Protein AF-0000000072486362 (afdb_homodimer)

Nearest PDB structures (foldseek):
  3i05-assembly1_B  TM=9.781E-01  e=7.494E-49  Trypanosoma brucei
  3i05-assembly1_A  TM=9.754E-01  e=9.333E-49  Trypanosoma brucei
  1r6t-assembly1_B  TM=9.661E-01  e=1.163E-46  Homo sapiens
  3tze-assembly1_B  TM=9.706E-01  e=3.499E-37  Encephalitozoon cuniculi GB-M1
  3tze-assembly1_A  TM=9.478E-01  e=1.377E-37  Encephalitozoon cuniculi GB-M1

InterPro domains:
  IPR001412 Aminoacyl-tRNA synthetase, class I, conserved site [PS00178] (157-167)
  IPR002305 Aminoacyl-tRNA synthetase, class Ic [PF00579] (146-431)
  IPR002306 Tryptophan-tRNA ligase [PR01039] (162-178)
  IPR002306 Tryptophan-tRNA ligase [PR01039] (214-233)
  IPR002306 Tryptophan-tRNA ligase [PR01039] (296-317)
  IPR002306 Tryptophan-tRNA ligase [PR01039] (340-350)
  IPR002306 Tryptophan-tRNA ligase [TIGR00233] (148-450)
  IPR002306 Tryptophan-tRNA ligase [cd00806] (150-431)
  IPR014729 Rossmann-like alpha/beta/alpha sandwich fold [G3DSA:3.40.50.620] (69-343)

Radius of gyration: 39.71 Å; Cα contacts (8 Å, |Δi|>4): 1370; chains: 2; bounding box: 100×113×113 Å

Structure (mmCIF, N/CA/C/O backbone):
data_AF-0000000072486362-model_v1
#
loop_
_entity.id
_entity.type
_entity.pdbx_description
1 polymer 'Tryptophan--tRNA ligase, cytoplasmic'
#
loop_
_atom_site.group_PDB
_atom_site.id
_atom_site.type_symbol
_atom_site.label_atom_id
_atom_site.label_alt_id
_atom_site.label_comp_id
_atom_site.label_asym_id
_atom_site.label_entity_id
_atom_site.label_seq_id
_atom_site.pdbx_PDB_ins_code
_atom_site.Cartn_x
_atom_site.Cartn_y
_atom_site.Cartn_z
_atom_site.occupancy
_atom_site.B_iso_or_equiv
_atom_site.auth_seq_id
_atom_site.auth_comp_id
_atom_site.auth_asym_id
_atom_site.auth_atom_id
_atom_site.pdbx_PDB_model_num
ATOM 1 N N . MET A 1 1 ? 45.562 -20.047 -66.5 1 23.41 1 MET A N 1
ATOM 2 C CA . MET A 1 1 ? 45.781 -18.719 -66 1 23.41 1 MET A CA 1
ATOM 3 C C . MET A 1 1 ? 44.594 -17.812 -66.188 1 23.41 1 MET A C 1
ATOM 5 O O . MET A 1 1 ? 44.406 -17.266 -67.312 1 23.41 1 MET A O 1
ATOM 9 N N . PRO A 1 2 ? 43.375 -18.109 -65.75 1 27.81 2 PRO A N 1
ATOM 10 C CA . PRO A 1 2 ? 42.031 -17.969 -66.312 1 27.81 2 PRO A CA 1
ATOM 11 C C . PRO A 1 2 ? 41.469 -16.547 -66.188 1 27.81 2 PRO A C 1
ATOM 13 O O . PRO A 1 2 ? 41.812 -15.836 -65.25 1 27.81 2 PRO A O 1
ATOM 16 N N . LEU A 1 3 ? 41.312 -15.797 -67.375 1 24.56 3 LEU A N 1
ATOM 17 C CA . LEU A 1 3 ? 41.062 -14.391 -67.625 1 24.56 3 LEU A CA 1
ATOM 18 C C . LEU A 1 3 ? 39.781 -13.906 -67 1 24.56 3 LEU A C 1
ATOM 20 O O . LEU A 1 3 ? 38.688 -14.461 -67.25 1 24.56 3 LEU A O 1
ATOM 24 N N . SER A 1 4 ? 39.719 -13.367 -65.688 1 24.77 4 SER A N 1
ATOM 25 C CA . SER A 1 4 ? 38.781 -13.031 -64.625 1 24.77 4 SER A CA 1
ATOM 26 C C . SER A 1 4 ? 37.938 -11.797 -64.938 1 24.77 4 SER A C 1
ATOM 28 O O . SER A 1 4 ? 38.406 -10.664 -64.75 1 24.77 4 SER A O 1
ATOM 30 N N . PHE A 1 5 ? 37.344 -11.781 -66.25 1 25.09 5 PHE A N 1
ATOM 31 C CA . PHE A 1 5 ? 36.781 -10.555 -66.812 1 25.09 5 PHE A CA 1
ATOM 32 C C . PHE A 1 5 ? 35.75 -9.953 -65.875 1 25.09 5 PHE A C 1
ATOM 34 O O . PHE A 1 5 ? 34.875 -10.664 -65.375 1 25.09 5 PHE A O 1
ATOM 41 N N . SER A 1 6 ? 36 -8.742 -65.125 1 25.89 6 SER A N 1
ATOM 42 C CA . SER A 1 6 ? 35.531 -7.832 -64.125 1 25.89 6 SER A CA 1
ATOM 43 C C . SER A 1 6 ? 34.281 -7.062 -64.562 1 25.89 6 SER A C 1
ATOM 45 O O . SER A 1 6 ? 34.375 -6.25 -65.5 1 25.89 6 SER A O 1
ATOM 47 N N . GLY A 1 7 ? 33.125 -7.77 -64.875 1 23.67 7 GLY A N 1
ATOM 48 C CA . GLY A 1 7 ? 31.922 -7.395 -65.562 1 23.67 7 GLY A CA 1
ATOM 49 C C . GLY A 1 7 ? 31.203 -6.211 -64.938 1 23.67 7 GLY A C 1
ATOM 50 O O . GLY A 1 7 ? 30.172 -6.379 -64.312 1 23.67 7 GLY A O 1
ATOM 51 N N . ALA A 1 8 ? 31.906 -5.191 -64.188 1 25.42 8 ALA A N 1
ATOM 52 C CA . ALA A 1 8 ? 31.453 -4.008 -63.469 1 25.42 8 ALA A CA 1
ATOM 53 C C . ALA A 1 8 ? 30.734 -3.039 -64.375 1 25.42 8 ALA A C 1
ATOM 55 O O . ALA A 1 8 ? 29.891 -2.248 -63.938 1 25.42 8 ALA A O 1
ATOM 56 N N . SER A 1 9 ? 31.188 -2.85 -65.688 1 23.06 9 SER A N 1
ATOM 57 C CA . SER A 1 9 ? 31.219 -1.558 -66.375 1 23.06 9 SER A CA 1
ATOM 58 C C . SER A 1 9 ? 29.812 -1.124 -66.812 1 23.06 9 SER A C 1
ATOM 60 O O . SER A 1 9 ? 29.562 0.063 -67.062 1 23.06 9 SER A O 1
ATOM 62 N N . ILE A 1 10 ? 29 -2.037 -67.312 1 23.48 10 ILE A N 1
ATOM 63 C CA . ILE A 1 10 ? 28.156 -1.638 -68.438 1 23.48 10 ILE A CA 1
ATOM 64 C C . ILE A 1 10 ? 26.938 -0.872 -67.938 1 23.48 10 ILE A C 1
ATOM 66 O O . ILE A 1 10 ? 26.25 -0.187 -68.688 1 23.48 10 ILE A O 1
ATOM 70 N N . LEU A 1 11 ? 26.484 -1.136 -66.625 1 23.78 11 LEU A N 1
ATOM 71 C CA . LEU A 1 11 ? 25.094 -0.798 -66.375 1 23.78 11 LEU A CA 1
ATOM 72 C C . LEU A 1 11 ? 24.906 0.71 -66.25 1 23.78 11 LEU A C 1
ATOM 74 O O . LEU A 1 11 ? 23.859 1.176 -65.812 1 23.78 11 LEU A O 1
ATOM 78 N N . HIS A 1 12 ? 25.984 1.511 -66.375 1 24.47 12 HIS A N 1
ATOM 79 C CA . HIS A 1 12 ? 25.953 2.945 -66.125 1 24.47 12 HIS A CA 1
ATOM 80 C C . HIS A 1 12 ? 25.078 3.672 -67.125 1 24.47 12 HIS A C 1
ATOM 82 O O . HIS A 1 12 ? 24.703 4.828 -66.938 1 24.47 12 HIS A O 1
ATOM 88 N N . ALA A 1 13 ? 25.219 3.205 -68.438 1 24.31 13 ALA A N 1
ATOM 89 C CA . ALA A 1 13 ? 25.047 4.141 -69.5 1 24.31 13 ALA A CA 1
ATOM 90 C C . ALA A 1 13 ? 23.594 4.602 -69.625 1 24.31 13 ALA A C 1
ATOM 92 O O . ALA A 1 13 ? 23.312 5.715 -70.062 1 24.31 13 ALA A O 1
ATOM 93 N N . SER A 1 14 ? 22.656 3.631 -69.5 1 23.77 14 SER A N 1
ATOM 94 C CA . SER A 1 14 ? 21.422 3.783 -70.25 1 23.77 14 SER A CA 1
ATOM 95 C C . SER A 1 14 ? 20.531 4.863 -69.688 1 23.77 14 SER A C 1
ATOM 97 O O . SER A 1 14 ? 19.391 5.047 -70.125 1 23.77 14 SER A O 1
ATOM 99 N N . ILE A 1 15 ? 20.859 5.488 -68.5 1 24.72 15 ILE A N 1
ATOM 100 C CA . ILE A 1 15 ? 19.906 6.332 -67.75 1 24.72 15 ILE A CA 1
ATOM 101 C C . ILE A 1 15 ? 19.781 7.684 -68.5 1 24.72 15 ILE A C 1
ATOM 103 O O . ILE A 1 15 ? 19.016 8.539 -68.062 1 24.72 15 ILE A O 1
ATOM 107 N N . THR A 1 16 ? 20.766 8.016 -69.312 1 24.3 16 THR A N 1
ATOM 108 C CA . THR A 1 16 ? 20.891 9.422 -69.688 1 24.3 16 THR A CA 1
ATOM 109 C C . THR A 1 16 ? 19.688 9.898 -70.5 1 24.3 16 THR A C 1
ATOM 111 O O . THR A 1 16 ? 19.359 11.078 -70.5 1 24.3 16 THR A O 1
ATOM 114 N N . PHE A 1 17 ? 19.219 9.07 -71.5 1 23.88 17 PHE A N 1
ATOM 115 C CA . PHE A 1 17 ? 18.578 9.609 -72.688 1 23.88 17 PHE A CA 1
ATOM 116 C C . PHE A 1 17 ? 17.188 10.156 -72.375 1 23.88 17 PHE A C 1
ATOM 118 O O . PHE A 1 17 ? 16.562 10.82 -73.188 1 23.88 17 PHE A O 1
ATOM 125 N N . TYR A 1 18 ? 16.375 9.633 -71.375 1 23.16 18 TYR A N 1
ATOM 126 C CA . TYR A 1 18 ? 14.93 9.812 -71.375 1 23.16 18 TYR A CA 1
ATOM 127 C C . TYR A 1 18 ? 14.555 11.242 -71 1 23.16 18 TYR A C 1
ATOM 129 O O . TYR A 1 18 ? 14.117 11.5 -69.875 1 23.16 18 TYR A O 1
ATOM 137 N N . ARG A 1 19 ? 15.391 12.273 -71.062 1 24.81 19 ARG A N 1
ATOM 138 C CA . ARG A 1 19 ? 15.125 13.617 -70.625 1 24.81 19 ARG A CA 1
ATOM 139 C C . ARG A 1 19 ? 13.984 14.266 -71.375 1 24.81 19 ARG A C 1
ATOM 141 O O . ARG A 1 19 ? 13.289 15.141 -70.875 1 24.81 19 ARG A O 1
ATOM 148 N N . CYS A 1 20 ? 14.047 14.242 -72.75 1 25.42 20 CYS A N 1
ATOM 149 C CA . CYS A 1 20 ? 13.523 15.242 -73.625 1 25.42 20 CYS A CA 1
ATOM 150 C C . CYS A 1 20 ? 12.008 15.133 -73.75 1 25.42 20 CYS A C 1
ATOM 152 O O . CYS A 1 20 ? 11.398 15.797 -74.625 1 25.42 20 CYS A O 1
ATOM 154 N N . CYS A 1 21 ? 11.367 13.953 -73.312 1 23.98 21 CYS A N 1
ATOM 155 C CA . CYS A 1 21 ? 10.234 13.203 -73.875 1 23.98 21 CYS A CA 1
ATOM 156 C C . CYS A 1 21 ? 8.914 13.844 -73.438 1 23.98 21 CYS A C 1
ATOM 158 O O . CYS A 1 21 ? 7.844 13.32 -73.75 1 23.98 21 CYS A O 1
ATOM 160 N N . LEU A 1 22 ? 8.766 14.656 -72.312 1 26.03 22 LEU A N 1
ATOM 161 C CA . LEU A 1 22 ? 7.574 14.555 -71.5 1 26.03 22 LEU A CA 1
ATOM 162 C C . LEU A 1 22 ? 6.465 15.461 -72 1 26.03 22 LEU A C 1
ATOM 164 O O . LEU A 1 22 ? 5.41 15.586 -71.375 1 26.03 22 LEU A O 1
ATOM 168 N N . PRO A 1 23 ? 6.766 16.328 -73 1 27.06 23 PRO A N 1
ATOM 169 C CA . PRO A 1 23 ? 5.793 17.422 -73.125 1 27.06 23 PRO A CA 1
ATOM 170 C C . PRO A 1 23 ? 4.398 16.922 -73.5 1 27.06 23 PRO A C 1
ATOM 172 O O . PRO A 1 23 ? 3.398 17.469 -73 1 27.06 23 PRO A O 1
ATOM 175 N N . SER A 1 24 ? 4.426 16.219 -74.688 1 27.41 24 SER A N 1
ATOM 176 C CA . SER A 1 24 ? 3.307 16.203 -75.625 1 27.41 24 SER A CA 1
ATOM 177 C C . SER A 1 24 ? 2.135 15.406 -75.062 1 27.41 24 SER A C 1
ATOM 179 O O . SER A 1 24 ? 1.171 15.125 -75.75 1 27.41 24 SER A O 1
ATOM 181 N N . LEU A 1 25 ? 2.352 14.609 -74.062 1 27.19 25 LEU A N 1
ATOM 182 C CA . LEU A 1 25 ? 1.536 13.453 -73.688 1 27.19 25 LEU A CA 1
ATOM 183 C C . LEU A 1 25 ? 0.197 13.891 -73.125 1 27.19 25 LEU A C 1
ATOM 185 O O . LEU A 1 25 ? -0.563 13.062 -72.562 1 27.19 25 LEU A O 1
ATOM 189 N N . MET A 1 26 ? -0.058 15.195 -73 1 28.2 26 MET A N 1
ATOM 190 C CA . MET A 1 26 ? -1.217 15.594 -72.188 1 28.2 26 MET A CA 1
ATOM 191 C C . MET A 1 26 ? -2.516 15.219 -72.938 1 28.2 26 MET A C 1
ATOM 193 O O . MET A 1 26 ? -3.523 14.945 -72.25 1 28.2 26 MET A O 1
ATOM 197 N N . LYS A 1 27 ? -2.555 15.641 -74.312 1 31.91 27 LYS A N 1
ATOM 198 C CA . LYS A 1 27 ? -3.781 15.742 -75.062 1 31.91 27 LYS A CA 1
ATOM 199 C C . LYS A 1 27 ? -4.422 14.375 -75.312 1 31.91 27 LYS A C 1
ATOM 201 O O . LYS A 1 27 ? -5.637 14.273 -75.438 1 31.91 27 LYS A O 1
ATOM 206 N N . THR A 1 28 ? -3.521 13.359 -75.562 1 28.66 28 THR A N 1
ATOM 207 C CA . THR A 1 28 ? -3.998 12.141 -76.188 1 28.66 28 THR A CA 1
ATOM 208 C C . THR A 1 28 ? -4.902 11.352 -75.25 1 28.66 28 THR A C 1
ATOM 210 O O . THR A 1 28 ? -5.395 10.281 -75.625 1 28.66 28 THR A O 1
ATOM 213 N N . ARG A 1 29 ? -4.93 11.789 -74.062 1 31.3 29 ARG A N 1
ATOM 214 C CA . ARG A 1 29 ? -5.508 10.93 -73 1 31.3 29 ARG A CA 1
ATOM 215 C C . ARG A 1 29 ? -7.027 10.891 -73.125 1 31.3 29 ARG A C 1
ATOM 217 O O . ARG A 1 29 ? -7.66 9.914 -72.688 1 31.3 29 ARG A O 1
ATOM 224 N N . VAL A 1 30 ? -7.488 11.992 -73.688 1 30.75 30 VAL A N 1
ATOM 225 C CA . VAL A 1 30 ? -8.93 12.141 -73.562 1 30.75 30 VAL A CA 1
ATOM 226 C C . VAL A 1 30 ? -9.641 11.234 -74.562 1 30.75 30 VAL A C 1
ATOM 228 O O . VAL A 1 30 ? -10.68 10.648 -74.25 1 30.75 30 VAL A O 1
ATOM 231 N N . THR A 1 31 ? -9 11.25 -75.812 1 31 31 THR A N 1
ATOM 232 C CA . THR A 1 31 ? -9.719 10.688 -76.938 1 31 31 THR A CA 1
ATOM 233 C C . THR A 1 31 ? -9.844 9.172 -76.812 1 31 31 THR A C 1
ATOM 235 O O . THR A 1 31 ? -10.75 8.57 -77.375 1 31 31 THR A O 1
ATOM 238 N N . LEU A 1 32 ? -8.797 8.562 -76.188 1 30.2 32 LEU A N 1
ATOM 239 C CA . LEU A 1 32 ? -8.758 7.102 -76.25 1 30.2 32 LEU A CA 1
ATOM 240 C C . LEU A 1 32 ? -9.93 6.512 -75.438 1 30.2 32 LEU A C 1
ATOM 242 O O . LEU A 1 32 ? -10.414 5.426 -75.812 1 30.2 32 LEU A O 1
ATOM 246 N N . LEU A 1 33 ? -10.469 7.301 -74.562 1 32.5 33 LEU A N 1
ATOM 247 C CA . LEU A 1 33 ? -11.523 6.77 -73.75 1 32.5 33 LEU A CA 1
ATOM 248 C C . LEU A 1 33 ? -12.789 6.508 -74.562 1 32.5 33 LEU A C 1
ATOM 250 O O . LEU A 1 33 ? -13.477 5.504 -74.312 1 32.5 33 LEU A O 1
ATOM 254 N N . HIS A 1 34 ? -13.016 7.355 -75.625 1 35.03 34 HIS A N 1
ATOM 255 C CA . HIS A 1 34 ? -14.25 7.277 -76.375 1 35.03 34 HIS A CA 1
ATOM 256 C C . HIS A 1 34 ? -14.305 5.992 -77.188 1 35.03 34 HIS A C 1
ATOM 258 O O . HIS A 1 34 ? -15.375 5.414 -77.375 1 35.03 34 HIS A O 1
ATOM 264 N N . TYR A 1 35 ? -13.117 5.762 -77.812 1 33.97 35 TYR A N 1
ATOM 265 C CA . TYR A 1 35 ? -13.125 4.695 -78.812 1 33.97 35 TYR A CA 1
ATOM 266 C C . TYR A 1 35 ? -13.453 3.354 -78.125 1 33.97 35 TYR A C 1
ATOM 268 O O . TYR A 1 35 ? -14.125 2.514 -78.75 1 33.97 35 TYR A O 1
ATOM 276 N N . LEU A 1 36 ? -12.906 3.156 -76.938 1 31.5 36 LEU A N 1
ATOM 277 C CA . LEU A 1 36 ? -13 1.822 -76.375 1 31.5 36 LEU A CA 1
ATOM 278 C C . LEU A 1 36 ? -14.445 1.498 -76 1 31.5 36 LEU A C 1
ATOM 280 O O . LEU A 1 36 ? -14.773 0.341 -75.75 1 31.5 36 LEU A O 1
ATOM 284 N N . LEU A 1 37 ? -15.305 2.57 -75.938 1 33.12 37 LEU A N 1
ATOM 285 C CA . LEU A 1 37 ? -16.672 2.309 -75.5 1 33.12 37 LEU A CA 1
ATOM 286 C C . LEU A 1 37 ? -17.5 1.674 -76.625 1 33.12 37 LEU A C 1
ATOM 288 O O . LEU A 1 37 ? -18.578 1.129 -76.375 1 33.12 37 LEU A O 1
ATOM 292 N N . ARG A 1 38 ? -17.234 1.984 -77.938 1 31.5 38 ARG A N 1
ATOM 293 C CA . ARG A 1 38 ? -18.219 1.625 -79 1 31.5 38 ARG A CA 1
ATOM 294 C C . ARG A 1 38 ? -18.156 0.132 -79.312 1 31.5 38 ARG A C 1
ATOM 296 O O . ARG A 1 38 ? -18.953 -0.371 -80.062 1 31.5 38 ARG A O 1
ATOM 303 N N . GLN A 1 39 ? -16.859 -0.427 -79.125 1 29.89 39 GLN A N 1
ATOM 304 C CA . GLN A 1 39 ? -16.984 -1.731 -79.812 1 29.89 39 GLN A CA 1
ATOM 305 C C . GLN A 1 39 ? -17.891 -2.658 -79 1 29.89 39 GLN A C 1
ATOM 307 O O . GLN A 1 39 ? -17.766 -2.77 -77.75 1 29.89 39 GLN A O 1
ATOM 312 N N . ASP A 1 40 ? -19.141 -2.875 -79.5 1 33.09 40 ASP A N 1
ATOM 313 C CA . ASP A 1 40 ? -20.328 -3.625 -79.062 1 33.09 40 ASP A CA 1
ATOM 314 C C . ASP A 1 40 ? -19.938 -4.984 -78.5 1 33.09 40 ASP A C 1
ATOM 316 O O . ASP A 1 40 ? -20.688 -5.559 -77.688 1 33.09 40 ASP A O 1
ATOM 320 N N . ARG A 1 41 ? -19.016 -5.734 -79.25 1 32.91 41 ARG A N 1
ATOM 321 C CA . ARG A 1 41 ? -18.953 -7.191 -79.188 1 32.91 41 ARG A CA 1
ATOM 322 C C . ARG A 1 41 ? -18.328 -7.648 -77.875 1 32.91 41 ARG A C 1
ATOM 324 O O . ARG A 1 41 ? -17.984 -8.82 -77.75 1 32.91 41 ARG A O 1
ATOM 331 N N . LEU A 1 42 ? -17.734 -6.695 -77.062 1 29.45 42 LEU A N 1
ATOM 332 C CA . LEU A 1 42 ? -17.078 -7.355 -75.938 1 29.45 42 LEU A CA 1
ATOM 333 C C . LEU A 1 42 ? -18.094 -8.094 -75.062 1 29.45 42 LEU A C 1
ATOM 335 O O . LEU A 1 42 ? -18.891 -7.465 -74.375 1 29.45 42 LEU A O 1
ATOM 339 N N . ARG A 1 43 ? -18.734 -9.195 -75.75 1 31.86 43 ARG A N 1
ATOM 340 C CA . ARG A 1 43 ? -19.625 -10.102 -75.062 1 31.86 43 ARG A CA 1
ATOM 341 C C . ARG A 1 43 ? -19.031 -10.531 -73.688 1 31.86 43 ARG A C 1
ATOM 343 O O . ARG A 1 43 ? -18.141 -11.375 -73.688 1 31.86 43 ARG A O 1
ATOM 350 N N . LEU A 1 44 ? -18.703 -9.484 -72.812 1 29.12 44 LEU A N 1
ATOM 351 C CA . LEU A 1 44 ? -18.141 -9.836 -71.562 1 29.12 44 LEU A CA 1
ATOM 352 C C . LEU A 1 44 ? -18.969 -10.914 -70.875 1 29.12 44 LEU A C 1
ATOM 354 O O . LEU A 1 44 ? -20.094 -10.664 -70.438 1 29.12 44 LEU A O 1
ATOM 358 N N . HIS A 1 45 ? -19.094 -12.156 -71.625 1 34.09 45 HIS A N 1
ATOM 359 C CA . HIS A 1 45 ? -19.953 -13.227 -71.125 1 34.09 45 HIS A CA 1
ATOM 360 C C . HIS A 1 45 ? -19.844 -13.383 -69.625 1 34.09 45 HIS A C 1
ATOM 362 O O . HIS A 1 45 ? -20.828 -13.688 -68.938 1 34.09 45 HIS A O 1
ATOM 368 N N . ASN A 1 46 ? -18.719 -13.961 -69.312 1 30.64 46 ASN A N 1
ATOM 369 C CA . ASN A 1 46 ? -18.703 -14.469 -67.938 1 30.64 46 ASN A CA 1
ATOM 370 C C . ASN A 1 46 ? -18.5 -13.344 -66.875 1 30.64 46 ASN A C 1
ATOM 372 O O . ASN A 1 46 ? -17.734 -12.406 -67.188 1 30.64 46 ASN A O 1
ATOM 376 N N . ARG A 1 47 ? -19.578 -13.148 -66 1 35.31 47 ARG A N 1
ATOM 377 C CA . ARG A 1 47 ? -19.688 -12.18 -64.938 1 35.31 47 ARG A CA 1
ATOM 378 C C . ARG A 1 47 ? -18.344 -11.984 -64.25 1 35.31 47 ARG A C 1
ATOM 380 O O . ARG A 1 47 ? -18.109 -10.945 -63.625 1 35.31 47 ARG A O 1
ATOM 387 N N . ILE A 1 48 ? -17.578 -13.062 -64.312 1 38.75 48 ILE A N 1
ATOM 388 C CA . ILE A 1 48 ? -16.375 -13.062 -63.469 1 38.75 48 ILE A CA 1
ATOM 389 C C . ILE A 1 48 ? -15.367 -12.062 -64 1 38.75 48 ILE A C 1
ATOM 391 O O . ILE A 1 48 ? -14.719 -11.336 -63.281 1 38.75 48 ILE A O 1
ATOM 395 N N . GLU A 1 49 ? -15.281 -12.039 -65.375 1 42.59 49 GLU A N 1
ATOM 396 C CA . GLU A 1 49 ? -14.273 -11.18 -65.938 1 42.59 49 GLU A CA 1
ATOM 397 C C . GLU A 1 49 ? -14.633 -9.711 -65.812 1 42.59 49 GLU A C 1
ATOM 399 O O . GLU A 1 49 ? -13.758 -8.852 -65.75 1 42.59 49 GLU A O 1
ATOM 404 N N . PHE A 1 50 ? -15.984 -9.438 -65.938 1 42.03 50 PHE A N 1
ATOM 405 C CA . PHE A 1 50 ? -16.406 -8.055 -65.75 1 42.03 50 PHE A CA 1
ATOM 406 C C . PHE A 1 50 ? -16.016 -7.539 -64.375 1 42.03 50 PHE A C 1
ATOM 408 O O . PHE A 1 50 ? -15.531 -6.406 -64.25 1 42.03 50 PHE A O 1
ATOM 415 N N . LEU A 1 51 ? -16.266 -8.391 -63.375 1 41.34 51 LEU A N 1
ATOM 416 C CA . LEU A 1 51 ? -15.945 -7.945 -62.031 1 41.34 51 LEU A CA 1
ATOM 417 C C . LEU A 1 51 ? -14.438 -7.734 -61.844 1 41.34 51 LEU A C 1
ATOM 419 O O . LEU A 1 51 ? -14.008 -6.828 -61.156 1 41.34 51 LEU A O 1
ATOM 423 N N . ALA A 1 52 ? -13.594 -8.539 -62.625 1 44.75 52 ALA A N 1
ATOM 424 C CA . ALA A 1 52 ? -12.148 -8.367 -62.531 1 44.75 52 ALA A CA 1
ATOM 425 C C . ALA A 1 52 ? -11.719 -7.055 -63.188 1 44.75 52 ALA A C 1
ATOM 427 O O . ALA A 1 52 ? -10.828 -6.367 -62.688 1 44.75 52 ALA A O 1
ATOM 428 N N . ALA A 1 53 ? -12.336 -6.672 -64.312 1 45.31 53 ALA A N 1
ATOM 429 C CA . ALA A 1 53 ? -11.961 -5.449 -65 1 45.31 53 ALA A CA 1
ATOM 430 C C . ALA A 1 53 ? -12.398 -4.211 -64.188 1 45.31 53 ALA A C 1
ATOM 432 O O . ALA A 1 53 ? -11.672 -3.217 -64.188 1 45.31 53 ALA A O 1
ATOM 433 N N . LEU A 1 54 ? -13.656 -4.246 -63.688 1 45.22 54 LEU A N 1
ATOM 434 C CA . LEU A 1 54 ? -14.078 -3.133 -62.844 1 45.22 54 LEU A CA 1
ATOM 435 C C . LEU A 1 54 ? -13.141 -2.961 -61.656 1 45.22 54 LEU A C 1
ATOM 437 O O . LEU A 1 54 ? -12.805 -1.834 -61.281 1 45.22 54 LEU A O 1
ATOM 441 N N . PHE A 1 55 ? -12.641 -4.109 -61 1 43.97 55 PHE A N 1
ATOM 442 C CA . PHE A 1 55 ? -11.68 -4.016 -59.906 1 43.97 55 PHE A CA 1
ATOM 443 C C . PHE A 1 55 ? -10.375 -3.389 -60.375 1 43.97 55 PHE A C 1
ATOM 445 O O . PHE A 1 55 ? -9.742 -2.631 -59.656 1 43.97 55 PHE A O 1
ATOM 452 N N . PHE A 1 56 ? -9.875 -3.652 -61.594 1 45.88 56 PHE A N 1
ATOM 453 C CA . PHE A 1 56 ? -8.648 -3.059 -62.125 1 45.88 56 PHE A CA 1
ATOM 454 C C . PHE A 1 56 ? -8.82 -1.559 -62.344 1 45.88 56 PHE A C 1
ATOM 456 O O . PHE A 1 56 ? -7.91 -0.78 -62.031 1 45.88 56 PHE A O 1
ATOM 463 N N . LEU A 1 57 ? -9.914 -1.088 -62.906 1 42.28 57 LEU A N 1
ATOM 464 C CA . LEU A 1 57 ? -10.102 0.337 -63.156 1 42.28 57 LEU A CA 1
ATOM 465 C C . LEU A 1 57 ? -10.242 1.105 -61.844 1 42.28 57 LEU A C 1
ATOM 467 O O . LEU A 1 57 ? -9.727 2.217 -61.719 1 42.28 57 LEU A O 1
ATOM 471 N N . VAL A 1 58 ? -11.07 0.585 -60.906 1 42 58 VAL A N 1
ATOM 472 C CA . VAL A 1 58 ? -11.164 1.289 -59.625 1 42 58 VAL A CA 1
ATOM 473 C C . VAL A 1 58 ? -9.789 1.311 -58.938 1 42 58 VAL A C 1
ATOM 475 O O . VAL A 1 58 ? -9.438 2.285 -58.281 1 42 58 VAL A O 1
ATOM 478 N N . SER A 1 59 ? -8.852 0.323 -59.062 1 41.09 59 SER A N 1
ATOM 479 C CA . SER A 1 59 ? -7.508 0.307 -58.5 1 41.09 59 SER A CA 1
ATOM 480 C C . SER A 1 59 ? -6.641 1.409 -59.094 1 41.09 59 SER A C 1
ATOM 482 O O . SER A 1 59 ? -5.695 1.877 -58.469 1 41.09 59 SER A O 1
ATOM 484 N N . LEU A 1 60 ? -6.746 1.785 -60.312 1 41.53 60 LEU A N 1
ATOM 485 C CA . LEU A 1 60 ? -5.93 2.848 -60.875 1 41.53 60 LEU A CA 1
ATOM 486 C C . LEU A 1 60 ? -6.312 4.203 -60.312 1 41.53 60 LEU A C 1
ATOM 488 O O . LEU A 1 60 ? -5.461 5.082 -60.156 1 41.53 60 LEU A O 1
ATOM 492 N N . CYS A 1 61 ? -7.598 4.609 -60.344 1 39.06 61 CYS A N 1
ATOM 493 C CA . CYS A 1 61 ? -7.949 5.969 -59.969 1 39.06 61 CYS A CA 1
ATOM 494 C C . CYS A 1 61 ? -7.844 6.145 -58.438 1 39.06 61 CYS A C 1
ATOM 496 O O . CYS A 1 61 ? -7.793 7.273 -57.938 1 39.06 61 CYS A O 1
ATOM 498 N N . PHE A 1 62 ? -8.461 5.383 -57.562 1 34.69 62 PHE A N 1
ATOM 499 C CA . PHE A 1 62 ? -8.258 5.559 -56.156 1 34.69 62 PHE A CA 1
ATOM 500 C C . PHE A 1 62 ? -7.281 4.52 -55.594 1 34.69 62 PHE A C 1
ATOM 502 O O . PHE A 1 62 ? -7.691 3.447 -55.156 1 34.69 62 PHE A O 1
ATOM 509 N N . PRO A 1 63 ? -5.902 4.73 -55.906 1 37.12 63 PRO A N 1
ATOM 510 C CA . PRO A 1 63 ? -4.844 3.775 -55.562 1 37.12 63 PRO A CA 1
ATOM 511 C C . PRO A 1 63 ? -4.852 3.373 -54.094 1 37.12 63 PRO A C 1
ATOM 513 O O . PRO A 1 63 ? -4.355 2.301 -53.75 1 37.12 63 PRO A O 1
ATOM 516 N N . SER A 1 64 ? -5.32 4.348 -53.312 1 34.28 64 SER A N 1
ATOM 517 C CA . SER A 1 64 ? -5.203 4.059 -51.875 1 34.28 64 SER A CA 1
ATOM 518 C C . SER A 1 64 ? -6.094 2.889 -51.469 1 34.28 64 SER A C 1
ATOM 520 O O . SER A 1 64 ? -5.949 2.338 -50.375 1 34.28 64 SER A O 1
ATOM 522 N N . PHE A 1 65 ? -7.215 2.686 -52.156 1 31.92 65 PHE A N 1
ATOM 523 C CA . PHE A 1 65 ? -8.133 1.621 -51.781 1 31.92 65 PHE A CA 1
ATOM 524 C C . PHE A 1 65 ? -7.535 0.252 -52.094 1 31.92 65 PHE A C 1
ATOM 526 O O . PHE A 1 65 ? -7.781 -0.713 -51.344 1 31.92 65 PHE A O 1
ATOM 533 N N . VAL A 1 66 ? -6.91 0.001 -53.188 1 30.09 66 VAL A N 1
ATOM 534 C CA . VAL A 1 66 ? -6.375 -1.322 -53.5 1 30.09 66 VAL A CA 1
ATOM 535 C C . VAL A 1 66 ? -5.285 -1.682 -52.469 1 30.09 66 VAL A C 1
ATOM 537 O O . VAL A 1 66 ? -4.871 -2.84 -52.406 1 30.09 66 VAL A O 1
ATOM 540 N N . ALA A 1 67 ? -4.527 -0.583 -52.031 1 29.98 67 ALA A N 1
ATOM 541 C CA . ALA A 1 67 ? -3.562 -1.001 -51 1 29.98 67 ALA A CA 1
ATOM 542 C C . ALA A 1 67 ? -4.262 -1.698 -49.844 1 29.98 67 ALA A C 1
ATOM 544 O O . ALA A 1 67 ? -3.639 -2.471 -49.094 1 29.98 67 ALA A O 1
ATOM 545 N N . HIS A 1 68 ? -5.562 -1.286 -49.656 1 28.28 68 HIS A N 1
ATOM 546 C CA . HIS A 1 68 ? -6.266 -1.97 -48.562 1 28.28 68 HIS A CA 1
ATOM 547 C C . HIS A 1 68 ? -6.598 -3.408 -48.938 1 28.28 68 HIS A C 1
ATOM 549 O O . HIS A 1 68 ? -6.637 -4.289 -48.094 1 28.28 68 HIS A O 1
ATOM 555 N N . ILE A 1 69 ? -7.02 -3.666 -50.219 1 29.05 69 ILE A N 1
ATOM 556 C CA . ILE A 1 69 ? -7.496 -5.012 -50.5 1 29.05 69 ILE A CA 1
ATOM 557 C C . ILE A 1 69 ? -6.316 -5.977 -50.562 1 29.05 69 ILE A C 1
ATOM 559 O O . ILE A 1 69 ? -6.418 -7.121 -50.125 1 29.05 69 ILE A O 1
ATOM 563 N N . ILE A 1 70 ? -5.332 -5.75 -51.438 1 28.78 70 ILE A N 1
ATOM 564 C CA . ILE A 1 70 ? -4.316 -6.789 -51.594 1 28.78 70 ILE A CA 1
ATOM 565 C C . ILE A 1 70 ? -3.645 -7.039 -50.25 1 28.78 70 ILE A C 1
ATOM 567 O O . ILE A 1 70 ? -2.807 -7.934 -50.125 1 28.78 70 ILE A O 1
ATOM 571 N N . ARG A 1 71 ? -3.428 -5.922 -49.5 1 29.48 71 ARG A N 1
ATOM 572 C CA . ARG A 1 71 ? -2.92 -6.391 -48.188 1 29.48 71 ARG A CA 1
ATOM 573 C C . ARG A 1 71 ? -3.865 -7.414 -47.562 1 29.48 71 ARG A C 1
ATOM 575 O O . ARG A 1 71 ? -4.648 -7.082 -46.688 1 29.48 71 ARG A O 1
ATOM 582 N N . MET A 1 72 ? -4.691 -8.039 -48.406 1 28.47 72 MET A N 1
ATOM 583 C CA . MET A 1 72 ? -5.305 -9.266 -47.906 1 28.47 72 MET A CA 1
ATOM 584 C C . MET A 1 72 ? -4.262 -10.164 -47.25 1 28.47 72 MET A C 1
ATOM 586 O O . MET A 1 72 ? -3.561 -10.914 -47.938 1 28.47 72 MET A O 1
ATOM 590 N N . GLU A 1 73 ? -3.4 -9.617 -46.5 1 30.84 73 GLU A N 1
ATOM 591 C CA . GLU A 1 73 ? -2.469 -10.43 -45.75 1 30.84 73 GLU A CA 1
ATOM 592 C C . GLU A 1 73 ? -3.113 -11.742 -45.312 1 30.84 73 GLU A C 1
ATOM 594 O O . GLU A 1 73 ? -4.34 -11.844 -45.219 1 30.84 73 GLU A O 1
ATOM 599 N N . ASP A 1 74 ? -2.521 -12.914 -45.594 1 30.88 74 ASP A N 1
ATOM 600 C CA . ASP A 1 74 ? -2.939 -14.211 -45.031 1 30.88 74 ASP A CA 1
ATOM 601 C C . ASP A 1 74 ? -3.801 -14.031 -43.812 1 30.88 74 ASP A C 1
ATOM 603 O O . ASP A 1 74 ? -3.59 -13.102 -43.031 1 30.88 74 ASP A O 1
ATOM 607 N N . PRO A 1 75 ? -5.133 -14.422 -43.844 1 34.56 75 PRO A N 1
ATOM 608 C CA . PRO A 1 75 ? -5.75 -14.25 -42.531 1 34.56 75 PRO A CA 1
ATOM 609 C C . PRO A 1 75 ? -4.738 -14.328 -41.375 1 34.56 75 PRO A C 1
ATOM 611 O O . PRO A 1 75 ? -4.141 -15.383 -41.156 1 34.56 75 PRO A O 1
ATOM 614 N N . ALA A 1 76 ? -3.844 -13.516 -41.312 1 39.81 76 ALA A N 1
ATOM 615 C CA . ALA A 1 76 ? -2.852 -13.383 -40.25 1 39.81 76 ALA A CA 1
ATOM 616 C C . ALA A 1 76 ? -3.383 -13.938 -38.938 1 39.81 76 ALA A C 1
ATOM 618 O O . ALA A 1 76 ? -4.438 -13.516 -38.438 1 39.81 76 ALA A O 1
ATOM 619 N N . ALA A 1 77 ? -3.242 -15.32 -38.688 1 41.25 77 ALA A N 1
ATOM 620 C CA . ALA A 1 77 ? -3.514 -15.945 -37.375 1 41.25 77 ALA A CA 1
ATOM 621 C C . ALA A 1 77 ? -3.604 -14.891 -36.281 1 41.25 77 ALA A C 1
ATOM 623 O O . ALA A 1 77 ? -2.676 -14.102 -36.094 1 41.25 77 ALA A O 1
ATOM 624 N N . GLN A 1 78 ? -4.641 -14.336 -36.031 1 49.84 78 GLN A N 1
ATOM 625 C CA . GLN A 1 78 ? -4.906 -13.383 -34.969 1 49.84 78 GLN A CA 1
ATOM 626 C C . GLN A 1 78 ? -4.039 -13.672 -33.75 1 49.84 78 GLN A C 1
ATOM 628 O O . GLN A 1 78 ? -4.027 -14.789 -33.219 1 49.84 78 GLN A O 1
ATOM 633 N N . ASP A 1 79 ? -2.977 -12.945 -33.5 1 63.34 79 ASP A N 1
ATOM 634 C CA . ASP A 1 79 ? -2.01 -13.078 -32.406 1 63.34 79 ASP A CA 1
ATOM 635 C C . ASP A 1 79 ? -2.715 -13.234 -31.078 1 63.34 79 ASP A C 1
ATOM 637 O O . ASP A 1 79 ? -3.742 -12.602 -30.828 1 63.34 79 ASP A O 1
ATOM 641 N N . ALA A 1 80 ? -2.385 -14.312 -30.391 1 77.38 80 ALA A N 1
ATOM 642 C CA . ALA A 1 80 ? -2.914 -14.602 -29.047 1 77.38 80 ALA A CA 1
ATOM 643 C C . ALA A 1 80 ? -2.732 -13.406 -28.125 1 77.38 80 ALA A C 1
ATOM 645 O O . ALA A 1 80 ? -1.771 -12.648 -28.25 1 77.38 80 ALA A O 1
ATOM 646 N N . VAL A 1 81 ? -3.777 -13.07 -27.453 1 76.5 81 VAL A N 1
ATOM 647 C CA . VAL A 1 81 ? -3.693 -12.086 -26.375 1 76.5 81 VAL A CA 1
ATOM 648 C C . VAL A 1 81 ? -3.291 -12.773 -25.078 1 76.5 81 VAL A C 1
ATOM 650 O O . VAL A 1 81 ? -3.992 -13.664 -24.594 1 76.5 81 VAL A O 1
ATOM 653 N N . VAL A 1 82 ? -2.119 -12.391 -24.547 1 77.44 82 VAL A N 1
ATOM 654 C CA . VAL A 1 82 ? -1.631 -12.984 -23.312 1 77.44 82 VAL A CA 1
ATOM 655 C C . VAL A 1 82 ? -1.353 -11.891 -22.281 1 77.44 82 VAL A C 1
ATOM 657 O O . VAL A 1 82 ? -0.399 -11.125 -22.422 1 77.44 82 VAL A O 1
ATOM 660 N N . THR A 1 83 ? -2.213 -11.781 -21.266 1 75.69 83 THR A N 1
ATOM 661 C CA . THR A 1 83 ? -2.035 -10.93 -20.109 1 75.69 83 THR A CA 1
ATOM 662 C C . THR A 1 83 ? -2.164 -11.734 -18.812 1 75.69 83 THR A C 1
ATOM 664 O O . THR A 1 83 ? -2.6 -12.891 -18.844 1 75.69 83 THR A O 1
ATOM 667 N N . PRO A 1 84 ? -1.814 -11.141 -17.734 1 79.75 84 PRO A N 1
ATOM 668 C CA . PRO A 1 84 ? -1.932 -11.891 -16.484 1 79.75 84 PRO A CA 1
ATOM 669 C C . PRO A 1 84 ? -3.375 -12.25 -16.141 1 79.75 84 PRO A C 1
ATOM 671 O O . PRO A 1 84 ? -3.617 -13.109 -15.289 1 79.75 84 PRO A O 1
ATOM 674 N N . TRP A 1 85 ? -4.293 -11.578 -16.828 1 73.06 85 TRP A N 1
ATOM 675 C CA . TRP A 1 85 ? -5.688 -11.797 -16.453 1 73.06 85 TRP A CA 1
ATOM 676 C C . TRP A 1 85 ? -6.473 -12.406 -17.609 1 73.06 85 TRP A C 1
ATOM 678 O O . TRP A 1 85 ? -7.555 -12.961 -17.406 1 73.06 85 TRP A O 1
ATOM 688 N N . THR A 1 86 ? -5.875 -12.383 -18.844 1 72.88 86 THR A N 1
ATOM 689 C CA . THR A 1 86 ? -6.621 -12.852 -20.016 1 72.88 86 THR A CA 1
ATOM 690 C C . THR A 1 86 ? -5.695 -13.562 -20.984 1 72.88 86 THR A C 1
ATOM 692 O O . THR A 1 86 ? -4.625 -13.047 -21.328 1 72.88 86 THR A O 1
ATOM 695 N N . VAL A 1 87 ? -6.031 -14.781 -21.391 1 72.88 87 VAL A N 1
ATOM 696 C CA . VAL A 1 87 ? -5.355 -15.516 -22.453 1 72.88 87 VAL A CA 1
ATOM 697 C C . VAL A 1 87 ? -6.375 -15.953 -23.5 1 72.88 87 VAL A C 1
ATOM 699 O O . VAL A 1 87 ? -7.301 -16.719 -23.203 1 72.88 87 VAL A O 1
ATOM 702 N N . GLU A 1 88 ? -6.199 -15.391 -24.641 1 73.75 88 GLU A N 1
ATOM 703 C CA . GLU A 1 88 ? -7.125 -15.703 -25.734 1 73.75 88 GLU A CA 1
ATOM 704 C C . GLU A 1 88 ? -6.371 -16.047 -27.016 1 73.75 88 GLU A C 1
ATOM 706 O O . GLU A 1 88 ? -5.363 -15.406 -27.328 1 73.75 88 GLU A O 1
ATOM 711 N N . GLY A 1 89 ? -6.809 -17.094 -27.703 1 73.69 89 GLY A N 1
ATOM 712 C CA . GLY A 1 89 ? -6.215 -17.484 -28.969 1 73.69 89 GLY A CA 1
ATOM 713 C C . GLY A 1 89 ? -5.164 -18.562 -28.844 1 73.69 89 GLY A C 1
ATOM 714 O O . GLY A 1 89 ? -4.941 -19.094 -27.75 1 73.69 89 GLY A O 1
ATOM 715 N N . ASP A 1 90 ? -4.66 -19 -29.984 1 76.94 90 ASP A N 1
ATOM 716 C CA . ASP A 1 90 ? -3.604 -20.016 -30.031 1 76.94 90 ASP A CA 1
ATOM 717 C C . ASP A 1 90 ? -2.242 -19.375 -29.734 1 76.94 90 ASP A C 1
ATOM 719 O O . ASP A 1 90 ? -1.735 -18.594 -30.531 1 76.94 90 ASP A O 1
ATOM 723 N N . VAL A 1 91 ? -1.731 -19.875 -28.719 1 80.81 91 VAL A N 1
ATOM 724 C CA . VAL A 1 91 ? -0.481 -19.266 -28.281 1 80.81 91 VAL A CA 1
ATOM 725 C C . VAL A 1 91 ? 0.699 -19.953 -28.953 1 80.81 91 VAL A C 1
ATOM 727 O O . VAL A 1 91 ? 0.821 -21.172 -28.906 1 80.81 91 VAL A O 1
ATOM 730 N N . ASN A 1 92 ? 1.469 -19.203 -29.672 1 84.69 92 ASN A N 1
ATOM 731 C CA . ASN A 1 92 ? 2.762 -19.672 -30.172 1 84.69 92 ASN A CA 1
ATOM 732 C C . ASN A 1 92 ? 3.881 -19.375 -29.172 1 84.69 92 ASN A C 1
ATOM 734 O O . ASN A 1 92 ? 4.387 -18.25 -29.109 1 84.69 92 ASN A O 1
ATOM 738 N N . TYR A 1 93 ? 4.281 -20.391 -28.531 1 88.75 93 TYR A N 1
ATOM 739 C CA . TYR A 1 93 ? 5.184 -20.203 -27.391 1 88.75 93 TYR A CA 1
ATOM 740 C C . TYR A 1 93 ? 6.578 -19.812 -27.875 1 88.75 93 TYR A C 1
ATOM 742 O O . TYR A 1 93 ? 7.289 -19.062 -27.188 1 88.75 93 TYR A O 1
ATOM 750 N N . ASP A 1 94 ? 7.012 -20.234 -28.984 1 86.69 94 ASP A N 1
ATOM 751 C CA . ASP A 1 94 ? 8.312 -19.859 -29.531 1 86.69 94 ASP A CA 1
ATOM 752 C C . ASP A 1 94 ? 8.352 -18.359 -29.859 1 86.69 94 ASP A C 1
ATOM 754 O O . ASP A 1 94 ? 9.336 -17.688 -29.547 1 86.69 94 ASP A O 1
ATOM 758 N N . LYS A 1 95 ? 7.332 -17.984 -30.438 1 84.12 95 LYS A N 1
ATOM 759 C CA . LYS A 1 95 ? 7.227 -16.562 -30.75 1 84.12 95 LYS A CA 1
ATOM 760 C C . LYS A 1 95 ? 7.141 -15.734 -29.469 1 84.12 95 LYS A C 1
ATOM 762 O O . LYS A 1 95 ? 7.73 -14.656 -29.375 1 84.12 95 LYS A O 1
ATOM 767 N N . LEU A 1 96 ? 6.516 -16.312 -28.562 1 84.56 96 LEU A N 1
ATOM 768 C CA . LEU A 1 96 ? 6.27 -15.602 -27.312 1 84.56 96 LEU A CA 1
ATOM 769 C C . LEU A 1 96 ? 7.574 -15.359 -26.562 1 84.56 96 LEU A C 1
ATOM 771 O O . LEU A 1 96 ? 7.82 -14.258 -26.078 1 84.56 96 LEU A O 1
ATOM 775 N N . ILE A 1 97 ? 8.453 -16.359 -26.516 1 86.25 97 ILE A N 1
ATOM 776 C CA . ILE A 1 97 ? 9.664 -16.203 -25.719 1 86.25 97 ILE A CA 1
ATOM 777 C C . ILE A 1 97 ? 10.656 -15.305 -26.453 1 86.25 97 ILE A C 1
ATOM 779 O O . ILE A 1 97 ? 11.484 -14.641 -25.828 1 86.25 97 ILE A O 1
ATOM 783 N N . LYS A 1 98 ? 10.57 -15.266 -27.734 1 85.62 98 LYS A N 1
ATOM 784 C CA . LYS A 1 98 ? 11.375 -14.312 -28.5 1 85.62 98 LYS A CA 1
ATOM 785 C C . LYS A 1 98 ? 10.922 -12.883 -28.219 1 85.62 98 LYS A C 1
ATOM 787 O O . LYS A 1 98 ? 11.758 -12 -28 1 85.62 98 LYS A O 1
ATOM 792 N N . HIS A 1 99 ? 9.648 -12.758 -28.219 1 82.44 99 HIS A N 1
ATOM 793 C CA . HIS A 1 99 ? 9.07 -11.445 -27.938 1 82.44 99 HIS A CA 1
ATOM 794 C C . HIS A 1 99 ? 9.391 -10.984 -26.531 1 82.44 99 HIS A C 1
ATOM 796 O O . HIS A 1 99 ? 9.695 -9.812 -26.297 1 82.44 99 HIS A O 1
ATOM 802 N N . PHE A 1 100 ? 9.391 -11.875 -25.641 1 83.69 100 PHE A N 1
ATOM 803 C CA . PHE A 1 100 ? 9.602 -11.539 -24.234 1 83.69 100 PHE A CA 1
ATOM 804 C C . PHE A 1 100 ? 11.086 -11.484 -23.906 1 83.69 100 PHE A C 1
ATOM 806 O O . PHE A 1 100 ? 11.484 -10.922 -22.875 1 83.69 100 PHE A O 1
ATOM 813 N N . GLY A 1 101 ? 11.922 -12 -24.719 1 87.5 101 GLY A N 1
ATOM 814 C CA . GLY A 1 101 ? 13.352 -12.008 -24.484 1 87.5 101 GLY A CA 1
ATOM 815 C C . GLY A 1 101 ? 13.781 -13.031 -23.453 1 87.5 101 GLY A C 1
ATOM 816 O O . GLY A 1 101 ? 14.672 -12.766 -22.625 1 87.5 101 GLY A O 1
ATOM 817 N N . CYS A 1 102 ? 13.133 -14.172 -23.406 1 92.25 102 CYS A N 1
ATOM 818 C CA . CYS A 1 102 ? 13.469 -15.266 -22.5 1 92.25 102 CYS A CA 1
ATOM 819 C C . CYS A 1 102 ? 14.273 -16.344 -23.219 1 92.25 102 CYS A C 1
ATOM 821 O O . CYS A 1 102 ? 14.32 -16.359 -24.453 1 92.25 102 CYS A O 1
ATOM 823 N N . GLN A 1 103 ? 14.906 -17.141 -22.516 1 94.94 103 GLN A N 1
ATOM 824 C CA . GLN A 1 103 ? 15.695 -18.234 -23.078 1 94.94 103 GLN A CA 1
ATOM 825 C C . GLN A 1 103 ? 14.945 -19.562 -22.953 1 94.94 103 GLN A C 1
ATOM 827 O O . GLN A 1 103 ? 14.32 -19.844 -21.938 1 94.94 103 GLN A O 1
ATOM 832 N N . ALA A 1 104 ? 15.016 -20.359 -23.969 1 95.75 104 ALA A N 1
ATOM 833 C CA . ALA A 1 104 ? 14.422 -21.688 -23.938 1 95.75 104 ALA A CA 1
ATOM 834 C C . ALA A 1 104 ? 15.227 -22.625 -23.047 1 95.75 104 ALA A C 1
ATOM 836 O O . ALA A 1 104 ? 16.438 -22.484 -22.922 1 95.75 104 ALA A O 1
ATOM 837 N N . ILE A 1 105 ? 14.586 -23.5 -22.438 1 96.94 105 ILE A N 1
ATOM 838 C CA . ILE A 1 105 ? 15.258 -24.562 -21.719 1 96.94 105 ILE A CA 1
ATOM 839 C C . ILE A 1 105 ? 15.68 -25.656 -22.688 1 96.94 105 ILE A C 1
ATOM 841 O O . ILE A 1 105 ? 14.828 -26.344 -23.266 1 96.94 105 ILE A O 1
ATOM 845 N N . ASP A 1 106 ? 16.953 -25.859 -22.875 1 95.25 106 ASP A N 1
ATOM 846 C CA . ASP A 1 106 ? 17.453 -26.828 -23.859 1 95.25 106 ASP A CA 1
ATOM 847 C C . ASP A 1 106 ? 18.016 -28.062 -23.172 1 95.25 106 ASP A C 1
ATOM 849 O O . ASP A 1 106 ? 17.922 -28.203 -21.953 1 95.25 106 ASP A O 1
ATOM 853 N N . GLU A 1 107 ? 18.5 -28.906 -24.016 1 96.62 107 GLU A N 1
ATOM 854 C CA . GLU A 1 107 ? 19 -30.188 -23.531 1 96.62 107 GLU A CA 1
ATOM 855 C C . GLU A 1 107 ? 20.203 -30.016 -22.609 1 96.62 107 GLU A C 1
ATOM 857 O O . GLU A 1 107 ? 20.375 -30.766 -21.641 1 96.62 107 GLU A O 1
ATOM 862 N N . LYS A 1 108 ? 21.031 -29.078 -22.875 1 96.75 108 LYS A N 1
ATOM 863 C CA . LYS A 1 108 ? 22.219 -28.812 -22.062 1 96.75 108 LYS A CA 1
ATOM 864 C C . LYS A 1 108 ? 21.828 -28.422 -20.641 1 96.75 108 LYS A C 1
ATOM 866 O O . LYS A 1 108 ? 22.453 -28.875 -19.672 1 96.75 108 LYS A O 1
ATOM 871 N N . LEU A 1 109 ? 20.844 -27.594 -20.578 1 97 109 LEU A N 1
ATOM 872 C CA . LEU A 1 109 ? 20.359 -27.156 -19.281 1 97 109 LEU A CA 1
ATOM 873 C C . LEU A 1 109 ? 19.75 -28.328 -18.5 1 97 109 LEU A C 1
ATOM 875 O O . LEU A 1 109 ? 19.922 -28.438 -17.297 1 97 109 LEU A O 1
ATOM 879 N N . LEU A 1 110 ? 19.016 -29.188 -19.172 1 97.69 110 LEU A N 1
ATOM 880 C CA . LEU A 1 110 ? 18.422 -30.359 -18.547 1 97.69 110 LEU A CA 1
ATOM 881 C C . LEU A 1 110 ? 19.5 -31.297 -18.016 1 97.69 110 LEU A C 1
ATOM 883 O O . LEU A 1 110 ? 19.391 -31.812 -16.906 1 97.69 110 LEU A O 1
ATOM 887 N N . GLU A 1 111 ? 20.484 -31.453 -18.797 1 97.81 111 GLU A N 1
ATOM 888 C CA . GLU A 1 111 ? 21.609 -32.281 -18.375 1 97.81 111 GLU A CA 1
ATOM 889 C C . GLU A 1 111 ? 22.297 -31.703 -17.141 1 97.81 111 GLU A C 1
ATOM 891 O O . GLU A 1 111 ? 22.703 -32.438 -16.234 1 97.81 111 GLU A O 1
ATOM 896 N N . ARG A 1 112 ? 22.406 -30.438 -17.172 1 97.75 112 ARG A N 1
ATOM 897 C CA . ARG A 1 112 ? 23.047 -29.766 -16.031 1 97.75 112 ARG A CA 1
ATOM 898 C C . ARG A 1 112 ? 22.219 -29.938 -14.766 1 97.75 112 ARG A C 1
ATOM 900 O O . ARG A 1 112 ? 22.766 -30.188 -13.688 1 97.75 112 ARG A O 1
ATOM 907 N N . VAL A 1 113 ? 20.906 -29.812 -14.859 1 97.81 113 VAL A N 1
ATOM 908 C CA . VAL A 1 113 ? 20.016 -30.016 -13.719 1 97.81 113 VAL A CA 1
ATOM 909 C C . VAL A 1 113 ? 20.203 -31.422 -13.164 1 97.81 113 VAL A C 1
ATOM 911 O O . VAL A 1 113 ? 20.344 -31.609 -11.953 1 97.81 113 VAL A O 1
ATOM 914 N N . GLU A 1 114 ? 20.234 -32.375 -14.047 1 97.75 114 GLU A N 1
ATOM 915 C CA . GLU A 1 114 ? 20.406 -33.781 -13.641 1 97.75 114 GLU A CA 1
ATOM 916 C C . GLU A 1 114 ? 21.766 -34 -12.977 1 97.75 114 GLU A C 1
ATOM 918 O O . GLU A 1 114 ? 21.859 -34.688 -11.953 1 97.75 114 GLU A O 1
ATOM 923 N N . ARG A 1 115 ? 22.781 -33.438 -13.516 1 97.88 115 ARG A N 1
ATOM 924 C CA . ARG A 1 115 ? 24.125 -33.594 -12.977 1 97.88 115 ARG A CA 1
ATOM 925 C C . ARG A 1 115 ? 24.234 -33 -11.586 1 97.88 115 ARG A C 1
ATOM 927 O O . ARG A 1 115 ? 24.766 -33.594 -10.672 1 97.88 115 ARG A O 1
ATOM 934 N N . LEU A 1 116 ? 23.734 -31.812 -11.406 1 97.56 116 LEU A N 1
ATOM 935 C CA . LEU A 1 116 ? 23.875 -31.078 -10.156 1 97.56 116 LEU A CA 1
ATOM 936 C C . LEU A 1 116 ? 23 -31.688 -9.062 1 97.56 116 LEU A C 1
ATOM 938 O O . LEU A 1 116 ? 23.391 -31.719 -7.895 1 97.56 116 LEU A O 1
ATOM 942 N N . THR A 1 117 ? 21.797 -32.188 -9.438 1 96.81 117 THR A N 1
ATOM 943 C CA . THR A 1 117 ? 20.844 -32.625 -8.422 1 96.81 117 THR A CA 1
ATOM 944 C C . THR A 1 117 ? 20.906 -34.125 -8.219 1 96.81 117 THR A C 1
ATOM 946 O O . THR A 1 117 ? 20.406 -34.656 -7.223 1 96.81 117 THR A O 1
ATOM 949 N N . GLY A 1 118 ? 21.469 -34.844 -9.234 1 96.38 118 GLY A N 1
ATOM 950 C CA . GLY A 1 118 ? 21.5 -36.281 -9.195 1 96.38 118 GLY A CA 1
ATOM 951 C C . GLY A 1 118 ? 20.141 -36.938 -9.453 1 96.38 118 GLY A C 1
ATOM 952 O O . GLY A 1 118 ? 19.969 -38.125 -9.242 1 96.38 118 GLY A O 1
ATOM 953 N N . LYS A 1 119 ? 19.203 -36.219 -9.883 1 95.38 119 LYS A N 1
ATOM 954 C CA . LYS A 1 119 ? 17.844 -36.688 -10.141 1 95.38 119 LYS A CA 1
ATOM 955 C C . LYS A 1 119 ? 17.438 -36.438 -11.594 1 95.38 119 LYS A C 1
ATOM 957 O O . LYS A 1 119 ? 17.844 -35.438 -12.195 1 95.38 119 LYS A O 1
ATOM 962 N N . LYS A 1 120 ? 16.75 -37.406 -12.086 1 95.5 120 LYS A N 1
ATOM 963 C CA . LYS A 1 120 ? 16.141 -37.156 -13.391 1 95.5 120 LYS A CA 1
ATOM 964 C C . LYS A 1 120 ? 15.242 -35.906 -13.359 1 95.5 120 LYS A C 1
ATOM 966 O O . LYS A 1 120 ? 14.414 -35.781 -12.461 1 95.5 120 LYS A O 1
ATOM 971 N N . PRO A 1 121 ? 15.461 -35 -14.305 1 97.19 121 PRO A N 1
ATOM 972 C CA . PRO A 1 121 ? 14.609 -33.812 -14.305 1 97.19 121 PRO A CA 1
ATOM 973 C C . PRO A 1 121 ? 13.117 -34.156 -14.336 1 97.19 121 PRO A C 1
ATOM 975 O O . PRO A 1 121 ? 12.727 -35.188 -14.922 1 97.19 121 PRO A O 1
ATOM 978 N N . HIS A 1 122 ? 12.32 -33.406 -13.711 1 97.38 122 HIS A N 1
ATOM 979 C CA . HIS A 1 122 ? 10.875 -33.562 -13.703 1 97.38 122 HIS A CA 1
ATOM 980 C C . HIS A 1 122 ? 10.32 -33.688 -15.117 1 97.38 122 HIS A C 1
ATOM 982 O O . HIS A 1 122 ? 10.844 -33.062 -16.047 1 97.38 122 HIS A O 1
ATOM 988 N N . HIS A 1 123 ? 9.258 -34.438 -15.352 1 97.25 123 HIS A N 1
ATOM 989 C CA . HIS A 1 123 ? 8.734 -34.625 -16.703 1 97.25 123 HIS A CA 1
ATOM 990 C C . HIS A 1 123 ? 8.195 -33.344 -17.281 1 97.25 123 HIS A C 1
ATOM 992 O O . HIS A 1 123 ? 8.102 -33.188 -18.5 1 97.25 123 HIS A O 1
ATOM 998 N N . PHE A 1 124 ? 7.832 -32.312 -16.422 1 98.06 124 PHE A N 1
ATOM 999 C CA . PHE A 1 124 ? 7.426 -31 -16.922 1 98.06 124 PHE A CA 1
ATOM 1000 C C . PHE A 1 124 ? 8.586 -30.312 -17.641 1 98.06 124 PHE A C 1
ATOM 1002 O O . PHE A 1 124 ? 8.375 -29.547 -18.578 1 98.06 124 PHE A O 1
ATOM 1009 N N . LEU A 1 125 ? 9.789 -30.547 -17.188 1 97.69 125 LEU A N 1
ATOM 1010 C CA . LEU A 1 125 ? 10.969 -30 -17.844 1 97.69 125 LEU A CA 1
ATOM 1011 C C . LEU A 1 125 ? 11.305 -30.797 -19.109 1 97.69 125 LEU A C 1
ATOM 1013 O O . LEU A 1 125 ? 11.484 -30.219 -20.172 1 97.69 125 LEU A O 1
ATOM 1017 N N . ARG A 1 126 ? 11.289 -32.094 -19 1 96.81 126 ARG A N 1
ATOM 1018 C CA . ARG A 1 126 ? 11.695 -32.969 -20.094 1 96.81 126 ARG A CA 1
ATOM 1019 C C . ARG A 1 126 ? 10.727 -32.875 -21.266 1 96.81 126 ARG A C 1
ATOM 1021 O O . ARG A 1 126 ? 11.125 -33.031 -22.422 1 96.81 126 ARG A O 1
ATOM 1028 N N . ARG A 1 127 ? 9.523 -32.531 -20.953 1 96.5 127 ARG A N 1
ATOM 1029 C CA . ARG A 1 127 ? 8.492 -32.5 -21.984 1 96.5 127 ARG A CA 1
ATOM 1030 C C . ARG A 1 127 ? 8.242 -31.078 -22.469 1 96.5 127 ARG A C 1
ATOM 1032 O O . ARG A 1 127 ? 7.305 -30.828 -23.234 1 96.5 127 ARG A O 1
ATOM 1039 N N . GLY A 1 128 ? 8.977 -30.188 -21.969 1 95.69 128 GLY A N 1
ATOM 1040 C CA . GLY A 1 128 ? 8.875 -28.812 -22.422 1 95.69 128 GLY A CA 1
ATOM 1041 C C . GLY A 1 128 ? 7.629 -28.109 -21.922 1 95.69 128 GLY A C 1
ATOM 1042 O O . GLY A 1 128 ? 7.152 -27.156 -22.547 1 95.69 128 GLY A O 1
ATOM 1043 N N . ILE A 1 129 ? 7.02 -28.578 -20.906 1 96.12 129 ILE A N 1
ATOM 1044 C CA . ILE A 1 129 ? 5.906 -27.875 -20.281 1 96.12 129 ILE A CA 1
ATOM 1045 C C . ILE A 1 129 ? 6.414 -26.609 -19.609 1 96.12 129 ILE A C 1
ATOM 1047 O O . ILE A 1 129 ? 5.879 -25.516 -19.828 1 96.12 129 ILE A O 1
ATOM 1051 N N . PHE A 1 130 ? 7.348 -26.797 -18.734 1 97.69 130 PHE A N 1
ATOM 1052 C CA . PHE A 1 130 ? 8.195 -25.656 -18.391 1 97.69 130 PHE A CA 1
ATOM 1053 C C . PHE A 1 130 ? 9.312 -25.484 -19.406 1 97.69 130 PHE A C 1
ATOM 1055 O O . PHE A 1 130 ? 10.219 -26.312 -19.5 1 97.69 130 PHE A O 1
ATOM 1062 N N . PHE A 1 131 ? 9.297 -24.406 -20.188 1 96.62 131 PHE A N 1
ATOM 1063 C CA . PHE A 1 131 ? 9.984 -24.453 -21.469 1 96.62 131 PHE A CA 1
ATOM 1064 C C . PHE A 1 131 ? 10.953 -23.281 -21.594 1 96.62 131 PHE A C 1
ATOM 1066 O O . PHE A 1 131 ? 11.797 -23.266 -22.5 1 96.62 131 PHE A O 1
ATOM 1073 N N . SER A 1 132 ? 10.859 -22.297 -20.75 1 97.12 132 SER A N 1
ATOM 1074 C CA . SER A 1 132 ? 11.719 -21.125 -20.875 1 97.12 132 SER A CA 1
ATOM 1075 C C . SER A 1 132 ? 12.078 -20.562 -19.5 1 97.12 132 SER A C 1
ATOM 1077 O O . SER A 1 132 ? 11.492 -20.953 -18.484 1 97.12 132 SER A O 1
ATOM 1079 N N . HIS A 1 133 ? 13.148 -19.719 -19.516 1 97.56 133 HIS A N 1
ATOM 1080 C CA . HIS A 1 133 ? 13.617 -19.172 -18.25 1 97.56 133 HIS A CA 1
ATOM 1081 C C . HIS A 1 133 ? 14.344 -17.844 -18.453 1 97.56 133 HIS A C 1
ATOM 1083 O O . HIS A 1 133 ? 14.656 -17.469 -19.594 1 97.56 133 HIS A O 1
ATOM 1089 N N . ARG A 1 134 ? 14.359 -17.094 -17.406 1 96.88 134 ARG A N 1
ATOM 1090 C CA . ARG A 1 134 ? 15.312 -15.992 -17.234 1 96.88 134 ARG A CA 1
ATOM 1091 C C . ARG A 1 134 ? 16.281 -16.297 -16.094 1 96.88 134 ARG A C 1
ATOM 1093 O O . ARG A 1 134 ? 15.875 -16.391 -14.93 1 96.88 134 ARG A O 1
ATOM 1100 N N . ASP A 1 135 ? 17.578 -16.578 -16.406 1 96.94 135 ASP A N 1
ATOM 1101 C CA . ASP A 1 135 ? 18.688 -16.656 -15.453 1 96.94 135 ASP A CA 1
ATOM 1102 C C . ASP A 1 135 ? 18.609 -17.922 -14.609 1 96.94 135 ASP A C 1
ATOM 1104 O O . ASP A 1 135 ? 18.953 -17.922 -13.43 1 96.94 135 ASP A O 1
ATOM 1108 N N . LEU A 1 136 ? 18 -19.016 -15.125 1 97.38 136 LEU A N 1
ATOM 1109 C CA . LEU A 1 136 ? 18.031 -20.281 -14.422 1 97.38 136 LEU A CA 1
ATOM 1110 C C . LEU A 1 136 ? 19.469 -20.766 -14.227 1 97.38 136 LEU A C 1
ATOM 1112 O O . LEU A 1 136 ? 19.797 -21.391 -13.211 1 97.38 136 LEU A O 1
ATOM 1116 N N . ASN A 1 137 ? 20.344 -20.422 -15.125 1 96.5 137 ASN A N 1
ATOM 1117 C CA . ASN A 1 137 ? 21.75 -20.781 -15.031 1 96.5 137 ASN A CA 1
ATOM 1118 C C . ASN A 1 137 ? 22.391 -20.188 -13.781 1 96.5 137 ASN A C 1
ATOM 1120 O O . ASN A 1 137 ? 23.234 -20.828 -13.148 1 96.5 137 ASN A O 1
ATOM 1124 N N . LEU A 1 138 ? 21.984 -19.016 -13.438 1 96.69 138 LEU A N 1
ATOM 1125 C CA . LEU A 1 138 ? 22.547 -18.359 -12.25 1 96.69 138 LEU A CA 1
ATOM 1126 C C . LEU A 1 138 ? 22.109 -19.094 -10.984 1 96.69 138 LEU A C 1
ATOM 1128 O O . LEU A 1 138 ? 22.875 -19.188 -10.023 1 96.69 138 LEU A O 1
ATOM 1132 N N . ILE A 1 139 ? 20.906 -19.547 -10.992 1 97.88 139 ILE A N 1
ATOM 1133 C CA . ILE A 1 139 ? 20.406 -20.312 -9.852 1 97.88 139 ILE A CA 1
ATOM 1134 C C . ILE A 1 139 ? 21.203 -21.609 -9.711 1 97.88 139 ILE A C 1
ATOM 1136 O O . ILE A 1 139 ? 21.594 -21.984 -8.602 1 97.88 139 ILE A O 1
ATOM 1140 N N . LEU A 1 140 ? 21.438 -22.266 -10.805 1 98.06 140 LEU A N 1
ATOM 1141 C CA . LEU A 1 140 ? 22.188 -23.516 -10.797 1 98.06 140 LEU A CA 1
ATOM 1142 C C . LEU A 1 140 ? 23.641 -23.266 -10.383 1 98.06 140 LEU A C 1
ATOM 1144 O O . LEU A 1 140 ? 24.25 -24.094 -9.703 1 98.06 140 LEU A O 1
ATOM 1148 N N . ASP A 1 141 ? 24.203 -22.094 -10.836 1 98 141 ASP A N 1
ATOM 1149 C CA . ASP A 1 141 ? 25.531 -21.703 -10.359 1 98 141 ASP A CA 1
ATOM 1150 C C . ASP A 1 141 ? 25.531 -21.547 -8.844 1 98 141 ASP A C 1
ATOM 1152 O O . ASP A 1 141 ? 26.453 -22.031 -8.172 1 98 141 ASP A O 1
ATOM 1156 N N . ALA A 1 142 ? 24.531 -20.844 -8.344 1 97 142 ALA A N 1
ATOM 1157 C CA . ALA A 1 142 ? 24.422 -20.641 -6.906 1 97 142 ALA A CA 1
ATOM 1158 C C . ALA A 1 142 ? 24.328 -21.969 -6.168 1 97 142 ALA A C 1
ATOM 1160 O O . ALA A 1 142 ? 25.016 -22.188 -5.168 1 97 142 ALA A O 1
ATOM 1161 N N . TYR A 1 143 ? 23.531 -22.844 -6.676 1 97.06 143 TYR A N 1
ATOM 1162 C CA . TYR A 1 143 ? 23.359 -24.172 -6.078 1 97.06 143 TYR A CA 1
ATOM 1163 C C . TYR A 1 143 ? 24.688 -24.938 -6.074 1 97.06 143 TYR A C 1
ATOM 1165 O O . TYR A 1 143 ? 25.047 -25.547 -5.066 1 97.06 143 TYR A O 1
ATOM 1173 N N . GLU A 1 144 ? 25.375 -24.859 -7.176 1 97.25 144 GLU A N 1
ATOM 1174 C CA . GLU A 1 144 ? 26.656 -25.547 -7.312 1 97.25 144 GLU A CA 1
ATOM 1175 C C . GLU A 1 144 ? 27.688 -25.016 -6.32 1 97.25 144 GLU A C 1
ATOM 1177 O O . GLU A 1 144 ? 28.5 -25.781 -5.797 1 97.25 144 GLU A O 1
ATOM 1182 N N . LYS A 1 145 ? 27.625 -23.766 -6.012 1 96.94 145 LYS A N 1
ATOM 1183 C CA . LYS A 1 145 ? 28.578 -23.109 -5.125 1 96.94 145 LYS A CA 1
ATOM 1184 C C . LYS A 1 145 ? 28.109 -23.172 -3.674 1 96.94 145 LYS A C 1
ATOM 1186 O O . LYS A 1 145 ? 28.766 -22.625 -2.781 1 96.94 145 LYS A O 1
ATOM 1191 N N . GLY A 1 146 ? 26.938 -23.672 -3.434 1 94.44 146 GLY A N 1
ATOM 1192 C CA . GLY A 1 146 ? 26.406 -23.766 -2.084 1 94.44 146 GLY A CA 1
ATOM 1193 C C . GLY A 1 146 ? 25.812 -22.453 -1.588 1 94.44 146 GLY A C 1
ATOM 1194 O O . GLY A 1 146 ? 25.688 -22.25 -0.38 1 94.44 146 GLY A O 1
ATOM 1195 N N . GLN A 1 147 ? 25.578 -21.547 -2.473 1 93.94 147 GLN A N 1
ATOM 1196 C CA . GLN A 1 147 ? 24.938 -20.281 -2.131 1 93.94 147 GLN A CA 1
ATOM 1197 C C . GLN A 1 147 ? 23.422 -20.453 -1.975 1 93.94 147 GLN A C 1
ATOM 1199 O O . GLN A 1 147 ? 22.797 -21.203 -2.73 1 93.94 147 GLN A O 1
ATOM 1204 N N . PRO A 1 148 ? 22.859 -19.734 -1.062 1 94.19 148 PRO A N 1
ATOM 1205 C CA . PRO A 1 148 ? 21.438 -19.906 -0.807 1 94.19 148 PRO A CA 1
ATOM 1206 C C . PRO A 1 148 ? 20.562 -19.219 -1.856 1 94.19 148 PRO A C 1
ATOM 1208 O O . PRO A 1 148 ? 20.969 -18.219 -2.447 1 94.19 148 PRO A O 1
ATOM 1211 N N . PHE A 1 149 ? 19.438 -19.75 -2.086 1 97.62 149 PHE A N 1
ATOM 1212 C CA . PHE A 1 149 ? 18.328 -19.156 -2.828 1 97.62 149 PHE A CA 1
ATOM 1213 C C . PHE A 1 149 ? 17 -19.688 -2.316 1 97.62 149 PHE A C 1
ATOM 1215 O O . PHE A 1 149 ? 16.953 -20.578 -1.469 1 97.62 149 PHE A O 1
ATOM 1222 N N . TYR A 1 150 ? 15.93 -19.078 -2.66 1 98.56 150 TYR A N 1
ATOM 1223 C CA . TYR A 1 150 ? 14.609 -19.516 -2.221 1 98.56 150 TYR A CA 1
ATOM 1224 C C . TYR A 1 150 ? 13.609 -19.5 -3.373 1 98.56 150 TYR A C 1
ATOM 1226 O O . TYR A 1 150 ? 13.898 -18.938 -4.438 1 98.56 150 TYR A O 1
ATOM 1234 N N . LEU A 1 151 ? 12.516 -20.172 -3.186 1 98.81 151 LEU A N 1
ATOM 1235 C CA . LEU A 1 151 ? 11.445 -20.25 -4.176 1 98.81 151 LEU A CA 1
ATOM 1236 C C . LEU A 1 151 ? 10.297 -19.312 -3.811 1 98.81 151 LEU A C 1
ATOM 1238 O O . LEU A 1 151 ? 9.969 -19.156 -2.633 1 98.81 151 LEU A O 1
ATOM 1242 N N . TYR A 1 152 ? 9.797 -18.672 -4.816 1 98.88 152 TYR A N 1
ATOM 1243 C CA . TYR A 1 152 ? 8.617 -17.828 -4.684 1 98.88 152 TYR A CA 1
ATOM 1244 C C . TYR A 1 152 ? 7.562 -18.203 -5.719 1 98.88 152 TYR A C 1
ATOM 1246 O O . TYR A 1 152 ? 7.859 -18.266 -6.914 1 98.88 152 TYR A O 1
ATOM 1254 N N . THR A 1 153 ? 6.363 -18.516 -5.293 1 98.5 153 THR A N 1
ATOM 1255 C CA . THR A 1 153 ? 5.203 -18.672 -6.164 1 98.5 153 THR A CA 1
ATOM 1256 C C . THR A 1 153 ? 3.947 -18.125 -5.488 1 98.5 153 THR A C 1
ATOM 1258 O O . THR A 1 153 ? 4.016 -17.578 -4.383 1 98.5 153 THR A O 1
ATOM 1261 N N . GLY A 1 154 ? 2.852 -18.125 -6.172 1 96.62 154 GLY A N 1
ATOM 1262 C CA . GLY A 1 154 ? 1.629 -17.578 -5.602 1 96.62 154 GLY A CA 1
ATOM 1263 C C . GLY A 1 154 ? 0.408 -17.828 -6.469 1 96.62 154 GLY A C 1
ATOM 1264 O O . GLY A 1 154 ? 0.482 -18.547 -7.469 1 96.62 154 GLY A O 1
ATOM 1265 N N . ARG A 1 155 ? -0.681 -17.344 -5.973 1 94.31 155 ARG A N 1
ATOM 1266 C CA . ARG A 1 155 ? -1.922 -17.422 -6.734 1 94.31 155 ARG A CA 1
ATOM 1267 C C . ARG A 1 155 ? -2.99 -16.516 -6.137 1 94.31 155 ARG A C 1
ATOM 1269 O O . ARG A 1 155 ? -3.016 -16.281 -4.926 1 94.31 155 ARG A O 1
ATOM 1276 N N . GLY A 1 156 ? -3.787 -15.969 -7.023 1 94.25 156 GLY A N 1
ATOM 1277 C CA . GLY A 1 156 ? -5.02 -15.359 -6.551 1 94.25 156 GLY A CA 1
ATOM 1278 C C . GLY A 1 156 ? -6.055 -16.375 -6.105 1 94.25 156 GLY A C 1
ATOM 1279 O O . GLY A 1 156 ? -6.254 -17.391 -6.762 1 94.25 156 GLY A O 1
ATOM 1280 N N . PRO A 1 157 ? -6.637 -16.078 -4.961 1 93.94 157 PRO A N 1
ATOM 1281 C CA . PRO A 1 157 ? -7.652 -17.047 -4.52 1 93.94 157 PRO A CA 1
ATOM 1282 C C . PRO A 1 157 ? -8.758 -17.25 -5.551 1 93.94 157 PRO A C 1
ATOM 1284 O O . PRO A 1 157 ? -9.172 -16.297 -6.215 1 93.94 157 PRO A O 1
ATOM 1287 N N . SER A 1 158 ? -9.062 -18.406 -5.781 1 83.5 158 SER A N 1
ATOM 1288 C CA . SER A 1 158 ? -10.078 -18.781 -6.758 1 83.5 158 SER A CA 1
ATOM 1289 C C . SER A 1 158 ? -11.367 -19.25 -6.07 1 83.5 158 SER A C 1
ATOM 1291 O O . SER A 1 158 ? -11.398 -19.406 -4.848 1 83.5 158 SER A O 1
ATOM 1293 N N . SER A 1 159 ? -12.391 -19.438 -6.855 1 75.81 159 SER A N 1
ATOM 1294 C CA . SER A 1 159 ? -13.688 -19.859 -6.352 1 75.81 159 SER A CA 1
ATOM 1295 C C . SER A 1 159 ? -13.539 -20.875 -5.219 1 75.81 159 SER A C 1
ATOM 1297 O O . SER A 1 159 ? -12.484 -20.953 -4.598 1 75.81 159 SER A O 1
ATOM 1299 N N . GLU A 1 160 ? -14.531 -21.5 -4.867 1 68.88 160 GLU A N 1
ATOM 1300 C CA . GLU A 1 160 ? -14.562 -22.328 -3.664 1 68.88 160 GLU A CA 1
ATOM 1301 C C . GLU A 1 160 ? -13.492 -23.422 -3.713 1 68.88 160 GLU A C 1
ATOM 1303 O O . GLU A 1 160 ? -12.984 -23.844 -2.674 1 68.88 160 GLU A O 1
ATOM 1308 N N . SER A 1 161 ? -13.039 -23.828 -4.977 1 79.81 161 SER A N 1
ATOM 1309 C CA . SER A 1 161 ? -11.977 -24.812 -5.02 1 79.81 161 SER A CA 1
ATOM 1310 C C . SER A 1 161 ? -11.07 -24.609 -6.23 1 79.81 161 SER A C 1
ATOM 1312 O O . SER A 1 161 ? -11.523 -24.125 -7.27 1 79.81 161 SER A O 1
ATOM 1314 N N . MET A 1 162 ? -9.805 -25 -6.051 1 88.94 162 MET A N 1
ATOM 1315 C CA . MET A 1 162 ? -8.859 -25.016 -7.16 1 88.94 162 MET A CA 1
ATOM 1316 C C . MET A 1 162 ? -9.234 -26.078 -8.18 1 88.94 162 MET A C 1
ATOM 1318 O O . MET A 1 162 ? -9.797 -27.109 -7.824 1 88.94 162 MET A O 1
ATOM 1322 N N . HIS A 1 163 ? -9.039 -25.828 -9.391 1 91.06 163 HIS A N 1
ATOM 1323 C CA . HIS A 1 163 ? -9.148 -26.859 -10.422 1 91.06 163 HIS A CA 1
ATOM 1324 C C . HIS A 1 163 ? -7.785 -27.453 -10.75 1 91.06 163 HIS A C 1
ATOM 1326 O O . HIS A 1 163 ? -6.758 -26.969 -10.273 1 91.06 163 HIS A O 1
ATOM 1332 N N . VAL A 1 164 ? -7.746 -28.453 -11.547 1 92.31 164 VAL A N 1
ATOM 1333 C CA . VAL A 1 164 ? -6.539 -29.234 -11.773 1 92.31 164 VAL A CA 1
ATOM 1334 C C . VAL A 1 164 ? -5.492 -28.391 -12.484 1 92.31 164 VAL A C 1
ATOM 1336 O O . VAL A 1 164 ? -4.289 -28.609 -12.336 1 92.31 164 VAL A O 1
ATOM 1339 N N . GLY A 1 165 ? -5.949 -27.375 -13.258 1 90.88 165 GLY A N 1
ATOM 1340 C CA . GLY A 1 165 ? -5.004 -26.469 -13.883 1 90.88 165 GLY A CA 1
ATOM 1341 C C . GLY A 1 165 ? -4.164 -25.703 -12.883 1 90.88 165 GLY A C 1
ATOM 1342 O O . GLY A 1 165 ? -2.994 -25.406 -13.141 1 90.88 165 GLY A O 1
ATOM 1343 N N . HIS A 1 166 ? -4.699 -25.406 -11.766 1 91.62 166 HIS A N 1
ATOM 1344 C CA . HIS A 1 166 ? -4.004 -24.672 -10.719 1 91.62 166 HIS A CA 1
ATOM 1345 C C . HIS A 1 166 ? -2.943 -25.531 -10.047 1 91.62 166 HIS A C 1
ATOM 1347 O O . HIS A 1 166 ? -2.051 -25.016 -9.367 1 91.62 166 HIS A O 1
ATOM 1353 N N . LEU A 1 167 ? -2.967 -26.766 -10.211 1 92.31 167 LEU A N 1
ATOM 1354 C CA . LEU A 1 167 ? -2.035 -27.688 -9.57 1 92.31 167 LEU A CA 1
ATOM 1355 C C . LEU A 1 167 ? -0.676 -27.656 -10.258 1 92.31 167 LEU A C 1
ATOM 1357 O O . LEU A 1 167 ? 0.35 -27.938 -9.633 1 92.31 167 LEU A O 1
ATOM 1361 N N . ILE A 1 168 ? -0.731 -27.375 -11.484 1 93.19 168 ILE A N 1
ATOM 1362 C CA . ILE A 1 168 ? 0.435 -27.578 -12.336 1 93.19 168 ILE A CA 1
ATOM 1363 C C . ILE A 1 168 ? 1.623 -26.797 -11.781 1 93.19 168 ILE A C 1
ATOM 1365 O O . ILE A 1 168 ? 2.676 -27.375 -11.5 1 93.19 168 ILE A O 1
ATOM 1369 N N . PRO A 1 169 ? 1.463 -25.5 -11.523 1 95.19 169 PRO A N 1
ATOM 1370 C CA . PRO A 1 169 ? 2.611 -24.766 -10.977 1 95.19 169 PRO A CA 1
ATOM 1371 C C . PRO A 1 169 ? 3.027 -25.281 -9.602 1 95.19 169 PRO A C 1
ATOM 1373 O O . PRO A 1 169 ? 4.223 -25.312 -9.289 1 95.19 169 PRO A O 1
ATOM 1376 N N . PHE A 1 170 ? 2.125 -25.719 -8.836 1 97.19 170 PHE A N 1
ATOM 1377 C CA . PHE A 1 170 ? 2.428 -26.172 -7.48 1 97.19 170 PHE A CA 1
ATOM 1378 C C . PHE A 1 170 ? 3.109 -27.531 -7.508 1 97.19 170 PHE A C 1
ATOM 1380 O O . PHE A 1 170 ? 3.996 -27.797 -6.695 1 97.19 170 PHE A O 1
ATOM 1387 N N . MET A 1 171 ? 2.646 -28.422 -8.422 1 96.56 171 MET A N 1
ATOM 1388 C CA . MET A 1 171 ? 3.299 -29.719 -8.57 1 96.56 171 MET A CA 1
ATOM 1389 C C . MET A 1 171 ? 4.777 -29.547 -8.898 1 96.56 171 MET A C 1
ATOM 1391 O O . MET A 1 171 ? 5.633 -30.219 -8.312 1 96.56 171 MET A O 1
ATOM 1395 N N . PHE A 1 172 ? 5.031 -28.672 -9.789 1 98.06 172 PHE A N 1
ATOM 1396 C CA . PHE A 1 172 ? 6.414 -28.422 -10.188 1 98.06 172 PHE A CA 1
ATOM 1397 C C . PHE A 1 172 ? 7.191 -27.781 -9.039 1 98.06 172 PHE A C 1
ATOM 1399 O O . PHE A 1 172 ? 8.336 -28.156 -8.781 1 98.06 172 PHE A O 1
ATOM 1406 N N . THR A 1 173 ? 6.629 -26.812 -8.352 1 98.62 173 THR A N 1
ATOM 1407 C CA . THR A 1 173 ? 7.27 -26.141 -7.223 1 98.62 173 THR A CA 1
ATOM 1408 C C . THR A 1 173 ? 7.605 -27.141 -6.121 1 98.62 173 THR A C 1
ATOM 1410 O O . THR A 1 173 ? 8.664 -27.047 -5.492 1 98.62 173 THR A O 1
ATOM 1413 N N . LYS A 1 174 ? 6.695 -28.109 -5.902 1 98.12 174 LYS A N 1
ATOM 1414 C CA . LYS A 1 174 ? 6.949 -29.156 -4.922 1 98.12 174 LYS A CA 1
ATOM 1415 C C . LYS A 1 174 ? 8.188 -29.969 -5.293 1 98.12 174 LYS A C 1
ATOM 1417 O O . LYS A 1 174 ? 9.016 -30.281 -4.434 1 98.12 174 LYS A O 1
ATOM 1422 N N . TRP A 1 175 ? 8.258 -30.312 -6.551 1 97.88 175 TRP A N 1
ATOM 1423 C CA . TRP A 1 175 ? 9.43 -31.047 -7.016 1 97.88 175 TRP A CA 1
ATOM 1424 C C . TRP A 1 175 ? 10.703 -30.219 -6.797 1 97.88 175 TRP A C 1
ATOM 1426 O O . TRP A 1 175 ? 11.719 -30.75 -6.352 1 97.88 175 TRP A O 1
ATOM 1436 N N . LEU A 1 176 ? 10.656 -28.875 -7.113 1 98.44 176 LEU A N 1
ATOM 1437 C CA . LEU A 1 176 ? 11.805 -28 -6.902 1 98.44 176 LEU A CA 1
ATOM 1438 C C . LEU A 1 176 ? 12.211 -27.969 -5.434 1 98.44 176 LEU A C 1
ATOM 1440 O O . LEU A 1 176 ? 13.398 -28.078 -5.109 1 98.44 176 LEU A O 1
ATOM 1444 N N . GLN A 1 177 ? 11.227 -27.797 -4.551 1 98.06 177 GLN A N 1
ATOM 1445 C CA . GLN A 1 177 ? 11.516 -27.766 -3.123 1 98.06 177 GLN A CA 1
ATOM 1446 C C . GLN A 1 177 ? 12.156 -29.078 -2.658 1 98.06 177 GLN A C 1
ATOM 1448 O O . GLN A 1 177 ? 13.156 -29.062 -1.932 1 98.06 177 GLN A O 1
ATOM 1453 N N . ASP A 1 178 ? 11.609 -30.234 -3.092 1 97.31 178 ASP A N 1
ATOM 1454 C CA . ASP A 1 178 ? 12.109 -31.531 -2.689 1 97.31 178 ASP A CA 1
ATOM 1455 C C . ASP A 1 178 ? 13.523 -31.766 -3.221 1 97.31 178 ASP A C 1
ATOM 1457 O O . ASP A 1 178 ? 14.328 -32.438 -2.576 1 97.31 178 ASP A O 1
ATOM 1461 N N . THR A 1 179 ? 13.766 -31.25 -4.371 1 97.62 179 THR A N 1
ATOM 1462 C CA . THR A 1 179 ? 15.039 -31.5 -5.047 1 97.62 179 THR A CA 1
ATOM 1463 C C . THR A 1 179 ? 16.125 -30.609 -4.469 1 97.62 179 THR A C 1
ATOM 1465 O O . THR A 1 179 ? 17.219 -31.078 -4.152 1 97.62 179 THR A O 1
ATOM 1468 N N . PHE A 1 180 ? 15.812 -29.281 -4.258 1 97.25 180 PHE A N 1
ATOM 1469 C CA . PHE A 1 180 ? 16.844 -28.328 -3.877 1 97.25 180 PHE A CA 1
ATOM 1470 C C . PHE A 1 180 ? 16.859 -28.125 -2.365 1 97.25 180 PHE A C 1
ATOM 1472 O O . PHE A 1 180 ? 17.844 -27.609 -1.816 1 97.25 180 PHE A O 1
ATOM 1479 N N . GLN A 1 181 ? 15.773 -28.469 -1.646 1 96.31 181 GLN A N 1
ATOM 1480 C CA . GLN A 1 181 ? 15.672 -28.344 -0.196 1 96.31 181 GLN A CA 1
ATOM 1481 C C . GLN A 1 181 ? 15.922 -26.906 0.26 1 96.31 181 GLN A C 1
ATOM 1483 O O . GLN A 1 181 ? 16.734 -26.672 1.16 1 96.31 181 GLN A O 1
ATOM 1488 N N . VAL A 1 182 ? 15.18 -25.938 -0.333 1 97.31 182 VAL A N 1
ATOM 1489 C CA . VAL A 1 182 ? 15.312 -24.516 -0.042 1 97.31 182 VAL A CA 1
ATOM 1490 C C . VAL A 1 182 ? 13.977 -23.953 0.461 1 97.31 182 VAL A C 1
ATOM 1492 O O . VAL A 1 182 ? 12.93 -24.578 0.262 1 97.31 182 VAL A O 1
ATOM 1495 N N . PRO A 1 183 ? 13.992 -22.781 1.134 1 98 183 PRO A N 1
ATOM 1496 C CA . PRO A 1 183 ? 12.742 -22.156 1.574 1 98 183 PRO A CA 1
ATOM 1497 C C . PRO A 1 183 ? 11.812 -21.797 0.411 1 98 183 PRO A C 1
ATOM 1499 O O . PRO A 1 183 ? 12.289 -21.516 -0.691 1 98 183 PRO A O 1
ATOM 1502 N N . LEU A 1 184 ? 10.57 -21.922 0.708 1 98.81 184 LEU A N 1
ATOM 1503 C CA . LEU A 1 184 ? 9.516 -21.578 -0.244 1 98.81 184 LEU A CA 1
ATOM 1504 C C . LEU A 1 184 ? 8.523 -20.609 0.372 1 98.81 184 LEU A C 1
ATOM 1506 O O . LEU A 1 184 ? 8.008 -20.844 1.469 1 98.81 184 LEU A O 1
ATOM 1510 N N . VAL A 1 185 ? 8.336 -19.5 -0.322 1 98.88 185 VAL A N 1
ATOM 1511 C CA . VAL A 1 185 ? 7.262 -18.578 0.066 1 98.88 185 VAL A CA 1
ATOM 1512 C C . VAL A 1 185 ? 6.137 -18.641 -0.964 1 98.88 185 VAL A C 1
ATOM 1514 O O . VAL A 1 185 ? 6.395 -18.688 -2.17 1 98.88 185 VAL A O 1
ATOM 1517 N N . ILE A 1 186 ? 4.887 -18.734 -0.513 1 98.88 186 ILE A N 1
ATOM 1518 C CA . ILE A 1 186 ? 3.703 -18.766 -1.364 1 98.88 186 ILE A CA 1
ATOM 1519 C C . ILE A 1 186 ? 2.805 -17.578 -1.043 1 98.88 186 ILE A C 1
ATOM 1521 O O . ILE A 1 186 ? 2.293 -17.453 0.073 1 98.88 186 ILE A O 1
ATOM 1525 N N . GLN A 1 187 ? 2.602 -16.75 -1.988 1 98.81 187 GLN A N 1
ATOM 1526 C CA . GLN A 1 187 ? 1.79 -15.555 -1.832 1 98.81 187 GLN A CA 1
ATOM 1527 C C . GLN A 1 187 ? 0.356 -15.797 -2.295 1 98.81 187 GLN A C 1
ATOM 1529 O O . GLN A 1 187 ? 0.125 -16.188 -3.441 1 98.81 187 GLN A O 1
ATOM 1534 N N . LEU A 1 188 ? -0.584 -15.633 -1.427 1 98.56 188 LEU A N 1
ATOM 1535 C CA . LEU A 1 188 ? -1.983 -15.539 -1.829 1 98.56 188 LEU A CA 1
ATOM 1536 C C . LEU A 1 188 ? -2.396 -14.086 -2.023 1 98.56 188 LEU A C 1
ATOM 1538 O O . LEU A 1 188 ? -2.422 -13.305 -1.063 1 98.56 188 LEU A O 1
ATOM 1542 N N . THR A 1 189 ? -2.725 -13.742 -3.262 1 98 189 THR A N 1
ATOM 1543 C CA . THR A 1 189 ? -2.975 -12.352 -3.615 1 98 189 THR A CA 1
ATOM 1544 C C . THR A 1 189 ? -4.453 -12.016 -3.453 1 98 189 THR A C 1
ATOM 1546 O O . THR A 1 189 ? -5.125 -11.656 -4.422 1 98 189 THR A O 1
ATOM 1549 N N . ASP A 1 190 ? -4.949 -12.055 -2.254 1 98.19 190 ASP A N 1
ATOM 1550 C CA . ASP A 1 190 ? -6.344 -11.766 -1.927 1 98.19 190 ASP A CA 1
ATOM 1551 C C . ASP A 1 190 ? -6.688 -10.305 -2.217 1 98.19 190 ASP A C 1
ATOM 1553 O O . ASP A 1 190 ? -7.812 -10 -2.619 1 98.19 190 ASP A O 1
ATOM 1557 N N . ASP A 1 191 ? -5.758 -9.414 -2.121 1 98.25 191 ASP A N 1
ATOM 1558 C CA . ASP A 1 191 ? -5.988 -8.016 -2.473 1 98.25 191 ASP A CA 1
ATOM 1559 C C . ASP A 1 191 ? -6.152 -7.848 -3.982 1 98.25 191 ASP A C 1
ATOM 1561 O O . ASP A 1 191 ? -7.016 -7.098 -4.438 1 98.25 191 ASP A O 1
ATOM 1565 N N . GLU A 1 192 ? -5.344 -8.523 -4.766 1 97.25 192 GLU A N 1
ATOM 1566 C CA . GLU A 1 192 ? -5.535 -8.484 -6.215 1 97.25 192 GLU A CA 1
ATOM 1567 C C . GLU A 1 192 ? -6.949 -8.906 -6.594 1 97.25 192 GLU A C 1
ATOM 1569 O O . GLU A 1 192 ? -7.598 -8.258 -7.418 1 97.25 192 GLU A O 1
ATOM 1574 N N . LYS A 1 193 ? -7.332 -10.031 -6.02 1 96 193 LYS A N 1
ATOM 1575 C CA . LYS A 1 193 ? -8.688 -10.516 -6.262 1 96 193 LYS A CA 1
ATOM 1576 C C . LYS A 1 193 ? -9.719 -9.438 -5.938 1 96 193 LYS A C 1
ATOM 1578 O O . LYS A 1 193 ? -10.68 -9.242 -6.684 1 96 193 LYS A O 1
ATOM 1583 N N . PHE A 1 194 ? -9.531 -8.727 -4.891 1 97.94 194 PHE A N 1
ATOM 1584 C CA . PHE A 1 194 ? -10.422 -7.652 -4.473 1 97.94 194 PHE A CA 1
ATOM 1585 C C . PHE A 1 194 ? -10.422 -6.523 -5.496 1 97.94 194 PHE A C 1
ATOM 1587 O O . PHE A 1 194 ? -11.484 -5.996 -5.844 1 97.94 194 PHE A O 1
ATOM 1594 N N . PHE A 1 195 ? -9.289 -6.152 -6.047 1 97.62 195 PHE A N 1
ATOM 1595 C CA . PHE A 1 195 ? -9.156 -5.035 -6.973 1 97.62 195 PHE A CA 1
ATOM 1596 C C . PHE A 1 195 ? -9.766 -5.379 -8.328 1 97.62 195 PHE A C 1
ATOM 1598 O O . PHE A 1 195 ? -10.266 -4.5 -9.031 1 97.62 195 PHE A O 1
ATOM 1605 N N . PHE A 1 196 ? -9.711 -6.637 -8.695 1 94.25 196 PHE A N 1
ATOM 1606 C CA . PHE A 1 196 ? -10.023 -7.004 -10.07 1 94.25 196 PHE A CA 1
ATOM 1607 C C . PHE A 1 196 ? -11.422 -7.602 -10.164 1 94.25 196 PHE A C 1
ATOM 1609 O O . PHE A 1 196 ? -11.969 -7.738 -11.258 1 94.25 196 PHE A O 1
ATOM 1616 N N . LYS A 1 197 ? -11.969 -7.98 -8.992 1 92.94 197 LYS A N 1
ATOM 1617 C CA . LYS A 1 197 ? -13.297 -8.594 -8.992 1 92.94 197 LYS A CA 1
ATOM 1618 C C . LYS A 1 197 ? -14.234 -7.863 -8.031 1 92.94 197 LYS A C 1
ATOM 1620 O O . LYS A 1 197 ? -13.781 -7.164 -7.125 1 92.94 197 LYS A O 1
ATOM 1625 N N . ASP A 1 198 ? -15.5 -7.996 -8.312 1 93.38 198 ASP A N 1
ATOM 1626 C CA . ASP A 1 198 ? -16.5 -7.402 -7.43 1 93.38 198 ASP A CA 1
ATOM 1627 C C . ASP A 1 198 ? -16.922 -8.391 -6.344 1 93.38 198 ASP A C 1
ATOM 1629 O O . ASP A 1 198 ? -18.016 -8.961 -6.41 1 93.38 198 ASP A O 1
ATOM 1633 N N . LEU A 1 199 ? -16.094 -8.633 -5.414 1 94.69 199 LEU A N 1
ATOM 1634 C CA . LEU A 1 199 ? -16.312 -9.5 -4.262 1 94.69 199 LEU A CA 1
ATOM 1635 C C . LEU A 1 199 ? -16.047 -8.75 -2.961 1 94.69 199 LEU A C 1
ATOM 1637 O O . LEU A 1 199 ? -15.242 -7.816 -2.93 1 94.69 199 LEU A O 1
ATOM 1641 N N . THR A 1 200 ? -16.734 -9.148 -1.944 1 95.56 200 THR A N 1
ATOM 1642 C CA . THR A 1 200 ? -16.469 -8.562 -0.635 1 95.56 200 THR A CA 1
ATOM 1643 C C . THR A 1 200 ? -15.188 -9.117 -0.03 1 95.56 200 THR A C 1
ATOM 1645 O O . THR A 1 200 ? -14.734 -10.203 -0.412 1 95.56 200 THR A O 1
ATOM 1648 N N . MET A 1 201 ? -14.617 -8.414 0.863 1 96.06 201 MET A N 1
ATOM 1649 C CA . MET A 1 201 ? -13.406 -8.883 1.532 1 96.06 201 MET A CA 1
ATOM 1650 C C . MET A 1 201 ? -13.688 -10.156 2.334 1 96.06 201 MET A C 1
ATOM 1652 O O . MET A 1 201 ? -12.82 -11.023 2.443 1 96.06 201 MET A O 1
ATOM 1656 N N . GLU A 1 202 ? -14.883 -10.258 2.875 1 95.81 202 GLU A N 1
ATOM 1657 C CA . GLU A 1 202 ? -15.273 -11.445 3.627 1 95.81 202 GLU A CA 1
ATOM 1658 C C . GLU A 1 202 ? -15.289 -12.68 2.73 1 95.81 202 GLU A C 1
ATOM 1660 O O . GLU A 1 202 ? -14.781 -13.742 3.115 1 95.81 202 GLU A O 1
ATOM 1665 N N . GLU A 1 203 ? -15.852 -12.539 1.567 1 95.94 203 GLU A N 1
ATOM 1666 C CA . GLU A 1 203 ? -15.867 -13.633 0.599 1 95.94 203 GLU A CA 1
ATOM 1667 C C . GLU A 1 203 ? -14.445 -14.039 0.202 1 95.94 203 GLU A C 1
ATOM 1669 O O . GLU A 1 203 ? -14.125 -15.227 0.14 1 95.94 203 GLU A O 1
ATOM 1674 N N . ILE A 1 204 ? -13.641 -13.102 0.016 1 97 204 ILE A N 1
ATOM 1675 C CA . ILE A 1 204 ? -12.266 -13.336 -0.409 1 97 204 ILE A CA 1
ATOM 1676 C C . ILE A 1 204 ? -11.492 -14.016 0.715 1 97 204 ILE A C 1
ATOM 1678 O O . ILE A 1 204 ? -10.688 -14.922 0.466 1 97 204 ILE A O 1
ATOM 1682 N N . ASP A 1 205 ? -11.75 -13.602 1.939 1 96.69 205 ASP A N 1
ATOM 1683 C CA . ASP A 1 205 ? -11.094 -14.219 3.09 1 96.69 205 ASP A CA 1
ATOM 1684 C C . ASP A 1 205 ? -11.414 -15.711 3.166 1 96.69 205 ASP A C 1
ATOM 1686 O O . ASP A 1 205 ? -10.523 -16.531 3.41 1 96.69 205 ASP A O 1
ATOM 1690 N N . LYS A 1 206 ? -12.656 -16.031 2.961 1 95.12 206 LYS A N 1
ATOM 1691 C CA . LYS A 1 206 ? -13.078 -17.422 2.982 1 95.12 206 LYS A CA 1
ATOM 1692 C C . LYS A 1 206 ? -12.422 -18.219 1.862 1 95.12 206 LYS A C 1
ATOM 1694 O O . LYS A 1 206 ? -11.891 -19.297 2.096 1 95.12 206 LYS A O 1
ATOM 1699 N N . MET A 1 207 ? -12.438 -17.625 0.673 1 94.69 207 MET A N 1
ATOM 1700 C CA . MET A 1 207 ? -11.812 -18.281 -0.475 1 94.69 207 MET A CA 1
ATOM 1701 C C . MET A 1 207 ? -10.32 -18.5 -0.226 1 94.69 207 MET A C 1
ATOM 1703 O O . MET A 1 207 ? -9.797 -19.578 -0.523 1 94.69 207 MET A O 1
ATOM 1707 N N . THR A 1 208 ? -9.688 -17.5 0.3 1 97.06 208 THR A N 1
ATOM 1708 C CA . THR A 1 208 ? -8.25 -17.547 0.541 1 97.06 208 THR A CA 1
ATOM 1709 C C . THR A 1 208 ? -7.914 -18.656 1.542 1 97.06 208 THR A C 1
ATOM 1711 O O . THR A 1 208 ? -6.973 -19.422 1.333 1 97.06 208 THR A O 1
ATOM 1714 N N . THR A 1 209 ? -8.68 -18.781 2.574 1 96.12 209 THR A N 1
ATOM 1715 C CA . THR A 1 209 ? -8.445 -19.797 3.59 1 96.12 209 THR A CA 1
ATOM 1716 C C . THR A 1 209 ? -8.594 -21.203 2.994 1 96.12 209 THR A C 1
ATOM 1718 O O . THR A 1 209 ? -7.77 -22.078 3.256 1 96.12 209 THR A O 1
ATOM 1721 N N . GLU A 1 210 ? -9.633 -21.375 2.189 1 95.06 210 GLU A N 1
ATOM 1722 C CA . GLU A 1 210 ? -9.844 -22.656 1.544 1 95.06 210 GLU A CA 1
ATOM 1723 C C . GLU A 1 210 ? -8.695 -23 0.588 1 95.06 210 GLU A C 1
ATOM 1725 O O . GLU A 1 210 ? -8.242 -24.141 0.532 1 95.06 210 GLU A O 1
ATOM 1730 N N . ASN A 1 211 ? -8.227 -22.016 -0.112 1 96.38 211 ASN A N 1
ATOM 1731 C CA . ASN A 1 211 ? -7.113 -22.234 -1.026 1 96.38 211 ASN A CA 1
ATOM 1732 C C . ASN A 1 211 ? -5.832 -22.578 -0.274 1 96.38 211 ASN A C 1
ATOM 1734 O O . ASN A 1 211 ? -5.027 -23.375 -0.748 1 96.38 211 ASN A O 1
ATOM 1738 N N . ILE A 1 212 ? -5.621 -21.922 0.88 1 97.56 212 ILE A N 1
ATOM 1739 C CA . ILE A 1 212 ? -4.465 -22.266 1.706 1 97.56 212 ILE A CA 1
ATOM 1740 C C . ILE A 1 212 ? -4.512 -23.734 2.092 1 97.56 212 ILE A C 1
ATOM 1742 O O . ILE A 1 212 ? -3.508 -24.438 1.986 1 97.56 212 ILE A O 1
ATOM 1746 N N . LYS A 1 213 ? -5.68 -24.203 2.492 1 96.94 213 LYS A N 1
ATOM 1747 C CA . LYS A 1 213 ? -5.832 -25.609 2.855 1 96.94 213 LYS A CA 1
ATOM 1748 C C . LYS A 1 213 ? -5.551 -26.531 1.663 1 96.94 213 LYS A C 1
ATOM 1750 O O . LYS A 1 213 ? -4.918 -27.578 1.81 1 96.94 213 LYS A O 1
ATOM 1755 N N . ASP A 1 214 ? -6.023 -26.125 0.476 1 96.56 214 ASP A N 1
ATOM 1756 C CA . ASP A 1 214 ? -5.738 -26.875 -0.741 1 96.56 214 ASP A CA 1
ATOM 1757 C C . ASP A 1 214 ? -4.234 -26.969 -0.986 1 96.56 214 ASP A C 1
ATOM 1759 O O . ASP A 1 214 ? -3.729 -28.031 -1.373 1 96.56 214 ASP A O 1
ATOM 1763 N N . ILE A 1 215 ? -3.514 -25.891 -0.778 1 97.88 215 ILE A N 1
ATOM 1764 C CA . ILE A 1 215 ? -2.078 -25.828 -1.035 1 97.88 215 ILE A CA 1
ATOM 1765 C C . ILE A 1 215 ? -1.334 -26.688 -0.016 1 97.88 215 ILE A C 1
ATOM 1767 O O . ILE A 1 215 ? -0.42 -27.438 -0.374 1 97.88 215 ILE A O 1
ATOM 1771 N N . ILE A 1 216 ? -1.748 -26.625 1.251 1 98.31 216 ILE A N 1
ATOM 1772 C CA . ILE A 1 216 ? -1.131 -27.422 2.299 1 98.31 216 ILE A CA 1
ATOM 1773 C C . ILE A 1 216 ? -1.289 -28.906 1.972 1 98.31 216 ILE A C 1
ATOM 1775 O O . ILE A 1 216 ? -0.358 -29.688 2.162 1 98.31 216 ILE A O 1
ATOM 1779 N N . ALA A 1 217 ? -2.381 -29.297 1.384 1 97.94 217 ALA A N 1
ATOM 1780 C CA . ALA A 1 217 ? -2.713 -30.688 1.068 1 97.94 217 ALA A CA 1
ATOM 1781 C C . ALA A 1 217 ? -1.799 -31.234 -0.025 1 97.94 217 ALA A C 1
ATOM 1783 O O . ALA A 1 217 ? -1.76 -32.438 -0.262 1 97.94 217 ALA A O 1
ATOM 1784 N N . LEU A 1 218 ? -1.057 -30.391 -0.667 1 97.44 218 LEU A N 1
ATOM 1785 C CA . LEU A 1 218 ? -0.141 -30.828 -1.713 1 97.44 218 LEU A CA 1
ATOM 1786 C C . LEU A 1 218 ? 1.139 -31.391 -1.111 1 97.44 218 LEU A C 1
ATOM 1788 O O . LEU A 1 218 ? 1.967 -31.969 -1.826 1 97.44 218 LEU A O 1
ATOM 1792 N N . GLY A 1 219 ? 1.36 -31.156 0.177 1 97.56 219 GLY A N 1
ATOM 1793 C CA . GLY A 1 219 ? 2.424 -31.859 0.882 1 97.56 219 GLY A CA 1
ATOM 1794 C C . GLY A 1 219 ? 3.732 -31.094 0.897 1 97.56 219 GLY A C 1
ATOM 1795 O O . GLY A 1 219 ? 4.809 -31.688 0.874 1 97.56 219 GLY A O 1
ATOM 1796 N N . PHE A 1 220 ? 3.676 -29.719 0.867 1 98.31 220 PHE A N 1
ATOM 1797 C CA . PHE A 1 220 ? 4.883 -28.922 1.021 1 98.31 220 PHE A CA 1
ATOM 1798 C C . PHE A 1 220 ? 5.484 -29.109 2.41 1 98.31 220 PHE A C 1
ATOM 1800 O O . PHE A 1 220 ? 4.762 -29.391 3.371 1 98.31 220 PHE A O 1
ATOM 1807 N N . ASP A 1 221 ? 6.789 -29 2.539 1 97.38 221 ASP A N 1
ATOM 1808 C CA . ASP A 1 221 ? 7.492 -29.141 3.811 1 97.38 221 ASP A CA 1
ATOM 1809 C C . ASP A 1 221 ? 7.164 -27.984 4.754 1 97.38 221 ASP A C 1
ATOM 1811 O O . ASP A 1 221 ? 7.512 -26.828 4.484 1 97.38 221 ASP A O 1
ATOM 1815 N N . PRO A 1 222 ? 6.52 -28.297 5.867 1 96.5 222 PRO A N 1
ATOM 1816 C CA . PRO A 1 222 ? 6.125 -27.219 6.773 1 96.5 222 PRO A CA 1
ATOM 1817 C C . PRO A 1 222 ? 7.324 -26.469 7.355 1 96.5 222 PRO A C 1
ATOM 1819 O O . PRO A 1 222 ? 7.203 -25.297 7.734 1 96.5 222 PRO A O 1
ATOM 1822 N N . LYS A 1 223 ? 8.477 -27.047 7.363 1 95.75 223 LYS A N 1
ATOM 1823 C CA . LYS A 1 223 ? 9.664 -26.422 7.938 1 95.75 223 LYS A CA 1
ATOM 1824 C C . LYS A 1 223 ? 10.273 -25.406 6.969 1 95.75 223 LYS A C 1
ATOM 1826 O O . LYS A 1 223 ? 11.055 -24.547 7.379 1 95.75 223 LYS A O 1
ATOM 1831 N N . LEU A 1 224 ? 9.875 -25.516 5.703 1 97.31 224 LEU A N 1
ATOM 1832 C CA . LEU A 1 224 ? 10.531 -24.703 4.695 1 97.31 224 LEU A CA 1
ATOM 1833 C C . LEU A 1 224 ? 9.516 -23.875 3.912 1 97.31 224 LEU A C 1
ATOM 1835 O O . LEU A 1 224 ? 9.859 -23.25 2.908 1 97.31 224 LEU A O 1
ATOM 1839 N N . THR A 1 225 ? 8.25 -23.938 4.379 1 98.69 225 THR A N 1
ATOM 1840 C CA . THR A 1 225 ? 7.227 -23.266 3.578 1 98.69 225 THR A CA 1
ATOM 1841 C C . THR A 1 225 ? 6.512 -22.188 4.398 1 98.69 225 THR A C 1
ATOM 1843 O O . THR A 1 225 ? 6.09 -22.453 5.527 1 98.69 225 THR A O 1
ATOM 1846 N N . PHE A 1 226 ? 6.469 -21 3.855 1 98.75 226 PHE A N 1
ATOM 1847 C CA . PHE A 1 226 ? 5.703 -19.891 4.414 1 98.75 226 PHE A CA 1
ATOM 1848 C C . PHE A 1 226 ? 4.629 -19.422 3.439 1 98.75 226 PHE A C 1
ATOM 1850 O O . PHE A 1 226 ? 4.938 -19 2.324 1 98.75 226 PHE A O 1
ATOM 1857 N N . ILE A 1 227 ? 3.387 -19.578 3.822 1 98.81 227 ILE A N 1
ATOM 1858 C CA . ILE A 1 227 ? 2.252 -19.109 3.043 1 98.81 227 ILE A CA 1
ATOM 1859 C C . ILE A 1 227 ? 1.693 -17.828 3.674 1 98.81 227 ILE A C 1
ATOM 1861 O O . ILE A 1 227 ? 1.514 -17.766 4.891 1 98.81 227 ILE A O 1
ATOM 1865 N N . PHE A 1 228 ? 1.48 -16.844 2.867 1 98.69 228 PHE A N 1
ATOM 1866 C CA . PHE A 1 228 ? 0.916 -15.625 3.453 1 98.69 228 PHE A CA 1
ATOM 1867 C C . PHE A 1 228 ? -0.123 -15.008 2.525 1 98.69 228 PHE A C 1
ATOM 1869 O O . PHE A 1 228 ? -0.073 -15.211 1.31 1 98.69 228 PHE A O 1
ATOM 1876 N N . ARG A 1 229 ? -1.104 -14.383 3.051 1 98.19 229 ARG A N 1
ATOM 1877 C CA . ARG A 1 229 ? -2.057 -13.57 2.295 1 98.19 229 ARG A CA 1
ATOM 1878 C C . ARG A 1 229 ? -1.698 -12.094 2.373 1 98.19 229 ARG A C 1
ATOM 1880 O O . ARG A 1 229 ? -1.242 -11.609 3.412 1 98.19 229 ARG A O 1
ATOM 1887 N N . ASP A 1 230 ? -1.932 -11.344 1.386 1 98.56 230 ASP A N 1
ATOM 1888 C CA . ASP A 1 230 ? -1.489 -9.961 1.264 1 98.56 230 ASP A CA 1
ATOM 1889 C C . ASP A 1 230 ? -2.154 -9.078 2.316 1 98.56 230 ASP A C 1
ATOM 1891 O O . ASP A 1 230 ? -1.487 -8.273 2.973 1 98.56 230 ASP A O 1
ATOM 1895 N N . PHE A 1 231 ? -3.418 -9.219 2.568 1 97.94 231 PHE A N 1
ATOM 1896 C CA . PHE A 1 231 ? -4.129 -8.359 3.506 1 97.94 231 PHE A CA 1
ATOM 1897 C C . PHE A 1 231 ? -3.512 -8.453 4.898 1 97.94 231 PHE A C 1
ATOM 1899 O O . PHE A 1 231 ? -3.611 -7.508 5.688 1 97.94 231 PHE A O 1
ATOM 1906 N N . GLU A 1 232 ? -2.795 -9.523 5.176 1 97.19 232 GLU A N 1
ATOM 1907 C CA . GLU A 1 232 ? -2.23 -9.711 6.508 1 97.19 232 GLU A CA 1
ATOM 1908 C C . GLU A 1 232 ? -0.738 -9.391 6.527 1 97.19 232 GLU A C 1
ATOM 1910 O O . GLU A 1 232 ? -0.227 -8.844 7.508 1 97.19 232 GLU A O 1
ATOM 1915 N N . TYR A 1 233 ? -0.056 -9.641 5.484 1 98.25 233 TYR A N 1
ATOM 1916 C CA . TYR A 1 233 ? 1.4 -9.641 5.551 1 98.25 233 TYR A CA 1
ATOM 1917 C C . TYR A 1 233 ? 1.975 -8.359 4.953 1 98.25 233 TYR A C 1
ATOM 1919 O O . TYR A 1 233 ? 3.148 -8.047 5.16 1 98.25 233 TYR A O 1
ATOM 1927 N N . VAL A 1 234 ? 1.261 -7.602 4.141 1 97.88 234 VAL A N 1
ATOM 1928 C CA . VAL A 1 234 ? 1.771 -6.453 3.393 1 97.88 234 VAL A CA 1
ATOM 1929 C C . VAL A 1 234 ? 2.459 -5.48 4.348 1 97.88 234 VAL A C 1
ATOM 1931 O O . VAL A 1 234 ? 3.482 -4.883 4.004 1 97.88 234 VAL A O 1
ATOM 1934 N N . GLY A 1 235 ? 1.929 -5.297 5.547 1 97.25 235 GLY A N 1
ATOM 1935 C CA . GLY A 1 235 ? 2.533 -4.41 6.527 1 97.25 235 GLY A CA 1
ATOM 1936 C C . GLY A 1 235 ? 3.967 -4.781 6.863 1 97.25 235 GLY A C 1
ATOM 1937 O O . GLY A 1 235 ? 4.809 -3.902 7.055 1 97.25 235 GLY A O 1
ATOM 1938 N N . GLN A 1 236 ? 4.258 -6.066 6.855 1 96.94 236 GLN A N 1
ATOM 1939 C CA . GLN A 1 236 ? 5.586 -6.566 7.191 1 96.94 236 GLN A CA 1
ATOM 1940 C C . GLN A 1 236 ? 6.578 -6.293 6.062 1 96.94 236 GLN A C 1
ATOM 1942 O O . GLN A 1 236 ? 7.781 -6.164 6.305 1 96.94 236 GLN A O 1
ATOM 1947 N N . MET A 1 237 ? 6.055 -6.156 4.879 1 97.69 237 MET A N 1
ATOM 1948 C CA . MET A 1 237 ? 6.965 -5.953 3.752 1 97.69 237 MET A CA 1
ATOM 1949 C C . MET A 1 237 ? 6.723 -4.602 3.094 1 97.69 237 MET A C 1
ATOM 1951 O O . MET A 1 237 ? 7.133 -4.379 1.955 1 97.69 237 MET A O 1
ATOM 1955 N N . TYR A 1 238 ? 6.062 -3.678 3.799 1 98.31 238 TYR A N 1
ATOM 1956 C CA . TYR A 1 238 ? 5.656 -2.412 3.199 1 98.31 238 TYR A CA 1
ATOM 1957 C C . TYR A 1 238 ? 6.871 -1.594 2.779 1 98.31 238 TYR A C 1
ATOM 1959 O O . TYR A 1 238 ? 6.836 -0.894 1.765 1 98.31 238 TYR A O 1
ATOM 1967 N N . ARG A 1 239 ? 7.973 -1.648 3.482 1 98.06 239 ARG A N 1
ATOM 1968 C CA . ARG A 1 239 ? 9.148 -0.85 3.152 1 98.06 239 ARG A CA 1
ATOM 1969 C C . ARG A 1 239 ? 9.711 -1.236 1.787 1 98.06 239 ARG A C 1
ATOM 1971 O O . ARG A 1 239 ? 10.062 -0.368 0.987 1 98.06 239 ARG A O 1
ATOM 1978 N N . ILE A 1 240 ? 9.773 -2.531 1.488 1 98.38 240 ILE A N 1
ATOM 1979 C CA . ILE A 1 240 ? 10.266 -2.938 0.177 1 98.38 240 ILE A CA 1
ATOM 1980 C C . ILE A 1 240 ? 9.203 -2.652 -0.884 1 98.38 240 ILE A C 1
ATOM 1982 O O . ILE A 1 240 ? 9.531 -2.293 -2.018 1 98.38 240 ILE A O 1
ATOM 1986 N N . VAL A 1 241 ? 7.91 -2.811 -0.567 1 98.75 241 VAL A N 1
ATOM 1987 C CA . VAL A 1 241 ? 6.855 -2.422 -1.5 1 98.75 241 VAL A CA 1
ATOM 1988 C C . VAL A 1 241 ? 7.023 -0.953 -1.882 1 98.75 241 VAL A C 1
ATOM 1990 O O . VAL A 1 241 ? 6.961 -0.602 -3.062 1 98.75 241 VAL A O 1
ATOM 1993 N N . ALA A 1 242 ? 7.285 -0.11 -0.875 1 98.56 242 ALA A N 1
ATOM 1994 C CA . ALA A 1 242 ? 7.453 1.322 -1.104 1 98.56 242 ALA A CA 1
ATOM 1995 C C . ALA A 1 242 ? 8.656 1.597 -1.997 1 98.56 242 ALA A C 1
ATOM 1997 O O . ALA A 1 242 ? 8.609 2.461 -2.875 1 98.56 242 ALA A O 1
ATOM 1998 N N . ARG A 1 243 ? 9.766 0.904 -1.782 1 98.44 243 ARG A N 1
ATOM 1999 C CA . ARG A 1 243 ? 10.938 1.065 -2.629 1 98.44 243 ARG A CA 1
ATOM 2000 C C . ARG A 1 243 ? 10.625 0.718 -4.078 1 98.44 243 ARG A C 1
ATOM 2002 O O . ARG A 1 243 ? 11.062 1.411 -5 1 98.44 243 ARG A O 1
ATOM 2009 N N . ILE A 1 244 ? 9.867 -0.322 -4.246 1 98.75 244 ILE A N 1
ATOM 2010 C CA . ILE A 1 244 ? 9.492 -0.743 -5.594 1 98.75 244 ILE A CA 1
ATOM 2011 C C . ILE A 1 244 ? 8.555 0.291 -6.215 1 98.75 244 ILE A C 1
ATOM 2013 O O . ILE A 1 244 ? 8.711 0.664 -7.379 1 98.75 244 ILE A O 1
ATOM 2017 N N . GLU A 1 245 ? 7.586 0.773 -5.434 1 98.44 245 GLU A N 1
ATOM 2018 C CA . GLU A 1 245 ? 6.652 1.79 -5.91 1 98.44 245 GLU A CA 1
ATOM 2019 C C . GLU A 1 245 ? 7.391 3.061 -6.328 1 98.44 245 GLU A C 1
ATOM 2021 O O . GLU A 1 245 ? 6.973 3.742 -7.27 1 98.44 245 GLU A O 1
ATOM 2026 N N . LYS A 1 246 ? 8.391 3.395 -5.586 1 98.31 246 LYS A N 1
ATOM 2027 C CA . LYS A 1 246 ? 9.195 4.562 -5.938 1 98.31 246 LYS A CA 1
ATOM 2028 C C . LYS A 1 246 ? 9.984 4.32 -7.227 1 98.31 246 LYS A C 1
ATOM 2030 O O . LYS A 1 246 ? 10.219 5.25 -7.996 1 98.31 246 LYS A O 1
ATOM 2035 N N . ALA A 1 247 ? 10.359 3.104 -7.504 1 98.25 247 ALA A N 1
ATOM 2036 C CA . ALA A 1 247 ? 11.156 2.756 -8.672 1 98.25 247 ALA A CA 1
ATOM 2037 C C . ALA A 1 247 ? 10.289 2.643 -9.922 1 98.25 247 ALA A C 1
ATOM 2039 O O . ALA A 1 247 ? 10.75 2.914 -11.031 1 98.25 247 ALA A O 1
ATOM 2040 N N . TYR A 1 248 ? 9.023 2.188 -9.766 1 98.25 248 TYR A N 1
ATOM 2041 C CA . TYR A 1 248 ? 8.086 2.082 -10.875 1 98.25 248 TYR A CA 1
ATOM 2042 C C . TYR A 1 248 ? 7.535 3.451 -11.258 1 98.25 248 TYR A C 1
ATOM 2044 O O . TYR A 1 248 ? 7.137 4.23 -10.391 1 98.25 248 TYR A O 1
ATOM 2052 N N . THR A 1 249 ? 7.484 3.76 -12.492 1 97.62 249 THR A N 1
ATOM 2053 C CA . THR A 1 249 ? 6.707 4.906 -12.953 1 97.62 249 THR A CA 1
ATOM 2054 C C . THR A 1 249 ? 5.332 4.465 -13.438 1 97.62 249 THR A C 1
ATOM 2056 O O . THR A 1 249 ? 5.133 3.301 -13.789 1 97.62 249 THR A O 1
ATOM 2059 N N . ALA A 1 250 ? 4.406 5.41 -13.445 1 97.12 250 ALA A N 1
ATOM 2060 C CA . ALA A 1 250 ? 3.078 5.105 -13.977 1 97.12 250 ALA A CA 1
ATOM 2061 C C . ALA A 1 250 ? 3.156 4.684 -15.438 1 97.12 250 ALA A C 1
ATOM 2063 O O . ALA A 1 250 ? 2.426 3.791 -15.875 1 97.12 250 ALA A O 1
ATOM 2064 N N . SER A 1 251 ? 4.035 5.277 -16.109 1 97 251 SER A N 1
ATOM 2065 C CA . SER A 1 251 ? 4.223 4.945 -17.516 1 97 251 SER A CA 1
ATOM 2066 C C . SER A 1 251 ? 4.656 3.496 -17.688 1 97 251 SER A C 1
ATOM 2068 O O . SER A 1 251 ? 4.133 2.781 -18.547 1 97 251 SER A O 1
ATOM 2070 N N . GLN A 1 252 ? 5.586 3.059 -16.938 1 96.5 252 GLN A N 1
ATOM 2071 C CA . GLN A 1 252 ? 6.074 1.686 -17 1 96.5 252 GLN A CA 1
ATOM 2072 C C . GLN A 1 252 ? 4.965 0.689 -16.672 1 96.5 252 GLN A C 1
ATOM 2074 O O . GLN A 1 252 ? 4.793 -0.306 -17.375 1 96.5 252 GLN A O 1
ATOM 2079 N N . VAL A 1 253 ? 4.223 0.972 -15.68 1 96.69 253 VAL A N 1
ATOM 2080 C CA . VAL A 1 253 ? 3.16 0.073 -15.242 1 96.69 253 VAL A CA 1
ATOM 2081 C C . VAL A 1 253 ? 2.068 0.006 -16.312 1 96.69 253 VAL A C 1
ATOM 2083 O O . VAL A 1 253 ? 1.608 -1.08 -16.672 1 96.69 253 VAL A O 1
ATOM 2086 N N . ARG A 1 254 ? 1.688 1.126 -16.812 1 95.44 254 ARG A N 1
ATOM 2087 C CA . ARG A 1 254 ? 0.693 1.169 -17.891 1 95.44 254 ARG A CA 1
ATOM 2088 C C . ARG A 1 254 ? 1.172 0.397 -19.109 1 95.44 254 ARG A C 1
ATOM 2090 O O . ARG A 1 254 ? 0.413 -0.377 -19.703 1 95.44 254 ARG A O 1
ATOM 2097 N N . GLY A 1 255 ? 2.385 0.625 -19.484 1 93.31 255 GLY A N 1
ATOM 2098 C CA . GLY A 1 255 ? 2.945 -0.048 -20.641 1 93.31 255 GLY A CA 1
ATOM 2099 C C . GLY A 1 255 ? 3.006 -1.556 -20.484 1 93.31 255 GLY A C 1
ATOM 2100 O O . GLY A 1 255 ? 2.748 -2.295 -21.438 1 93.31 255 GLY A O 1
ATOM 2101 N N . CYS A 1 256 ? 3.242 -1.99 -19.359 1 92.75 256 CYS A N 1
ATOM 2102 C CA . CYS A 1 256 ? 3.438 -3.412 -19.094 1 92.75 256 CYS A CA 1
ATOM 2103 C C . CYS A 1 256 ? 2.1 -4.133 -18.969 1 92.75 256 CYS A C 1
ATOM 2105 O O . CYS A 1 256 ? 1.963 -5.277 -19.406 1 92.75 256 CYS A O 1
ATOM 2107 N N . PHE A 1 257 ? 1.105 -3.441 -18.422 1 94 257 PHE A N 1
ATOM 2108 C CA . PHE A 1 257 ? -0.094 -4.18 -18.047 1 94 257 PHE A CA 1
ATOM 2109 C C . PHE A 1 257 ? -1.307 -3.672 -18.812 1 94 257 PHE A C 1
ATOM 2111 O O . PHE A 1 257 ? -2.385 -4.266 -18.75 1 94 257 PHE A O 1
ATOM 2118 N N . GLY A 1 258 ? -1.145 -2.611 -19.484 1 91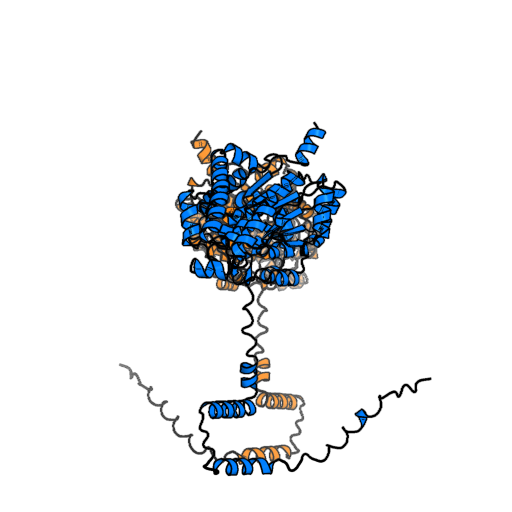.94 258 GLY A N 1
ATOM 2119 C CA . GLY A 1 258 ? -2.229 -2.088 -20.297 1 91.94 258 GLY A CA 1
ATOM 2120 C C . GLY A 1 258 ? -3.342 -1.461 -19.484 1 91.94 258 GLY A C 1
ATOM 2121 O O . GLY A 1 258 ? -4.5 -1.462 -19.906 1 91.94 258 GLY A O 1
ATOM 2122 N N . PHE A 1 259 ? -3.037 -0.952 -18.344 1 94.19 259 PHE A N 1
ATOM 2123 C CA . PHE A 1 259 ? -4.043 -0.329 -17.5 1 94.19 259 PHE A CA 1
ATOM 2124 C C . PHE A 1 259 ? -4.543 0.974 -18.109 1 94.19 259 PHE A C 1
ATOM 2126 O O . PHE A 1 259 ? -3.777 1.694 -18.75 1 94.19 259 PHE A O 1
ATOM 2133 N N . LYS A 1 260 ? -5.801 1.181 -17.859 1 95.44 260 LYS A N 1
ATOM 2134 C CA . LYS A 1 260 ? -6.453 2.396 -18.328 1 95.44 260 LYS A CA 1
ATOM 2135 C C . LYS A 1 260 ? -6.656 3.395 -17.188 1 95.44 260 LYS A C 1
ATOM 2137 O O . LYS A 1 260 ? -6.59 3.025 -16.016 1 95.44 260 LYS A O 1
ATOM 2142 N N . MET A 1 261 ? -6.898 4.652 -17.562 1 95.38 261 MET A N 1
ATOM 2143 C CA . MET A 1 261 ? -7.055 5.715 -16.562 1 95.38 261 MET A CA 1
ATOM 2144 C C . MET A 1 261 ? -8.336 5.523 -15.766 1 95.38 261 MET A C 1
ATOM 2146 O O . MET A 1 261 ? -8.461 6.051 -14.656 1 95.38 261 MET A O 1
ATOM 2150 N N . GLU A 1 262 ? -9.289 4.746 -16.328 1 96.5 262 GLU A N 1
ATOM 2151 C CA . GLU A 1 262 ? -10.547 4.484 -15.648 1 96.5 262 GLU A CA 1
ATOM 2152 C C . GLU A 1 262 ? -10.414 3.334 -14.656 1 96.5 262 GLU A C 1
ATOM 2154 O O . GLU A 1 262 ? -11.297 3.115 -13.82 1 96.5 262 GLU A O 1
ATOM 2159 N N . ASP A 1 263 ? -9.352 2.59 -14.766 1 97.06 263 ASP A N 1
ATOM 2160 C CA . ASP A 1 263 ? -9.133 1.494 -13.828 1 97.06 263 ASP A CA 1
ATOM 2161 C C . ASP A 1 263 ? -8.852 2.021 -12.422 1 97.06 263 ASP A C 1
ATOM 2163 O O . ASP A 1 263 ? -8.336 3.129 -12.266 1 97.06 263 ASP A O 1
ATOM 2167 N N . ASN A 1 264 ? -9.227 1.267 -11.422 1 97.69 264 ASN A N 1
ATOM 2168 C CA . ASN A 1 264 ? -9.008 1.71 -10.047 1 97.69 264 ASN A CA 1
ATOM 2169 C C . ASN A 1 264 ? -7.527 1.701 -9.68 1 97.69 264 ASN A C 1
ATOM 2171 O O . ASN A 1 264 ? -6.738 0.985 -10.297 1 97.69 264 ASN A O 1
ATOM 2175 N N . CYS A 1 265 ? -7.141 2.488 -8.719 1 97.62 265 CYS A N 1
ATOM 2176 C CA . CYS A 1 265 ? -5.746 2.684 -8.344 1 97.62 265 CYS A CA 1
ATOM 2177 C C . CYS A 1 265 ? -5.164 1.412 -7.734 1 97.62 265 CYS A C 1
ATOM 2179 O O . CYS A 1 265 ? -3.949 1.211 -7.75 1 97.62 265 CYS A O 1
ATOM 2181 N N . GLY A 1 266 ? -5.992 0.529 -7.164 1 98 266 GLY A N 1
ATOM 2182 C CA . GLY A 1 266 ? -5.516 -0.738 -6.633 1 98 266 GLY A CA 1
ATOM 2183 C C . GLY A 1 266 ? -4.844 -1.608 -7.676 1 98 266 GLY A C 1
ATOM 2184 O O . GLY A 1 266 ? -3.812 -2.229 -7.406 1 98 266 GLY A O 1
ATOM 2185 N N . ARG A 1 267 ? -5.426 -1.673 -8.867 1 97.25 267 ARG A N 1
ATOM 2186 C CA . ARG A 1 267 ? -4.82 -2.414 -9.969 1 97.25 267 ARG A CA 1
ATOM 2187 C C . ARG A 1 267 ? -3.43 -1.874 -10.289 1 97.25 267 ARG A C 1
ATOM 2189 O O . ARG A 1 267 ? -2.49 -2.646 -10.492 1 97.25 267 ARG A O 1
ATOM 2196 N N . TRP A 1 268 ? -3.277 -0.557 -10.25 1 96.5 268 TRP A N 1
ATOM 2197 C CA . TRP A 1 268 ? -2.037 0.121 -10.609 1 96.5 268 TRP A CA 1
ATOM 2198 C C . TRP A 1 268 ? -0.952 -0.14 -9.57 1 96.5 268 TRP A C 1
ATOM 2200 O O . TRP A 1 268 ? 0.238 -0.141 -9.891 1 96.5 268 TRP A O 1
ATOM 2210 N N . MET A 1 269 ? -1.353 -0.311 -8.367 1 95.25 269 MET A N 1
ATOM 2211 C CA . MET A 1 269 ? -0.394 -0.413 -7.27 1 95.25 269 MET A CA 1
ATOM 2212 C C . MET A 1 269 ? 0.005 -1.864 -7.031 1 95.25 269 MET A C 1
ATOM 2214 O O . MET A 1 269 ? 1.033 -2.135 -6.406 1 95.25 269 MET A O 1
ATOM 2218 N N . PHE A 1 270 ? -0.76 -2.801 -7.516 1 97.88 270 PHE A N 1
ATOM 2219 C CA . PHE A 1 270 ? -0.628 -4.207 -7.156 1 97.88 270 PHE A CA 1
ATOM 2220 C C . PHE A 1 270 ? 0.699 -4.773 -7.648 1 97.88 270 PHE A C 1
ATOM 2222 O O . PHE A 1 270 ? 1.317 -5.598 -6.973 1 97.88 270 PHE A O 1
ATOM 2229 N N . PRO A 1 271 ? 1.223 -4.367 -8.82 1 98.19 271 PRO A N 1
ATOM 2230 C CA . PRO A 1 271 ? 2.475 -4.941 -9.312 1 98.19 271 PRO A CA 1
ATOM 2231 C C . PRO A 1 271 ? 3.615 -4.836 -8.305 1 98.19 271 PRO A C 1
ATOM 2233 O O . PRO A 1 271 ? 4.43 -5.758 -8.188 1 98.19 271 PRO A O 1
ATOM 2236 N N . ALA A 1 272 ? 3.688 -3.764 -7.578 1 98.62 272 ALA A N 1
ATOM 2237 C CA . ALA A 1 272 ? 4.738 -3.605 -6.574 1 98.62 272 ALA A CA 1
ATOM 2238 C C . ALA A 1 272 ? 4.574 -4.617 -5.445 1 98.62 272 ALA A C 1
ATOM 2240 O O . ALA A 1 272 ? 5.562 -5.141 -4.926 1 98.62 272 ALA A O 1
ATOM 2241 N N . ILE A 1 273 ? 3.334 -4.902 -5.039 1 98.69 273 ILE A N 1
ATOM 2242 C CA . ILE A 1 273 ? 3.051 -5.852 -3.967 1 98.69 273 ILE A CA 1
ATOM 2243 C C . ILE A 1 273 ? 3.439 -7.262 -4.406 1 98.69 273 ILE A C 1
ATOM 2245 O O . ILE A 1 273 ? 3.99 -8.031 -3.621 1 98.69 273 ILE A O 1
ATOM 2249 N N . GLN A 1 274 ? 3.146 -7.586 -5.684 1 98.56 274 GLN A N 1
ATOM 2250 C CA . GLN A 1 274 ? 3.496 -8.906 -6.195 1 98.56 274 GLN A CA 1
ATOM 2251 C C . GLN A 1 274 ? 5.004 -9.039 -6.387 1 98.56 274 GLN A C 1
ATOM 2253 O O . GLN A 1 274 ? 5.551 -10.141 -6.293 1 98.56 274 GLN A O 1
ATOM 2258 N N . ALA A 1 275 ? 5.719 -7.941 -6.633 1 98.75 275 ALA A N 1
ATOM 2259 C CA . ALA A 1 275 ? 7.16 -7.945 -6.859 1 98.75 275 ALA A CA 1
ATOM 2260 C C . ALA A 1 275 ? 7.918 -8.141 -5.547 1 98.75 275 ALA A C 1
ATOM 2262 O O . ALA A 1 275 ? 9 -8.727 -5.535 1 98.75 275 ALA A O 1
ATOM 2263 N N . ALA A 1 276 ? 7.398 -7.695 -4.48 1 98.81 276 ALA A N 1
ATOM 2264 C CA . ALA A 1 276 ? 8.102 -7.551 -3.209 1 98.81 276 ALA A CA 1
ATOM 2265 C C . ALA A 1 276 ? 8.656 -8.891 -2.73 1 98.81 276 ALA A C 1
ATOM 2267 O O . ALA A 1 276 ? 9.82 -8.984 -2.344 1 98.81 276 ALA A O 1
ATOM 2268 N N . PRO A 1 277 ? 7.91 -10.023 -2.828 1 98.81 277 PRO A N 1
ATOM 2269 C CA . PRO A 1 277 ? 8.414 -11.305 -2.318 1 98.81 277 PRO A CA 1
ATOM 2270 C C . PRO A 1 277 ? 9.594 -11.836 -3.121 1 98.81 277 PRO A C 1
ATOM 2272 O O . PRO A 1 277 ? 10.242 -12.805 -2.707 1 98.81 277 PRO A O 1
ATOM 2275 N N . SER A 1 278 ? 9.891 -11.195 -4.258 1 98.69 278 SER A N 1
ATOM 2276 C CA . SER A 1 278 ? 11.047 -11.602 -5.043 1 98.69 278 SER A CA 1
ATOM 2277 C C . SER A 1 278 ? 12.352 -11.25 -4.336 1 98.69 278 SER A C 1
ATOM 2279 O O . SER A 1 278 ? 13.422 -11.703 -4.73 1 98.69 278 SER A O 1
ATOM 2281 N N . PHE A 1 279 ? 12.242 -10.406 -3.307 1 98.62 279 PHE A N 1
ATOM 2282 C CA . PHE A 1 279 ? 13.414 -9.938 -2.58 1 98.62 279 PHE A CA 1
ATOM 2283 C C . PHE A 1 279 ? 13.422 -10.477 -1.155 1 98.62 279 PHE A C 1
ATOM 2285 O O . PHE A 1 279 ? 12.43 -10.359 -0.437 1 98.62 279 PHE A O 1
ATOM 2292 N N . SER A 1 280 ? 14.547 -11.008 -0.752 1 97.94 280 SER A N 1
ATOM 2293 C CA . SER A 1 280 ? 14.656 -11.719 0.513 1 97.94 280 SER A CA 1
ATOM 2294 C C . SER A 1 280 ? 14.391 -10.797 1.697 1 97.94 280 SER A C 1
ATOM 2296 O O . SER A 1 280 ? 13.961 -11.25 2.76 1 97.94 280 SER A O 1
ATOM 2298 N N . VAL A 1 281 ? 14.547 -9.477 1.552 1 97.5 281 VAL A N 1
ATOM 2299 C CA . VAL A 1 281 ? 14.367 -8.5 2.625 1 97.5 281 VAL A CA 1
ATOM 2300 C C . VAL A 1 281 ? 12.898 -8.469 3.051 1 97.5 281 VAL A C 1
ATOM 2302 O O . VAL A 1 281 ? 12.57 -7.98 4.137 1 97.5 281 VAL A O 1
ATOM 2305 N N . ALA A 1 282 ? 12.008 -8.984 2.209 1 98.19 282 ALA A N 1
ATOM 2306 C CA . ALA A 1 282 ? 10.586 -9.047 2.539 1 98.19 282 ALA A CA 1
ATOM 2307 C C . ALA A 1 282 ? 10.328 -10.055 3.656 1 98.19 282 ALA A C 1
ATOM 2309 O O . ALA A 1 282 ? 9.25 -10.062 4.258 1 98.19 282 ALA A O 1
ATOM 2310 N N . PHE A 1 283 ? 11.336 -10.961 3.943 1 98.06 283 PHE A N 1
ATOM 2311 C CA . PHE A 1 283 ? 11.133 -12.055 4.879 1 98.06 283 PHE A CA 1
ATOM 2312 C C . PHE A 1 283 ? 12.258 -12.117 5.898 1 98.06 283 PHE A C 1
ATOM 2314 O O . PHE A 1 283 ? 13.008 -13.094 5.949 1 98.06 283 PHE A O 1
ATOM 2321 N N . PRO A 1 284 ? 12.281 -11.18 6.789 1 96.06 284 PRO A N 1
ATOM 2322 C CA . PRO A 1 284 ? 13.367 -11.18 7.77 1 96.06 284 PRO A CA 1
ATOM 2323 C C . PRO A 1 284 ? 13.336 -12.391 8.695 1 96.06 284 PRO A C 1
ATOM 2325 O O . PRO A 1 284 ? 14.367 -12.781 9.25 1 96.06 284 PRO A O 1
ATOM 2328 N N . HIS A 1 285 ? 12.156 -13.039 8.859 1 96.5 285 HIS A N 1
ATOM 2329 C CA . HIS A 1 285 ? 12.023 -14.203 9.727 1 96.5 285 HIS A CA 1
ATOM 2330 C C . HIS A 1 285 ? 12.578 -15.453 9.047 1 96.5 285 HIS A C 1
ATOM 2332 O O . HIS A 1 285 ? 12.781 -16.484 9.695 1 96.5 285 HIS A O 1
ATOM 2338 N N . ILE A 1 286 ? 12.867 -15.359 7.719 1 97.06 286 ILE A N 1
ATOM 2339 C CA . ILE A 1 286 ? 13.492 -16.438 6.969 1 97.06 286 ILE A CA 1
ATOM 2340 C C . ILE A 1 286 ? 14.938 -16.078 6.641 1 97.06 286 ILE A C 1
ATOM 2342 O O . ILE A 1 286 ? 15.844 -16.891 6.793 1 97.06 286 ILE A O 1
ATOM 2346 N N . PHE A 1 287 ? 15.055 -14.781 6.219 1 96.38 287 PHE A N 1
ATOM 2347 C CA . PHE A 1 287 ? 16.359 -14.266 5.824 1 96.38 287 PHE A CA 1
ATOM 2348 C C . PHE A 1 287 ? 16.75 -13.055 6.668 1 96.38 287 PHE A C 1
ATOM 2350 O O . PHE A 1 287 ? 16.516 -11.914 6.262 1 96.38 287 PHE A O 1
ATOM 2357 N N . PRO A 1 288 ? 17.391 -13.258 7.738 1 92.38 288 PRO A N 1
ATOM 2358 C CA . PRO A 1 288 ? 17.812 -12.117 8.555 1 92.38 288 PRO A CA 1
ATOM 2359 C C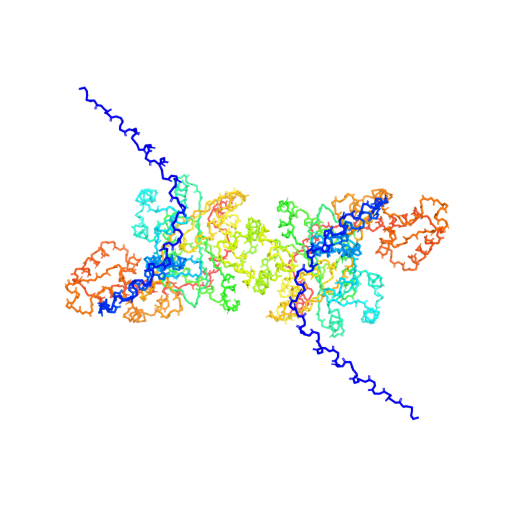 . PRO A 1 288 ? 18.703 -11.141 7.789 1 92.38 288 PRO A C 1
ATOM 2361 O O . PRO A 1 288 ? 19.391 -11.539 6.844 1 92.38 288 PRO A O 1
ATOM 2364 N N . PRO A 1 289 ? 18.719 -9.922 8.188 1 87.12 289 PRO A N 1
ATOM 2365 C CA . PRO A 1 289 ? 19.453 -8.883 7.465 1 87.12 289 PRO A CA 1
ATOM 2366 C C . PRO A 1 289 ? 20.922 -9.234 7.254 1 87.12 289 PRO A C 1
ATOM 2368 O O . PRO A 1 289 ? 21.5 -8.867 6.234 1 87.12 289 PRO A O 1
ATOM 2371 N N . GLU A 1 290 ? 21.469 -9.953 8.109 1 85.56 290 GLU A N 1
ATOM 2372 C CA . GLU A 1 290 ? 22.891 -10.305 8.039 1 85.56 290 GLU A CA 1
ATOM 2373 C C . GLU A 1 290 ? 23.172 -11.234 6.863 1 85.56 290 GLU A C 1
ATOM 2375 O O . GLU A 1 290 ? 24.312 -11.367 6.426 1 85.56 290 GLU A O 1
ATOM 2380 N N . LYS A 1 291 ? 22.156 -11.859 6.34 1 85.25 291 LYS A N 1
ATOM 2381 C CA . LYS A 1 291 ? 22.328 -12.805 5.23 1 85.25 291 LYS A CA 1
ATOM 2382 C C . LYS A 1 291 ? 22.453 -12.07 3.9 1 85.25 291 LYS A C 1
ATOM 2384 O O . LYS A 1 291 ? 22.859 -12.656 2.898 1 85.25 291 LYS A O 1
ATOM 2389 N N . GLY A 1 292 ? 22.125 -10.781 3.906 1 87.62 292 GLY A N 1
ATOM 2390 C CA . GLY A 1 292 ? 22.219 -10.008 2.68 1 87.62 292 GLY A CA 1
ATOM 2391 C C . GLY A 1 292 ? 21.156 -10.383 1.656 1 87.62 292 GLY A C 1
ATOM 2392 O O . GLY A 1 292 ? 20.062 -10.812 2.018 1 87.62 292 GLY A O 1
ATOM 2393 N N . ASN A 1 293 ? 21.453 -10.164 0.422 1 93.5 293 ASN A N 1
ATOM 2394 C CA . ASN A 1 293 ? 20.547 -10.445 -0.692 1 93.5 293 ASN A CA 1
ATOM 2395 C C . ASN A 1 293 ? 20.609 -11.906 -1.113 1 93.5 293 ASN A C 1
ATOM 2397 O O . ASN A 1 293 ? 21.688 -12.422 -1.441 1 93.5 293 ASN A O 1
ATOM 2401 N N . VAL A 1 294 ? 19.516 -12.57 -1.058 1 96.75 294 VAL A N 1
ATOM 2402 C CA . VAL A 1 294 ? 19.438 -13.977 -1.439 1 96.75 294 VAL A CA 1
ATOM 2403 C C . VAL A 1 294 ? 18.688 -14.117 -2.764 1 96.75 294 VAL A C 1
ATOM 2405 O O . VAL A 1 294 ? 17.672 -13.453 -2.979 1 96.75 294 VAL A O 1
ATOM 2408 N N . PHE A 1 295 ? 19.172 -14.992 -3.688 1 97.69 295 PHE A N 1
ATOM 2409 C CA . PHE A 1 295 ? 18.562 -15.211 -4.992 1 97.69 295 PHE A CA 1
ATOM 2410 C C . PHE A 1 295 ? 17.172 -15.805 -4.844 1 97.69 295 PHE A C 1
ATOM 2412 O O . PHE A 1 295 ? 16.922 -16.625 -3.955 1 97.69 295 PHE A O 1
ATOM 2419 N N . CYS A 1 296 ? 16.297 -15.375 -5.711 1 98.75 296 CYS A N 1
ATOM 2420 C CA . CYS A 1 296 ? 14.93 -15.891 -5.754 1 98.75 296 CYS A CA 1
ATOM 2421 C C . CYS A 1 296 ? 14.648 -16.578 -7.09 1 98.75 296 CYS A C 1
ATOM 2423 O O . CYS A 1 296 ? 15.023 -16.062 -8.141 1 98.75 296 CYS A O 1
ATOM 2425 N N . MET A 1 297 ? 14.078 -17.734 -7.078 1 98.75 297 MET A N 1
ATOM 2426 C CA . MET A 1 297 ? 13.602 -18.422 -8.273 1 98.75 297 MET A CA 1
ATOM 2427 C C . MET A 1 297 ? 12.078 -18.531 -8.266 1 98.75 297 MET A C 1
ATOM 2429 O O . MET A 1 297 ? 11.484 -18.969 -7.285 1 98.75 297 MET A O 1
ATOM 2433 N N . ILE A 1 298 ? 11.445 -18.172 -9.391 1 98.75 298 ILE A N 1
ATOM 2434 C CA . ILE A 1 298 ? 9.992 -18.062 -9.438 1 98.75 298 ILE A CA 1
ATOM 2435 C C . ILE A 1 298 ? 9.445 -18.953 -10.555 1 98.75 298 ILE A C 1
ATOM 2437 O O . ILE A 1 298 ? 9.43 -18.562 -11.719 1 98.75 298 ILE A O 1
ATOM 2441 N N . PRO A 1 299 ? 8.961 -20.125 -10.273 1 98.56 299 PRO A N 1
ATOM 2442 C CA . PRO A 1 299 ? 8.172 -20.875 -11.25 1 98.56 299 PRO A CA 1
ATOM 2443 C C . PRO A 1 299 ? 6.797 -20.266 -11.5 1 98.56 299 PRO A C 1
ATOM 2445 O O . PRO A 1 299 ? 6.078 -19.953 -10.547 1 98.56 299 PRO A O 1
ATOM 2448 N N . GLN A 1 300 ? 6.473 -20.016 -12.703 1 96.19 300 GLN A N 1
ATOM 2449 C CA . GLN A 1 300 ? 5.23 -19.312 -13.008 1 96.19 300 GLN A CA 1
ATOM 2450 C C . GLN A 1 300 ? 4.727 -19.672 -14.406 1 96.19 300 GLN A C 1
ATOM 2452 O O . GLN A 1 300 ? 5.484 -20.188 -15.234 1 96.19 300 GLN A O 1
ATOM 2457 N N . ALA A 1 301 ? 3.406 -19.453 -14.625 1 93.5 301 ALA A N 1
ATOM 2458 C CA . ALA A 1 301 ? 2.891 -19.484 -15.992 1 93.5 301 ALA A CA 1
ATOM 2459 C C . ALA A 1 301 ? 3.371 -18.266 -16.781 1 93.5 301 ALA A C 1
ATOM 2461 O O . ALA A 1 301 ? 3.615 -17.203 -16.219 1 93.5 301 ALA A O 1
ATOM 2462 N N . ILE A 1 302 ? 3.459 -18.375 -18.047 1 91.94 302 ILE A N 1
ATOM 2463 C CA . ILE A 1 302 ? 4.133 -17.422 -18.906 1 91.94 302 ILE A CA 1
ATOM 2464 C C . ILE A 1 302 ? 3.377 -16.094 -18.891 1 91.94 302 ILE A C 1
ATOM 2466 O O . ILE A 1 302 ? 3.969 -15.031 -19.094 1 91.94 302 ILE A O 1
ATOM 2470 N N . ASP A 1 303 ? 2.068 -16.125 -18.625 1 89.12 303 ASP A N 1
ATOM 2471 C CA . ASP A 1 303 ? 1.274 -14.898 -18.625 1 89.12 303 ASP A CA 1
ATOM 2472 C C . ASP A 1 303 ? 1.684 -13.992 -17.469 1 89.12 303 ASP A C 1
ATOM 2474 O O . ASP A 1 303 ? 1.391 -12.797 -17.469 1 89.12 303 ASP A O 1
ATOM 2478 N N . GLN A 1 304 ? 2.389 -14.523 -16.453 1 93.62 304 GLN A N 1
ATOM 2479 C CA . GLN A 1 304 ? 2.789 -13.734 -15.289 1 93.62 304 GLN A CA 1
ATOM 2480 C C . GLN A 1 304 ? 4.129 -13.039 -15.531 1 93.62 304 GLN A C 1
ATOM 2482 O O . GLN A 1 304 ? 4.566 -12.227 -14.711 1 93.62 304 GLN A O 1
ATOM 2487 N N . ASP A 1 305 ? 4.773 -13.273 -16.609 1 93 305 ASP A N 1
ATOM 2488 C CA . ASP A 1 305 ? 6.125 -12.797 -16.891 1 93 305 ASP A CA 1
ATOM 2489 C C . ASP A 1 305 ? 6.199 -11.273 -16.797 1 93 305 ASP A C 1
ATOM 2491 O O . ASP A 1 305 ? 7.18 -10.719 -16.297 1 93 305 ASP A O 1
ATOM 2495 N N . PRO A 1 306 ? 5.211 -10.547 -17.266 1 92.06 306 PRO A N 1
ATOM 2496 C CA . PRO A 1 306 ? 5.297 -9.086 -17.219 1 92.06 306 PRO A CA 1
ATOM 2497 C C . PRO A 1 306 ? 5.562 -8.562 -15.805 1 92.06 306 PRO A C 1
ATOM 2499 O O . PRO A 1 306 ? 6.312 -7.598 -15.633 1 92.06 306 PRO A O 1
ATOM 2502 N N . TYR A 1 307 ? 5.004 -9.109 -14.805 1 96.19 307 TYR A N 1
ATOM 2503 C CA . TYR A 1 307 ? 5.23 -8.68 -13.43 1 96.19 307 TYR A CA 1
ATOM 2504 C C . TYR A 1 307 ? 6.711 -8.75 -13.078 1 96.19 307 TYR A C 1
ATOM 2506 O O . TYR A 1 307 ? 7.27 -7.801 -12.531 1 96.19 307 TYR A O 1
ATOM 2514 N N . PHE A 1 308 ? 7.297 -9.797 -13.453 1 97.38 308 PHE A N 1
ATOM 2515 C CA . PHE A 1 308 ? 8.648 -10.023 -12.953 1 97.38 308 PHE A CA 1
ATOM 2516 C C . PHE A 1 308 ? 9.688 -9.484 -13.938 1 97.38 308 PHE A C 1
ATOM 2518 O O . PHE A 1 308 ? 10.836 -9.234 -13.562 1 97.38 308 PHE A O 1
ATOM 2525 N N . ARG A 1 309 ? 9.25 -9.367 -15.211 1 94.94 309 ARG A N 1
ATOM 2526 C CA . ARG A 1 309 ? 10.102 -8.594 -16.109 1 94.94 309 ARG A CA 1
ATOM 2527 C C . ARG A 1 309 ? 10.297 -7.172 -15.594 1 94.94 309 ARG A C 1
ATOM 2529 O O . ARG A 1 309 ? 11.422 -6.668 -15.562 1 94.94 309 ARG A O 1
ATOM 2536 N N . LEU A 1 310 ? 9.211 -6.562 -15.211 1 96.81 310 LEU A N 1
ATOM 2537 C CA . LEU A 1 310 ? 9.266 -5.223 -14.633 1 96.81 310 LEU A CA 1
ATOM 2538 C C . LEU A 1 310 ? 10.086 -5.223 -13.344 1 96.81 310 LEU A C 1
ATOM 2540 O O . LEU A 1 310 ? 10.883 -4.309 -13.109 1 96.81 310 LEU A O 1
ATOM 2544 N N . THR A 1 311 ? 9.914 -6.227 -12.523 1 98.44 311 THR A N 1
ATOM 2545 C CA . THR A 1 311 ? 10.656 -6.375 -11.273 1 98.44 311 THR A CA 1
ATOM 2546 C C . THR A 1 311 ? 12.156 -6.445 -11.547 1 98.44 311 THR A C 1
ATOM 2548 O O . THR A 1 311 ? 12.945 -5.77 -10.883 1 98.44 311 THR A O 1
ATOM 2551 N N . ARG A 1 312 ? 12.531 -7.238 -12.523 1 97.94 312 ARG A N 1
ATOM 2552 C CA . ARG A 1 312 ? 13.93 -7.414 -12.891 1 97.94 312 ARG A CA 1
ATOM 2553 C C . ARG A 1 312 ? 14.531 -6.102 -13.383 1 97.94 312 ARG A C 1
ATOM 2555 O O . ARG A 1 312 ? 15.711 -5.82 -13.125 1 97.94 312 ARG A O 1
ATOM 2562 N N . ASP A 1 313 ? 13.773 -5.293 -14.023 1 96.81 313 ASP A N 1
ATOM 2563 C CA . ASP A 1 313 ? 14.242 -4.027 -14.578 1 96.81 313 ASP A CA 1
ATOM 2564 C C . ASP A 1 313 ? 14.656 -3.066 -13.469 1 96.81 313 ASP A C 1
ATOM 2566 O O . ASP A 1 313 ? 15.625 -2.316 -13.617 1 96.81 313 ASP A O 1
ATOM 2570 N N . VAL A 1 314 ? 13.992 -3.102 -12.367 1 97.75 314 VAL A N 1
ATOM 2571 C CA . VAL A 1 314 ? 14.227 -2.082 -11.352 1 97.75 314 VAL A CA 1
ATOM 2572 C C . VAL A 1 314 ? 15.125 -2.646 -10.258 1 97.75 314 VAL A C 1
ATOM 2574 O O . VAL A 1 314 ? 15.656 -1.896 -9.438 1 97.75 314 VAL A O 1
ATOM 2577 N N . ALA A 1 315 ? 15.312 -3.982 -10.195 1 98.38 315 ALA A N 1
ATOM 2578 C CA . ALA A 1 315 ? 16.031 -4.648 -9.109 1 98.38 315 ALA A CA 1
ATOM 2579 C C . ALA A 1 315 ? 17.422 -4.062 -8.938 1 98.38 315 ALA A C 1
ATOM 2581 O O . ALA A 1 315 ? 17.812 -3.664 -7.836 1 98.38 315 ALA A O 1
ATOM 2582 N N . PRO A 1 316 ? 18.234 -3.854 -10.016 1 97.25 316 PRO A N 1
ATOM 2583 C CA . PRO A 1 316 ? 19.594 -3.352 -9.836 1 97.25 316 PRO A CA 1
ATOM 2584 C C . PRO A 1 316 ? 19.625 -1.942 -9.25 1 97.25 316 PRO A C 1
ATOM 2586 O O . PRO A 1 316 ? 20.453 -1.651 -8.383 1 97.25 316 PRO A O 1
ATOM 2589 N N . ARG A 1 317 ? 18.719 -1.081 -9.656 1 95.31 317 ARG A N 1
ATOM 2590 C CA . ARG A 1 317 ? 18.719 0.293 -9.164 1 95.31 317 ARG A CA 1
ATOM 2591 C C . ARG A 1 317 ? 18.359 0.344 -7.684 1 95.31 317 ARG A C 1
ATOM 2593 O O . ARG A 1 317 ? 18.75 1.279 -6.98 1 95.31 317 ARG A O 1
ATOM 2600 N N . MET A 1 318 ? 17.703 -0.649 -7.258 1 96.94 318 MET A N 1
ATOM 2601 C CA . MET A 1 318 ? 17.328 -0.721 -5.848 1 96.94 318 MET A CA 1
ATOM 2602 C C . MET A 1 318 ? 18.391 -1.471 -5.039 1 96.94 318 MET A C 1
ATOM 2604 O O . MET A 1 318 ? 18.266 -1.602 -3.82 1 96.94 318 MET A O 1
ATOM 2608 N N . GLY A 1 319 ? 19.359 -2.035 -5.73 1 96.5 319 GLY A N 1
ATOM 2609 C CA . GLY A 1 319 ? 20.438 -2.74 -5.055 1 96.5 319 GLY A CA 1
ATOM 2610 C C . GLY A 1 319 ? 20.094 -4.188 -4.742 1 96.5 319 GLY A C 1
ATOM 2611 O O . GLY A 1 319 ? 20.672 -4.777 -3.824 1 96.5 319 GLY A O 1
ATOM 2612 N N . TYR A 1 320 ? 19.172 -4.777 -5.453 1 97.69 320 TYR A N 1
ATOM 2613 C CA . TYR A 1 320 ? 18.75 -6.156 -5.203 1 97.69 320 TYR A CA 1
ATOM 2614 C C . TYR A 1 320 ? 19.109 -7.055 -6.383 1 97.69 320 TYR A C 1
ATOM 2616 O O . TYR A 1 320 ? 19.391 -6.566 -7.477 1 97.69 320 TYR A O 1
ATOM 2624 N N . LEU A 1 321 ? 19.125 -8.32 -6.133 1 97.56 321 LEU A N 1
ATOM 2625 C CA . LEU A 1 321 ? 19.391 -9.312 -7.172 1 97.56 321 LEU A CA 1
ATOM 2626 C C . LEU A 1 321 ? 18.156 -9.523 -8.039 1 97.56 321 LEU A C 1
ATOM 2628 O O . LEU A 1 321 ? 17.031 -9.555 -7.531 1 97.56 321 LEU A O 1
ATOM 2632 N N . LYS A 1 322 ? 18.391 -9.68 -9.352 1 98 322 LYS A N 1
ATOM 2633 C CA . LYS A 1 322 ? 17.281 -10 -10.242 1 98 322 LYS A CA 1
ATOM 2634 C C . LYS A 1 322 ? 16.719 -11.391 -9.945 1 98 322 LYS A C 1
ATOM 2636 O O . LYS A 1 322 ? 17.469 -12.367 -9.883 1 98 322 LYS A O 1
ATOM 2641 N N . PRO A 1 323 ? 15.445 -11.484 -9.727 1 98.5 323 PRO A N 1
ATOM 2642 C CA . PRO A 1 323 ? 14.891 -12.828 -9.57 1 98.5 323 PRO A CA 1
ATOM 2643 C C . PRO A 1 323 ? 14.969 -13.656 -10.844 1 98.5 323 PRO A C 1
ATOM 2645 O O . PRO A 1 323 ? 14.836 -13.117 -11.945 1 98.5 323 PRO A O 1
ATOM 2648 N N . ALA A 1 324 ? 15.227 -14.914 -10.711 1 98.56 324 ALA A N 1
ATOM 2649 C CA . ALA A 1 324 ? 15.148 -15.859 -11.82 1 98.56 324 ALA A CA 1
ATOM 2650 C C . ALA A 1 324 ? 13.727 -16.375 -11.992 1 98.56 324 ALA A C 1
ATOM 2652 O O . ALA A 1 324 ? 13 -16.562 -11.016 1 98.56 324 ALA A O 1
ATOM 2653 N N . VAL A 1 325 ? 13.344 -16.578 -13.242 1 98.19 325 VAL A N 1
ATOM 2654 C CA . VAL A 1 325 ? 11.992 -17.062 -13.508 1 98.19 325 VAL A CA 1
ATOM 2655 C C . VAL A 1 325 ? 12.047 -18.281 -14.43 1 98.19 325 VAL A C 1
ATOM 2657 O O . VAL A 1 325 ? 12.93 -18.375 -15.281 1 98.19 325 VAL A O 1
ATOM 2660 N N . ILE A 1 326 ? 11.203 -19.234 -14.203 1 98.06 326 ILE A N 1
ATOM 2661 C CA . ILE A 1 326 ? 10.977 -20.359 -15.094 1 98.06 326 ILE A CA 1
ATOM 2662 C C . ILE A 1 326 ? 9.5 -20.422 -15.484 1 98.06 326 ILE A C 1
ATOM 2664 O O . ILE A 1 326 ? 8.625 -20.281 -14.625 1 98.06 326 ILE A O 1
ATOM 2668 N N . HIS A 1 327 ? 9.188 -20.578 -16.812 1 96.81 327 HIS A N 1
ATOM 2669 C CA . HIS A 1 327 ? 7.84 -20.375 -17.328 1 96.81 327 HIS A CA 1
ATOM 2670 C C . HIS A 1 327 ? 7.211 -21.703 -17.734 1 96.81 327 HIS A C 1
ATOM 2672 O O . HIS A 1 327 ? 7.859 -22.531 -18.391 1 96.81 327 HIS A O 1
ATOM 2678 N N . SER A 1 328 ? 6 -21.812 -17.422 1 95.88 328 SER A N 1
ATOM 2679 C CA . SER A 1 328 ? 5.203 -22.938 -17.906 1 95.88 328 SER A CA 1
ATOM 2680 C C . SER A 1 328 ? 4.277 -22.5 -19.031 1 95.88 328 SER A C 1
ATOM 2682 O O . SER A 1 328 ? 3.861 -21.344 -19.094 1 95.88 328 SER A O 1
ATOM 2684 N N . LYS A 1 329 ? 3.998 -23.453 -19.906 1 92.06 329 LYS A N 1
ATOM 2685 C CA . LYS A 1 329 ? 2.9 -23.297 -20.859 1 92.06 329 LYS A CA 1
ATOM 2686 C C . LYS A 1 329 ? 1.549 -23.375 -20.156 1 92.06 329 LYS A C 1
ATOM 2688 O O . LYS A 1 329 ? 1.471 -23.781 -18.984 1 92.06 329 LYS A O 1
ATOM 2693 N N . PHE A 1 330 ? 0.568 -22.938 -20.797 1 88.94 330 PHE A N 1
ATOM 2694 C CA . PHE A 1 330 ? -0.771 -23 -20.234 1 88.94 330 PHE A CA 1
ATOM 2695 C C . PHE A 1 330 ? -1.309 -24.422 -20.234 1 88.94 330 PHE A C 1
ATOM 2697 O O . PHE A 1 330 ? -1.053 -25.188 -21.156 1 88.94 330 PHE A O 1
ATOM 2704 N N . PHE A 1 331 ? -1.99 -24.703 -19.172 1 90.88 331 PHE A N 1
ATOM 2705 C CA . PHE A 1 331 ? -2.77 -25.938 -19.141 1 90.88 331 PHE A CA 1
ATOM 2706 C C . PHE A 1 331 ? -4.023 -25.812 -20 1 90.88 331 PHE A C 1
ATOM 2708 O O . PHE A 1 331 ? -4.836 -24.906 -19.797 1 90.88 331 PHE A O 1
ATOM 2715 N N . PRO A 1 332 ? -4.176 -26.703 -20.906 1 87.44 332 PRO A N 1
ATOM 2716 C CA . PRO A 1 332 ? -5.27 -26.547 -21.859 1 87.44 332 PRO A CA 1
ATOM 2717 C C . PRO A 1 332 ? -6.645 -26.734 -21.219 1 87.44 332 PRO A C 1
ATOM 2719 O O . PRO A 1 332 ? -6.805 -27.578 -20.328 1 87.44 332 PRO A O 1
ATOM 2722 N N . GLY A 1 333 ? -7.59 -26 -21.797 1 87.62 333 GLY A N 1
ATOM 2723 C CA . GLY A 1 333 ? -8.969 -26.219 -21.391 1 87.62 333 GLY A CA 1
ATOM 2724 C C . GLY A 1 333 ? -9.523 -27.562 -21.859 1 87.62 333 GLY A C 1
ATOM 2725 O O . GLY A 1 333 ? -9.062 -28.109 -22.859 1 87.62 333 GLY A O 1
ATOM 2726 N N . LEU A 1 334 ? -10.523 -27.984 -21.25 1 88.56 334 LEU A N 1
ATOM 2727 C CA . LEU A 1 334 ? -11.078 -29.312 -21.516 1 88.56 334 LEU A CA 1
ATOM 2728 C C . LEU A 1 334 ? -11.734 -29.375 -22.891 1 88.56 334 LEU A C 1
ATOM 2730 O O . LEU A 1 334 ? -11.68 -30.391 -23.562 1 88.56 334 LEU A O 1
ATOM 2734 N N . CYS A 1 335 ? -12.266 -28.297 -23.328 1 82.94 335 CYS A N 1
ATOM 2735 C CA . CYS A 1 335 ? -13.031 -28.281 -24.562 1 82.94 335 CYS A CA 1
ATOM 2736 C C . CYS A 1 335 ? -12.133 -27.953 -25.75 1 82.94 335 CYS A C 1
ATOM 2738 O O . CYS A 1 335 ? -12.602 -27.844 -26.891 1 82.94 335 CYS A O 1
ATOM 2740 N N . GLY A 1 336 ? -10.875 -27.953 -25.531 1 73.06 336 GLY A N 1
ATOM 2741 C CA . GLY A 1 336 ? -9.945 -27.734 -26.625 1 73.06 336 GLY A CA 1
ATOM 2742 C C . GLY A 1 336 ? -9.867 -26.281 -27.047 1 73.06 336 GLY A C 1
ATOM 2743 O O . GLY A 1 336 ? -9.203 -25.953 -28.031 1 73.06 336 GLY A O 1
ATOM 2744 N N . SER A 1 337 ? -10.766 -25.469 -26.453 1 60.75 337 SER A N 1
ATOM 2745 C CA . SER A 1 337 ? -10.773 -24.062 -26.859 1 60.75 337 SER A CA 1
ATOM 2746 C C . SER A 1 337 ? -9.414 -23.406 -26.625 1 60.75 337 SER A C 1
ATOM 2748 O O . SER A 1 337 ? -8.617 -23.891 -25.812 1 60.75 337 SER A O 1
ATOM 2750 N N . LYS A 1 338 ? -9.164 -22.438 -27.594 1 65.44 338 LYS A N 1
ATOM 2751 C CA . LYS A 1 338 ? -7.961 -21.625 -27.656 1 65.44 338 LYS A CA 1
ATOM 2752 C C . LYS A 1 338 ? -7.812 -20.766 -26.406 1 65.44 338 LYS A C 1
ATOM 2754 O O . LYS A 1 338 ? -8.734 -20.062 -26.016 1 65.44 338 LYS A O 1
ATOM 2759 N N . GLY A 1 339 ? -6.988 -21.375 -25.406 1 66.19 339 GLY A N 1
ATOM 2760 C CA . GLY A 1 339 ? -6.715 -20.625 -24.188 1 66.19 339 GLY A CA 1
ATOM 2761 C C . GLY A 1 339 ? -6.441 -21.516 -22.984 1 66.19 339 GLY A C 1
ATOM 2762 O O . GLY A 1 339 ? -6.191 -22.719 -23.141 1 66.19 339 GLY A O 1
ATOM 2763 N N . LYS A 1 340 ? -6.484 -20.875 -21.734 1 72.06 340 LYS A N 1
ATOM 2764 C CA . LYS A 1 340 ? -6.188 -21.609 -20.5 1 72.06 340 LYS A CA 1
ATOM 2765 C C . LYS A 1 340 ? -7.473 -22.031 -19.797 1 72.06 340 LYS A C 1
ATOM 2767 O O . LYS A 1 340 ? -8.539 -21.453 -20.031 1 72.06 340 LYS A O 1
ATOM 2772 N N . MET A 1 341 ? -7.418 -23.062 -19.062 1 73.94 341 MET A N 1
ATOM 2773 C CA . MET A 1 341 ? -8.57 -23.531 -18.297 1 73.94 341 MET A CA 1
ATOM 2774 C C . MET A 1 341 ? -9.047 -22.453 -17.328 1 73.94 341 MET A C 1
ATOM 2776 O O . MET A 1 341 ? -8.234 -21.766 -16.719 1 73.94 341 MET A O 1
ATOM 2780 N N . SER A 1 342 ? -10.359 -22.266 -17.297 1 71.38 342 SER A N 1
ATOM 2781 C CA . SER A 1 342 ? -10.953 -21.281 -16.422 1 71.38 342 SER A CA 1
ATOM 2782 C C . SER A 1 342 ? -12.086 -21.875 -15.594 1 71.38 342 SER A C 1
ATOM 2784 O O . SER A 1 342 ? -12.758 -22.797 -16.047 1 71.38 342 SER A O 1
ATOM 2786 N N . SER A 1 343 ? -12.266 -21.406 -14.438 1 70.75 343 SER A N 1
ATOM 2787 C CA . SER A 1 343 ? -13.312 -21.859 -13.531 1 70.75 343 SER A CA 1
ATOM 2788 C C . SER A 1 343 ? -14.695 -21.438 -14.031 1 70.75 343 SER A C 1
ATOM 2790 O O . SER A 1 343 ? -15.703 -22.016 -13.633 1 70.75 343 SER A O 1
ATOM 2792 N N . SER A 1 344 ? -14.719 -20.609 -14.953 1 64.19 344 SER A N 1
ATOM 2793 C CA . SER A 1 344 ? -15.992 -20 -15.328 1 64.19 344 SER A CA 1
ATOM 2794 C C . SER A 1 344 ? -16.688 -20.812 -16.422 1 64.19 344 SER A C 1
ATOM 2796 O O . SER A 1 344 ? -17.891 -20.625 -16.656 1 64.19 344 SER A O 1
ATOM 2798 N N . THR A 1 345 ? -16.156 -21.75 -17.125 1 62.88 345 THR A N 1
ATOM 2799 C CA . THR A 1 345 ? -16.719 -22.375 -18.328 1 62.88 345 THR A CA 1
ATOM 2800 C C . THR A 1 345 ? -17.484 -23.641 -17.953 1 62.88 345 THR A C 1
ATOM 2802 O O . THR A 1 345 ? -18.172 -24.219 -18.797 1 62.88 345 THR A O 1
ATOM 2805 N N . GLY A 1 346 ? -17.641 -23.953 -16.734 1 66.06 346 GLY A N 1
ATOM 2806 C CA . GLY A 1 346 ? -18.344 -25.141 -16.312 1 66.06 346 GLY A CA 1
ATOM 2807 C C . GLY A 1 346 ? -17.625 -26.438 -16.672 1 66.06 346 GLY A C 1
ATOM 2808 O O . GLY A 1 346 ? -18 -27.516 -16.203 1 66.06 346 GLY A O 1
ATOM 2809 N N . ALA A 1 347 ? -16.688 -26.453 -17.469 1 80.19 347 ALA A N 1
ATOM 2810 C CA . ALA A 1 347 ? -16.016 -27.672 -17.906 1 80.19 347 ALA A CA 1
ATOM 2811 C C . ALA A 1 347 ? -14.719 -27.875 -17.141 1 80.19 347 ALA A C 1
ATOM 2813 O O . ALA A 1 347 ? -13.93 -28.781 -17.469 1 80.19 347 ALA A O 1
ATOM 2814 N N . ALA A 1 348 ? -14.586 -27.234 -16.125 1 87.25 348 ALA A N 1
ATOM 2815 C CA . ALA A 1 348 ? -13.352 -27.375 -15.352 1 87.25 348 ALA A CA 1
ATOM 2816 C C . ALA A 1 348 ? -13.43 -28.547 -14.383 1 87.25 348 ALA A C 1
ATOM 2818 O O . ALA A 1 348 ? -14.484 -28.797 -13.797 1 87.25 348 ALA A O 1
ATOM 2819 N N . VAL A 1 349 ? -12.398 -29.297 -14.289 1 92.94 349 VAL A N 1
ATOM 2820 C CA . VAL A 1 349 ? -12.305 -30.359 -13.305 1 92.94 349 VAL A CA 1
ATOM 2821 C C . VAL A 1 349 ? -11.742 -29.828 -11.992 1 92.94 349 VAL A C 1
ATOM 2823 O O . VAL A 1 349 ? -10.562 -29.453 -11.922 1 92.94 349 VAL A O 1
ATOM 2826 N N . PHE A 1 350 ? -12.516 -29.828 -10.977 1 92.56 350 PHE A N 1
ATOM 2827 C CA . PHE A 1 350 ? -12.141 -29.25 -9.688 1 92.56 350 PHE A CA 1
ATOM 2828 C C . PHE A 1 350 ? -11.547 -30.312 -8.773 1 92.56 350 PHE A C 1
ATOM 2830 O O . PHE A 1 350 ? -11.797 -31.516 -8.961 1 92.56 350 PHE A O 1
ATOM 2837 N N . LEU A 1 351 ? -10.844 -29.875 -7.793 1 94.38 351 LEU A N 1
ATOM 2838 C CA . LEU A 1 351 ? -10.219 -30.766 -6.824 1 94.38 351 LEU A CA 1
ATOM 2839 C C . LEU A 1 351 ? -11.25 -31.328 -5.859 1 94.38 351 LEU A C 1
ATOM 2841 O O . LEU A 1 351 ? -10.961 -32.281 -5.125 1 94.38 351 LEU A O 1
ATOM 2845 N N . THR A 1 352 ? -12.438 -30.844 -5.91 1 93.69 352 THR A N 1
ATOM 2846 C CA . THR A 1 352 ? -13.516 -31.312 -5.051 1 93.69 352 THR A CA 1
ATOM 2847 C C . THR A 1 352 ? -14.438 -32.281 -5.812 1 93.69 352 THR A C 1
ATOM 2849 O O . THR A 1 352 ? -15.391 -32.812 -5.246 1 93.69 352 THR A O 1
ATOM 2852 N N . ASP A 1 353 ? -14.219 -32.5 -7.086 1 95.06 353 ASP A N 1
ATOM 2853 C CA . ASP A 1 353 ? -15.094 -33.344 -7.902 1 95.06 353 ASP A CA 1
ATOM 2854 C C . ASP A 1 353 ? -15.031 -34.812 -7.449 1 95.06 353 ASP A C 1
ATOM 2856 O O . ASP A 1 353 ? -13.961 -35.312 -7.094 1 95.06 353 ASP A O 1
ATOM 2860 N N . THR A 1 354 ? -16.156 -35.438 -7.551 1 97.12 354 THR A N 1
ATOM 2861 C CA . THR A 1 354 ? -16.203 -36.875 -7.305 1 97.12 354 THR A CA 1
ATOM 2862 C C . THR A 1 354 ? -15.688 -37.656 -8.516 1 97.12 354 THR A C 1
ATOM 2864 O O . THR A 1 354 ? -15.625 -37.125 -9.625 1 97.12 354 THR A O 1
ATOM 2867 N N . PRO A 1 355 ? -15.336 -38.906 -8.25 1 97.94 355 PRO A N 1
ATOM 2868 C CA . PRO A 1 355 ? -14.922 -39.719 -9.383 1 97.94 355 PRO A CA 1
ATOM 2869 C C . PRO A 1 355 ? -15.953 -39.75 -10.508 1 97.94 355 PRO A C 1
ATOM 2871 O O . PRO A 1 355 ? -15.586 -39.656 -11.688 1 97.94 355 PRO A O 1
ATOM 2874 N N . LYS A 1 356 ? -17.172 -39.812 -10.148 1 98.06 356 LYS A N 1
ATOM 2875 C CA . LYS A 1 356 ? -18.234 -39.812 -11.148 1 98.06 356 LYS A CA 1
ATOM 2876 C C . LYS A 1 356 ? -18.266 -38.5 -11.922 1 98.06 356 LYS A C 1
ATOM 2878 O O . LYS A 1 356 ? -18.422 -38.469 -13.141 1 98.06 356 LYS A O 1
ATOM 2883 N N . MET A 1 357 ? -18.156 -37.406 -11.234 1 96.38 357 MET A N 1
ATOM 2884 C CA . MET A 1 357 ? -18.156 -36.094 -11.867 1 96.38 357 MET A CA 1
ATOM 2885 C C . MET A 1 357 ? -16.984 -35.938 -12.844 1 96.38 357 MET A C 1
ATOM 2887 O O . MET A 1 357 ? -17.141 -35.406 -13.938 1 96.38 357 MET A O 1
ATOM 2891 N N . ILE A 1 358 ? -15.812 -36.438 -12.445 1 97.31 358 ILE A N 1
ATOM 2892 C CA . ILE A 1 358 ? -14.625 -36.375 -13.281 1 97.31 358 ILE A CA 1
ATOM 2893 C C . ILE A 1 358 ? -14.867 -37.156 -14.57 1 97.31 358 ILE A C 1
ATOM 2895 O O . ILE A 1 358 ? -14.625 -36.656 -15.672 1 97.31 358 ILE A O 1
ATOM 2899 N N . LYS A 1 359 ? -15.359 -38.375 -14.406 1 97.75 359 LYS A N 1
ATOM 2900 C CA . LYS A 1 359 ? -15.664 -39.219 -15.547 1 97.75 359 LYS A CA 1
ATOM 2901 C C . LYS A 1 359 ? -16.641 -38.562 -16.5 1 97.75 359 LYS A C 1
ATOM 2903 O O . LYS A 1 359 ? -16.422 -38.531 -17.703 1 97.75 359 LYS A O 1
ATOM 2908 N N . ASP A 1 360 ? -17.688 -37.969 -15.977 1 96.75 360 ASP A N 1
ATOM 2909 C CA . ASP A 1 360 ? -18.719 -37.344 -16.781 1 96.75 360 ASP A CA 1
ATOM 2910 C C . ASP A 1 360 ? -18.172 -36.125 -17.516 1 96.75 360 ASP A C 1
ATOM 2912 O O . ASP A 1 360 ? -18.438 -35.938 -18.719 1 96.75 360 ASP A O 1
ATOM 2916 N N . LYS A 1 361 ? -17.438 -35.312 -16.797 1 94.69 361 LYS A N 1
ATOM 2917 C CA . LYS A 1 361 ? -16.891 -34.094 -17.406 1 94.69 361 LYS A CA 1
ATOM 2918 C C . LYS A 1 361 ? -15.945 -34.438 -18.562 1 94.69 361 LYS A C 1
ATOM 2920 O O . LYS A 1 361 ? -16.016 -33.844 -19.625 1 94.69 361 LYS A O 1
ATOM 2925 N N . ILE A 1 362 ? -15.07 -35.406 -18.375 1 96.19 362 ILE A N 1
ATOM 2926 C CA . ILE A 1 362 ? -14.102 -35.781 -19.391 1 96.19 362 ILE A CA 1
ATOM 2927 C C . ILE A 1 362 ? -14.828 -36.406 -20.594 1 96.19 362 ILE A C 1
ATOM 2929 O O . ILE A 1 362 ? -14.57 -36.031 -21.734 1 96.19 362 ILE A O 1
ATOM 2933 N N . ASN A 1 363 ? -15.758 -37.25 -20.359 1 95.81 363 ASN A N 1
ATOM 2934 C CA . ASN A 1 363 ? -16.469 -37.906 -21.438 1 95.81 363 ASN A CA 1
ATOM 2935 C C . ASN A 1 363 ? -17.328 -36.938 -22.234 1 95.81 363 ASN A C 1
ATOM 2937 O O . ASN A 1 363 ? -17.422 -37.031 -23.453 1 95.81 363 ASN A O 1
ATOM 2941 N N . LYS A 1 364 ? -17.875 -36.031 -21.594 1 92.69 364 LYS A N 1
ATOM 2942 C CA . LYS A 1 364 ? -18.844 -35.125 -22.234 1 92.69 364 LYS A CA 1
ATOM 2943 C C . LYS A 1 364 ? -18.156 -33.938 -22.891 1 92.69 364 LYS A C 1
ATOM 2945 O O . LYS A 1 364 ? -18.594 -33.469 -23.938 1 92.69 364 LYS A O 1
ATOM 2950 N N . HIS A 1 365 ? -17.062 -33.5 -22.25 1 91.62 365 HIS A N 1
ATOM 2951 C CA . HIS A 1 365 ? -16.609 -32.188 -22.641 1 91.62 365 HIS A CA 1
ATOM 2952 C C . HIS A 1 365 ? -15.227 -32.25 -23.281 1 91.62 365 HIS A C 1
ATOM 2954 O O . HIS A 1 365 ? -14.82 -31.312 -23.984 1 91.62 365 HIS A O 1
ATOM 2960 N N . ALA A 1 366 ? -14.461 -33.281 -23.062 1 92.62 366 ALA A N 1
ATOM 2961 C CA . ALA A 1 366 ? -13.094 -33.312 -23.562 1 92.62 366 ALA A CA 1
ATOM 2962 C C . ALA A 1 366 ? -13.062 -33.406 -25.094 1 92.62 366 ALA A C 1
ATOM 2964 O O . ALA A 1 366 ? -13.68 -34.281 -25.672 1 92.62 366 ALA A O 1
ATOM 2965 N N . PHE A 1 367 ? -12.352 -32.5 -25.672 1 91.06 367 PHE A N 1
ATOM 2966 C CA . PHE A 1 367 ? -12.203 -32.562 -27.125 1 91.06 367 PHE A CA 1
ATOM 2967 C C . PHE A 1 367 ? -11.305 -33.688 -27.547 1 91.06 367 PHE A C 1
ATOM 2969 O O . PHE A 1 367 ? -10.18 -33.812 -27.062 1 91.06 367 PHE A O 1
ATOM 2976 N N . SER A 1 368 ? -11.789 -34.5 -28.516 1 91.5 368 SER A N 1
ATOM 2977 C CA . SER A 1 368 ? -11.062 -35.688 -28.984 1 91.5 368 SER A CA 1
ATOM 2978 C C . SER A 1 368 ? -10.492 -35.469 -30.375 1 91.5 368 SER A C 1
ATOM 2980 O O . SER A 1 368 ? -11.141 -34.844 -31.219 1 91.5 368 SER A O 1
ATOM 2982 N N . GLY A 1 369 ? -9.344 -35.969 -30.594 1 90.31 369 GLY A N 1
ATOM 2983 C CA . GLY A 1 369 ? -8.719 -35.906 -31.906 1 90.31 369 GLY A CA 1
ATOM 2984 C C . GLY A 1 369 ? -8.859 -37.188 -32.688 1 90.31 369 GLY A C 1
ATOM 2985 O O . GLY A 1 369 ? -8.18 -37.344 -33.719 1 90.31 369 GLY A O 1
ATOM 2986 N N . GLY A 1 370 ? -9.68 -38.062 -32.25 1 90.5 370 GLY A N 1
ATOM 2987 C CA . GLY A 1 370 ? -9.852 -39.344 -32.906 1 90.5 370 GLY A CA 1
ATOM 2988 C C . GLY A 1 370 ? -10.914 -39.312 -34 1 90.5 370 GLY A C 1
ATOM 2989 O O . GLY A 1 370 ? -11.516 -38.281 -34.25 1 90.5 370 GLY A O 1
ATOM 2990 N N . GLY A 1 371 ? -11.031 -40.438 -34.688 1 87.38 371 GLY A N 1
ATOM 2991 C CA . GLY A 1 371 ? -12.039 -40.562 -35.719 1 87.38 371 GLY A CA 1
ATOM 2992 C C . GLY A 1 371 ? -13.461 -40.5 -35.188 1 87.38 371 GLY A C 1
ATOM 2993 O O . GLY A 1 371 ? -13.703 -40.812 -34.031 1 87.38 371 GLY A O 1
ATOM 2994 N N . ALA A 1 372 ? -14.344 -40.156 -36.031 1 83.69 372 ALA A N 1
ATOM 2995 C CA . ALA A 1 372 ? -15.75 -40.031 -35.688 1 83.69 372 ALA A CA 1
ATOM 2996 C C . ALA A 1 372 ? -16.375 -41.375 -35.344 1 83.69 372 ALA A C 1
ATOM 2998 O O . ALA A 1 372 ? -17.281 -41.469 -34.531 1 83.69 372 ALA A O 1
ATOM 2999 N N . ASP A 1 373 ? -15.844 -42.375 -36.062 1 87.38 373 ASP A N 1
ATOM 3000 C CA . ASP A 1 373 ? -16.312 -43.75 -35.781 1 87.38 373 ASP A CA 1
ATOM 3001 C C . ASP A 1 373 ? -15.148 -44.719 -35.781 1 87.38 373 ASP A C 1
ATOM 3003 O O . ASP A 1 373 ? -14 -44.344 -36.031 1 87.38 373 ASP A O 1
ATOM 3007 N N . LYS A 1 374 ? -15.477 -45.938 -35.438 1 90.88 374 LYS A N 1
ATOM 3008 C CA . LYS A 1 374 ? -14.461 -47 -35.312 1 90.88 374 LYS A CA 1
ATOM 3009 C C . LYS A 1 374 ? -13.695 -47.188 -36.594 1 90.88 374 LYS A C 1
ATOM 3011 O O . LYS A 1 374 ? -12.477 -47.375 -36.594 1 90.88 374 LYS A O 1
ATOM 3016 N N . LYS A 1 375 ? -14.375 -47.188 -37.719 1 91.88 375 LYS A N 1
ATOM 3017 C CA . LYS A 1 375 ? -13.75 -47.406 -39.031 1 91.88 375 LYS A CA 1
ATOM 3018 C C . LYS A 1 375 ? -12.75 -46.281 -39.344 1 91.88 375 LYS A C 1
ATOM 3020 O O . LYS A 1 375 ? -11.633 -46.562 -39.781 1 91.88 375 LYS A O 1
ATOM 3025 N N . GLU A 1 376 ? -13.18 -45.094 -39.125 1 92.25 376 GLU A N 1
ATOM 3026 C CA . GLU A 1 376 ? -12.312 -43.938 -39.375 1 92.25 376 GLU A CA 1
ATOM 3027 C C . GLU A 1 376 ? -11.102 -43.969 -38.438 1 92.25 376 GLU A C 1
ATOM 3029 O O . GLU A 1 376 ? -9.992 -43.625 -38.875 1 92.25 376 GLU A O 1
ATOM 3034 N N . GLN A 1 377 ? -11.336 -44.281 -37.25 1 93.5 377 GLN A N 1
ATOM 3035 C CA . GLN A 1 377 ? -10.234 -44.375 -36.281 1 93.5 377 GLN A CA 1
ATOM 3036 C C . GLN A 1 377 ? -9.211 -45.406 -36.719 1 93.5 377 GLN A C 1
ATOM 3038 O O . GLN A 1 377 ? -8.008 -45.188 -36.594 1 93.5 377 GLN A O 1
ATOM 3043 N N . LEU A 1 378 ? -9.656 -46.5 -37.156 1 92.12 378 LEU A N 1
ATOM 3044 C CA . LEU A 1 378 ? -8.766 -47.562 -37.594 1 92.12 378 LEU A CA 1
ATOM 3045 C C . LEU A 1 378 ? -7.969 -47.156 -38.844 1 92.12 378 LEU A C 1
ATOM 3047 O O . LEU A 1 378 ? -6.809 -47.531 -39 1 92.12 378 LEU A O 1
ATOM 3051 N N . LEU A 1 379 ? -8.594 -46.344 -39.656 1 91.69 379 LEU A N 1
ATOM 3052 C CA . LEU A 1 379 ? -7.973 -45.969 -40.906 1 91.69 379 LEU A CA 1
ATOM 3053 C C . LEU A 1 379 ? -7.062 -44.75 -40.719 1 91.69 379 LEU A C 1
ATOM 3055 O O . LEU A 1 379 ? -5.965 -44.719 -41.281 1 91.69 379 LEU A O 1
ATOM 3059 N N . LEU A 1 380 ? -7.457 -43.812 -39.906 1 92.12 380 LEU A N 1
ATOM 3060 C CA . LEU A 1 380 ? -6.781 -42.5 -39.875 1 92.12 380 LEU A CA 1
ATOM 3061 C C . LEU A 1 380 ? -6.035 -42.312 -38.562 1 92.12 380 LEU A C 1
ATOM 3063 O O . LEU A 1 380 ? -5.145 -41.469 -38.5 1 92.12 380 LEU A O 1
ATOM 3067 N N . GLY A 1 381 ? -6.477 -43.031 -37.562 1 93.38 381 GLY A N 1
ATOM 3068 C CA . GLY A 1 381 ? -5.891 -42.812 -36.25 1 93.38 381 GLY A CA 1
ATOM 3069 C C . GLY A 1 381 ? -6.293 -41.5 -35.625 1 93.38 381 GLY A C 1
ATOM 3070 O O . GLY A 1 381 ? -7.074 -40.75 -36.188 1 93.38 381 GLY A O 1
ATOM 3071 N N . GLY A 1 382 ? -5.848 -41.281 -34.375 1 93.44 382 GLY A N 1
ATOM 3072 C CA . GLY A 1 382 ? -6.145 -40.062 -33.656 1 93.44 382 GLY A CA 1
ATOM 3073 C C . GLY A 1 382 ? -5.047 -39 -33.812 1 93.44 382 GLY A C 1
ATOM 3074 O O . GLY A 1 382 ? -3.867 -39.344 -33.875 1 93.44 382 GLY A O 1
ATOM 3075 N N . ASN A 1 383 ? -5.414 -37.75 -33.875 1 92.94 383 ASN A N 1
ATOM 3076 C CA . ASN A 1 383 ? -4.469 -36.656 -33.844 1 92.94 383 ASN A CA 1
ATOM 3077 C C . ASN A 1 383 ? -4.133 -36.25 -32.406 1 92.94 383 ASN A C 1
ATOM 3079 O O . ASN A 1 383 ? -4.906 -35.531 -31.766 1 92.94 383 ASN A O 1
ATOM 3083 N N . THR A 1 384 ? -3 -36.594 -31.969 1 92.31 384 THR A N 1
ATOM 3084 C CA . THR A 1 384 ? -2.605 -36.406 -30.578 1 92.31 384 THR A CA 1
ATOM 3085 C C . THR A 1 384 ? -2.32 -34.938 -30.297 1 92.31 384 THR A C 1
ATOM 3087 O O . THR A 1 384 ? -2.312 -34.5 -29.141 1 92.31 384 THR A O 1
ATOM 3090 N N . ASN A 1 385 ? -2.131 -34.094 -31.297 1 86.94 385 ASN A N 1
ATOM 3091 C CA . ASN A 1 385 ? -1.793 -32.688 -31.125 1 86.94 385 ASN A CA 1
ATOM 3092 C C . ASN A 1 385 ? -3.016 -31.875 -30.719 1 86.94 385 ASN A C 1
ATOM 3094 O O . ASN A 1 385 ? -2.885 -30.812 -30.094 1 86.94 385 ASN A O 1
ATOM 3098 N N . VAL A 1 386 ? -4.113 -32.344 -31.031 1 88.62 386 VAL A N 1
ATOM 3099 C CA . VAL A 1 386 ? -5.312 -31.562 -30.734 1 88.62 386 VAL A CA 1
ATOM 3100 C C . VAL A 1 386 ? -6.145 -32.281 -29.672 1 88.62 386 VAL A C 1
ATOM 3102 O O . VAL A 1 386 ? -7.074 -31.703 -29.109 1 88.62 386 VAL A O 1
ATOM 3105 N N . ASP A 1 387 ? -5.844 -33.594 -29.547 1 93.25 387 ASP A N 1
ATOM 3106 C CA . ASP A 1 387 ? -6.598 -34.375 -28.562 1 93.25 387 ASP A CA 1
ATOM 3107 C C . ASP A 1 387 ? -6.316 -33.906 -27.141 1 93.25 387 ASP A C 1
ATOM 3109 O O . ASP A 1 387 ? -5.207 -34.094 -26.641 1 93.25 387 ASP A O 1
ATOM 3113 N N . VAL A 1 388 ? -7.254 -33.406 -26.422 1 93.44 388 VAL A N 1
ATOM 3114 C CA . VAL A 1 388 ? -7.074 -32.781 -25.109 1 93.44 388 VAL A CA 1
ATOM 3115 C C . VAL A 1 388 ? -6.742 -33.844 -24.062 1 93.44 388 VAL A C 1
ATOM 3117 O O . VAL A 1 388 ? -5.855 -33.656 -23.234 1 93.44 388 VAL A O 1
ATOM 3120 N N . PRO A 1 389 ? -7.402 -34.969 -24.078 1 95.69 389 PRO A N 1
ATOM 3121 C CA . PRO A 1 389 ? -7.02 -36.031 -23.109 1 95.69 389 PRO A CA 1
ATOM 3122 C C . PRO A 1 389 ? -5.547 -36.406 -23.219 1 95.69 389 PRO A C 1
ATOM 3124 O O . PRO A 1 389 ? -4.871 -36.594 -22.203 1 95.69 389 PRO A O 1
ATOM 3127 N N . VAL A 1 390 ? -5.094 -36.562 -24.422 1 95.38 390 VAL A N 1
ATOM 3128 C CA . VAL A 1 390 ? -3.682 -36.875 -24.609 1 95.38 390 VAL A CA 1
ATOM 3129 C C . VAL A 1 390 ? -2.82 -35.719 -24.078 1 95.38 390 VAL A C 1
ATOM 3131 O O . VAL A 1 390 ? -1.804 -35.969 -23.422 1 95.38 390 VAL A O 1
ATOM 3134 N N . GLN A 1 391 ? -3.184 -34.531 -24.328 1 93.81 391 GLN A N 1
ATOM 3135 C CA . GLN A 1 391 ? -2.457 -33.375 -23.828 1 93.81 391 GLN A CA 1
ATOM 3136 C C . GLN A 1 391 ? -2.43 -33.344 -22.312 1 93.81 391 GLN A C 1
ATOM 3138 O O . GLN A 1 391 ? -1.393 -33.062 -21.703 1 93.81 391 GLN A O 1
ATOM 3143 N N . TRP A 1 392 ? -3.555 -33.625 -21.703 1 95.81 392 TRP A N 1
ATOM 3144 C CA . TRP A 1 392 ? -3.617 -33.656 -20.25 1 95.81 392 TRP A CA 1
ATOM 3145 C C . TRP A 1 392 ? -2.734 -34.75 -19.688 1 95.81 392 TRP A C 1
ATOM 3147 O O . TRP A 1 392 ? -2.105 -34.594 -18.641 1 95.81 392 TRP A O 1
ATOM 3157 N N . LEU A 1 393 ? -2.727 -35.875 -20.375 1 97 393 LEU A N 1
ATOM 3158 C CA . LEU A 1 393 ? -1.91 -37 -19.922 1 97 393 LEU A CA 1
ATOM 3159 C C . LEU A 1 393 ? -0.428 -36.656 -19.969 1 97 393 LEU A C 1
ATOM 3161 O O . LEU A 1 393 ? 0.361 -37.188 -19.172 1 97 393 LEU A O 1
ATOM 3165 N N . ARG A 1 394 ? -0.013 -35.75 -20.844 1 96.19 394 ARG A N 1
ATOM 3166 C CA . ARG A 1 394 ? 1.364 -35.25 -20.844 1 96.19 394 ARG A CA 1
ATOM 3167 C C . ARG A 1 394 ? 1.723 -34.625 -19.5 1 96.19 394 ARG A C 1
ATOM 3169 O O . ARG A 1 394 ? 2.881 -34.656 -19.078 1 96.19 394 ARG A O 1
ATOM 3176 N N . PHE A 1 395 ? 0.74 -34.031 -18.891 1 96.31 395 PHE A N 1
ATOM 3177 C CA . PHE A 1 395 ? 0.951 -33.375 -17.594 1 96.31 395 PHE A CA 1
ATOM 3178 C C . PHE A 1 395 ? 0.858 -34.406 -16.469 1 96.31 395 PHE A C 1
ATOM 3180 O O . PHE A 1 395 ? 1.655 -34.375 -15.523 1 96.31 395 PHE A O 1
ATOM 3187 N N . PHE A 1 396 ? -0.062 -35.406 -16.594 1 97.19 396 PHE A N 1
ATOM 3188 C CA . PHE A 1 396 ? -0.454 -36.125 -15.383 1 97.19 396 PHE A CA 1
ATOM 3189 C C . PHE A 1 396 ? 0.079 -37.562 -15.406 1 97.19 396 PHE A C 1
ATOM 3191 O O . PHE A 1 396 ? 0.088 -38.219 -14.375 1 97.19 396 PHE A O 1
ATOM 3198 N N . LEU A 1 397 ? 0.423 -38.062 -16.594 1 96.69 397 LEU A N 1
ATOM 3199 C CA . LEU A 1 397 ? 1.035 -39.375 -16.688 1 96.69 397 LEU A CA 1
ATOM 3200 C C . LEU A 1 397 ? 2.555 -39.281 -16.641 1 96.69 397 LEU A C 1
ATOM 3202 O O . LEU A 1 397 ? 3.184 -38.844 -17.609 1 96.69 397 LEU A O 1
ATOM 3206 N N . GLU A 1 398 ? 3.174 -39.688 -15.641 1 94.44 398 GLU A N 1
ATOM 3207 C CA . GLU A 1 398 ? 4.598 -39.469 -15.398 1 94.44 398 GLU A CA 1
ATOM 3208 C C . GLU A 1 398 ? 5.449 -40.438 -16.25 1 94.44 398 GLU A C 1
ATOM 3210 O O . GLU A 1 398 ? 6.539 -40.062 -16.688 1 94.44 398 GLU A O 1
ATOM 3215 N N . ASP A 1 399 ? 4.973 -41.594 -16.484 1 95.69 399 ASP A N 1
ATOM 3216 C CA . ASP A 1 399 ? 5.734 -42.594 -17.219 1 95.69 399 ASP A CA 1
ATOM 3217 C C . ASP A 1 399 ? 5.859 -42.219 -18.703 1 95.69 399 ASP A C 1
ATOM 3219 O O . ASP A 1 399 ? 4.898 -42.375 -19.453 1 95.69 399 ASP A O 1
ATOM 3223 N N . ASP A 1 400 ? 7.031 -41.938 -19.094 1 95.62 400 ASP A N 1
ATOM 3224 C CA . ASP A 1 400 ? 7.285 -41.5 -20.453 1 95.62 400 ASP A CA 1
ATOM 3225 C C . ASP A 1 400 ? 7.012 -42.625 -21.453 1 95.62 400 ASP A C 1
ATOM 3227 O O . ASP A 1 400 ? 6.492 -42.375 -22.547 1 95.62 400 ASP A O 1
ATOM 3231 N N . GLU A 1 401 ? 7.395 -43.75 -21.109 1 96.44 401 GLU A N 1
ATOM 3232 C CA . GLU A 1 401 ? 7.211 -44.906 -22.016 1 96.44 401 GLU A CA 1
ATOM 3233 C C . GLU A 1 401 ? 5.73 -45.219 -22.219 1 96.44 401 GLU A C 1
ATOM 3235 O O . GLU A 1 401 ? 5.293 -45.469 -23.328 1 96.44 401 GLU A O 1
ATOM 3240 N N . GLU A 1 402 ? 5.082 -45.219 -21.156 1 96.88 402 GLU A N 1
ATOM 3241 C CA . GLU A 1 402 ? 3.646 -45.469 -21.25 1 96.88 402 GLU A CA 1
ATOM 3242 C C . GLU A 1 402 ? 2.959 -44.375 -22.094 1 96.88 402 GLU A C 1
ATOM 3244 O O . GLU A 1 402 ? 2.088 -44.688 -22.906 1 96.88 402 GLU A O 1
ATOM 3249 N N . LEU A 1 403 ? 3.271 -43.156 -21.891 1 97.5 403 LEU A N 1
ATOM 3250 C CA . LEU A 1 403 ? 2.699 -42.062 -22.656 1 97.5 403 LEU A CA 1
ATOM 3251 C C . LEU A 1 403 ? 3.006 -42.219 -24.156 1 97.5 403 LEU A C 1
ATOM 3253 O O . LEU A 1 403 ? 2.121 -42.062 -24.984 1 97.5 403 LEU A O 1
ATOM 3257 N N . ARG A 1 404 ? 4.23 -42.562 -24.469 1 96.75 404 ARG A N 1
ATOM 3258 C CA . ARG A 1 404 ? 4.633 -42.75 -25.859 1 96.75 404 ARG A CA 1
ATOM 3259 C C . ARG A 1 404 ? 3.859 -43.906 -26.516 1 96.75 404 ARG A C 1
ATOM 3261 O O . ARG A 1 404 ? 3.428 -43.812 -27.656 1 96.75 404 ARG A O 1
ATOM 3268 N N . ARG A 1 405 ? 3.748 -44.906 -25.797 1 97.5 405 ARG A N 1
ATOM 3269 C CA . ARG A 1 405 ? 3.002 -46.062 -26.297 1 97.5 405 ARG A CA 1
ATOM 3270 C C . ARG A 1 405 ? 1.548 -45.688 -26.562 1 97.5 405 ARG A C 1
ATOM 3272 O O . ARG A 1 405 ? 1.005 -46.031 -27.625 1 97.5 405 ARG A O 1
ATOM 3279 N N . LEU A 1 406 ? 0.973 -45.062 -25.594 1 97.31 406 LEU A N 1
ATOM 3280 C CA . LEU A 1 406 ? -0.42 -44.625 -25.734 1 97.31 406 LEU A CA 1
ATOM 3281 C C . LEU A 1 406 ? -0.602 -43.719 -26.953 1 97.31 406 LEU A C 1
ATOM 3283 O O . LEU A 1 406 ? -1.542 -43.906 -27.719 1 97.31 406 LEU A O 1
ATOM 3287 N N . GLN A 1 407 ? 0.237 -42.781 -27.109 1 96.94 407 GLN A N 1
ATOM 3288 C CA . GLN A 1 407 ? 0.178 -41.844 -28.234 1 96.94 407 GLN A CA 1
ATOM 3289 C C . GLN A 1 407 ? 0.34 -42.562 -29.562 1 96.94 407 GLN A C 1
ATOM 3291 O O . GLN A 1 407 ? -0.418 -42.344 -30.5 1 96.94 407 GLN A O 1
ATOM 3296 N N . ARG A 1 408 ? 1.287 -43.469 -29.625 1 96.56 408 ARG A N 1
ATOM 3297 C CA . ARG A 1 408 ? 1.538 -44.25 -30.828 1 96.56 408 ARG A CA 1
ATOM 3298 C C . ARG A 1 408 ? 0.323 -45.094 -31.203 1 96.56 408 ARG A C 1
ATOM 3300 O O . ARG A 1 408 ? -0.114 -45.094 -32.344 1 96.56 408 ARG A O 1
ATOM 3307 N N . ASP A 1 409 ? -0.161 -45.781 -30.25 1 96.88 409 ASP A N 1
ATOM 3308 C CA . ASP A 1 409 ? -1.307 -46.656 -30.5 1 96.88 409 ASP A CA 1
ATOM 3309 C C . ASP A 1 409 ? -2.531 -45.844 -30.922 1 96.88 409 ASP A C 1
ATOM 3311 O O . ASP A 1 409 ? -3.314 -46.281 -31.766 1 96.88 409 ASP A O 1
ATOM 3315 N N . TYR A 1 410 ? -2.727 -44.719 -30.312 1 96.75 410 TYR A N 1
ATOM 3316 C CA . TYR A 1 410 ? -3.836 -43.844 -30.672 1 96.75 410 TYR A CA 1
ATOM 3317 C C . TYR A 1 410 ? -3.686 -43.312 -32.094 1 96.75 410 TYR A C 1
ATOM 3319 O O . TYR A 1 410 ? -4.645 -43.312 -32.875 1 96.75 410 TYR A O 1
ATOM 3327 N N . MET A 1 411 ? -2.502 -42.906 -32.469 1 96.12 411 MET A N 1
ATOM 3328 C CA . MET A 1 411 ? -2.203 -42.344 -33.781 1 96.12 411 MET A CA 1
ATOM 3329 C C . MET A 1 411 ? -2.348 -43.438 -34.844 1 96.12 411 MET A C 1
ATOM 3331 O O . MET A 1 411 ? -2.723 -43.125 -36 1 96.12 411 MET A O 1
ATOM 3335 N N . LEU A 1 412 ? -2.082 -44.656 -34.469 1 95.19 412 LEU A N 1
ATOM 3336 C CA . LEU A 1 412 ? -2.135 -45.75 -35.438 1 95.19 412 LEU A CA 1
ATOM 3337 C C . LEU A 1 412 ? -3.523 -46.375 -35.469 1 95.19 412 LEU A C 1
ATOM 3339 O O . LEU A 1 412 ? -3.752 -47.344 -36.188 1 95.19 412 LEU A O 1
ATOM 3343 N N . GLY A 1 413 ? -4.375 -45.844 -34.625 1 94.38 413 GLY A N 1
ATOM 3344 C CA . GLY A 1 413 ? -5.75 -46.312 -34.625 1 94.38 413 GLY A CA 1
ATOM 3345 C C . GLY A 1 413 ? -5.926 -47.656 -33.875 1 94.38 413 GLY A C 1
ATOM 3346 O O . GLY A 1 413 ? -6.938 -48.344 -34.062 1 94.38 413 GLY A O 1
ATOM 3347 N N . ARG A 1 414 ? -4.961 -48 -33.094 1 94.81 414 ARG A N 1
ATOM 3348 C CA . ARG A 1 414 ? -5.004 -49.281 -32.406 1 94.81 414 ARG A CA 1
ATOM 3349 C C . ARG A 1 414 ? -5.883 -49.188 -31.156 1 94.81 414 ARG A C 1
ATOM 3351 O O . ARG A 1 414 ? -6.344 -50.219 -30.625 1 94.81 414 ARG A O 1
ATOM 3358 N N . ILE A 1 415 ? -6.047 -48.031 -30.656 1 95.38 415 ILE A N 1
ATOM 3359 C CA . ILE A 1 415 ? -6.949 -47.781 -29.531 1 95.38 415 ILE A CA 1
ATOM 3360 C C . ILE A 1 415 ? -7.922 -46.656 -29.875 1 95.38 415 ILE A C 1
ATOM 3362 O O . ILE A 1 415 ? -7.648 -45.844 -30.766 1 95.38 415 ILE A O 1
ATOM 3366 N N . MET A 1 416 ? -9.078 -46.656 -29.203 1 94.62 416 MET A N 1
ATOM 3367 C CA . MET A 1 416 ? -10.141 -45.688 -29.469 1 94.62 416 MET A CA 1
ATOM 3368 C C . MET A 1 416 ? -10.039 -44.5 -28.531 1 94.62 416 MET A C 1
ATOM 3370 O O . MET A 1 416 ? -9.312 -44.562 -27.531 1 94.62 416 MET A O 1
ATOM 3374 N N . THR A 1 417 ? -10.805 -43.531 -28.906 1 94.69 417 THR A N 1
ATOM 3375 C CA . THR A 1 417 ? -10.867 -42.312 -28.094 1 94.69 417 THR A CA 1
ATOM 3376 C C . THR A 1 417 ? -11.289 -42.656 -26.672 1 94.69 417 THR A C 1
ATOM 3378 O O . THR A 1 417 ? -10.781 -42.094 -25.703 1 94.69 417 THR A O 1
ATOM 3381 N N . GLY A 1 418 ? -12.258 -43.5 -26.547 1 95.06 418 GLY A N 1
ATOM 3382 C CA . GLY A 1 418 ? -12.734 -43.906 -25.234 1 95.06 418 GLY A CA 1
ATOM 3383 C C . GLY A 1 418 ? -11.641 -44.5 -24.359 1 95.06 418 GLY A C 1
ATOM 3384 O O . GLY A 1 418 ? -11.656 -44.344 -23.141 1 95.06 418 GLY A O 1
ATOM 3385 N N . ASP A 1 419 ? -10.734 -45.219 -24.953 1 95.5 419 ASP A N 1
ATOM 3386 C CA . ASP A 1 419 ? -9.633 -45.844 -24.234 1 95.5 419 ASP A CA 1
ATOM 3387 C C . ASP A 1 419 ? -8.695 -44.781 -23.656 1 95.5 419 ASP A C 1
ATOM 3389 O O . ASP A 1 419 ? -8.234 -44.906 -22.516 1 95.5 419 ASP A O 1
ATOM 3393 N N . VAL A 1 420 ? -8.344 -43.812 -24.438 1 96.81 420 VAL A N 1
ATOM 3394 C CA . VAL A 1 420 ? -7.48 -42.719 -24 1 96.81 420 VAL A CA 1
ATOM 3395 C C . VAL A 1 420 ? -8.141 -41.969 -22.844 1 96.81 420 VAL A C 1
ATOM 3397 O O . VAL A 1 420 ? -7.492 -41.688 -21.828 1 96.81 420 VAL A O 1
ATOM 3400 N N . LYS A 1 421 ? -9.422 -41.656 -23.031 1 97.5 421 LYS A N 1
ATOM 3401 C CA . LYS A 1 421 ? -10.164 -40.969 -21.984 1 97.5 421 LYS A CA 1
ATOM 3402 C C . LYS A 1 421 ? -10.18 -41.781 -20.688 1 97.5 421 LYS A C 1
ATOM 3404 O O . LYS A 1 421 ? -10.086 -41.219 -19.594 1 97.5 421 LYS A O 1
ATOM 3409 N N . LYS A 1 422 ? -10.328 -43.062 -20.812 1 97.75 422 LYS A N 1
ATOM 3410 C CA . LYS A 1 422 ? -10.352 -43.938 -19.641 1 97.75 422 LYS A CA 1
ATOM 3411 C C . LYS A 1 422 ? -9.055 -43.812 -18.844 1 97.75 422 LYS A C 1
ATOM 3413 O O . LYS A 1 422 ? -9.07 -43.781 -17.625 1 97.75 422 LYS A O 1
ATOM 3418 N N . VAL A 1 423 ? -7.93 -43.812 -19.547 1 97.81 423 VAL A N 1
ATOM 3419 C CA . VAL A 1 423 ? -6.637 -43.688 -18.875 1 97.81 423 VAL A CA 1
ATOM 3420 C C . VAL A 1 423 ? -6.562 -42.344 -18.156 1 97.81 423 VAL A C 1
ATOM 3422 O O . VAL A 1 423 ? -6.129 -42.281 -17 1 97.81 423 VAL A O 1
ATOM 3425 N N . LEU A 1 424 ? -6.984 -41.312 -18.828 1 98.06 424 LEU A N 1
ATOM 3426 C CA . LEU A 1 424 ? -6.973 -39.969 -18.219 1 98.06 424 LEU A CA 1
ATOM 3427 C C . LEU A 1 424 ? -7.867 -39.938 -16.984 1 98.06 424 LEU A C 1
ATOM 3429 O O . LEU A 1 424 ? -7.465 -39.438 -15.945 1 98.06 424 LEU A O 1
ATOM 3433 N N . ILE A 1 425 ? -9.086 -40.469 -17.125 1 98.31 425 ILE A N 1
ATOM 3434 C CA . ILE A 1 425 ? -10.055 -40.469 -16.031 1 98.31 425 ILE A CA 1
ATOM 3435 C C . ILE A 1 425 ? -9.453 -41.188 -14.82 1 98.31 425 ILE A C 1
ATOM 3437 O O . ILE A 1 425 ? -9.547 -40.688 -13.695 1 98.31 425 ILE A O 1
ATOM 3441 N N . GLN A 1 426 ? -8.852 -42.281 -15.07 1 98.12 426 GLN A N 1
ATOM 3442 C CA . GLN A 1 426 ? -8.234 -43.031 -13.984 1 98.12 426 GLN A CA 1
ATOM 3443 C C . GLN A 1 426 ? -7.137 -42.219 -13.305 1 98.12 426 GLN A C 1
ATOM 3445 O O . GLN A 1 426 ? -7.082 -42.156 -12.078 1 98.12 426 GLN A O 1
ATOM 3450 N N . ARG A 1 427 ? -6.25 -41.625 -14.078 1 97.56 427 ARG A N 1
ATOM 3451 C CA . ARG A 1 427 ? -5.137 -40.844 -13.539 1 97.56 427 ARG A CA 1
ATOM 3452 C C . ARG A 1 427 ? -5.641 -39.656 -12.758 1 97.56 427 ARG A C 1
ATOM 3454 O O . ARG A 1 427 ? -5.172 -39.375 -11.656 1 97.56 427 ARG A O 1
ATOM 3461 N N . LEU A 1 428 ? -6.57 -38.938 -13.312 1 97.56 428 LEU A N 1
ATOM 3462 C CA . LEU A 1 428 ? -7.117 -37.719 -12.664 1 97.56 428 LEU A CA 1
ATOM 3463 C C . LEU A 1 428 ? -7.852 -38.094 -11.375 1 97.56 428 LEU A C 1
ATOM 3465 O O . LEU A 1 428 ? -7.738 -37.406 -10.375 1 97.56 428 LEU A O 1
ATOM 3469 N N . THR A 1 429 ? -8.625 -39.188 -11.484 1 98.12 429 THR A N 1
ATOM 3470 C CA . THR A 1 429 ? -9.352 -39.625 -10.305 1 98.12 429 THR A CA 1
ATOM 3471 C C . THR A 1 429 ? -8.391 -39.938 -9.156 1 98.12 429 THR A C 1
ATOM 3473 O O . THR A 1 429 ? -8.641 -39.562 -8.016 1 98.12 429 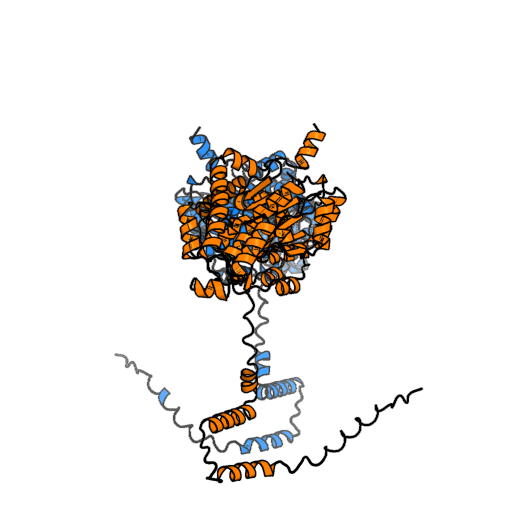THR A O 1
ATOM 3476 N N . ASN A 1 430 ? -7.324 -40.562 -9.445 1 97.94 430 ASN A N 1
ATOM 3477 C CA . ASN A 1 430 ? -6.328 -40.875 -8.43 1 97.94 430 ASN A CA 1
ATOM 3478 C C . ASN A 1 430 ? -5.73 -39.625 -7.82 1 97.94 430 ASN A C 1
ATOM 3480 O O . ASN A 1 430 ? -5.598 -39.531 -6.602 1 97.94 430 ASN A O 1
ATOM 3484 N N . ILE A 1 431 ? -5.375 -38.688 -8.617 1 97.25 431 ILE A N 1
ATOM 3485 C CA . ILE A 1 431 ? -4.754 -37.438 -8.172 1 97.25 431 ILE A CA 1
ATOM 3486 C C . ILE A 1 431 ? -5.738 -36.656 -7.305 1 97.25 431 ILE A C 1
ATOM 3488 O O . ILE A 1 431 ? -5.391 -36.219 -6.203 1 97.25 431 ILE A O 1
ATOM 3492 N N . VAL A 1 432 ? -6.98 -36.5 -7.758 1 97.56 432 VAL A N 1
ATOM 3493 C CA . VAL A 1 432 ? -7.98 -35.688 -7.082 1 97.56 432 VAL A CA 1
ATOM 3494 C C . VAL A 1 432 ? -8.391 -36.375 -5.766 1 97.56 432 VAL A C 1
ATOM 3496 O O . VAL A 1 432 ? -8.484 -35.688 -4.734 1 97.56 432 VAL A O 1
ATOM 3499 N N . THR A 1 433 ? -8.562 -37.688 -5.828 1 97.94 433 THR A N 1
ATOM 3500 C CA . THR A 1 433 ? -8.953 -38.406 -4.613 1 97.94 433 THR A CA 1
ATOM 3501 C C . THR A 1 433 ? -7.836 -38.344 -3.576 1 97.94 433 THR A C 1
ATOM 3503 O O . THR A 1 433 ? -8.094 -38.219 -2.379 1 97.94 433 THR A O 1
ATOM 3506 N N . ALA A 1 434 ? -6.637 -38.531 -4.008 1 97.81 434 ALA A N 1
ATOM 3507 C CA . ALA A 1 434 ? -5.5 -38.438 -3.096 1 97.81 434 ALA A CA 1
ATOM 3508 C C . ALA A 1 434 ? -5.434 -37.031 -2.465 1 97.81 434 ALA A C 1
ATOM 3510 O O . ALA A 1 434 ? -5.164 -36.906 -1.27 1 97.81 434 ALA A O 1
ATOM 3511 N N . HIS A 1 435 ? -5.609 -36.031 -3.219 1 97.44 435 HIS A N 1
ATOM 3512 C CA . HIS A 1 435 ? -5.613 -34.688 -2.711 1 97.44 435 HIS A CA 1
ATOM 3513 C C . HIS A 1 435 ? -6.738 -34.469 -1.703 1 97.44 435 HIS A C 1
ATOM 3515 O O . HIS A 1 435 ? -6.539 -33.812 -0.672 1 97.44 435 HIS A O 1
ATOM 3521 N N . GLN A 1 436 ? -7.914 -35 -2.059 1 97.81 436 GLN A N 1
ATOM 3522 C CA . GLN A 1 436 ? -9.055 -34.875 -1.158 1 97.81 436 GLN A CA 1
ATOM 3523 C C . GLN A 1 436 ? -8.766 -35.531 0.186 1 97.81 436 GLN A C 1
ATOM 3525 O O . GLN A 1 436 ? -9.109 -35 1.237 1 97.81 436 GLN A O 1
ATOM 3530 N N . GLU A 1 437 ? -8.156 -36.656 0.176 1 98.19 437 GLU A N 1
ATOM 3531 C CA . GLU A 1 437 ? -7.805 -37.375 1.408 1 98.19 437 GLU A CA 1
ATOM 3532 C C . GLU A 1 437 ? -6.797 -36.562 2.225 1 98.19 437 GLU A C 1
ATOM 3534 O O . GLU A 1 437 ? -6.906 -36.469 3.449 1 98.19 437 GLU A O 1
ATOM 3539 N N . ALA A 1 438 ? -5.852 -36 1.54 1 97.94 438 ALA A N 1
ATOM 3540 C CA . ALA A 1 438 ? -4.863 -35.156 2.209 1 97.94 438 ALA A CA 1
ATOM 3541 C C . ALA A 1 438 ? -5.516 -33.906 2.783 1 97.94 438 ALA A C 1
ATOM 3543 O O . ALA A 1 438 ? -5.199 -33.5 3.9 1 97.94 438 ALA A O 1
ATOM 3544 N N . ARG A 1 439 ? -6.387 -33.344 2.008 1 97.12 439 ARG A N 1
ATOM 3545 C CA . ARG A 1 439 ? -7.078 -32.125 2.395 1 97.12 439 ARG A CA 1
ATOM 3546 C C . ARG A 1 439 ? -7.902 -32.312 3.658 1 97.12 439 ARG A C 1
ATOM 3548 O O . ARG A 1 439 ? -7.984 -31.438 4.512 1 97.12 439 ARG A O 1
ATOM 3555 N N . LYS A 1 440 ? -8.508 -33.438 3.803 1 97.19 440 LYS A N 1
ATOM 3556 C CA . LYS A 1 440 ? -9.312 -33.781 4.969 1 97.19 440 LYS A CA 1
ATOM 3557 C C . LYS A 1 440 ? -8.469 -33.781 6.242 1 97.19 440 LYS A C 1
ATOM 3559 O O . LYS A 1 440 ? -8.992 -33.562 7.336 1 97.19 440 LYS A O 1
ATOM 3564 N N . LYS A 1 441 ? -7.25 -33.938 6.094 1 97.81 441 LYS A N 1
ATOM 3565 C CA . LYS A 1 441 ? -6.359 -34.062 7.242 1 97.81 441 LYS A CA 1
ATOM 3566 C C . LYS A 1 441 ? -5.789 -32.688 7.637 1 97.81 441 LYS A C 1
ATOM 3568 O O . LYS A 1 441 ? -5.156 -32.562 8.688 1 97.81 441 LYS A O 1
ATOM 3573 N N . VAL A 1 442 ? -5.957 -31.734 6.801 1 98.12 442 VAL A N 1
ATOM 3574 C CA . VAL A 1 442 ? -5.441 -30.406 7.102 1 98.12 442 VAL A CA 1
ATOM 3575 C C . VAL A 1 442 ? -6.262 -29.781 8.219 1 98.12 442 VAL A C 1
ATOM 3577 O O . VAL A 1 442 ? -7.48 -29.625 8.094 1 98.12 442 VAL A O 1
ATOM 3580 N N . THR A 1 443 ? -5.633 -29.375 9.328 1 97.38 443 THR A N 1
ATOM 3581 C CA . THR A 1 443 ? -6.293 -28.797 10.492 1 97.38 443 THR A CA 1
ATOM 3582 C C . THR A 1 443 ? -6.066 -27.281 10.539 1 97.38 443 THR A C 1
ATOM 3584 O O . THR A 1 443 ? -5.27 -26.75 9.773 1 97.38 443 THR A O 1
ATOM 3587 N N . GLU A 1 444 ? -6.773 -26.703 11.422 1 96.38 444 GLU A N 1
ATOM 3588 C CA . GLU A 1 444 ? -6.559 -25.281 11.656 1 96.38 444 GLU A CA 1
ATOM 3589 C C . GLU A 1 444 ? -5.148 -25 12.172 1 96.38 444 GLU A C 1
ATOM 3591 O O . GLU A 1 444 ? -4.555 -23.969 11.859 1 96.38 444 GLU A O 1
ATOM 3596 N N . ALA A 1 445 ? -4.68 -25.906 12.898 1 97.31 445 ALA A N 1
ATOM 3597 C CA . ALA A 1 445 ? -3.316 -25.781 13.414 1 97.31 445 ALA A CA 1
ATOM 3598 C C . ALA A 1 445 ? -2.297 -25.797 12.273 1 97.31 445 ALA A C 1
ATOM 3600 O O . ALA A 1 445 ? -1.28 -25.109 12.336 1 97.31 445 ALA A O 1
ATOM 3601 N N . ASP A 1 446 ? -2.559 -26.609 11.258 1 97.81 446 ASP A N 1
ATOM 3602 C CA . ASP A 1 446 ? -1.688 -26.641 10.094 1 97.81 446 ASP A CA 1
ATOM 3603 C C . ASP A 1 446 ? -1.691 -25.281 9.375 1 97.81 446 ASP A C 1
ATOM 3605 O O . ASP A 1 446 ? -0.636 -24.781 8.992 1 97.81 446 ASP A O 1
ATOM 3609 N N . VAL A 1 447 ? -2.902 -24.812 9.258 1 98 447 VAL A N 1
ATOM 3610 C CA . VAL A 1 447 ? -3.035 -23.516 8.609 1 98 447 VAL A CA 1
ATOM 3611 C C . VAL A 1 447 ? -2.248 -22.453 9.383 1 98 447 VAL A C 1
ATOM 3613 O O . VAL A 1 447 ? -1.513 -21.656 8.797 1 98 447 VAL A O 1
ATOM 3616 N N . GLU A 1 448 ? -2.352 -22.469 10.648 1 97.62 448 GLU A N 1
ATOM 3617 C CA . GLU A 1 448 ? -1.618 -21.531 11.492 1 97.62 448 GLU A CA 1
ATOM 3618 C C . GLU A 1 448 ? -0.111 -21.719 11.352 1 97.62 448 GLU A C 1
ATOM 3620 O O . GLU A 1 448 ? 0.638 -20.75 11.266 1 97.62 448 GLU A O 1
ATOM 3625 N N . LEU A 1 449 ? 0.28 -22.922 11.305 1 97.56 449 LEU A N 1
ATOM 3626 C CA . LEU A 1 449 ? 1.701 -23.234 11.195 1 97.56 449 LEU A CA 1
ATOM 3627 C C . LEU A 1 449 ? 2.273 -22.688 9.891 1 97.56 449 LEU A C 1
ATOM 3629 O O . LEU A 1 449 ? 3.311 -22.016 9.891 1 97.56 449 LEU A O 1
ATOM 3633 N N . PHE A 1 450 ? 1.579 -22.922 8.781 1 98.5 450 PHE A N 1
ATOM 3634 C CA . PHE A 1 450 ? 2.08 -22.547 7.465 1 98.5 450 PHE A CA 1
ATOM 3635 C C . PHE A 1 450 ? 2.016 -21.031 7.27 1 98.5 450 PHE A C 1
ATOM 3637 O O . PHE A 1 450 ? 2.732 -20.484 6.43 1 98.5 450 PHE A O 1
ATOM 3644 N N . THR A 1 451 ? 1.164 -20.344 8.062 1 98.44 451 THR A N 1
ATOM 3645 C CA . THR A 1 451 ? 0.955 -18.922 7.816 1 98.44 451 THR A CA 1
ATOM 3646 C C . THR A 1 451 ? 1.605 -18.078 8.914 1 98.44 451 THR A C 1
ATOM 3648 O O . THR A 1 451 ? 1.622 -16.844 8.836 1 98.44 451 THR A O 1
ATOM 3651 N N . ALA A 1 452 ? 2.152 -18.703 9.898 1 97.38 452 ALA A N 1
ATOM 3652 C CA . ALA A 1 452 ? 2.773 -17.984 11.008 1 97.38 452 ALA A CA 1
ATOM 3653 C C . ALA A 1 452 ? 4.098 -17.359 10.586 1 97.38 452 ALA A C 1
ATOM 3655 O O . ALA A 1 452 ? 4.875 -17.969 9.852 1 97.38 452 ALA A O 1
ATOM 3656 N N . VAL A 1 453 ? 4.258 -16.125 10.969 1 97.12 453 VAL A N 1
ATOM 3657 C CA . VAL A 1 453 ? 5.574 -15.508 10.828 1 97.12 453 VAL A CA 1
ATOM 3658 C C . VAL A 1 453 ? 6.523 -16.062 11.883 1 97.12 453 VAL A C 1
ATOM 3660 O O . VAL A 1 453 ? 6.555 -15.57 13.016 1 97.12 453 VAL A O 1
ATOM 3663 N N . ARG A 1 454 ? 7.281 -17.031 11.57 1 95.69 454 ARG A N 1
ATOM 3664 C CA . ARG A 1 454 ? 8.148 -17.75 12.492 1 95.69 454 ARG A CA 1
ATOM 3665 C C . ARG A 1 454 ? 9.539 -17.938 11.906 1 95.69 454 ARG A C 1
ATOM 3667 O O . ARG A 1 454 ? 9.719 -17.875 10.688 1 95.69 454 ARG A O 1
ATOM 3674 N N . LEU A 1 455 ? 10.469 -18.172 12.781 1 94.06 455 LEU A N 1
ATOM 3675 C CA . LEU A 1 455 ? 11.812 -18.469 12.297 1 94.06 455 LEU A CA 1
ATOM 3676 C C . LEU A 1 455 ? 11.805 -19.75 11.469 1 94.06 455 LEU A C 1
ATOM 3678 O O . LEU A 1 455 ? 11.219 -20.766 11.867 1 94.06 455 LEU A O 1
ATOM 3682 N N . MET A 1 456 ? 12.414 -19.625 10.297 1 93.31 456 MET A N 1
ATOM 3683 C CA . MET A 1 456 ? 12.438 -20.75 9.375 1 93.31 456 MET A CA 1
ATOM 3684 C C . MET A 1 456 ? 13.727 -20.75 8.555 1 93.31 456 MET A C 1
ATOM 3686 O O . MET A 1 456 ? 14.359 -19.719 8.383 1 93.31 456 MET A O 1
ATOM 3690 N N . GLY A 1 457 ? 14.078 -21.953 8.094 1 88.12 457 GLY A N 1
ATOM 3691 C CA . GLY A 1 457 ? 15.219 -22.047 7.199 1 88.12 457 GLY A CA 1
ATOM 3692 C C . GLY A 1 457 ? 16.5 -21.469 7.793 1 88.12 457 GLY A C 1
ATOM 3693 O O . GLY A 1 457 ? 16.875 -21.828 8.906 1 88.12 457 GLY A O 1
ATOM 3694 N N . PRO A 1 458 ? 17.094 -20.578 7.051 1 81.81 458 PRO A N 1
ATOM 3695 C CA . PRO A 1 458 ? 18.375 -20 7.473 1 81.81 458 PRO A CA 1
ATOM 3696 C C . PRO A 1 458 ? 18.281 -19.266 8.812 1 81.81 458 PRO A C 1
ATOM 3698 O O . PRO A 1 458 ? 19.234 -19.312 9.609 1 81.81 458 PRO A O 1
ATOM 3701 N N . ALA A 1 459 ? 17.172 -18.656 9.031 1 82.5 459 ALA A N 1
ATOM 3702 C CA . ALA A 1 459 ? 17.016 -17.922 10.281 1 82.5 459 ALA A CA 1
ATOM 3703 C C . ALA A 1 459 ? 16.969 -18.875 11.477 1 82.5 459 ALA A C 1
ATOM 3705 O O . ALA A 1 459 ? 17.531 -18.594 12.531 1 82.5 459 ALA A O 1
ATOM 3706 N N . LYS A 1 460 ? 16.266 -19.953 11.32 1 82.75 460 LYS A N 1
ATOM 3707 C CA . LYS A 1 460 ? 16.188 -20.938 12.391 1 82.75 460 LYS A CA 1
ATOM 3708 C C . LYS A 1 460 ? 17.547 -21.594 12.641 1 82.75 460 LYS A C 1
ATOM 3710 O O . LYS A 1 460 ? 17.938 -21.812 13.789 1 82.75 460 LYS A O 1
ATOM 3715 N N . GLU A 1 461 ? 18.25 -21.812 11.594 1 81.38 461 GLU A N 1
ATOM 3716 C CA . GLU A 1 461 ? 19.578 -22.406 11.711 1 81.38 461 GLU A CA 1
ATOM 3717 C C . GLU A 1 461 ? 20.547 -21.469 12.438 1 81.38 461 GLU A C 1
ATOM 3719 O O . GLU A 1 461 ? 21.328 -21.906 13.281 1 81.38 461 GLU A O 1
ATOM 3724 N N . GLU A 1 462 ? 20.438 -20.234 12.156 1 79.31 462 GLU A N 1
ATOM 3725 C CA . GLU A 1 462 ? 21.281 -19.234 12.805 1 79.31 462 GLU A CA 1
ATOM 3726 C C . GLU A 1 462 ? 20.938 -19.094 14.281 1 79.31 462 GLU A C 1
ATOM 3728 O O . GLU A 1 462 ? 21.828 -18.953 15.125 1 79.31 462 GLU A O 1
ATOM 3733 N N . ALA A 1 463 ? 19.656 -19.172 14.555 1 79.62 463 ALA A N 1
ATOM 3734 C CA . ALA A 1 463 ? 19.203 -19.031 15.938 1 79.62 463 ALA A CA 1
ATOM 3735 C C . ALA A 1 463 ? 19.656 -20.219 16.781 1 79.62 463 ALA A C 1
ATOM 3737 O O . ALA A 1 463 ? 20.031 -20.062 17.938 1 79.62 463 ALA A O 1
ATOM 3738 N N . GLU A 1 464 ? 19.672 -21.359 16.219 1 76.44 464 GLU A N 1
ATOM 3739 C CA . GLU A 1 464 ? 20.094 -22.578 16.906 1 76.44 464 GLU A CA 1
ATOM 3740 C C . GLU A 1 464 ? 21.594 -22.609 17.109 1 76.44 464 GLU A C 1
ATOM 3742 O O . GLU A 1 464 ? 22.078 -23.188 18.094 1 76.44 464 GLU A O 1
ATOM 3747 N N . CYS A 1 465 ? 22.281 -21.953 16.25 1 72.5 465 CYS A N 1
ATOM 3748 C CA . CYS A 1 465 ? 23.719 -21.859 16.422 1 72.5 465 CYS A CA 1
ATOM 3749 C C . CYS A 1 465 ? 24.094 -20.875 17.516 1 72.5 465 CYS A C 1
ATOM 3751 O O . CYS A 1 465 ? 25.094 -21.047 18.219 1 72.5 465 CYS A O 1
ATOM 3753 N N . ARG A 1 466 ? 23.281 -19.844 17.734 1 69.06 466 ARG A N 1
ATOM 3754 C CA . ARG A 1 466 ? 23.547 -18.812 18.734 1 69.06 466 ARG A CA 1
ATOM 3755 C C . ARG A 1 466 ? 23.156 -19.297 20.125 1 69.06 466 ARG A C 1
ATOM 3757 O O . ARG A 1 466 ? 23.734 -18.875 21.125 1 69.06 466 ARG A O 1
ATOM 3764 N N . SER A 1 467 ? 22.156 -20.234 20.312 1 59.34 467 SER A N 1
ATOM 3765 C CA . SER A 1 467 ? 21.797 -20.812 21.594 1 59.34 467 SER A CA 1
ATOM 3766 C C . SER A 1 467 ? 22.75 -21.922 22 1 59.34 467 SER A C 1
ATOM 3768 O O . SER A 1 467 ? 23.016 -22.125 23.188 1 59.34 467 SER A O 1
ATOM 3770 N N . MET B 1 1 ? -53.562 57.188 -15.477 1 22.41 1 MET B N 1
ATOM 3771 C CA . MET B 1 1 ? -53.875 56.031 -16.312 1 22.41 1 MET B CA 1
ATOM 3772 C C . MET B 1 1 ? -52.875 55.938 -17.484 1 22.41 1 MET B C 1
ATOM 3774 O O . MET B 1 1 ? -53.188 56.375 -18.594 1 22.41 1 MET B O 1
ATOM 3778 N N . PRO B 1 2 ? -51.594 56.219 -17.297 1 27.16 2 PRO B N 1
ATOM 3779 C CA . PRO B 1 2 ? -50.594 56.688 -18.25 1 27.16 2 PRO B CA 1
ATOM 3780 C C . PRO B 1 2 ? -50.25 55.656 -19.312 1 27.16 2 PRO B C 1
ATOM 3782 O O . PRO B 1 2 ? -50.438 54.438 -19.109 1 27.16 2 PRO B O 1
ATOM 3785 N N . LEU B 1 3 ? -50.219 56.062 -20.625 1 24.94 3 LEU B N 1
ATOM 3786 C CA . LEU B 1 3 ? -50.25 55.562 -22 1 24.94 3 LEU B CA 1
ATOM 3787 C C . LEU B 1 3 ? -49.031 54.719 -22.297 1 24.94 3 LEU B C 1
ATOM 3789 O O . LEU B 1 3 ? -47.875 55.156 -22.156 1 24.94 3 LEU B O 1
ATOM 3793 N N . SER B 1 4 ? -49 53.312 -22.172 1 24.81 4 SER B N 1
ATOM 3794 C CA . SER B 1 4 ? -48.125 52.125 -22.188 1 24.81 4 SER B CA 1
ATOM 3795 C C . SER B 1 4 ? -47.594 51.875 -23.594 1 24.81 4 SER B C 1
ATOM 3797 O O . SER B 1 4 ? -48.344 51.375 -24.453 1 24.81 4 SER B O 1
ATOM 3799 N N . PHE B 1 5 ? -46.938 52.969 -24.234 1 24.73 5 PHE B N 1
ATOM 3800 C CA . PHE B 1 5 ? -46.625 52.969 -25.656 1 24.73 5 PHE B CA 1
ATOM 3801 C C . PHE B 1 5 ? -45.781 51.75 -26.031 1 24.73 5 PHE B C 1
ATOM 3803 O O . PHE B 1 5 ? -44.812 51.406 -25.344 1 24.73 5 PHE B O 1
ATOM 3810 N N . SER B 1 6 ? -46.312 50.688 -26.844 1 25.56 6 SER B N 1
ATOM 3811 C CA . SER B 1 6 ? -46.188 49.344 -27.375 1 25.56 6 SER B CA 1
ATOM 3812 C C . SER B 1 6 ? -45.125 49.25 -28.453 1 25.56 6 SER B C 1
ATOM 3814 O O . SER B 1 6 ? -45.156 48.375 -29.297 1 25.56 6 SER B O 1
ATOM 3816 N N . GLY B 1 7 ? -44 50.062 -28.328 1 23.39 7 GLY B N 1
ATOM 3817 C CA . GLY B 1 7 ? -43.062 50.406 -29.406 1 23.39 7 GLY B CA 1
ATOM 3818 C C . GLY B 1 7 ? -42.344 49.219 -29.984 1 23.39 7 GLY B C 1
ATOM 3819 O O . GLY B 1 7 ? -41.125 49.094 -29.828 1 23.39 7 GLY B O 1
ATOM 3820 N N . ALA B 1 8 ? -42.812 47.875 -29.922 1 24.08 8 ALA B N 1
ATOM 3821 C CA . ALA B 1 8 ? -42.188 46.594 -30.219 1 24.08 8 ALA B CA 1
ATOM 3822 C C . ALA B 1 8 ? -41.875 46.469 -31.719 1 24.08 8 ALA B C 1
ATOM 3824 O O . ALA B 1 8 ? -41 45.688 -32.125 1 24.08 8 ALA B O 1
ATOM 3825 N N . SER B 1 9 ? -42.719 47.031 -32.656 1 23.14 9 SER B N 1
ATOM 3826 C CA . SER B 1 9 ? -43 46.375 -33.938 1 23.14 9 SER B CA 1
ATOM 3827 C C . SER B 1 9 ? -41.844 46.562 -34.906 1 23.14 9 SER B C 1
ATOM 3829 O O . SER B 1 9 ? -41.781 45.844 -35.938 1 23.14 9 SER B O 1
ATOM 3831 N N . ILE B 1 10 ? -41.125 47.688 -34.938 1 23.25 10 ILE B N 1
ATOM 3832 C CA . ILE B 1 10 ? -40.625 48.219 -36.219 1 23.25 10 ILE B CA 1
ATOM 3833 C C . ILE B 1 10 ? -39.375 47.406 -36.625 1 23.25 10 ILE B C 1
ATOM 3835 O O . ILE B 1 10 ? -38.938 47.5 -37.781 1 23.25 10 ILE B O 1
ATOM 3839 N N . LEU B 1 11 ? -38.594 46.781 -35.719 1 23.31 11 LEU B N 1
ATOM 3840 C CA . LEU B 1 11 ? -37.219 46.5 -36.094 1 23.31 11 LEU B CA 1
ATOM 3841 C C . LEU B 1 11 ? -37.156 45.344 -37.094 1 23.31 11 LEU B C 1
ATOM 3843 O O . LEU B 1 11 ? -36.062 44.812 -37.375 1 23.31 11 LEU B O 1
ATOM 3847 N N . HIS B 1 12 ? -38.281 44.719 -37.531 1 23.95 12 HIS B N 1
ATOM 3848 C CA . HIS B 1 12 ? -38.281 43.5 -38.312 1 23.95 12 HIS B CA 1
ATOM 3849 C C . HIS B 1 12 ? -37.781 43.75 -39.75 1 23.95 12 HIS B C 1
ATOM 3851 O O . HIS B 1 12 ? -37.594 42.812 -40.5 1 23.95 12 HIS B O 1
ATOM 3857 N N . ALA B 1 13 ? -38.031 44.969 -40.281 1 23.58 13 ALA B N 1
ATOM 3858 C CA . ALA B 1 13 ? -38.219 45.156 -41.719 1 23.58 13 ALA B CA 1
ATOM 3859 C C . ALA B 1 13 ? -36.906 44.938 -42.469 1 23.58 13 ALA B C 1
ATOM 3861 O O . ALA B 1 13 ? -36.906 44.469 -43.625 1 23.58 13 ALA B O 1
ATOM 3862 N N . SER B 1 14 ? -35.812 45.594 -42.031 1 22.81 14 SER B N 1
ATOM 3863 C CA . SER B 1 14 ? -34.781 46.094 -42.938 1 22.81 14 SER B CA 1
ATOM 3864 C C . SER B 1 14 ? -33.906 44.938 -43.469 1 22.81 14 SER B C 1
ATOM 3866 O O . SER B 1 14 ? -32.844 45.188 -44.031 1 22.81 14 SER B O 1
ATOM 3868 N N . ILE B 1 15 ? -34.156 43.625 -43.188 1 24.62 15 ILE B N 1
ATOM 3869 C CA . ILE B 1 15 ? -33.219 42.562 -43.5 1 24.62 15 ILE B CA 1
ATOM 3870 C C . ILE B 1 15 ? -33.219 42.281 -45 1 24.62 15 ILE B C 1
ATOM 3872 O O . ILE B 1 15 ? -32.406 41.531 -45.531 1 24.62 15 ILE B O 1
ATOM 3876 N N . THR B 1 16 ? -34.375 42.656 -45.719 1 23.92 16 THR B N 1
ATOM 3877 C CA . THR B 1 16 ? -34.719 41.969 -46.969 1 23.92 16 THR B CA 1
ATOM 3878 C C . THR B 1 16 ? -33.75 42.312 -48.094 1 23.92 16 THR B C 1
ATOM 3880 O O . THR B 1 16 ? -33.531 41.5 -49 1 23.92 16 THR B O 1
ATOM 3883 N N . PHE B 1 17 ? -33.406 43.625 -48.281 1 23.06 17 PHE B N 1
ATOM 3884 C CA . PHE B 1 17 ? -33.125 44.156 -49.594 1 23.06 17 PHE B CA 1
ATOM 3885 C C . PHE B 1 17 ? -31.781 43.656 -50.094 1 23.06 17 PHE B C 1
ATOM 3887 O O . PHE B 1 17 ? -31.516 43.688 -51.312 1 23.06 17 PHE B O 1
ATOM 3894 N N . TYR B 1 18 ? -30.734 43.562 -49.281 1 22.34 18 TYR B N 1
ATOM 3895 C CA . TYR B 1 18 ? -29.406 43.781 -49.844 1 22.34 18 TYR B CA 1
ATOM 3896 C C . TYR B 1 18 ? -28.938 42.531 -50.594 1 22.34 18 TYR B C 1
ATOM 3898 O O . TYR B 1 18 ? -28.125 41.75 -50.062 1 22.34 18 TYR B O 1
ATOM 3906 N N . ARG B 1 19 ? -29.891 41.625 -51.062 1 23.23 19 ARG B N 1
ATOM 3907 C CA . ARG B 1 19 ? -29.453 40.344 -51.625 1 23.23 19 ARG B CA 1
ATOM 3908 C C . ARG B 1 19 ? -28.719 40.562 -52.938 1 23.23 19 ARG B C 1
ATOM 3910 O O . ARG B 1 19 ? -27.938 39.688 -53.344 1 23.23 19 ARG B O 1
ATOM 3917 N N . CYS B 1 20 ? -29.297 41.5 -53.75 1 22.8 20 CYS B N 1
ATOM 3918 C CA . CYS B 1 20 ? -29.234 41.219 -55.188 1 22.8 20 CYS B CA 1
ATOM 3919 C C . CYS B 1 20 ? -27.812 41.406 -55.719 1 22.8 20 CYS B C 1
ATOM 3921 O O . CYS B 1 20 ? -27.406 40.75 -56.688 1 22.8 20 CYS B O 1
ATOM 3923 N N . CYS B 1 21 ? -27.281 42.656 -55.594 1 24.33 21 CYS B N 1
ATOM 3924 C CA . CYS B 1 21 ? -26.391 43.188 -56.625 1 24.33 21 CYS B CA 1
ATOM 3925 C C . CYS B 1 21 ? -24.984 42.625 -56.469 1 24.33 21 CYS B C 1
ATOM 3927 O O . CYS B 1 21 ? -24.156 43.188 -55.719 1 24.33 21 CYS B O 1
ATOM 3929 N N . LEU B 1 22 ? -24.844 41.281 -56.312 1 25.48 22 LEU B N 1
ATOM 3930 C CA . LEU B 1 22 ? -23.641 40.594 -55.875 1 25.48 22 LEU B CA 1
ATOM 3931 C C . LEU B 1 22 ? -22.516 40.719 -56.906 1 25.48 22 LEU B C 1
ATOM 3933 O O . LEU B 1 22 ? -21.359 40.438 -56.625 1 25.48 22 LEU B O 1
ATOM 3937 N N . PRO B 1 23 ? -23.031 40.875 -58.25 1 27.11 23 PRO B N 1
ATOM 3938 C CA . PRO B 1 23 ? -22.078 40.344 -59.219 1 27.11 23 PRO B CA 1
ATOM 3939 C C . PRO B 1 23 ? -20.781 41.125 -59.312 1 27.11 23 PRO B C 1
ATOM 3941 O O . PRO B 1 23 ? -19.703 40.562 -59.5 1 27.11 23 PRO B O 1
ATOM 3944 N N . SER B 1 24 ? -21.016 42.438 -59.594 1 27.09 24 SER B N 1
ATOM 3945 C CA . SER B 1 24 ? -20.094 43.281 -60.344 1 27.09 24 SER B CA 1
ATOM 3946 C C . SER B 1 24 ? -18.844 43.594 -59.531 1 27.09 24 SER B C 1
ATOM 3948 O O . SER B 1 24 ? -18.016 44.406 -59.938 1 27.09 24 SER B O 1
ATOM 3950 N N . LEU B 1 25 ? -18.938 43.438 -58.219 1 26.73 25 LEU B N 1
ATOM 3951 C CA . LEU B 1 25 ? -18.031 44.125 -57.312 1 26.73 25 LEU B CA 1
ATOM 3952 C C . LEU B 1 25 ? -16.625 43.562 -57.406 1 26.73 25 LEU B C 1
ATOM 3954 O O . LEU B 1 25 ? -15.789 43.812 -56.531 1 26.73 25 LEU B O 1
ATOM 3958 N N . MET B 1 26 ? -16.438 42.562 -58.344 1 27.86 26 MET B N 1
ATOM 3959 C CA . MET B 1 26 ? -15.156 41.875 -58.312 1 27.86 26 MET B CA 1
ATOM 3960 C C . MET B 1 26 ? -14 42.781 -58.688 1 27.86 26 MET B C 1
ATOM 3962 O O . MET B 1 26 ? -12.875 42.594 -58.219 1 27.86 26 MET B O 1
ATOM 3966 N N . LYS B 1 27 ? -14.305 43.531 -59.906 1 31.25 27 LYS B N 1
ATOM 3967 C CA . LYS B 1 27 ? -13.25 44.188 -60.656 1 31.25 27 LYS B CA 1
ATOM 3968 C C . LYS B 1 27 ? -12.594 45.312 -59.875 1 31.25 27 LYS B C 1
ATOM 3970 O O . LYS B 1 27 ? -11.43 45.656 -60.094 1 31.25 27 LYS B O 1
ATOM 3975 N N . THR B 1 28 ? -13.477 46.062 -59.125 1 28.72 28 THR B N 1
ATOM 3976 C CA . THR B 1 28 ? -13.055 47.406 -58.688 1 28.72 28 THR B CA 1
ATOM 3977 C C . THR B 1 28 ? -11.938 47.312 -57.656 1 28.72 28 THR B C 1
ATOM 3979 O O . THR B 1 28 ? -11.414 48.312 -57.219 1 28.72 28 THR B O 1
ATOM 3982 N N . ARG B 1 29 ? -11.797 46.094 -57.188 1 31.23 29 ARG B N 1
ATOM 3983 C CA . ARG B 1 29 ? -10.961 46.031 -55.969 1 31.23 29 ARG B CA 1
ATOM 3984 C C . ARG B 1 29 ? -9.492 46.25 -56.312 1 31.23 29 ARG B C 1
ATOM 3986 O O . ARG B 1 29 ? -8.711 46.688 -55.469 1 31.23 29 ARG B O 1
ATOM 3993 N N . VAL B 1 30 ? -9.266 45.844 -57.594 1 30.09 30 VAL B N 1
ATOM 3994 C CA . VAL B 1 30 ? -7.84 45.781 -57.906 1 30.09 30 VAL B CA 1
ATOM 3995 C C . VAL B 1 30 ? -7.277 47.188 -58.062 1 30.09 30 VAL B C 1
ATOM 3997 O O . VAL B 1 30 ? -6.148 47.469 -57.656 1 30.09 30 VAL B O 1
ATOM 4000 N N . THR B 1 31 ? -8.195 48 -58.75 1 30.41 31 THR B N 1
ATOM 4001 C CA . THR B 1 31 ? -7.684 49.281 -59.25 1 30.41 31 THR B CA 1
ATOM 4002 C C . THR B 1 31 ? -7.375 50.25 -58.125 1 30.41 31 THR B C 1
ATOM 4004 O O . THR B 1 31 ? -6.523 51.125 -58.25 1 30.41 31 THR B O 1
ATOM 4007 N N . LEU B 1 32 ? -8.227 50.125 -57.031 1 30.16 32 LEU B N 1
ATOM 4008 C CA . LEU B 1 32 ? -8.078 51.156 -56 1 30.16 32 LEU B CA 1
ATOM 4009 C C . LEU B 1 32 ? -6.723 51.062 -55.312 1 30.16 32 LEU B C 1
ATOM 4011 O O . LEU B 1 32 ? -6.148 52.062 -54.906 1 30.16 32 LEU B O 1
ATOM 4015 N N . LEU B 1 33 ? -6.176 49.812 -55.344 1 31.77 33 LEU B N 1
ATOM 4016 C CA . LEU B 1 33 ? -4.922 49.625 -54.625 1 31.77 33 LEU B CA 1
ATOM 4017 C C . LEU B 1 33 ? -3.797 50.406 -55.281 1 31.77 33 LEU B C 1
ATOM 4019 O O . LEU B 1 33 ? -2.957 51 -54.625 1 31.77 33 LEU B O 1
ATOM 4023 N N . HIS B 1 34 ? -3.938 50.531 -56.688 1 34.12 34 HIS B N 1
ATOM 4024 C CA . HIS B 1 34 ? -2.857 51.188 -57.406 1 34.12 34 HIS B CA 1
ATOM 4025 C C . HIS B 1 34 ? -2.789 52.688 -57.094 1 34.12 34 HIS B C 1
ATOM 4027 O O . HIS B 1 34 ? -1.709 53.281 -57.125 1 34.12 34 HIS B O 1
ATOM 4033 N N . TYR B 1 35 ? -4.031 53.219 -57.031 1 33.31 35 TYR B N 1
ATOM 4034 C CA . TYR B 1 35 ? -4.07 54.656 -56.938 1 33.31 35 TYR B CA 1
ATOM 4035 C C . TYR B 1 35 ? -3.459 55.156 -55.625 1 33.31 35 TYR B C 1
ATOM 4037 O O . TYR B 1 35 ? -2.795 56.188 -55.594 1 33.31 35 TYR B O 1
ATOM 4045 N N . LEU B 1 36 ? -3.762 54.406 -54.594 1 31.5 36 LEU B N 1
ATOM 4046 C CA . LEU B 1 36 ? -3.383 54.938 -53.312 1 31.5 36 LEU B CA 1
ATOM 4047 C C . LEU B 1 36 ? -1.865 54.938 -53.156 1 31.5 36 LEU B C 1
ATOM 4049 O O . LEU B 1 36 ? -1.338 55.625 -52.25 1 31.5 36 LEU B O 1
ATOM 4053 N N . LEU B 1 37 ? -1.195 54.094 -54.031 1 32.91 37 LEU B N 1
ATOM 4054 C CA . LEU B 1 37 ? 0.251 54.031 -53.844 1 32.91 37 LEU B CA 1
ATOM 4055 C C . LEU B 1 37 ? 0.917 55.312 -54.375 1 32.91 37 LEU B C 1
ATOM 4057 O O . LEU B 1 37 ? 2.104 55.531 -54.125 1 32.91 37 LEU B O 1
ATOM 4061 N N . ARG B 1 38 ? 0.262 56 -55.406 1 31.03 38 ARG B N 1
ATOM 4062 C CA . ARG B 1 38 ? 1.055 57.031 -56.094 1 31.03 38 ARG B CA 1
ATOM 4063 C C . ARG B 1 38 ? 1.193 58.281 -55.188 1 31.03 38 ARG B C 1
ATOM 4065 O O . ARG B 1 38 ? 1.914 59.219 -55.531 1 31.03 38 ARG B O 1
ATOM 4072 N N . GLN B 1 39 ? 0.039 58.5 -54.375 1 29.59 39 GLN B N 1
ATOM 4073 C CA . GLN B 1 39 ? 0.203 59.875 -53.906 1 29.59 39 GLN B CA 1
ATOM 4074 C C . GLN B 1 39 ? 1.383 59.969 -52.938 1 29.59 39 GLN B C 1
ATOM 4076 O O . GLN B 1 39 ? 1.521 59.188 -52.031 1 29.59 39 GLN B O 1
ATOM 4081 N N . ASP B 1 40 ? 2.492 60.531 -53.469 1 32.5 40 ASP B N 1
ATOM 4082 C CA . ASP B 1 40 ? 3.844 60.812 -52.969 1 32.5 40 ASP B CA 1
ATOM 4083 C C . ASP B 1 40 ? 3.82 61.344 -51.562 1 32.5 40 ASP B C 1
ATOM 4085 O O . ASP B 1 40 ? 4.816 61.25 -50.844 1 32.5 40 ASP B O 1
ATOM 4089 N N . ARG B 1 41 ? 2.795 62.344 -51.344 1 32.91 41 ARG B N 1
ATOM 4090 C CA . ARG B 1 41 ? 3.002 63.344 -50.281 1 32.91 41 ARG B CA 1
ATOM 4091 C C . ARG B 1 41 ? 2.805 62.719 -48.906 1 32.91 41 ARG B C 1
ATOM 4093 O O . ARG B 1 41 ? 2.699 63.438 -47.906 1 32.91 41 ARG B O 1
ATOM 4100 N N . LEU B 1 42 ? 2.273 61.406 -48.812 1 29.28 42 LEU B N 1
ATOM 4101 C CA . LEU B 1 42 ? 1.977 61.094 -47.438 1 29.28 42 LEU B CA 1
ATOM 4102 C C . LEU B 1 42 ? 3.248 61.094 -46.594 1 29.28 42 LEU B C 1
ATOM 4104 O O . LEU B 1 42 ? 4.09 60.188 -46.719 1 29.28 42 LEU B O 1
ATOM 4108 N N . ARG B 1 43 ? 3.863 62.375 -46.531 1 31.69 43 ARG B N 1
ATOM 4109 C CA . ARG B 1 43 ? 5.004 62.625 -45.656 1 31.69 43 ARG B CA 1
ATOM 4110 C C . ARG B 1 43 ? 4.762 62.031 -44.281 1 31.69 43 ARG B C 1
ATOM 4112 O O . ARG B 1 43 ? 4.004 62.594 -43.469 1 31.69 43 ARG B O 1
ATOM 4119 N N . LEU B 1 44 ? 4.516 60.656 -44.25 1 29.55 44 LEU B N 1
ATOM 4120 C CA . LEU B 1 44 ? 4.281 60.031 -42.938 1 29.55 44 LEU B CA 1
ATOM 4121 C C . LEU B 1 44 ? 5.336 60.438 -41.938 1 29.55 44 LEU B C 1
ATOM 4123 O O . LEU B 1 44 ? 6.504 60.062 -42.062 1 29.55 44 LEU B O 1
ATOM 4127 N N . HIS B 1 45 ? 5.426 61.906 -41.75 1 33.84 45 HIS B N 1
ATOM 4128 C CA . HIS B 1 45 ? 6.465 62.469 -40.906 1 33.84 45 HIS B CA 1
ATOM 4129 C C . HIS B 1 45 ? 6.68 61.625 -39.656 1 33.84 45 HIS B C 1
ATOM 4131 O O . HIS B 1 45 ? 7.801 61.5 -39.156 1 33.84 45 HIS B O 1
ATOM 4137 N N . ASN B 1 46 ? 5.711 61.781 -38.812 1 30.83 46 ASN B N 1
ATOM 4138 C CA . ASN B 1 46 ? 6.016 61.312 -37.469 1 30.83 46 ASN B CA 1
ATOM 4139 C C . ASN B 1 46 ? 5.914 59.781 -37.375 1 30.83 46 ASN B C 1
ATOM 4141 O O . ASN B 1 46 ? 5.027 59.188 -37.969 1 30.83 46 ASN B O 1
ATOM 4145 N N . ARG B 1 47 ? 7.184 59.156 -37.125 1 35.5 47 ARG B N 1
ATOM 4146 C CA . ARG B 1 47 ? 7.414 57.719 -37.062 1 35.5 47 ARG B CA 1
ATOM 4147 C C . ARG B 1 47 ? 6.258 57.031 -36.344 1 35.5 47 ARG B C 1
ATOM 4149 O O . ARG B 1 47 ? 6.035 55.812 -36.531 1 35.5 47 ARG B O 1
ATOM 4156 N N . ILE B 1 48 ? 5.684 57.812 -35.438 1 38.38 48 ILE B N 1
ATOM 4157 C CA . ILE B 1 48 ? 4.695 57.188 -34.531 1 38.38 48 ILE B CA 1
ATOM 4158 C C . ILE B 1 48 ? 3.463 56.812 -35.344 1 38.38 48 ILE B C 1
ATOM 4160 O O . ILE B 1 48 ? 2.902 55.719 -35.156 1 38.38 48 ILE B O 1
ATOM 4164 N N . GLU B 1 49 ? 3.082 57.719 -36.281 1 41.88 49 GLU B N 1
ATOM 4165 C CA . GLU B 1 49 ? 1.863 57.469 -37.031 1 41.88 49 GLU B CA 1
ATOM 4166 C C . GLU B 1 49 ? 2.066 56.344 -38.031 1 41.88 49 GLU B C 1
ATOM 4168 O O . GLU B 1 49 ? 1.134 55.594 -38.344 1 41.88 49 GLU B O 1
ATOM 4173 N N . PHE B 1 50 ? 3.33 56.312 -38.625 1 41.47 50 PHE B N 1
ATOM 4174 C CA . PHE B 1 50 ? 3.635 55.25 -39.562 1 41.47 50 PHE B CA 1
ATOM 4175 C C . PHE B 1 50 ? 3.506 53.875 -38.875 1 41.47 50 PHE B C 1
ATOM 4177 O O . PHE B 1 50 ? 2.959 52.938 -39.438 1 41.47 50 PHE B O 1
ATOM 4184 N N . LEU B 1 51 ? 4.086 53.812 -37.656 1 40.09 51 LEU B N 1
ATOM 4185 C CA . LEU B 1 51 ? 4.027 52.562 -36.938 1 40.09 51 LEU B CA 1
ATOM 4186 C C . LEU B 1 51 ? 2.586 52.188 -36.594 1 40.09 51 LEU B C 1
ATOM 4188 O O . LEU B 1 51 ? 2.215 51.031 -36.625 1 40.09 51 LEU B O 1
ATOM 4192 N N . ALA B 1 52 ? 1.704 53.25 -36.312 1 43.34 52 ALA B N 1
ATOM 4193 C CA . ALA B 1 52 ? 0.294 52.969 -36.031 1 43.34 52 ALA B CA 1
ATOM 4194 C C . ALA B 1 52 ? -0.425 52.469 -37.281 1 43.34 52 ALA B C 1
ATOM 4196 O O . ALA B 1 52 ? -1.267 51.562 -37.188 1 43.34 52 ALA B O 1
ATOM 4197 N N . ALA B 1 53 ? -0.117 53.031 -38.438 1 44.03 53 ALA B N 1
ATOM 4198 C CA . ALA B 1 53 ? -0.767 52.625 -39.688 1 44.03 53 ALA B CA 1
ATOM 4199 C C . ALA B 1 53 ? -0.305 51.219 -40.125 1 44.03 53 ALA B C 1
ATOM 4201 O O . ALA B 1 53 ? -1.103 50.438 -40.625 1 44.03 53 ALA B O 1
ATOM 4202 N N . LEU B 1 54 ? 1.038 51 -40.031 1 44.12 54 LEU B N 1
ATOM 4203 C CA . LEU B 1 54 ? 1.514 49.656 -40.312 1 44.12 54 LEU B CA 1
ATOM 4204 C C . LEU B 1 54 ? 0.85 48.625 -39.406 1 44.12 54 LEU B C 1
ATOM 4206 O O . LEU B 1 54 ? 0.505 47.531 -39.844 1 44.12 54 LEU B O 1
ATOM 4210 N N . PHE B 1 55 ? 0.664 48.938 -38.031 1 42.97 55 PHE B N 1
ATOM 4211 C CA . PHE B 1 55 ? -0.049 48.062 -37.125 1 42.97 55 PHE B CA 1
ATOM 4212 C C . PHE B 1 55 ? -1.491 47.875 -37.594 1 42.97 55 PHE B C 1
ATOM 4214 O O . PHE B 1 55 ? -2.045 46.781 -37.469 1 42.97 55 PHE B O 1
ATOM 4221 N N . PHE B 1 56 ? -2.184 48.906 -38.125 1 44.75 56 PHE B N 1
ATOM 4222 C CA . PHE B 1 56 ? -3.551 48.781 -38.594 1 44.75 56 PHE B CA 1
ATOM 4223 C C . PHE B 1 56 ? -3.598 47.875 -39.844 1 44.75 56 PHE B C 1
ATOM 4225 O O . PHE B 1 56 ? -4.512 47.062 -40 1 44.75 56 PHE B O 1
ATOM 4232 N N . LEU B 1 57 ? -2.705 48.062 -40.812 1 41.5 57 LEU B N 1
ATOM 4233 C CA . LEU B 1 57 ? -2.734 47.25 -42.031 1 41.5 57 LEU B CA 1
ATOM 4234 C C . LEU B 1 57 ? -2.387 45.781 -41.719 1 41.5 57 LEU B C 1
ATOM 4236 O O . LEU B 1 57 ? -2.971 44.875 -42.312 1 41.5 57 LEU B O 1
ATOM 4240 N N . VAL B 1 58 ? -1.308 45.531 -40.906 1 40.97 58 VAL B N 1
ATOM 4241 C CA . VAL B 1 58 ? -1.027 44.156 -40.562 1 40.97 58 VAL B CA 1
ATOM 424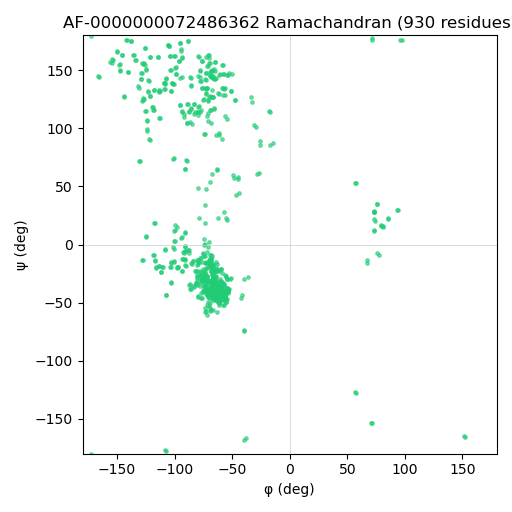2 C C . VAL B 1 58 ? -2.211 43.562 -39.812 1 40.97 58 VAL B C 1
ATOM 4244 O O . VAL B 1 58 ? -2.523 42.375 -39.938 1 40.97 58 VAL B O 1
ATOM 4247 N N . SER B 1 59 ? -3.037 44.281 -38.969 1 40.62 59 SER B N 1
ATOM 4248 C CA . SER B 1 59 ? -4.227 43.812 -38.25 1 40.62 59 SER B CA 1
ATOM 4249 C C . SER B 1 59 ? -5.32 43.406 -39.25 1 40.62 59 SER B C 1
ATOM 4251 O O . SER B 1 59 ? -6.176 42.562 -38.938 1 40.62 59 SER B O 1
ATOM 4253 N N . LEU B 1 60 ? -5.504 44.031 -40.344 1 40.78 60 LEU B N 1
ATOM 4254 C CA . LEU B 1 60 ? -6.527 43.656 -41.281 1 40.78 60 LEU B CA 1
ATOM 4255 C C . LEU B 1 60 ? -6.184 42.312 -41.938 1 40.78 60 LEU B C 1
ATOM 4257 O O . LEU B 1 60 ? -7.078 41.531 -42.281 1 40.78 60 LEU B O 1
ATOM 4261 N N . CYS B 1 61 ? -4.965 42.156 -42.562 1 38.44 61 CYS B N 1
ATOM 4262 C CA . CYS B 1 61 ? -4.695 40.969 -43.312 1 38.44 61 CYS B CA 1
ATOM 4263 C C . CYS B 1 61 ? -4.492 39.75 -42.406 1 38.44 61 CYS B C 1
ATOM 4265 O O . CYS B 1 61 ? -4.551 38.625 -42.844 1 38.44 61 CYS B O 1
ATOM 4267 N N . PHE B 1 62 ? -3.623 39.75 -41.375 1 34.12 62 PHE B N 1
ATOM 4268 C CA . PHE B 1 62 ? -3.545 38.625 -40.5 1 34.12 62 PHE B CA 1
ATOM 4269 C C . PHE B 1 62 ? -4.285 38.906 -39.188 1 34.12 62 PHE B C 1
ATOM 4271 O O . PHE B 1 62 ? -3.688 39.375 -38.219 1 34.12 62 PHE B O 1
ATOM 4278 N N . PRO B 1 63 ? -5.699 38.906 -39.25 1 37.25 63 PRO B N 1
ATOM 4279 C CA . PRO B 1 63 ? -6.578 39.25 -38.125 1 37.25 63 PRO B CA 1
ATOM 4280 C C . PRO B 1 63 ? -6.246 38.5 -36.844 1 37.25 63 PRO B C 1
ATOM 4282 O O . PRO B 1 63 ? -6.598 38.969 -35.75 1 37.25 63 PRO B O 1
ATOM 4285 N N . SER B 1 64 ? -5.703 37.312 -37.062 1 33.88 64 SER B N 1
ATOM 4286 C CA . SER B 1 64 ? -5.539 36.469 -35.875 1 33.88 64 SER B CA 1
ATOM 4287 C C . SER B 1 64 ? -4.496 37.062 -34.938 1 33.88 64 SER B C 1
ATOM 4289 O O . SER B 1 64 ? -4.359 36.625 -33.781 1 33.88 64 SER B O 1
ATOM 4291 N N . PHE B 1 65 ? -3.537 37.844 -35.438 1 32.16 65 PHE B N 1
ATOM 4292 C CA . PHE B 1 65 ? -2.477 38.344 -34.594 1 32.16 65 PHE B CA 1
ATOM 4293 C C . PHE B 1 65 ? -3.006 39.438 -33.656 1 32.16 65 PHE B C 1
ATOM 4295 O O . PHE B 1 65 ? -2.527 39.594 -32.531 1 32.16 65 PHE B O 1
ATOM 4302 N N . VAL B 1 66 ? -3.812 40.344 -34.094 1 30.27 66 VAL B N 1
ATOM 4303 C CA . VAL B 1 66 ? -4.277 41.438 -33.219 1 30.27 66 VAL B CA 1
ATOM 4304 C C . VAL B 1 66 ? -5.098 40.844 -32.062 1 30.27 66 VAL B C 1
ATOM 4306 O O . VAL B 1 66 ? -5.379 41.531 -31.078 1 30.27 66 VAL B O 1
ATOM 4309 N N . ALA B 1 67 ? -5.84 39.688 -32.406 1 29.59 67 ALA B N 1
ATOM 4310 C CA . ALA B 1 67 ? -6.555 39.156 -31.234 1 29.59 67 ALA B CA 1
ATOM 4311 C C . ALA B 1 67 ? -5.594 38.875 -30.078 1 29.59 67 ALA B C 1
ATOM 4313 O O . ALA B 1 67 ? -6.008 38.781 -28.922 1 29.59 67 ALA B O 1
ATOM 4314 N N . HIS B 1 68 ? -4.309 38.594 -30.516 1 28.02 68 HIS B N 1
ATOM 4315 C CA . HIS B 1 68 ? -3.369 38.344 -29.438 1 28.02 68 HIS B CA 1
ATOM 4316 C C . HIS B 1 68 ? -3.025 39.625 -28.688 1 28.02 68 HIS B C 1
ATOM 4318 O O . HIS B 1 68 ? -2.75 39.594 -27.484 1 28.02 68 HIS B O 1
ATOM 4324 N N . ILE B 1 69 ? -2.857 40.781 -29.391 1 29.08 69 ILE B N 1
ATOM 4325 C CA . ILE B 1 69 ? -2.357 41.969 -28.688 1 29.08 69 ILE B CA 1
ATOM 4326 C C . ILE B 1 69 ? -3.451 42.531 -27.781 1 29.08 69 ILE B C 1
ATOM 4328 O O . ILE B 1 69 ? -3.172 42.969 -26.672 1 29.08 69 ILE B O 1
ATOM 4332 N N . ILE B 1 70 ? -4.613 42.875 -28.344 1 29.17 70 ILE B N 1
ATOM 4333 C CA . ILE B 1 70 ? -5.559 43.594 -27.484 1 29.17 70 ILE B CA 1
ATOM 4334 C C . ILE B 1 70 ? -5.91 42.719 -26.281 1 29.17 70 ILE B C 1
ATOM 4336 O O . ILE B 1 70 ? -6.637 43.156 -25.391 1 29.17 70 ILE B O 1
ATOM 4340 N N . ARG B 1 71 ? -6 41.375 -26.531 1 29.02 71 ARG B N 1
ATOM 4341 C CA . ARG B 1 71 ? -6.191 40.719 -25.25 1 29.02 71 ARG B CA 1
ATOM 4342 C C . ARG B 1 71 ? -5.086 41.094 -24.266 1 29.02 71 ARG B C 1
ATOM 4344 O O . ARG B 1 71 ? -4.125 40.344 -24.094 1 29.02 71 ARG B O 1
ATOM 4351 N N . MET B 1 72 ? -4.465 42.219 -24.516 1 28.52 72 MET B N 1
ATOM 4352 C CA . MET B 1 72 ? -3.703 42.75 -23.375 1 28.52 72 MET B CA 1
ATOM 4353 C C . MET B 1 72 ? -4.516 42.656 -22.094 1 28.52 72 MET B C 1
ATOM 4355 O O . MET B 1 72 ? -5.355 43.5 -21.812 1 28.52 72 MET B O 1
ATOM 4359 N N . GLU B 1 73 ? -5.156 41.562 -21.875 1 30.86 73 GLU B N 1
ATOM 4360 C CA . GLU B 1 73 ? -5.785 41.344 -20.562 1 30.86 73 GLU B CA 1
ATOM 4361 C C . GLU B 1 73 ? -4.973 42 -19.453 1 30.86 73 GLU B C 1
ATOM 4363 O O . GLU B 1 73 ? -3.766 42.219 -19.609 1 30.86 73 GLU B O 1
ATOM 4368 N N . ASP B 1 74 ? -5.523 42.906 -18.656 1 31.55 74 ASP B N 1
ATOM 4369 C CA . ASP B 1 74 ? -4.938 43.406 -17.422 1 31.55 74 ASP B CA 1
ATOM 4370 C C . ASP B 1 74 ? -3.848 42.469 -16.906 1 31.55 74 ASP B C 1
ATOM 4372 O O . ASP B 1 74 ? -3.943 41.25 -17.062 1 31.55 74 ASP B O 1
ATOM 4376 N N . PRO B 1 75 ? -2.545 42.906 -16.859 1 34.78 75 PRO B N 1
ATOM 4377 C CA . PRO B 1 75 ? -1.676 41.875 -16.266 1 34.78 75 PRO B CA 1
ATOM 4378 C C . PRO B 1 75 ? -2.416 40.969 -15.281 1 34.78 75 PRO B C 1
ATOM 4380 O O . PRO B 1 75 ? -2.867 41.438 -14.227 1 34.78 75 PRO B O 1
ATOM 4383 N N . ALA B 1 76 ? -3.355 40.281 -15.625 1 38.09 76 ALA B N 1
ATOM 4384 C CA . ALA B 1 76 ? -4.094 39.281 -14.867 1 38.09 76 ALA B CA 1
ATOM 4385 C C . ALA B 1 76 ? -3.227 38.688 -13.766 1 38.09 76 ALA B C 1
ATOM 4387 O O . ALA B 1 76 ? -2.127 38.188 -14.031 1 38.09 76 ALA B O 1
ATOM 4388 N N . ALA B 1 77 ? -3.217 39.312 -12.523 1 41.59 77 ALA B N 1
ATOM 4389 C CA . ALA B 1 77 ? -2.619 38.75 -11.32 1 41.59 77 ALA B CA 1
ATOM 4390 C C . ALA B 1 77 ? -2.383 37.25 -11.477 1 41.59 77 ALA B C 1
ATOM 4392 O O . ALA B 1 77 ? -3.312 36.5 -11.781 1 41.59 77 ALA B O 1
ATOM 4393 N N . GLN B 1 78 ? -1.366 36.844 -11.992 1 50.38 78 GLN B N 1
ATOM 4394 C CA . GLN B 1 78 ? -0.964 35.438 -12.117 1 50.38 78 GLN B CA 1
ATOM 4395 C C . GLN B 1 78 ? -1.525 34.594 -10.977 1 50.38 78 GLN B C 1
ATOM 4397 O O . GLN B 1 78 ? -1.323 34.906 -9.805 1 50.38 78 GLN B O 1
ATOM 4402 N N . ASP B 1 79 ? -2.594 33.844 -11.164 1 63.59 79 ASP B N 1
ATOM 4403 C CA . ASP B 1 79 ? -3.295 33 -10.203 1 63.59 79 ASP B CA 1
ATOM 4404 C C . ASP B 1 79 ? -2.314 32.125 -9.414 1 63.59 79 ASP B C 1
ATOM 4406 O O . ASP B 1 79 ? -1.321 31.656 -9.961 1 63.59 79 ASP B O 1
ATOM 4410 N N . ALA B 1 80 ? -2.393 32.25 -8.094 1 76.94 80 ALA B N 1
ATOM 4411 C CA . ALA B 1 80 ? -1.574 31.453 -7.176 1 76.94 80 ALA B CA 1
ATOM 4412 C C . ALA B 1 80 ? -1.675 29.969 -7.492 1 76.94 80 ALA B C 1
ATOM 4414 O O . ALA B 1 80 ? -2.715 29.5 -7.953 1 76.94 80 ALA B O 1
ATOM 4415 N N . VAL B 1 81 ? -0.557 29.344 -7.562 1 76.38 81 VAL B N 1
ATOM 4416 C CA . VAL B 1 81 ? -0.514 27.891 -7.656 1 76.38 81 VAL B CA 1
ATOM 4417 C C . VAL B 1 81 ? -0.565 27.281 -6.258 1 76.38 81 VAL B C 1
ATOM 4419 O O . VAL B 1 81 ? 0.307 27.547 -5.426 1 76.38 81 VAL B O 1
ATOM 4422 N N . VAL B 1 82 ? -1.629 26.516 -5.984 1 77.06 82 VAL B N 1
ATOM 4423 C CA . VAL B 1 82 ? -1.786 25.891 -4.672 1 77.06 82 VAL B CA 1
ATOM 4424 C C . VAL B 1 82 ? -1.95 24.375 -4.836 1 77.06 82 VAL B C 1
ATOM 4426 O O . VAL B 1 82 ? -2.982 23.906 -5.316 1 77.06 82 VAL B O 1
ATOM 4429 N N . THR B 1 83 ? -0.92 23.625 -4.484 1 75.56 83 THR B N 1
ATOM 4430 C CA . THR B 1 83 ? -0.933 22.172 -4.395 1 75.56 83 THR B CA 1
ATOM 4431 C C . THR B 1 83 ? -0.462 21.719 -3.016 1 75.56 83 THR B C 1
ATOM 4433 O O . THR B 1 83 ? 0.064 22.516 -2.236 1 75.56 83 THR B O 1
ATOM 4436 N N . PRO B 1 84 ? -0.633 20.469 -2.736 1 79.62 84 PRO B N 1
ATOM 4437 C CA . PRO B 1 84 ? -0.188 19.984 -1.426 1 79.62 84 PRO B CA 1
ATOM 4438 C C . PRO B 1 84 ? 1.323 20.109 -1.237 1 79.62 84 PRO B C 1
ATOM 4440 O O . PRO B 1 84 ? 1.817 20.016 -0.11 1 79.62 84 PRO B O 1
ATOM 4443 N N . TRP B 1 85 ? 2.006 20.297 -2.363 1 72.69 85 TRP B N 1
ATOM 4444 C CA . TRP B 1 85 ? 3.461 20.281 -2.258 1 72.69 85 TRP B CA 1
ATOM 4445 C C . TRP B 1 85 ? 4.051 21.641 -2.648 1 72.69 85 TRP B C 1
ATOM 4447 O O . TRP B 1 85 ? 5.195 21.938 -2.314 1 72.69 85 TRP B O 1
ATOM 4457 N N . THR B 1 86 ? 3.213 22.516 -3.309 1 72.75 86 THR B N 1
ATOM 4458 C CA . THR B 1 86 ? 3.742 23.781 -3.809 1 72.75 86 THR B CA 1
ATOM 4459 C C . THR B 1 86 ? 2.707 24.891 -3.672 1 72.75 86 THR B C 1
ATOM 4461 O O . THR B 1 86 ? 1.548 24.719 -4.051 1 72.75 86 THR B O 1
ATOM 4464 N N . VAL B 1 87 ? 3.076 26 -3.045 1 73 87 VAL B N 1
ATOM 4465 C CA . VAL B 1 87 ? 2.275 27.219 -2.994 1 73 87 VAL B CA 1
ATOM 4466 C C . VAL B 1 87 ? 3.096 28.406 -3.506 1 73 87 VAL B C 1
ATOM 4468 O O . VAL B 1 87 ? 4.133 28.734 -2.932 1 73 87 VAL B O 1
ATOM 4471 N N . GLU B 1 88 ? 2.627 28.906 -4.598 1 73.62 88 GLU B N 1
ATOM 4472 C CA . GLU B 1 88 ? 3.33 30.016 -5.211 1 73.62 88 GLU B CA 1
ATOM 4473 C C . GLU B 1 88 ? 2.365 31.156 -5.57 1 73.62 88 GLU B C 1
ATOM 4475 O O . GLU B 1 88 ? 1.255 30.891 -6.043 1 73.62 88 GLU B O 1
ATOM 4480 N N . GLY B 1 89 ? 2.754 32.375 -5.254 1 73.81 89 GLY B N 1
ATOM 4481 C CA . GLY B 1 89 ? 1.95 33.531 -5.617 1 73.81 89 GLY B CA 1
ATOM 4482 C C . GLY B 1 89 ? 1.055 34.031 -4.488 1 73.81 89 GLY B C 1
ATOM 4483 O O . GLY B 1 89 ? 1.115 33.5 -3.375 1 73.81 89 GLY B O 1
ATOM 4484 N N . ASP B 1 90 ? 0.368 35.125 -4.75 1 77.06 90 ASP B N 1
ATOM 4485 C CA . ASP B 1 90 ? -0.571 35.688 -3.779 1 77.06 90 ASP B CA 1
ATOM 4486 C C . ASP B 1 90 ? -1.896 34.938 -3.801 1 77.06 90 ASP B C 1
ATOM 4488 O O . ASP B 1 90 ? -2.625 34.969 -4.793 1 77.06 90 ASP B O 1
ATOM 4492 N N . VAL B 1 91 ? -2.137 34.406 -2.703 1 80.88 91 VAL B N 1
ATOM 4493 C CA . VAL B 1 91 ? -3.32 33.562 -2.639 1 80.88 91 VAL B CA 1
ATOM 4494 C C . VAL B 1 91 ? -4.543 34.406 -2.275 1 80.88 91 VAL B C 1
ATOM 4496 O O . VAL B 1 91 ? -4.531 35.125 -1.278 1 80.88 91 VAL B O 1
ATOM 4499 N N . ASN B 1 92 ? -5.512 34.406 -3.123 1 84.81 92 ASN B N 1
ATOM 4500 C CA . ASN B 1 92 ? -6.828 34.938 -2.803 1 84.81 92 ASN B CA 1
ATOM 4501 C C . ASN B 1 92 ? -7.738 33.875 -2.193 1 84.81 92 ASN B C 1
ATOM 4503 O O . ASN B 1 92 ? -8.328 33.094 -2.914 1 84.81 92 ASN B O 1
ATOM 4507 N N . TYR B 1 93 ? -7.883 34 -0.932 1 88.69 93 TYR B N 1
ATOM 4508 C CA . TYR B 1 93 ? -8.547 32.906 -0.208 1 88.69 93 TYR B CA 1
ATOM 4509 C C . TYR B 1 93 ? -10.039 32.906 -0.507 1 88.69 93 TYR B C 1
ATOM 4511 O O . TYR B 1 93 ? -10.664 31.828 -0.519 1 88.69 93 TYR B O 1
ATOM 4519 N N . ASP B 1 94 ? -10.664 34 -0.758 1 86.81 94 ASP B N 1
ATOM 4520 C CA . ASP B 1 94 ? -12.078 34.031 -1.108 1 86.81 94 ASP B CA 1
ATOM 4521 C C . ASP B 1 94 ? -12.336 33.344 -2.441 1 86.81 94 ASP B C 1
ATOM 4523 O O . ASP B 1 94 ? -13.297 32.562 -2.578 1 86.81 94 ASP B O 1
ATOM 4527 N N . LYS B 1 95 ? -11.5 33.625 -3.295 1 84.38 95 LYS B N 1
ATOM 4528 C CA . LYS B 1 95 ? -11.602 32.969 -4.594 1 84.38 95 LYS B CA 1
ATOM 4529 C C . LYS B 1 95 ? -11.336 31.484 -4.469 1 84.38 95 LYS B C 1
ATOM 4531 O O . LYS B 1 95 ? -12.008 30.672 -5.121 1 84.38 95 LYS B O 1
ATOM 4536 N N . LEU B 1 96 ? -10.484 31.219 -3.617 1 84.56 96 LEU B N 1
ATOM 4537 C CA . LEU B 1 96 ? -10.062 29.828 -3.453 1 84.56 96 LEU B CA 1
ATOM 4538 C C . LEU B 1 96 ? -11.195 28.969 -2.906 1 84.56 96 LEU B C 1
ATOM 4540 O O . LEU B 1 96 ? -11.445 27.875 -3.408 1 84.56 96 LEU B O 1
ATOM 4544 N N . ILE B 1 97 ? -11.945 29.484 -1.938 1 86.12 97 ILE B N 1
ATOM 4545 C CA . ILE B 1 97 ? -12.969 28.656 -1.317 1 86.12 97 ILE B CA 1
ATOM 4546 C C . ILE B 1 97 ? -14.18 28.562 -2.242 1 86.12 97 ILE B C 1
ATOM 4548 O O . ILE B 1 97 ? -14.922 27.562 -2.205 1 86.12 97 ILE B O 1
ATOM 4552 N N . LYS B 1 98 ? -14.367 29.531 -3.062 1 85.88 98 LYS B N 1
ATOM 4553 C CA . LYS B 1 98 ? -15.406 29.422 -4.082 1 85.88 98 LYS B CA 1
ATOM 4554 C C . LYS B 1 98 ? -15.062 28.359 -5.117 1 85.88 98 LYS B C 1
ATOM 4556 O O . LYS B 1 98 ? -15.906 27.547 -5.48 1 85.88 98 LYS B O 1
ATOM 4561 N N . HIS B 1 99 ? -13.82 28.391 -5.473 1 82.56 99 HIS B N 1
ATOM 4562 C CA . HIS B 1 99 ? -13.336 27.406 -6.434 1 82.56 99 HIS B CA 1
ATOM 4563 C C . HIS B 1 99 ? -13.398 26 -5.859 1 82.56 99 HIS B C 1
ATOM 4565 O O . HIS B 1 99 ? -13.773 25.062 -6.559 1 82.56 99 HIS B O 1
ATOM 4571 N N . PHE B 1 100 ? -13.125 25.875 -4.645 1 83.75 100 PHE B N 1
ATOM 4572 C CA . PHE B 1 100 ? -13.078 24.578 -4 1 83.75 100 PHE B CA 1
ATOM 4573 C C . PHE B 1 100 ? -14.461 24.141 -3.537 1 83.75 100 PHE B C 1
ATOM 4575 O O . PHE B 1 100 ? -14.695 22.969 -3.26 1 83.75 100 PHE B O 1
ATOM 4582 N N . GLY B 1 101 ? -15.383 25 -3.449 1 87.75 101 GLY B N 1
ATOM 4583 C CA . GLY B 1 101 ? -16.734 24.688 -3 1 87.75 101 GLY B CA 1
ATOM 4584 C C . GLY B 1 101 ? -16.828 24.5 -1.499 1 87.75 101 GLY B C 1
ATOM 4585 O O . GLY B 1 101 ? -17.547 23.625 -1.023 1 87.75 101 GLY B O 1
ATOM 4586 N N . CYS B 1 102 ? -16.062 25.25 -0.743 1 92.31 102 CYS B N 1
ATOM 4587 C CA . CYS B 1 102 ? -16.094 25.219 0.715 1 92.31 102 CYS B CA 1
ATOM 4588 C C . CYS B 1 102 ? -16.922 26.375 1.27 1 92.31 102 CYS B C 1
ATOM 4590 O O . CYS B 1 102 ? -17.219 27.328 0.551 1 92.31 102 CYS B O 1
ATOM 4592 N N . GLN B 1 103 ? -17.312 26.281 2.457 1 95 103 GLN B N 1
ATOM 4593 C CA . GLN B 1 103 ? -18.078 27.328 3.123 1 95 103 GLN B CA 1
ATOM 4594 C C . GLN B 1 103 ? -17.203 28.156 4.055 1 95 103 GLN B C 1
ATOM 4596 O O . GLN B 1 103 ? -16.344 27.609 4.754 1 95 103 GLN B O 1
ATOM 4601 N N . ALA B 1 104 ? -17.406 29.422 4.051 1 95.81 104 ALA B N 1
ATOM 4602 C CA . ALA B 1 104 ? -16.672 30.297 4.969 1 95.81 104 ALA B CA 1
ATOM 4603 C C . ALA B 1 104 ? -17.188 30.125 6.398 1 95.81 104 ALA B C 1
ATOM 4605 O O . ALA B 1 104 ? -18.359 29.828 6.621 1 95.81 104 ALA B O 1
ATOM 4606 N N . ILE B 1 105 ? -16.344 30.266 7.309 1 96.94 105 ILE B N 1
ATOM 4607 C CA . ILE B 1 105 ? -16.734 30.328 8.711 1 96.94 105 ILE B CA 1
ATOM 4608 C C . ILE B 1 105 ? -17.25 31.734 9.039 1 96.94 105 ILE B C 1
ATOM 4610 O O . ILE B 1 105 ? -16.469 32.688 9.031 1 96.94 105 ILE B O 1
ATOM 4614 N N . ASP B 1 106 ? -18.5 31.875 9.359 1 95.19 106 ASP B N 1
ATOM 4615 C CA . ASP B 1 106 ? -19.094 33.188 9.602 1 95.19 106 ASP B CA 1
ATOM 4616 C C . ASP B 1 106 ? -19.375 33.375 11.094 1 95.19 106 ASP B C 1
ATOM 4618 O O . ASP B 1 106 ? -19.016 32.531 11.914 1 95.19 106 ASP B O 1
ATOM 4622 N N . GLU B 1 107 ? -19.953 34.5 11.328 1 96.56 107 GLU B N 1
ATOM 4623 C CA . GLU B 1 107 ? -20.188 34.906 12.711 1 96.56 107 GLU B CA 1
ATOM 4624 C C . GLU B 1 107 ? -21.188 33.969 13.383 1 96.56 107 GLU B C 1
ATOM 4626 O O . GLU B 1 107 ? -21.078 33.688 14.578 1 96.56 107 GLU B O 1
ATOM 4631 N N . LYS B 1 108 ? -22.156 33.5 12.672 1 96.69 108 LYS B N 1
ATOM 4632 C CA . LYS B 1 108 ? -23.156 32.594 13.219 1 96.69 108 LYS B CA 1
ATOM 4633 C C . LYS B 1 108 ? -22.531 31.281 13.695 1 96.69 108 LYS B C 1
ATOM 4635 O O . LYS B 1 108 ? -22.891 30.75 14.75 1 96.69 108 LYS B O 1
ATOM 4640 N N . LEU B 1 109 ? -21.625 30.812 12.883 1 97 109 LEU B N 1
ATOM 4641 C CA . LEU B 1 109 ? -20.938 29.578 13.242 1 97 109 LEU B CA 1
ATOM 4642 C C . LEU B 1 109 ? -20.062 29.797 14.477 1 97 109 LEU B C 1
ATOM 4644 O O . LEU B 1 109 ? -19.969 28.906 15.336 1 97 109 LEU B O 1
ATOM 4648 N N . LEU B 1 110 ? -19.406 30.938 14.57 1 97.69 110 LEU B N 1
ATOM 4649 C CA . LEU B 1 110 ? -18.578 31.25 15.727 1 97.69 110 LEU B CA 1
ATOM 4650 C C . LEU B 1 110 ? -19.422 31.328 17 1 97.69 110 LEU B C 1
ATOM 4652 O O . LEU B 1 110 ? -19.016 30.812 18.047 1 97.69 110 LEU B O 1
ATOM 4656 N N . GLU B 1 111 ? -20.531 31.922 16.859 1 97.75 111 GLU B N 1
ATOM 4657 C CA . GLU B 1 111 ? -21.453 32 17.984 1 97.75 111 GLU B CA 1
ATOM 4658 C C . GLU B 1 111 ? -21.922 30.625 18.422 1 97.75 111 GLU B C 1
ATOM 4660 O O . GLU B 1 111 ? -22.062 30.359 19.625 1 97.75 111 GLU B O 1
ATOM 4665 N N . ARG B 1 112 ? -22.156 29.828 17.469 1 97.75 112 ARG B N 1
ATOM 4666 C CA . ARG B 1 112 ? -22.609 28.469 17.766 1 97.75 112 ARG B CA 1
ATOM 4667 C C . ARG B 1 112 ? -21.516 27.688 18.5 1 97.75 112 ARG B C 1
ATOM 4669 O O . ARG B 1 112 ? -21.797 26.969 19.453 1 97.75 112 ARG B O 1
ATOM 4676 N N . VAL B 1 113 ? -20.281 27.812 18.062 1 97.81 113 VAL B N 1
ATOM 4677 C CA . VAL B 1 113 ? -19.156 27.156 18.719 1 97.81 113 VAL B CA 1
ATOM 4678 C C . VAL B 1 113 ? -19.094 27.609 20.188 1 97.81 113 VAL B C 1
ATOM 4680 O O . VAL B 1 113 ? -18.938 26.781 21.094 1 97.81 113 VAL B O 1
ATOM 4683 N N . GLU B 1 114 ? -19.203 28.875 20.391 1 97.69 114 GLU B N 1
ATOM 4684 C CA . GLU B 1 114 ? -19.156 29.438 21.734 1 97.69 114 GLU B CA 1
ATOM 4685 C C . GLU B 1 114 ? -20.312 28.938 22.594 1 97.69 114 GLU B C 1
ATOM 4687 O O . GLU B 1 114 ? -20.109 28.562 23.766 1 97.69 114 GLU B O 1
ATOM 4692 N N . ARG B 1 115 ? -21.453 28.891 22.062 1 97.88 115 ARG B N 1
ATOM 4693 C CA . ARG B 1 115 ? -22.641 28.453 22.781 1 97.88 115 ARG B CA 1
ATOM 4694 C C . ARG B 1 115 ? -22.516 26.984 23.172 1 97.88 115 ARG B C 1
ATOM 4696 O O . ARG B 1 115 ? -22.797 26.609 24.328 1 97.88 115 ARG B O 1
ATOM 4703 N N . LEU B 1 116 ? -22.109 26.156 22.297 1 97.56 116 LEU B N 1
ATOM 4704 C CA . LEU B 1 116 ? -22.062 24.703 22.516 1 97.56 116 LEU B CA 1
ATOM 4705 C C . LEU B 1 116 ? -20.922 24.344 23.453 1 97.56 116 LEU B C 1
ATOM 4707 O O . LEU B 1 116 ? -21.047 23.422 24.266 1 97.56 116 LEU B O 1
ATOM 4711 N N . THR B 1 117 ? -19.781 25.062 23.359 1 96.81 117 THR B N 1
ATOM 4712 C CA . THR B 1 117 ? -18.594 24.656 24.109 1 96.81 117 THR B CA 1
ATOM 4713 C C . THR B 1 117 ? -18.469 25.453 25.406 1 96.81 117 THR B C 1
ATOM 4715 O O . THR B 1 117 ? -17.703 25.062 26.297 1 96.81 117 THR B O 1
ATOM 4718 N N . GLY B 1 118 ? -19.141 26.609 25.453 1 96.31 118 GLY B N 1
ATOM 4719 C CA . GLY B 1 118 ? -19.016 27.5 26.594 1 96.31 118 GLY B CA 1
ATOM 4720 C C . GLY B 1 118 ? -17.703 28.234 26.656 1 96.31 118 GLY B C 1
ATOM 4721 O O . GLY B 1 118 ? -17.359 28.844 27.672 1 96.31 118 GLY B O 1
ATOM 4722 N N . LYS B 1 119 ? -16.938 28.219 25.641 1 95.31 119 LYS B N 1
ATOM 4723 C CA . LYS B 1 119 ? -15.625 28.844 25.562 1 95.31 119 LYS B CA 1
ATOM 4724 C C . LYS B 1 119 ? -15.57 29.844 24.406 1 95.31 119 LYS B C 1
ATOM 4726 O O . LYS B 1 119 ? -16.172 29.625 23.359 1 95.31 119 LYS B O 1
ATOM 4731 N N . LYS B 1 120 ? -14.891 30.906 24.703 1 95.5 120 LYS B N 1
ATOM 4732 C CA . LYS B 1 120 ? -14.602 31.812 23.594 1 95.5 120 LYS B CA 1
ATOM 4733 C C . LYS B 1 120 ? -13.844 31.094 22.484 1 95.5 120 LYS B C 1
ATOM 4735 O O . LYS B 1 120 ? -12.867 30.391 22.734 1 95.5 120 LYS B O 1
ATOM 4740 N N . PRO B 1 121 ? -14.344 31.219 21.266 1 97.19 121 PRO B N 1
ATOM 4741 C CA . PRO B 1 121 ? -13.633 30.562 20.172 1 97.19 121 PRO B CA 1
ATOM 4742 C C . PRO B 1 121 ? -12.156 30.953 20.109 1 97.19 121 PRO B C 1
ATOM 4744 O O . PRO B 1 121 ? -11.797 32.062 20.453 1 97.19 121 PRO B O 1
ATOM 4747 N N . HIS B 1 122 ? -11.328 30.062 19.719 1 97.38 122 HIS B N 1
ATOM 4748 C CA . HIS B 1 122 ? -9.906 30.312 19.547 1 97.38 122 HIS B CA 1
ATOM 4749 C C . HIS B 1 122 ? -9.648 31.516 18.672 1 97.38 122 HIS B C 1
ATOM 4751 O O . HIS B 1 122 ? -10.414 31.797 17.734 1 97.38 122 HIS B O 1
ATOM 4757 N N . HIS B 1 123 ? -8.594 32.281 18.875 1 97.31 123 HIS B N 1
ATOM 4758 C CA . HIS B 1 123 ? -8.344 33.5 18.109 1 97.31 123 HIS B CA 1
ATOM 4759 C C . HIS B 1 123 ? -8.07 33.188 16.641 1 97.31 123 HIS B C 1
ATOM 4761 O O . HIS B 1 123 ? -8.242 34.031 15.773 1 97.31 123 HIS B O 1
ATOM 4767 N N . PHE B 1 124 ? -7.641 31.906 16.297 1 98.06 124 PHE B N 1
ATOM 4768 C CA . PHE B 1 124 ? -7.48 31.516 14.906 1 98.06 124 PHE B CA 1
ATOM 4769 C C . PHE B 1 124 ? -8.82 31.5 14.195 1 98.06 124 PHE B C 1
ATOM 4771 O O . PHE B 1 124 ? -8.891 31.766 12.992 1 98.06 124 PHE B O 1
ATOM 4778 N N . LEU B 1 125 ? -9.875 31.172 14.883 1 97.69 125 LEU B N 1
ATOM 4779 C CA . LEU B 1 125 ? -11.219 31.219 14.32 1 97.69 125 LEU B CA 1
ATOM 4780 C C . LEU B 1 125 ? -11.727 32.656 14.242 1 97.69 125 LEU B C 1
ATOM 4782 O O . LEU B 1 125 ? -12.18 33.094 13.188 1 97.69 125 LEU B O 1
ATOM 4786 N N . ARG B 1 126 ? -11.555 33.406 15.289 1 96.88 126 ARG B N 1
ATOM 4787 C CA . ARG B 1 126 ? -12.094 34.75 15.391 1 96.88 126 ARG B CA 1
ATOM 4788 C C . ARG B 1 126 ? -11.414 35.688 14.391 1 96.88 126 ARG B C 1
ATOM 4790 O O . ARG B 1 126 ? -12.031 36.625 13.898 1 96.88 126 ARG B O 1
ATOM 4797 N N . ARG B 1 127 ? -10.203 35.344 14.078 1 96.5 127 ARG B N 1
ATOM 4798 C CA . ARG B 1 127 ? -9.422 36.25 13.211 1 96.5 127 ARG B CA 1
ATOM 4799 C C . ARG B 1 127 ? -9.43 35.75 11.773 1 96.5 127 ARG B C 1
ATOM 4801 O O . ARG B 1 127 ? -8.703 36.25 10.922 1 96.5 127 ARG B O 1
ATOM 4808 N N . GLY B 1 128 ? -10.117 34.719 11.539 1 95.75 128 GLY B N 1
ATOM 4809 C CA . GLY B 1 128 ? -10.25 34.188 10.188 1 95.75 128 GLY B CA 1
ATOM 4810 C C . GLY B 1 128 ? -9.008 33.5 9.688 1 95.75 128 GLY B C 1
ATOM 4811 O O . GLY B 1 128 ? -8.766 33.406 8.484 1 95.75 128 GLY B O 1
ATOM 4812 N N . ILE B 1 129 ? -8.156 33.062 10.547 1 96.12 129 ILE B N 1
ATOM 4813 C CA . ILE B 1 129 ? -7.012 32.25 10.156 1 96.12 129 ILE B CA 1
ATOM 4814 C C . ILE B 1 129 ? -7.492 30.891 9.703 1 96.12 129 ILE B C 1
ATOM 4816 O O . ILE B 1 129 ? -7.121 30.406 8.625 1 96.12 129 ILE B O 1
ATOM 4820 N N . PHE B 1 130 ? -8.195 30.234 10.57 1 97.75 130 PHE B N 1
ATOM 4821 C CA . PHE B 1 130 ? -9.062 29.156 10.086 1 97.75 130 PHE B CA 1
ATOM 4822 C C . PHE B 1 130 ? -10.383 29.734 9.562 1 97.75 130 PHE B C 1
ATOM 4824 O O . PHE B 1 130 ? -11.195 30.234 10.344 1 97.75 130 PHE B O 1
ATOM 4831 N N . PHE B 1 131 ? -10.641 29.625 8.258 1 96.69 131 PHE B N 1
ATOM 4832 C CA . PHE B 1 131 ? -11.578 30.578 7.664 1 96.69 131 PHE B CA 1
ATOM 4833 C C . PHE B 1 131 ? -12.664 29.844 6.887 1 96.69 131 PHE B C 1
ATOM 4835 O O . PHE B 1 131 ? -13.672 30.438 6.5 1 96.69 131 PHE B O 1
ATOM 4842 N N . SER B 1 132 ? -12.492 28.594 6.633 1 97.19 132 SER B N 1
ATOM 4843 C CA . SER B 1 132 ? -13.469 27.844 5.836 1 97.19 132 SER B CA 1
ATOM 4844 C C . SER B 1 132 ? -13.586 26.406 6.312 1 97.19 132 SER B C 1
ATOM 4846 O O . SER B 1 132 ? -12.758 25.938 7.094 1 97.19 132 SER B O 1
ATOM 4848 N N . HIS B 1 133 ? -14.719 25.766 5.863 1 97.56 133 HIS B N 1
ATOM 4849 C CA . HIS B 1 133 ? -14.961 24.406 6.309 1 97.56 133 HIS B CA 1
ATOM 4850 C C . HIS B 1 133 ? -15.852 23.656 5.324 1 97.56 133 HIS B C 1
ATOM 4852 O O . HIS B 1 133 ? -16.422 24.25 4.418 1 97.56 133 HIS B O 1
ATOM 4858 N N . ARG B 1 134 ? -15.727 22.359 5.387 1 96.88 134 ARG B N 1
ATOM 4859 C CA . ARG B 1 134 ? -16.719 21.438 4.855 1 96.88 134 ARG B CA 1
ATOM 4860 C C . ARG B 1 134 ? -17.391 20.656 5.977 1 96.88 134 ARG B C 1
ATOM 4862 O O . ARG B 1 134 ? -16.75 19.875 6.664 1 96.88 134 ARG B O 1
ATOM 4869 N N . ASP B 1 135 ? -18.688 20.953 6.281 1 96.94 135 ASP B N 1
ATOM 4870 C CA . ASP B 1 135 ? -19.562 20.172 7.145 1 96.94 135 ASP B CA 1
ATOM 4871 C C . ASP B 1 135 ? -19.188 20.328 8.609 1 96.94 135 ASP B C 1
ATOM 4873 O O . ASP B 1 135 ? -19.297 19.375 9.398 1 96.94 135 ASP B O 1
ATOM 4877 N N . LEU B 1 136 ? -18.594 21.469 9 1 97.31 136 LEU B N 1
ATOM 4878 C CA . LEU B 1 136 ? -18.344 21.734 10.414 1 97.31 136 LEU B CA 1
ATOM 4879 C C . LEU B 1 136 ? -19.656 21.734 11.203 1 97.31 136 LEU B C 1
ATOM 4881 O O . LEU B 1 136 ? -19.688 21.312 12.359 1 97.31 136 LEU B O 1
ATOM 4885 N N . ASN B 1 137 ? -20.719 22.125 10.586 1 96.5 137 ASN B N 1
ATOM 4886 C CA . ASN B 1 137 ? -22.031 22.141 11.203 1 96.5 137 ASN B CA 1
ATOM 4887 C C . ASN B 1 137 ? -22.453 20.75 11.648 1 96.5 137 ASN B C 1
ATOM 4889 O O . ASN B 1 137 ? -23.094 20.578 12.695 1 96.5 137 ASN B O 1
ATOM 4893 N N . LEU B 1 138 ? -22.125 19.766 10.867 1 96.69 138 LEU B N 1
ATOM 4894 C CA . LEU B 1 138 ? -22.469 18.391 11.203 1 96.69 138 LEU B CA 1
ATOM 4895 C C . LEU B 1 138 ? -21.719 17.922 12.438 1 96.69 138 LEU B C 1
ATOM 4897 O O . LEU B 1 138 ? -22.25 17.172 13.258 1 96.69 138 LEU B O 1
ATOM 4901 N N . ILE B 1 139 ? -20.5 18.344 12.539 1 97.81 139 ILE B N 1
ATOM 4902 C CA . ILE B 1 139 ? -19.703 18 13.711 1 97.81 139 ILE B CA 1
ATOM 4903 C C . ILE B 1 139 ? -20.312 18.641 14.953 1 97.81 139 ILE B C 1
ATOM 4905 O O . ILE B 1 139 ? -20.422 18 16 1 97.81 139 ILE B O 1
ATOM 4909 N N . LEU B 1 140 ? -20.703 19.875 14.844 1 98.06 140 LEU B N 1
ATOM 4910 C CA . LEU B 1 140 ? -21.328 20.578 15.961 1 98.06 140 LEU B CA 1
ATOM 4911 C C . LEU B 1 140 ? -22.672 19.969 16.312 1 98.06 140 LEU B C 1
ATOM 4913 O O . LEU B 1 140 ? -23.031 19.906 17.5 1 98.06 140 LEU B O 1
ATOM 4917 N N . ASP B 1 141 ? -23.422 19.516 15.266 1 97.94 141 ASP B N 1
ATOM 4918 C CA . ASP B 1 141 ? -24.656 18.75 15.523 1 97.94 141 ASP B CA 1
ATOM 4919 C C . ASP B 1 141 ? -24.359 17.484 16.328 1 97.94 141 ASP B C 1
ATOM 4921 O O . ASP B 1 141 ? -25.062 17.188 17.297 1 97.94 141 ASP B O 1
ATOM 4925 N N . ALA B 1 142 ? -23.344 16.781 15.891 1 97 142 ALA B N 1
ATOM 4926 C CA . ALA B 1 142 ? -22.953 15.547 16.578 1 97 142 ALA B CA 1
ATOM 4927 C C . ALA B 1 142 ? -22.578 15.836 18.031 1 97 142 ALA B C 1
ATOM 4929 O O . ALA B 1 142 ? -23.016 15.141 18.938 1 97 142 ALA B O 1
ATOM 4930 N N . TYR B 1 143 ? -21.828 16.859 18.234 1 97.06 143 TYR B N 1
ATOM 4931 C CA . TYR B 1 143 ? -21.406 17.266 19.578 1 97.06 143 TYR B CA 1
ATOM 4932 C C . TYR B 1 143 ? -22.609 17.609 20.438 1 97.06 143 TYR B C 1
ATOM 4934 O O . TYR B 1 143 ? -22.703 17.188 21.594 1 97.06 143 TYR B O 1
ATOM 4942 N N . GLU B 1 144 ? -23.516 18.328 19.859 1 97.19 144 GLU B N 1
ATOM 4943 C CA . GLU B 1 144 ? -24.719 18.75 20.578 1 97.19 144 GLU B CA 1
ATOM 4944 C C . GLU B 1 144 ? -25.562 17.547 20.984 1 97.19 144 GLU B C 1
ATOM 4946 O O . GLU B 1 144 ? -26.188 17.547 22.047 1 97.19 144 GLU B O 1
ATOM 4951 N N . LYS B 1 145 ? -25.562 16.531 20.203 1 96.94 145 LYS B N 1
ATOM 4952 C CA . LYS B 1 145 ? -26.375 15.336 20.422 1 96.94 145 LYS B CA 1
ATOM 4953 C C . LYS B 1 145 ? -25.609 14.305 21.25 1 96.94 145 LYS B C 1
ATOM 4955 O O . LYS B 1 145 ? -26.109 13.211 21.516 1 96.94 145 LYS B O 1
ATOM 4960 N N . GLY B 1 146 ? -24.375 14.562 21.531 1 94.44 146 GLY B N 1
ATOM 4961 C CA . GLY B 1 146 ? -23.562 13.633 22.312 1 94.44 146 GLY B CA 1
ATOM 4962 C C . GLY B 1 146 ? -23.016 12.484 21.484 1 94.44 146 GLY B C 1
ATOM 4963 O O . GLY B 1 146 ? -22.656 11.438 22.031 1 94.44 146 GLY B O 1
ATOM 4964 N N . GLN B 1 147 ? -23.047 12.617 20.203 1 93.88 147 GLN B N 1
ATOM 4965 C CA . GLN B 1 147 ? -22.484 11.617 19.312 1 93.88 147 GLN B CA 1
ATOM 4966 C C . GLN B 1 147 ? -20.969 11.75 19.219 1 93.88 147 GLN B C 1
ATOM 4968 O O . GLN B 1 147 ? -20.438 12.867 19.219 1 93.88 147 GLN B O 1
ATOM 4973 N N . PRO B 1 148 ? -20.312 10.648 19.094 1 94.12 148 PRO B N 1
ATOM 4974 C CA . PRO B 1 148 ? -18.844 10.703 19.094 1 94.12 148 PRO B CA 1
ATOM 4975 C C . PRO B 1 148 ? -18.281 11.164 17.75 1 94.12 148 PRO B C 1
ATOM 4977 O O . PRO B 1 148 ? -18.906 10.938 16.703 1 94.12 148 PRO B O 1
ATOM 4980 N N . PHE B 1 149 ? -17.188 11.797 17.781 1 97.62 149 PHE B N 1
ATOM 4981 C CA . PHE B 1 149 ? -16.328 12.102 16.641 1 97.62 149 PHE B CA 1
ATOM 4982 C C . PHE B 1 149 ? -14.875 12.172 17.078 1 97.62 149 PHE B C 1
ATOM 4984 O O . PHE B 1 149 ? -14.562 12.086 18.266 1 97.62 149 PHE B O 1
ATOM 4991 N N . TYR B 1 150 ? -13.961 12.164 16.172 1 98.56 150 TYR B N 1
ATOM 4992 C CA . TYR B 1 150 ? -12.547 12.234 16.5 1 98.56 150 TYR B CA 1
ATOM 4993 C C . TYR B 1 150 ? -11.82 13.203 15.578 1 98.56 150 TYR B C 1
ATOM 4995 O O . TYR B 1 150 ? -12.375 13.648 14.578 1 98.56 150 TYR B O 1
ATOM 5003 N N . LEU B 1 151 ? -10.641 13.602 15.992 1 98.81 151 LEU B N 1
ATOM 5004 C CA . LEU B 1 151 ? -9.797 14.516 15.227 1 98.81 151 LEU B CA 1
ATOM 5005 C C . LEU B 1 151 ? -8.703 13.758 14.484 1 98.81 151 LEU B C 1
ATOM 5007 O O . LEU B 1 151 ? -8.148 12.789 15.008 1 98.81 151 LEU B O 1
ATOM 5011 N N . TYR B 1 152 ? -8.492 14.172 13.281 1 98.88 152 TYR B N 1
ATOM 5012 C CA . TYR B 1 152 ? -7.398 13.656 12.469 1 98.88 152 TYR B CA 1
ATOM 5013 C C . TYR B 1 152 ? -6.555 14.789 11.898 1 98.88 152 TYR B C 1
ATOM 5015 O O . TYR B 1 152 ? -7.086 15.719 11.289 1 98.88 152 TYR B O 1
ATOM 5023 N N . THR B 1 153 ? -5.266 14.789 12.156 1 98.5 153 THR B N 1
ATOM 5024 C CA . THR B 1 153 ? -4.305 15.672 11.5 1 98.5 153 THR B CA 1
ATOM 5025 C C . THR B 1 153 ? -2.996 14.93 11.227 1 98.5 153 THR B C 1
ATOM 5027 O O . THR B 1 153 ? -2.887 13.734 11.492 1 98.5 153 THR B O 1
ATOM 5030 N N . GLY B 1 154 ? -2.074 15.562 10.578 1 96.56 154 GLY B N 1
ATOM 5031 C CA . GLY B 1 154 ? -0.822 14.898 10.25 1 96.56 154 GLY B CA 1
ATOM 5032 C C . GLY B 1 154 ? 0.211 15.836 9.656 1 96.56 154 GLY B C 1
ATOM 5033 O O . GLY B 1 154 ? 0.007 17.047 9.625 1 96.56 154 GLY B O 1
ATOM 5034 N N . ARG B 1 155 ? 1.322 15.258 9.367 1 94.31 155 ARG B N 1
ATOM 5035 C CA . ARG B 1 155 ? 2.383 16.016 8.719 1 94.31 155 ARG B CA 1
ATOM 5036 C C . ARG B 1 155 ? 3.455 15.094 8.156 1 94.31 155 ARG B C 1
ATOM 5038 O O . ARG B 1 155 ? 3.713 14.023 8.711 1 94.31 155 ARG B O 1
ATOM 5045 N N . GLY B 1 156 ? 3.982 15.508 7.031 1 94.31 156 GLY B N 1
ATOM 5046 C CA . GLY B 1 156 ? 5.219 14.883 6.586 1 94.31 156 GLY B CA 1
ATOM 5047 C C . GLY B 1 156 ? 6.422 15.289 7.414 1 94.31 156 GLY B C 1
ATOM 5048 O O . GLY B 1 156 ? 6.582 16.469 7.75 1 94.31 156 GLY B O 1
ATOM 5049 N N . PRO B 1 157 ? 7.195 14.289 7.758 1 93.88 157 PRO B N 1
ATOM 5050 C CA . PRO B 1 157 ? 8.367 14.664 8.555 1 93.88 157 PRO B CA 1
ATOM 5051 C C . PRO B 1 157 ? 9.242 15.703 7.855 1 93.88 157 PRO B C 1
ATOM 5053 O O . PRO B 1 157 ? 9.406 15.656 6.633 1 93.88 157 PRO B O 1
ATOM 5056 N N . SER B 1 158 ? 9.609 16.625 8.547 1 83.38 158 SER B N 1
ATOM 5057 C CA . SER B 1 158 ? 10.43 17.719 8.047 1 83.38 158 SER B CA 1
ATOM 5058 C C . SER B 1 158 ? 11.875 17.609 8.523 1 83.38 158 SER B C 1
ATOM 5060 O O . SER B 1 158 ? 12.188 16.75 9.352 1 83.38 158 SER B O 1
ATOM 5062 N N . SER B 1 159 ? 12.719 18.438 7.996 1 75.75 159 SER B N 1
ATOM 5063 C CA . SER B 1 159 ? 14.133 18.453 8.344 1 75.75 159 SER B CA 1
ATOM 5064 C C . SER B 1 159 ? 14.336 18.219 9.844 1 75.75 159 SER B C 1
ATOM 5066 O O . SER B 1 159 ? 13.438 17.719 10.523 1 75.75 159 SER B O 1
ATOM 5068 N N . GLU B 1 160 ? 15.438 18.422 10.32 1 68.75 160 GLU B N 1
ATOM 5069 C CA . GLU B 1 160 ? 15.812 18.047 11.68 1 68.75 160 GLU B CA 1
ATOM 5070 C C . GLU B 1 160 ? 14.875 18.656 12.711 1 68.75 160 GLU B C 1
ATOM 5072 O O . GLU B 1 160 ? 14.633 18.062 13.766 1 68.75 160 GLU B O 1
ATOM 5077 N N . SER B 1 161 ? 14.211 19.844 12.359 1 79.94 161 SER B N 1
ATOM 5078 C CA . SER B 1 161 ? 13.266 20.406 13.32 1 79.94 161 SER B CA 1
ATOM 5079 C C . SER B 1 161 ? 12.109 21.109 12.617 1 79.94 161 SER B C 1
ATOM 5081 O O . SER B 1 161 ? 12.281 21.641 11.523 1 79.94 161 SER B O 1
ATOM 5083 N N . MET B 1 162 ? 10.945 21.078 13.297 1 89 162 MET B N 1
ATOM 5084 C CA . MET B 1 162 ? 9.797 21.844 12.828 1 89 162 MET B CA 1
ATOM 5085 C C . MET B 1 162 ? 10.047 23.344 12.961 1 89 162 MET B C 1
ATOM 5087 O O . MET B 1 162 ? 10.773 23.781 13.859 1 89 162 MET B O 1
ATOM 5091 N N . HIS B 1 163 ? 9.586 24.094 12.07 1 91.12 163 HIS B N 1
ATOM 5092 C CA . HIS B 1 163 ? 9.578 25.547 12.219 1 91.12 163 HIS B CA 1
ATOM 5093 C C . HIS B 1 163 ? 8.242 26.047 12.758 1 91.12 163 HIS B C 1
ATOM 5095 O O . HIS B 1 163 ? 7.297 25.266 12.891 1 91.12 163 HIS B O 1
ATOM 5101 N N . VAL B 1 164 ? 8.148 27.281 13.062 1 92.44 164 VAL B N 1
ATOM 5102 C CA . VAL B 1 164 ? 7 27.828 13.781 1 92.44 164 VAL B CA 1
ATOM 5103 C C . VAL B 1 164 ? 5.75 27.734 12.906 1 92.44 164 VAL B C 1
ATOM 5105 O O . VAL B 1 164 ? 4.633 27.641 13.43 1 92.44 164 VAL B O 1
ATOM 5108 N N . GLY B 1 165 ? 5.93 27.734 11.562 1 90.94 165 GLY B N 1
ATOM 5109 C CA . GLY B 1 165 ? 4.793 27.547 10.68 1 90.94 165 GLY B CA 1
ATOM 5110 C C . GLY B 1 165 ? 4.105 26.203 10.883 1 90.94 165 GLY B C 1
ATOM 5111 O O . GLY B 1 165 ? 2.885 26.094 10.734 1 90.94 165 GLY B O 1
ATOM 5112 N N . HIS B 1 166 ? 4.824 25.203 11.219 1 91.69 166 HIS B N 1
ATOM 5113 C CA . HIS B 1 166 ? 4.293 23.859 11.43 1 91.69 166 HIS B CA 1
ATOM 5114 C C . HIS B 1 166 ? 3.492 23.781 12.727 1 91.69 166 HIS B C 1
ATOM 5116 O O . HIS B 1 166 ? 2.711 22.859 12.922 1 91.69 166 HIS B O 1
ATOM 5122 N N . LEU B 1 167 ? 3.611 24.703 13.57 1 92.38 167 LEU B N 1
ATOM 5123 C CA . LEU B 1 167 ? 2.932 24.703 14.859 1 92.38 167 LEU B CA 1
ATOM 5124 C C . LEU B 1 167 ? 1.461 25.078 14.703 1 92.38 167 LEU B C 1
ATOM 5126 O O . LEU B 1 167 ? 0.622 24.672 15.508 1 92.38 167 LEU B O 1
ATOM 5130 N N . ILE B 1 168 ? 1.225 25.844 13.719 1 93.25 168 ILE B N 1
ATOM 5131 C CA . ILE B 1 168 ? -0.068 26.516 13.602 1 93.25 168 ILE B CA 1
ATOM 5132 C C . ILE B 1 168 ? -1.186 25.469 13.586 1 93.25 168 ILE B C 1
ATOM 5134 O O . ILE B 1 168 ? -2.096 25.516 14.422 1 93.25 168 ILE B O 1
ATOM 5138 N N . PRO B 1 169 ? -1.096 24.469 12.719 1 95.19 169 PRO B N 1
ATOM 5139 C CA . PRO B 1 169 ? -2.17 23.469 12.734 1 95.19 169 PRO B CA 1
ATOM 5140 C C . PRO B 1 169 ? -2.238 22.688 14.047 1 95.19 169 PRO B C 1
ATOM 5142 O O . PRO B 1 169 ? -3.33 22.359 14.516 1 95.19 169 PRO B O 1
ATOM 5145 N N . PHE B 1 170 ? -1.157 22.469 14.656 1 97.25 170 PHE B N 1
ATOM 5146 C CA . PHE B 1 170 ? -1.126 21.703 15.883 1 97.25 170 PHE B CA 1
ATOM 5147 C C . PHE B 1 170 ? -1.66 22.516 17.062 1 97.25 170 PHE B C 1
ATOM 5149 O O . PHE B 1 170 ? -2.324 21.969 17.938 1 97.25 170 PHE B O 1
ATOM 5156 N N . MET B 1 171 ? -1.315 23.828 17.094 1 96.62 171 MET B N 1
ATOM 5157 C CA . MET B 1 171 ? -1.853 24.703 18.141 1 96.62 171 MET B CA 1
ATOM 5158 C C . MET B 1 171 ? -3.377 24.703 18.109 1 96.62 171 MET B C 1
ATOM 5160 O O . MET B 1 171 ? -4.02 24.578 19.156 1 96.62 171 MET B O 1
ATOM 5164 N N . PHE B 1 172 ? -3.902 24.797 16.938 1 98.12 172 PHE B N 1
ATOM 5165 C CA . PHE B 1 172 ? -5.352 24.797 16.797 1 98.12 172 PHE B CA 1
ATOM 5166 C C . PHE B 1 172 ? -5.938 23.438 17.156 1 98.12 172 PHE B C 1
ATOM 5168 O O . PHE B 1 172 ? -6.961 23.359 17.844 1 98.12 172 PHE B O 1
ATOM 5175 N N . THR B 1 173 ? -5.336 22.344 16.719 1 98.62 173 THR B N 1
ATOM 5176 C CA . THR B 1 173 ? -5.785 21 17.031 1 98.62 173 THR B CA 1
ATOM 5177 C C . THR B 1 173 ? -5.789 20.75 18.531 1 98.62 173 THR B C 1
ATOM 5179 O O . THR B 1 173 ? -6.695 20.109 19.062 1 98.62 173 THR B O 1
ATOM 5182 N N . LYS B 1 174 ? -4.758 21.281 19.219 1 98.12 174 LYS B N 1
ATOM 5183 C CA . LYS B 1 174 ? -4.691 21.172 20.672 1 98.12 174 LYS B CA 1
ATOM 5184 C C . LYS B 1 174 ? -5.891 21.844 21.328 1 98.12 174 LYS B C 1
ATOM 5186 O O . LYS B 1 174 ? -6.488 21.297 22.266 1 98.12 174 LYS B O 1
ATOM 5191 N N . TRP B 1 175 ? -6.191 23.016 20.844 1 97.88 175 TRP B N 1
ATOM 5192 C CA . TRP B 1 175 ? -7.363 23.719 21.359 1 97.88 175 TRP B CA 1
ATOM 5193 C C . TRP B 1 175 ? -8.633 22.906 21.141 1 97.88 175 TRP B C 1
ATOM 5195 O O . TRP B 1 175 ? -9.477 22.812 22.016 1 97.88 175 TRP B O 1
ATOM 5205 N N . LEU B 1 176 ? -8.789 22.297 19.891 1 98.44 176 LEU B N 1
ATOM 5206 C CA . LEU B 1 176 ? -9.945 21.469 19.578 1 98.44 176 LEU B CA 1
ATOM 5207 C C . LEU B 1 176 ? -10.039 20.281 20.547 1 98.44 176 LEU B C 1
ATOM 5209 O O . LEU B 1 176 ? -11.117 19.984 21.062 1 98.44 176 LEU B O 1
ATOM 5213 N N . GLN B 1 177 ? -8.914 19.609 20.75 1 98.06 177 GLN B N 1
ATOM 5214 C CA . GLN B 1 177 ? -8.906 18.453 21.641 1 98.06 177 GLN B CA 1
ATOM 5215 C C . GLN B 1 177 ? -9.305 18.859 23.062 1 98.06 177 GLN B C 1
ATOM 5217 O O . GLN B 1 177 ? -10.117 18.203 23.703 1 98.06 177 GLN B O 1
ATOM 5222 N N . ASP B 1 178 ? -8.742 19.984 23.578 1 97.31 178 ASP B N 1
ATOM 5223 C CA . ASP B 1 178 ? -9.008 20.453 24.922 1 97.31 178 ASP B CA 1
ATOM 5224 C C . ASP B 1 178 ? -10.469 20.859 25.078 1 97.31 178 ASP B C 1
ATOM 5226 O O . ASP B 1 178 ? -11.055 20.719 26.156 1 97.31 178 ASP B O 1
ATOM 5230 N N . THR B 1 179 ? -11 21.391 24.031 1 97.62 179 THR B N 1
ATOM 5231 C CA . THR B 1 179 ? -12.359 21.938 24.078 1 97.62 179 THR B CA 1
ATOM 5232 C C . THR B 1 179 ? -13.391 20.828 23.969 1 97.62 179 THR B C 1
ATOM 5234 O O . THR B 1 179 ? -14.336 20.766 24.766 1 97.62 179 THR B O 1
ATOM 5237 N N . PHE B 1 180 ? -13.172 19.859 23.016 1 97.19 180 PHE B N 1
ATOM 5238 C CA . PHE B 1 180 ? -14.188 18.859 22.734 1 97.19 180 PHE B CA 1
ATOM 5239 C C . PHE B 1 180 ? -13.914 17.562 23.5 1 97.19 180 PHE B C 1
ATOM 5241 O O . PHE B 1 180 ? -14.797 16.719 23.641 1 97.19 180 PHE B O 1
ATOM 5248 N N . GLN B 1 181 ? -12.664 17.344 23.969 1 96.31 181 GLN B N 1
ATOM 5249 C CA . GLN B 1 181 ? -12.273 16.156 24.734 1 96.31 181 GLN B CA 1
ATOM 5250 C C . GLN B 1 181 ? -12.562 14.875 23.953 1 96.31 181 GLN B C 1
ATOM 5252 O O . GLN B 1 181 ? -13.188 13.953 24.484 1 96.31 181 GLN B O 1
ATOM 5257 N N . VAL B 1 182 ? -12.062 14.797 22.703 1 97.25 182 VAL B N 1
ATOM 5258 C CA . VAL B 1 182 ? -12.273 13.656 21.812 1 97.25 182 VAL B CA 1
ATOM 5259 C C . VAL B 1 182 ? -10.922 13.055 21.406 1 97.25 182 VAL B C 1
ATOM 5261 O O . VAL B 1 182 ? -9.883 13.703 21.547 1 97.25 182 VAL B O 1
ATOM 5264 N N . PRO B 1 183 ? -10.914 11.789 20.922 1 98 183 PRO B N 1
ATOM 5265 C CA . PRO B 1 183 ? -9.664 11.188 20.438 1 98 183 PRO B CA 1
ATOM 5266 C C . PRO B 1 183 ? -9.047 11.945 19.281 1 98 183 PRO B C 1
ATOM 5268 O O . PRO B 1 183 ? -9.766 12.555 18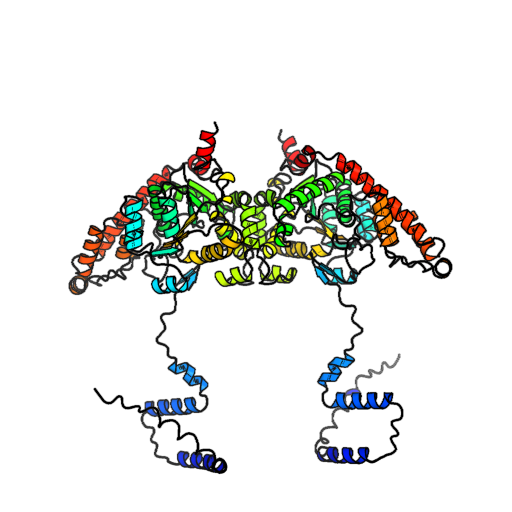.484 1 98 183 PRO B O 1
ATOM 5271 N N . LEU B 1 184 ? -7.762 11.914 19.281 1 98.81 184 LEU B N 1
ATOM 5272 C CA . LEU B 1 184 ? -6.969 12.539 18.219 1 98.81 184 LEU B CA 1
ATOM 5273 C C . LEU B 1 184 ? -5.973 11.539 17.641 1 98.81 184 LEU B C 1
ATOM 5275 O O . LEU B 1 184 ? -5.219 10.906 18.375 1 98.81 184 LEU B O 1
ATOM 5279 N N . VAL B 1 185 ? -6.039 11.391 16.328 1 98.88 185 VAL B N 1
ATOM 5280 C CA . VAL B 1 185 ? -5.008 10.625 15.641 1 98.88 185 VAL B CA 1
ATOM 5281 C C . VAL B 1 185 ? -4.121 11.562 14.828 1 98.88 185 VAL B C 1
ATOM 5283 O O . VAL B 1 185 ? -4.617 12.492 14.188 1 98.88 185 VAL B O 1
ATOM 5286 N N . ILE B 1 186 ? -2.809 11.398 14.906 1 98.88 186 ILE B N 1
ATOM 5287 C CA . ILE B 1 186 ? -1.83 12.195 14.172 1 98.88 186 ILE B CA 1
ATOM 5288 C C . ILE B 1 186 ? -1.005 11.289 13.266 1 98.88 186 ILE B C 1
ATOM 5290 O O . ILE B 1 186 ? -0.284 10.406 13.75 1 98.88 186 ILE B O 1
ATOM 5294 N N . GLN B 1 187 ? -1.085 11.508 12.023 1 98.81 187 GLN B N 1
ATOM 5295 C CA . GLN B 1 187 ? -0.383 10.711 11.023 1 98.81 187 GLN B CA 1
ATOM 5296 C C . GLN B 1 187 ? 0.941 11.359 10.633 1 98.81 187 GLN B C 1
ATOM 5298 O O . GLN B 1 187 ? 0.969 12.516 10.195 1 98.81 187 GLN B O 1
ATOM 5303 N N . LEU B 1 188 ? 2.02 10.688 10.828 1 98.56 188 LEU B N 1
ATOM 5304 C CA . LEU B 1 188 ? 3.289 11.07 10.227 1 98.56 188 LEU B CA 1
ATOM 5305 C C . LEU B 1 188 ? 3.506 10.344 8.906 1 98.56 188 LEU B C 1
ATOM 5307 O O . LEU B 1 188 ? 3.66 9.117 8.883 1 98.56 188 LEU B O 1
ATOM 5311 N N . THR B 1 189 ? 3.521 11.109 7.832 1 98 189 THR B N 1
ATOM 5312 C CA . THR B 1 189 ? 3.551 10.523 6.496 1 98 189 THR B CA 1
ATOM 5313 C C . THR B 1 189 ? 4.988 10.328 6.02 1 98 189 THR B C 1
ATOM 5315 O O . THR B 1 189 ? 5.402 10.914 5.02 1 98 189 THR B O 1
ATOM 5318 N N . ASP B 1 190 ? 5.727 9.484 6.672 1 98.19 190 ASP B N 1
ATOM 5319 C CA . ASP B 1 190 ? 7.121 9.188 6.359 1 98.19 190 ASP B CA 1
ATOM 5320 C C . ASP B 1 190 ? 7.25 8.523 4.988 1 98.19 190 ASP B C 1
ATOM 5322 O O . ASP B 1 190 ? 8.227 8.75 4.27 1 98.19 190 ASP B O 1
ATOM 5326 N N . ASP B 1 191 ? 6.277 7.793 4.547 1 98.25 191 ASP B N 1
ATOM 5327 C CA . ASP B 1 191 ? 6.289 7.203 3.211 1 98.25 191 ASP B CA 1
ATOM 5328 C C . ASP B 1 191 ? 6.113 8.273 2.137 1 98.25 191 ASP B C 1
ATOM 5330 O O . ASP B 1 191 ? 6.777 8.234 1.099 1 98.25 191 ASP B O 1
ATOM 5334 N N . GLU B 1 192 ? 5.234 9.219 2.35 1 97.25 192 GLU B N 1
ATOM 5335 C CA . GLU B 1 192 ? 5.113 10.32 1.404 1 97.25 192 GLU B CA 1
ATOM 5336 C C . GLU B 1 192 ? 6.453 11.023 1.201 1 97.25 192 GLU B C 1
ATOM 5338 O O . GLU B 1 192 ? 6.848 11.305 0.068 1 97.25 192 GLU B O 1
ATOM 5343 N N . LYS B 1 193 ? 7.051 11.336 2.344 1 96 193 LYS B N 1
ATOM 5344 C CA . LYS B 1 193 ? 8.367 11.969 2.279 1 96 193 LYS B CA 1
ATOM 5345 C C . LYS B 1 193 ? 9.336 11.133 1.437 1 96 193 LYS B C 1
ATOM 5347 O O . LYS B 1 193 ? 10.094 11.68 0.636 1 96 193 LYS B O 1
ATOM 5352 N N . PHE B 1 194 ? 9.297 9.859 1.556 1 97.88 194 PHE B N 1
ATOM 5353 C CA . PHE B 1 194 ? 10.141 8.945 0.797 1 97.88 194 PHE B CA 1
ATOM 5354 C C . PHE B 1 194 ? 9.82 9.023 -0.691 1 97.88 194 PHE B C 1
ATOM 5356 O O . PHE B 1 194 ? 10.727 9.055 -1.525 1 97.88 194 PHE B O 1
ATOM 5363 N N . PHE B 1 195 ? 8.555 9.094 -1.072 1 97.62 195 PHE B N 1
ATOM 5364 C CA . PHE B 1 195 ? 8.125 9.086 -2.465 1 97.62 195 PHE B CA 1
ATOM 5365 C C . PHE B 1 195 ? 8.469 10.406 -3.145 1 97.62 195 PHE B C 1
ATOM 5367 O O . PHE B 1 195 ? 8.727 10.438 -4.352 1 97.62 195 PHE B O 1
ATOM 5374 N N . PHE B 1 196 ? 8.469 11.477 -2.391 1 94.25 196 PHE B N 1
ATOM 5375 C CA . PHE B 1 196 ? 8.523 12.797 -3.008 1 94.25 196 PHE B CA 1
ATOM 5376 C C . PHE B 1 196 ? 9.922 13.383 -2.898 1 94.25 196 PHE B C 1
ATOM 5378 O O . PHE B 1 196 ? 10.242 14.367 -3.566 1 94.25 196 PHE B O 1
ATOM 5385 N N . LYS B 1 197 ? 10.734 12.781 -2 1 92.94 197 LYS B N 1
ATOM 5386 C CA . LYS B 1 197 ? 12.086 13.297 -1.805 1 92.94 197 LYS B CA 1
ATOM 5387 C C . LYS B 1 197 ? 13.133 12.195 -1.979 1 92.94 197 LYS B C 1
ATOM 5389 O O . LYS B 1 197 ? 12.812 11.016 -1.865 1 92.94 197 LYS B O 1
ATOM 5394 N N . ASP B 1 198 ? 14.312 12.625 -2.33 1 93.38 198 ASP B N 1
ATOM 5395 C CA . ASP B 1 198 ? 15.414 11.672 -2.461 1 93.38 198 ASP B CA 1
ATOM 5396 C C . ASP B 1 198 ? 16.156 11.508 -1.136 1 93.38 198 ASP B C 1
ATOM 5398 O O . ASP B 1 198 ? 17.266 12.023 -0.968 1 93.38 198 ASP B O 1
ATOM 5402 N N . LEU B 1 199 ? 15.562 10.867 -0.211 1 94.69 199 LEU B N 1
ATOM 5403 C CA . LEU B 1 199 ? 16.109 10.547 1.106 1 94.69 199 LEU B CA 1
ATOM 5404 C C . LEU B 1 199 ? 16.047 9.047 1.369 1 94.69 199 LEU B C 1
ATOM 5406 O O . LEU B 1 199 ? 15.172 8.359 0.844 1 94.69 199 LEU B O 1
ATOM 5410 N N . THR B 1 200 ? 16.969 8.594 2.154 1 95.62 200 THR B N 1
ATOM 5411 C CA . THR B 1 200 ? 16.922 7.188 2.545 1 95.62 200 THR B CA 1
ATOM 5412 C C . THR B 1 200 ? 15.859 6.949 3.609 1 95.62 200 THR B C 1
ATOM 5414 O O . THR B 1 200 ? 15.445 7.883 4.301 1 95.62 200 THR B O 1
ATOM 5417 N N . MET B 1 201 ? 15.414 5.758 3.729 1 96.12 201 MET B N 1
ATOM 5418 C CA . MET B 1 201 ? 14.422 5.418 4.746 1 96.12 201 MET B CA 1
ATOM 5419 C C . MET B 1 201 ? 14.984 5.633 6.148 1 96.12 201 MET B C 1
ATOM 5421 O O . MET B 1 201 ? 14.258 6.016 7.062 1 96.12 201 MET B O 1
ATOM 5425 N N . GLU B 1 202 ? 16.281 5.402 6.309 1 95.88 202 GLU B N 1
ATOM 5426 C CA . GLU B 1 202 ? 16.922 5.613 7.598 1 95.88 202 GLU B CA 1
ATOM 5427 C C . GLU B 1 202 ? 16.875 7.086 8 1 95.88 202 GLU B C 1
ATOM 5429 O O . GLU B 1 202 ? 16.578 7.406 9.156 1 95.88 202 GLU B O 1
ATOM 5434 N N . GLU B 1 203 ? 17.172 7.957 7.074 1 96 203 GLU B N 1
ATOM 5435 C CA . GLU B 1 203 ? 17.094 9.391 7.324 1 96 203 GLU B CA 1
ATOM 5436 C C . GLU B 1 203 ? 15.664 9.812 7.688 1 96 203 GLU B C 1
ATOM 5438 O O . GLU B 1 203 ? 15.461 10.578 8.625 1 96 203 GLU B O 1
ATOM 5443 N N . ILE B 1 204 ? 14.75 9.273 7.023 1 97 204 ILE B N 1
ATOM 5444 C CA . ILE B 1 204 ? 13.352 9.617 7.234 1 97 204 ILE B CA 1
ATOM 5445 C C . ILE B 1 204 ? 12.898 9.102 8.602 1 97 204 ILE B C 1
ATOM 5447 O O . ILE B 1 204 ? 12.156 9.789 9.312 1 97 204 ILE B O 1
ATOM 5451 N N . ASP B 1 205 ? 13.359 7.918 8.969 1 96.69 205 ASP B N 1
ATOM 5452 C CA . ASP B 1 205 ? 13.031 7.359 10.273 1 96.69 205 ASP B CA 1
ATOM 5453 C C . ASP B 1 205 ? 13.5 8.273 11.398 1 96.69 205 ASP B C 1
ATOM 5455 O O . ASP B 1 205 ? 12.766 8.516 12.367 1 96.69 205 ASP B O 1
ATOM 5459 N N . LYS B 1 206 ? 14.695 8.766 11.266 1 95.06 206 LYS B N 1
ATOM 5460 C CA . LYS B 1 206 ? 15.258 9.672 12.258 1 95.06 206 LYS B CA 1
ATOM 5461 C C . LYS B 1 206 ? 14.453 10.969 12.328 1 95.06 206 LYS B C 1
ATOM 5463 O O . LYS B 1 206 ? 14.102 11.43 13.422 1 95.06 206 LYS B O 1
ATOM 5468 N N . MET B 1 207 ? 14.172 11.516 11.156 1 94.69 207 MET B N 1
ATOM 5469 C CA . MET B 1 207 ? 13.391 12.742 11.086 1 94.69 207 MET B CA 1
ATOM 5470 C C . MET B 1 207 ? 12.016 12.547 11.719 1 94.69 207 MET B C 1
ATOM 5472 O O . MET B 1 207 ? 11.547 13.398 12.469 1 94.69 207 MET B O 1
ATOM 5476 N N . THR B 1 208 ? 11.414 11.445 11.398 1 97.06 208 THR B N 1
ATOM 5477 C CA . THR B 1 208 ? 10.07 11.156 11.891 1 97.06 208 THR B CA 1
ATOM 5478 C C . THR B 1 208 ? 10.062 11.047 13.414 1 97.06 208 THR B C 1
ATOM 5480 O O . THR B 1 208 ? 9.18 11.602 14.07 1 97.06 208 THR B O 1
ATOM 5483 N N . THR B 1 209 ? 11.031 10.414 13.977 1 96.06 209 THR B N 1
ATOM 5484 C CA . THR B 1 209 ? 11.125 10.258 15.422 1 96.06 209 THR B CA 1
ATOM 5485 C C . THR B 1 209 ? 11.281 11.609 16.109 1 96.06 209 THR B C 1
ATOM 5487 O O . THR B 1 209 ? 10.625 11.883 17.109 1 96.06 209 THR B O 1
ATOM 5490 N N . GLU B 1 210 ? 12.133 12.438 15.531 1 95.06 210 GLU B N 1
ATOM 5491 C CA . GLU B 1 210 ? 12.328 13.773 16.094 1 95.06 210 GLU B CA 1
ATOM 5492 C C . GLU B 1 210 ? 11.055 14.602 16.016 1 95.06 210 GLU B C 1
ATOM 5494 O O . GLU B 1 210 ? 10.711 15.328 16.953 1 95.06 210 GLU B O 1
ATOM 5499 N N . ASN B 1 211 ? 10.352 14.469 14.922 1 96.44 211 ASN B N 1
ATOM 5500 C CA . ASN B 1 211 ? 9.102 15.195 14.773 1 96.44 211 ASN B CA 1
ATOM 5501 C C . ASN B 1 211 ? 8.047 14.711 15.766 1 96.44 211 ASN B C 1
ATOM 5503 O O . ASN B 1 211 ? 7.238 15.5 16.25 1 96.44 211 ASN B O 1
ATOM 5507 N N . ILE B 1 212 ? 8.023 13.398 16.016 1 97.56 212 ILE B N 1
ATOM 5508 C CA . ILE B 1 212 ? 7.102 12.859 17 1 97.56 212 ILE B CA 1
ATOM 5509 C C . ILE B 1 212 ? 7.375 13.5 18.359 1 97.56 212 ILE B C 1
ATOM 5511 O O . ILE B 1 212 ? 6.445 13.922 19.062 1 97.56 212 ILE B O 1
ATOM 5515 N N . LYS B 1 213 ? 8.641 13.617 18.719 1 96.94 213 LYS B N 1
ATOM 5516 C CA . LYS B 1 213 ? 9.008 14.242 19.984 1 96.94 213 LYS B CA 1
ATOM 5517 C C . LYS B 1 213 ? 8.578 15.703 20.031 1 96.94 213 LYS B C 1
ATOM 5519 O O . LYS B 1 213 ? 8.094 16.188 21.047 1 96.94 213 LYS B O 1
ATOM 5524 N N . ASP B 1 214 ? 8.742 16.406 18.906 1 96.62 214 ASP B N 1
ATOM 5525 C CA . ASP B 1 214 ? 8.289 17.781 18.797 1 96.62 214 ASP B CA 1
ATOM 5526 C C . ASP B 1 214 ? 6.785 17.891 19.047 1 96.62 214 ASP B C 1
ATOM 5528 O O . ASP B 1 214 ? 6.32 18.797 19.734 1 96.62 214 ASP B O 1
ATOM 5532 N N . ILE B 1 215 ? 6.02 16.969 18.484 1 97.88 215 ILE B N 1
ATOM 5533 C CA . ILE B 1 215 ? 4.562 16.984 18.594 1 97.88 215 ILE B CA 1
ATOM 5534 C C . ILE B 1 215 ? 4.137 16.672 20.016 1 97.88 215 ILE B C 1
ATOM 5536 O O . ILE B 1 215 ? 3.248 17.328 20.562 1 97.88 215 ILE B O 1
ATOM 5540 N N . ILE B 1 216 ? 4.801 15.695 20.656 1 98.31 216 ILE B N 1
ATOM 5541 C CA . ILE B 1 216 ? 4.5 15.344 22.031 1 98.31 216 ILE B CA 1
ATOM 5542 C C . ILE B 1 216 ? 4.734 16.547 22.938 1 98.31 216 ILE B C 1
ATOM 5544 O O . ILE B 1 216 ? 3.947 16.812 23.859 1 98.31 216 ILE B O 1
ATOM 5548 N N . ALA B 1 217 ? 5.711 17.359 22.656 1 97.94 217 ALA B N 1
ATOM 5549 C CA . ALA B 1 217 ? 6.105 18.5 23.453 1 97.94 217 ALA B CA 1
ATOM 5550 C C . ALA B 1 217 ? 5.043 19.594 23.406 1 97.94 217 ALA B C 1
ATOM 5552 O O . ALA B 1 217 ? 5.078 20.547 24.203 1 97.94 217 ALA B O 1
ATOM 5553 N N . LEU B 1 218 ? 4.105 19.484 22.516 1 97.44 218 LEU B N 1
ATOM 5554 C CA . LEU B 1 218 ? 3.041 20.469 22.406 1 97.44 218 LEU B CA 1
ATOM 5555 C C . LEU B 1 218 ? 1.978 20.25 23.484 1 97.44 218 LEU B C 1
ATOM 5557 O O . LEU B 1 218 ? 1.08 21.078 23.656 1 97.44 218 LEU B O 1
ATOM 5561 N N . GLY B 1 219 ? 2.002 19.078 24.125 1 97.62 219 GLY B N 1
ATOM 5562 C CA . GLY B 1 219 ? 1.184 18.875 25.312 1 97.62 219 GLY B CA 1
ATOM 5563 C C . GLY B 1 219 ? -0.162 18.25 25.016 1 97.62 219 GLY B C 1
ATOM 5564 O O . GLY B 1 219 ? -1.154 18.531 25.688 1 97.62 219 GLY B O 1
ATOM 5565 N N . PHE B 1 220 ? -0.254 17.406 23.938 1 98.25 220 PHE B N 1
ATOM 5566 C CA . PHE B 1 220 ? -1.479 16.672 23.672 1 98.25 220 PHE B CA 1
ATOM 5567 C C . PHE B 1 220 ? -1.755 15.664 24.781 1 98.25 220 PHE B C 1
ATOM 5569 O O . PHE B 1 220 ? -0.827 15.18 25.422 1 98.25 220 PHE B O 1
ATOM 5576 N N . ASP B 1 221 ? -3.002 15.352 25.031 1 97.44 221 ASP B N 1
ATOM 5577 C CA . ASP B 1 221 ? -3.408 14.398 26.062 1 97.44 221 ASP B CA 1
ATOM 5578 C C . ASP B 1 221 ? -3.004 12.977 25.672 1 97.44 221 ASP B C 1
ATOM 5580 O O . ASP B 1 221 ? -3.514 12.422 24.703 1 97.44 221 ASP B O 1
ATOM 5584 N N . PRO B 1 222 ? -2.115 12.391 26.469 1 96.56 222 PRO B N 1
ATOM 5585 C CA . PRO B 1 222 ? -1.65 11.047 26.094 1 96.56 222 PRO B CA 1
ATOM 5586 C C . PRO B 1 222 ? -2.77 10.008 26.125 1 96.56 222 PRO B C 1
ATOM 5588 O O . PRO B 1 222 ? -2.686 8.992 25.438 1 96.56 222 PRO B O 1
ATOM 5591 N N . LYS B 1 223 ? -3.828 10.242 26.797 1 95.75 223 LYS B N 1
ATOM 5592 C CA . LYS B 1 223 ? -4.93 9.289 26.922 1 95.75 223 LYS B CA 1
ATOM 5593 C C . LYS B 1 223 ? -5.824 9.328 25.688 1 95.75 223 LYS B C 1
ATOM 5595 O O . LYS B 1 223 ? -6.582 8.391 25.422 1 95.75 223 LYS B O 1
ATOM 5600 N N . LEU B 1 224 ? -5.688 10.422 24.922 1 97.31 224 LEU B N 1
ATOM 5601 C CA . LEU B 1 224 ? -6.621 10.609 23.812 1 97.31 224 LEU B CA 1
ATOM 5602 C C . LEU B 1 224 ? -5.875 10.797 22.5 1 97.31 224 LEU B C 1
ATOM 5604 O O . LEU B 1 224 ? -6.477 11.148 21.484 1 97.31 224 LEU B O 1
ATOM 5608 N N . THR B 1 225 ? -4.535 10.602 22.562 1 98.69 225 THR B N 1
ATOM 5609 C CA . THR B 1 225 ? -3.773 10.891 21.344 1 98.69 225 THR B CA 1
ATOM 5610 C C . THR B 1 225 ? -3.016 9.656 20.875 1 98.69 225 THR B C 1
ATOM 5612 O O . THR B 1 225 ? -2.3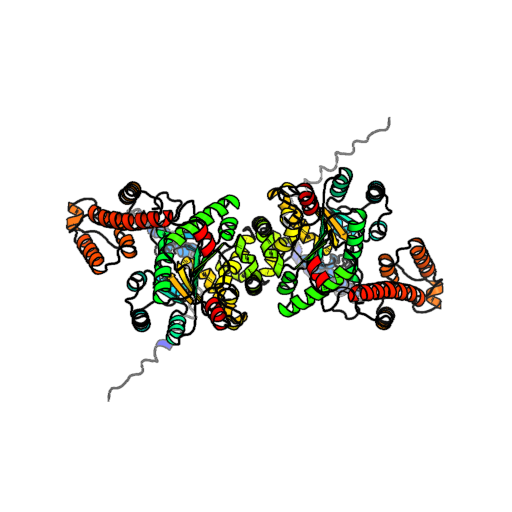38 9 21.672 1 98.69 225 THR B O 1
ATOM 5615 N N . PHE B 1 226 ? -3.205 9.32 19.625 1 98.75 226 PHE B N 1
ATOM 5616 C CA . PHE B 1 226 ? -2.453 8.266 18.953 1 98.75 226 PHE B CA 1
ATOM 5617 C C . PHE B 1 226 ? -1.66 8.828 17.781 1 98.75 226 PHE B C 1
ATOM 5619 O O . PHE B 1 226 ? -2.238 9.391 16.844 1 98.75 226 PHE B O 1
ATOM 5626 N N . ILE B 1 227 ? -0.361 8.758 17.875 1 98.81 227 ILE B N 1
ATOM 5627 C CA . ILE B 1 227 ? 0.533 9.172 16.797 1 98.81 227 ILE B CA 1
ATOM 5628 C C . ILE B 1 227 ? 1.081 7.934 16.078 1 98.81 227 ILE B C 1
ATOM 5630 O O . ILE B 1 227 ? 1.504 6.973 16.734 1 98.81 227 ILE B O 1
ATOM 5634 N N . PHE B 1 228 ? 1.021 7.945 14.789 1 98.69 228 PHE B N 1
ATOM 5635 C CA . PHE B 1 228 ? 1.569 6.785 14.094 1 98.69 228 PHE B CA 1
ATOM 5636 C C . PHE B 1 228 ? 2.324 7.211 12.836 1 98.69 228 PHE B C 1
ATOM 5638 O O . PHE B 1 228 ? 2.041 8.266 12.266 1 98.69 228 PHE B O 1
ATOM 5645 N N . ARG B 1 229 ? 3.33 6.504 12.469 1 98.19 229 ARG B N 1
ATOM 5646 C CA . ARG B 1 229 ? 4.016 6.668 11.195 1 98.19 229 ARG B CA 1
ATOM 5647 C C . ARG B 1 229 ? 3.533 5.637 10.18 1 98.19 229 ARG B C 1
ATOM 5649 O O . ARG B 1 229 ? 3.254 4.488 10.531 1 98.19 229 ARG B O 1
ATOM 5656 N N . ASP B 1 230 ? 3.473 5.941 8.961 1 98.56 230 ASP B N 1
ATOM 5657 C CA . ASP B 1 230 ? 2.877 5.113 7.914 1 98.56 230 ASP B CA 1
ATOM 5658 C C . ASP B 1 230 ? 3.654 3.812 7.73 1 98.56 230 ASP B C 1
ATOM 5660 O O . ASP B 1 230 ? 3.061 2.734 7.656 1 98.56 230 ASP B O 1
ATOM 5664 N N . PHE B 1 231 ? 4.953 3.844 7.73 1 98 231 PHE B N 1
ATOM 5665 C CA . PHE B 1 231 ? 5.754 2.648 7.488 1 98 231 PHE B CA 1
ATOM 5666 C C . PHE B 1 231 ? 5.453 1.576 8.531 1 98 231 PHE B C 1
ATOM 5668 O O . PHE B 1 231 ? 5.625 0.384 8.266 1 98 231 PHE B O 1
ATOM 5675 N N . GLU B 1 232 ? 4.922 1.971 9.672 1 97.25 232 GLU B N 1
ATOM 5676 C CA . GLU B 1 232 ? 4.672 1.011 10.742 1 97.25 232 GLU B CA 1
ATOM 5677 C C . GLU B 1 232 ? 3.191 0.645 10.82 1 97.25 232 GLU B C 1
ATOM 5679 O O . GLU B 1 232 ? 2.844 -0.503 11.109 1 97.25 232 GLU B O 1
ATOM 5684 N N . TYR B 1 233 ? 2.33 1.527 10.516 1 98.25 233 TYR B N 1
ATOM 5685 C CA . TYR B 1 233 ? 0.927 1.327 10.867 1 98.25 233 TYR B CA 1
ATOM 5686 C C . TYR B 1 233 ? 0.117 0.922 9.641 1 98.25 233 TYR B C 1
ATOM 5688 O O . TYR B 1 233 ? -1.014 0.447 9.766 1 98.25 233 TYR B O 1
ATOM 5696 N N . VAL B 1 234 ? 0.567 1.144 8.414 1 97.88 234 VAL B N 1
ATOM 5697 C CA . VAL B 1 234 ? -0.198 0.941 7.188 1 97.88 234 VAL B CA 1
ATOM 5698 C C . VAL B 1 234 ? -0.766 -0.476 7.16 1 97.88 234 VAL B C 1
ATOM 5700 O O . VAL B 1 234 ? -1.894 -0.69 6.711 1 97.88 234 VAL B O 1
ATOM 5703 N N . GLY B 1 235 ? -0.017 -1.463 7.633 1 97.25 235 GLY B N 1
ATOM 5704 C CA . GLY B 1 235 ? -0.489 -2.838 7.668 1 97.25 235 GLY B CA 1
ATOM 5705 C C . GLY B 1 235 ? -1.777 -3.006 8.453 1 97.25 235 GLY B C 1
ATOM 5706 O O . GLY B 1 235 ? -2.646 -3.791 8.062 1 97.25 235 GLY B O 1
ATOM 5707 N N . GLN B 1 236 ? -1.932 -2.219 9.508 1 96.94 236 GLN B N 1
ATOM 5708 C CA . GLN B 1 236 ? -3.105 -2.297 10.367 1 96.94 236 GLN B CA 1
ATOM 5709 C C . GLN B 1 236 ? -4.332 -1.701 9.68 1 96.94 236 GLN B C 1
ATOM 5711 O O . GLN B 1 236 ? -5.465 -2.088 9.977 1 96.94 236 GLN B O 1
ATOM 5716 N N . MET B 1 237 ? -4.09 -0.822 8.75 1 97.69 237 MET B N 1
ATOM 5717 C CA . MET B 1 237 ? -5.227 -0.174 8.102 1 97.69 237 MET B CA 1
ATOM 5718 C C . MET B 1 237 ? -5.266 -0.499 6.613 1 97.69 237 MET B C 1
ATOM 5720 O O . MET B 1 237 ? -5.926 0.194 5.84 1 97.69 237 MET B O 1
ATOM 5724 N N . TYR B 1 238 ? -4.57 -1.557 6.199 1 98.31 238 TYR B N 1
ATOM 5725 C CA . TYR B 1 238 ? -4.43 -1.854 4.777 1 98.31 238 TYR B CA 1
ATOM 5726 C C . TYR B 1 238 ? -5.777 -2.174 4.152 1 98.31 238 TYR B C 1
ATOM 5728 O O . TYR B 1 238 ? -6.027 -1.836 2.992 1 98.31 238 TYR B O 1
ATOM 5736 N N . ARG B 1 239 ? -6.699 -2.791 4.848 1 98.06 239 ARG B N 1
ATOM 5737 C CA . ARG B 1 239 ? -7.988 -3.16 4.281 1 98.06 239 ARG B CA 1
ATOM 5738 C C . ARG B 1 239 ? -8.781 -1.925 3.869 1 98.06 239 ARG B C 1
ATOM 5740 O O . ARG B 1 239 ? -9.383 -1.897 2.793 1 98.06 239 ARG B O 1
ATOM 5747 N N . ILE B 1 240 ? -8.773 -0.883 4.695 1 98.38 240 ILE B N 1
ATOM 5748 C CA . ILE B 1 240 ? -9.492 0.332 4.316 1 98.38 240 ILE B CA 1
ATOM 5749 C C . ILE B 1 240 ? -8.711 1.07 3.23 1 98.38 240 ILE B C 1
ATOM 5751 O O . ILE B 1 240 ? -9.297 1.68 2.338 1 98.38 240 ILE B O 1
ATOM 5755 N N . VAL B 1 241 ? -7.371 1.055 3.27 1 98.75 241 VAL B N 1
ATOM 5756 C CA . VAL B 1 241 ? -6.578 1.63 2.188 1 98.75 241 VAL B CA 1
ATOM 5757 C C . VAL B 1 241 ? -6.965 0.976 0.862 1 98.75 241 VAL B C 1
ATOM 5759 O O . VAL B 1 241 ? -7.188 1.664 -0.136 1 98.75 241 VAL B O 1
ATOM 5762 N N . ALA B 1 242 ? -7.086 -0.354 0.882 1 98.56 242 ALA B N 1
ATOM 5763 C CA . ALA B 1 242 ? -7.441 -1.103 -0.321 1 98.56 242 ALA B CA 1
ATOM 5764 C C . ALA B 1 242 ? -8.828 -0.712 -0.819 1 98.56 242 ALA B C 1
ATOM 5766 O O . ALA B 1 242 ? -9.047 -0.578 -2.025 1 98.56 242 ALA B O 1
ATOM 5767 N N . ARG B 1 243 ? -9.789 -0.555 0.073 1 98.44 243 ARG B N 1
ATOM 5768 C CA . ARG B 1 243 ? -11.125 -0.123 -0.317 1 98.44 243 ARG B CA 1
ATOM 5769 C C . ARG B 1 243 ? -11.086 1.242 -0.996 1 98.44 243 ARG B C 1
ATOM 5771 O O . ARG B 1 243 ? -11.781 1.466 -1.992 1 98.44 243 ARG B O 1
ATOM 5778 N N . ILE B 1 244 ? -10.289 2.111 -0.453 1 98.75 244 ILE B N 1
ATOM 5779 C CA . ILE B 1 244 ? -10.156 3.447 -1.023 1 98.75 244 ILE B CA 1
ATOM 5780 C C . ILE B 1 244 ? -9.477 3.363 -2.389 1 98.75 244 ILE B C 1
ATOM 5782 O O . ILE B 1 244 ? -9.914 4.008 -3.348 1 98.75 244 ILE B O 1
ATOM 5786 N N . GLU B 1 245 ? -8.422 2.547 -2.486 1 98.44 245 GLU B N 1
ATOM 5787 C CA . GLU B 1 245 ? -7.711 2.363 -3.75 1 98.44 245 GLU B CA 1
ATOM 5788 C C . GLU B 1 245 ? -8.641 1.809 -4.828 1 98.44 245 GLU B C 1
ATOM 5790 O O . GLU B 1 245 ? -8.5 2.139 -6.004 1 98.44 245 GLU B O 1
ATOM 5795 N N . LYS B 1 246 ? -9.492 0.927 -4.434 1 98.31 246 LYS B N 1
ATOM 5796 C CA . LYS B 1 246 ? -10.469 0.381 -5.375 1 98.31 246 LYS B CA 1
ATOM 5797 C C . LYS B 1 246 ? -11.477 1.442 -5.805 1 98.31 246 LYS B C 1
ATOM 5799 O O . LYS B 1 246 ? -11.961 1.423 -6.938 1 98.31 246 LYS B O 1
ATOM 5804 N N . ALA B 1 247 ? -11.773 2.389 -4.957 1 98.25 247 ALA B N 1
ATOM 5805 C CA . ALA B 1 247 ? -12.766 3.428 -5.23 1 98.25 247 ALA B CA 1
ATOM 5806 C C . ALA B 1 247 ? -12.164 4.547 -6.078 1 98.25 247 ALA B C 1
ATOM 5808 O O . ALA B 1 247 ? -12.875 5.18 -6.867 1 98.25 247 ALA B O 1
ATOM 5809 N N . TYR B 1 248 ? -10.844 4.84 -5.895 1 98.31 248 TYR B N 1
ATOM 5810 C CA . TYR B 1 248 ? -10.156 5.855 -6.684 1 98.31 248 TYR B CA 1
ATOM 5811 C C . TYR B 1 248 ? -9.836 5.336 -8.078 1 98.31 248 TYR B C 1
ATOM 5813 O O . TYR B 1 248 ? -9.352 4.215 -8.234 1 98.31 248 TYR B O 1
ATOM 5821 N N . THR B 1 249 ? -10.078 6.09 -9.07 1 97.62 249 THR B N 1
ATOM 5822 C CA . THR B 1 249 ? -9.539 5.797 -10.391 1 97.62 249 THR B CA 1
ATOM 5823 C C . THR B 1 249 ? -8.258 6.586 -10.641 1 97.62 249 THR B C 1
ATOM 5825 O O . THR B 1 249 ? -8.023 7.613 -10 1 97.62 249 THR B O 1
ATOM 5828 N N . ALA B 1 250 ? -7.453 6.082 -11.562 1 97.12 250 ALA B N 1
ATOM 5829 C CA . ALA B 1 250 ? -6.242 6.812 -11.93 1 97.12 250 ALA B CA 1
ATOM 5830 C C . ALA B 1 250 ? -6.582 8.195 -12.477 1 97.12 250 ALA B C 1
ATOM 5832 O O . ALA B 1 250 ? -5.875 9.172 -12.211 1 97.12 250 ALA B O 1
ATOM 5833 N N . SER B 1 251 ? -7.637 8.242 -13.148 1 97 251 SER B N 1
ATOM 5834 C CA . SER B 1 251 ? -8.086 9.516 -13.703 1 97 251 SER B CA 1
ATOM 5835 C C . SER B 1 251 ? -8.398 10.523 -12.602 1 97 251 SER B C 1
ATOM 5837 O O . SER B 1 251 ? -7.992 11.688 -12.688 1 97 251 SER B O 1
ATOM 5839 N N . GLN B 1 252 ? -9.094 10.141 -11.625 1 96.5 252 GLN B N 1
ATOM 5840 C CA . GLN B 1 252 ? -9.445 11.008 -10.508 1 96.5 252 GLN B CA 1
ATOM 5841 C C . GLN B 1 252 ? -8.203 11.5 -9.781 1 96.5 252 GLN B C 1
ATOM 5843 O O . GLN B 1 252 ? -8.078 12.695 -9.477 1 96.5 252 GLN B O 1
ATOM 5848 N N . VAL B 1 253 ? -7.301 10.625 -9.547 1 96.69 253 VAL B N 1
ATOM 5849 C CA . VAL B 1 253 ? -6.086 10.961 -8.812 1 96.69 253 VAL B CA 1
ATOM 5850 C C . VAL B 1 253 ? -5.238 11.93 -9.633 1 96.69 253 VAL B C 1
ATOM 5852 O O . VAL B 1 253 ? -4.754 12.938 -9.117 1 96.69 253 VAL B O 1
ATOM 5855 N N . ARG B 1 254 ? -5.094 11.648 -10.883 1 95.44 254 ARG B N 1
ATOM 5856 C CA . ARG B 1 254 ? -4.355 12.539 -11.773 1 95.44 254 ARG B CA 1
ATOM 5857 C C . ARG B 1 254 ? -4.996 13.922 -11.828 1 95.44 254 ARG B C 1
ATOM 5859 O O . ARG B 1 254 ? -4.301 14.938 -11.742 1 95.44 254 ARG B O 1
ATOM 5866 N N . GLY B 1 255 ? -6.273 13.953 -11.969 1 93.25 255 GLY B N 1
ATOM 5867 C CA . GLY B 1 255 ? -6.992 15.219 -12.039 1 93.25 255 GLY B CA 1
ATOM 5868 C C . GLY B 1 255 ? -6.867 16.047 -10.773 1 93.25 255 GLY B C 1
ATOM 5869 O O . GLY B 1 255 ? -6.734 17.266 -10.836 1 93.25 255 GLY B O 1
ATOM 5870 N N . CYS B 1 256 ? -6.824 15.43 -9.703 1 92.75 256 CYS B N 1
ATOM 5871 C CA . CYS B 1 256 ? -6.816 16.109 -8.414 1 92.75 256 CYS B CA 1
ATOM 5872 C C . CYS B 1 256 ? -5.418 16.609 -8.07 1 92.75 256 CYS B C 1
ATOM 5874 O O . CYS B 1 256 ? -5.262 17.672 -7.48 1 92.75 256 CYS B O 1
ATOM 5876 N N . PHE B 1 257 ? -4.402 15.836 -8.469 1 94.06 257 PHE B N 1
ATOM 5877 C CA . PHE B 1 257 ? -3.082 16.141 -7.93 1 94.06 257 PHE B CA 1
ATOM 5878 C C . PHE B 1 257 ? -2.117 16.531 -9.039 1 94.06 257 PHE B C 1
ATOM 5880 O O . PHE B 1 257 ? -0.993 16.969 -8.773 1 94.06 257 PHE B O 1
ATOM 5887 N N . GLY B 1 258 ? -2.525 16.359 -10.227 1 92 258 GLY B N 1
ATOM 5888 C CA . GLY B 1 258 ? -1.696 16.766 -11.352 1 92 258 GLY B CA 1
ATOM 5889 C C . GLY B 1 258 ? -0.505 15.859 -11.57 1 92 258 GLY B C 1
ATOM 5890 O O . GLY B 1 258 ? 0.535 16.297 -12.07 1 92 258 GLY B O 1
ATOM 5891 N N . PHE B 1 259 ? -0.62 14.617 -11.203 1 94.31 259 PHE B N 1
ATOM 5892 C CA . PHE B 1 259 ? 0.475 13.664 -11.383 1 94.31 259 PHE B CA 1
ATOM 5893 C C . PHE B 1 259 ? 0.696 13.367 -12.859 1 94.31 259 PHE B C 1
ATOM 5895 O O . PHE B 1 259 ? -0.258 13.32 -13.641 1 94.31 259 PHE B O 1
ATOM 5902 N N . LYS B 1 260 ? 1.968 13.172 -13.133 1 95.44 260 LYS B N 1
ATOM 5903 C CA . LYS B 1 260 ? 2.377 12.836 -14.492 1 95.44 260 LYS B CA 1
ATOM 5904 C C . LYS B 1 260 ? 2.719 11.352 -14.609 1 95.44 260 LYS B C 1
ATOM 5906 O O . LYS B 1 260 ? 2.947 10.68 -13.602 1 95.44 260 LYS B O 1
ATOM 5911 N N . MET B 1 261 ? 2.744 10.859 -15.852 1 95.44 261 MET B N 1
ATOM 5912 C CA . MET B 1 261 ? 2.996 9.445 -16.109 1 95.44 261 MET B CA 1
ATOM 5913 C C . MET B 1 261 ? 4.43 9.078 -15.742 1 95.44 261 MET B C 1
ATOM 5915 O O . MET B 1 261 ? 4.734 7.906 -15.5 1 95.44 261 MET B O 1
ATOM 5919 N N . GLU B 1 262 ? 5.32 10.102 -15.68 1 96.56 262 GLU B N 1
ATOM 5920 C CA . GLU B 1 262 ? 6.715 9.867 -15.328 1 96.56 262 GLU B CA 1
ATOM 5921 C C . GLU B 1 262 ? 6.902 9.82 -13.82 1 96.56 262 GLU B C 1
ATOM 5923 O O . GLU B 1 262 ? 7.957 9.406 -13.328 1 96.56 262 GLU B O 1
ATOM 5928 N N . ASP B 1 263 ? 5.918 10.273 -13.094 1 97.06 263 ASP B N 1
ATOM 5929 C CA . ASP B 1 263 ? 6.008 10.219 -11.641 1 97.06 263 ASP B CA 1
ATOM 5930 C C . ASP B 1 263 ? 5.977 8.781 -11.141 1 97.06 263 ASP B C 1
ATOM 5932 O O . ASP B 1 263 ? 5.395 7.906 -11.781 1 97.06 263 ASP B O 1
ATOM 5936 N N . ASN B 1 264 ? 6.637 8.523 -10.031 1 97.69 264 ASN B N 1
ATOM 5937 C CA . ASN B 1 264 ? 6.664 7.164 -9.492 1 97.69 264 ASN B CA 1
ATOM 5938 C C . ASN B 1 264 ? 5.301 6.746 -8.953 1 97.69 264 ASN B C 1
ATOM 5940 O O . ASN B 1 264 ? 4.477 7.594 -8.617 1 97.69 264 ASN B O 1
ATOM 5944 N N . CYS B 1 265 ? 5.047 5.473 -8.891 1 97.62 265 CYS B N 1
ATOM 5945 C CA . CYS B 1 265 ? 3.75 4.922 -8.516 1 97.62 265 CYS B CA 1
ATOM 5946 C C . CYS B 1 265 ? 3.439 5.195 -7.051 1 97.62 265 CYS B C 1
ATOM 5948 O O . CYS B 1 265 ? 2.273 5.207 -6.652 1 97.62 265 CYS B O 1
ATOM 5950 N N . GLY B 1 266 ? 4.453 5.395 -6.203 1 98 266 GLY B N 1
ATOM 5951 C CA . GLY B 1 266 ? 4.227 5.742 -4.809 1 98 266 GLY B CA 1
ATOM 5952 C C . GLY B 1 266 ? 3.438 7.023 -4.629 1 98 266 GLY B C 1
ATOM 5953 O O . GLY B 1 266 ? 2.553 7.102 -3.775 1 98 266 GLY B O 1
ATOM 5954 N N . ARG B 1 267 ? 3.766 8.039 -5.422 1 97.25 267 ARG B N 1
ATOM 5955 C CA . ARG B 1 267 ? 3.02 9.289 -5.395 1 97.25 267 ARG B CA 1
ATOM 5956 C C . ARG B 1 267 ? 1.547 9.062 -5.715 1 97.25 267 ARG B C 1
ATOM 5958 O O . ARG B 1 267 ? 0.668 9.609 -5.047 1 97.25 267 ARG B O 1
ATOM 5965 N N . TRP B 1 268 ? 1.277 8.18 -6.66 1 96.5 268 TRP B N 1
ATOM 5966 C CA . TRP B 1 268 ? -0.073 7.902 -7.141 1 96.5 268 TRP B CA 1
ATOM 5967 C C . TRP B 1 268 ? -0.886 7.164 -6.082 1 96.5 268 TRP B C 1
ATOM 5969 O O . TRP B 1 268 ? -2.111 7.293 -6.031 1 96.5 268 TRP B O 1
ATOM 5979 N N . MET B 1 269 ? -0.23 6.387 -5.309 1 95.31 269 MET B N 1
ATOM 5980 C CA . MET B 1 269 ? -0.922 5.516 -4.363 1 95.31 269 MET B CA 1
ATOM 5981 C C . MET B 1 269 ? -1.117 6.215 -3.023 1 95.31 269 MET B C 1
ATOM 5983 O O . MET B 1 269 ? -1.964 5.812 -2.223 1 95.31 269 MET B O 1
ATOM 5987 N N . PHE B 1 270 ? -0.38 7.258 -2.752 1 97.88 270 PHE B N 1
ATOM 5988 C CA . PHE B 1 270 ? -0.29 7.855 -1.426 1 97.88 270 PHE B CA 1
ATOM 5989 C C . PHE B 1 270 ? -1.628 8.461 -1.013 1 97.88 270 PHE B C 1
ATOM 5991 O O . PHE B 1 270 ? -2.006 8.398 0.159 1 97.88 270 PHE B O 1
ATOM 5998 N N . PRO B 1 271 ? -2.424 9.047 -1.927 1 98.19 271 PRO B N 1
ATOM 5999 C CA . PRO B 1 271 ? -3.691 9.664 -1.528 1 98.19 271 PRO B CA 1
ATOM 6000 C C . PRO B 1 271 ? -4.598 8.703 -0.757 1 98.19 271 PRO B C 1
ATOM 6002 O O . PRO B 1 271 ? -5.27 9.117 0.191 1 98.19 271 PRO B O 1
ATOM 6005 N N . ALA B 1 272 ? -4.617 7.461 -1.126 1 98.62 272 ALA B N 1
ATOM 6006 C CA . ALA B 1 272 ? -5.445 6.484 -0.422 1 98.62 272 ALA B CA 1
ATOM 6007 C C . ALA B 1 272 ? -4.949 6.273 1.006 1 98.62 272 ALA B C 1
ATOM 6009 O O . ALA B 1 272 ? -5.75 6.105 1.929 1 98.62 272 ALA B O 1
ATOM 6010 N N . ILE B 1 273 ? -3.631 6.266 1.21 1 98.69 273 ILE B N 1
ATOM 6011 C CA . ILE B 1 273 ? -3.037 6.07 2.527 1 98.69 273 ILE B CA 1
ATOM 6012 C C . ILE B 1 273 ? -3.367 7.262 3.424 1 98.69 273 ILE B C 1
ATOM 6014 O O . ILE B 1 273 ? -3.664 7.09 4.609 1 98.69 273 ILE B O 1
ATOM 6018 N N . GLN B 1 274 ? -3.314 8.484 2.846 1 98.56 274 GLN B N 1
ATOM 6019 C CA . GLN B 1 274 ? -3.625 9.672 3.625 1 98.56 274 GLN B CA 1
ATOM 6020 C C . GLN B 1 274 ? -5.117 9.758 3.926 1 98.56 274 GLN B C 1
ATOM 6022 O O . GLN B 1 274 ? -5.52 10.328 4.945 1 98.56 274 GLN B O 1
ATOM 6027 N N . ALA B 1 275 ? -5.977 9.18 3.084 1 98.75 275 ALA B N 1
ATOM 6028 C CA . ALA B 1 275 ? -7.426 9.211 3.25 1 98.75 275 ALA B CA 1
ATOM 6029 C C . ALA B 1 275 ? -7.871 8.258 4.359 1 98.75 275 ALA B C 1
ATOM 6031 O O . ALA B 1 275 ? -8.859 8.516 5.047 1 98.75 275 ALA B O 1
ATOM 6032 N N . ALA B 1 276 ? -7.184 7.203 4.547 1 98.81 276 ALA B N 1
ATOM 6033 C CA . ALA B 1 276 ? -7.621 6.066 5.355 1 98.81 276 ALA B CA 1
ATOM 6034 C C . ALA B 1 276 ? -7.926 6.496 6.785 1 98.81 276 ALA B C 1
ATOM 6036 O O . ALA B 1 276 ? -8.969 6.141 7.336 1 98.81 276 ALA B O 1
ATOM 6037 N N . PRO B 1 277 ? -7.109 7.363 7.445 1 98.81 277 PRO B N 1
ATOM 6038 C CA . PRO B 1 277 ? -7.363 7.734 8.844 1 98.81 277 PRO B CA 1
ATOM 6039 C C . PRO B 1 277 ? -8.633 8.57 9.008 1 98.81 277 PRO B C 1
ATOM 6041 O O . PRO B 1 277 ? -9.07 8.805 10.141 1 98.81 277 PRO B O 1
ATOM 6044 N N . SER B 1 278 ? -9.211 9.008 7.895 1 98.69 278 SER B N 1
ATOM 6045 C CA . SER B 1 278 ? -10.469 9.75 7.969 1 98.69 278 SER B CA 1
ATOM 6046 C C . SER B 1 278 ? -11.617 8.852 8.398 1 98.69 278 SER B C 1
ATOM 6048 O O . SER B 1 278 ? -12.703 9.336 8.734 1 98.69 278 SER B O 1
ATOM 6050 N N . PHE B 1 279 ? -11.383 7.535 8.359 1 98.62 279 PHE B N 1
ATOM 6051 C CA . PHE B 1 279 ? -12.422 6.566 8.695 1 98.62 279 PHE B CA 1
ATOM 6052 C C . PHE B 1 279 ? -12.078 5.816 9.969 1 98.62 279 PHE B C 1
ATOM 6054 O O . PHE B 1 279 ? -10.969 5.285 10.109 1 98.62 279 PHE B O 1
ATOM 6061 N N . SER B 1 280 ? -13.039 5.723 10.852 1 98 280 SER B N 1
ATOM 6062 C CA . SER B 1 280 ? -12.812 5.191 12.195 1 98 280 SER B CA 1
ATOM 6063 C C . SER B 1 280 ? -12.391 3.727 12.141 1 98 280 SER B C 1
ATOM 6065 O O . SER B 1 280 ? -11.703 3.242 13.047 1 98 280 SER B O 1
ATOM 6067 N N . VAL B 1 281 ? -12.703 2.988 11.07 1 97.56 281 VAL B N 1
ATOM 6068 C CA . VAL B 1 281 ? -12.406 1.567 10.938 1 97.56 281 VAL B CA 1
ATOM 6069 C C . VAL B 1 281 ? -10.891 1.363 10.859 1 97.56 281 VAL B C 1
ATOM 6071 O O . VAL B 1 281 ? -10.398 0.253 11.07 1 97.56 281 VAL B O 1
ATOM 6074 N N . ALA B 1 282 ? -10.148 2.43 10.57 1 98.19 282 ALA B N 1
ATOM 6075 C CA . ALA B 1 282 ? -8.688 2.357 10.516 1 98.19 282 ALA B CA 1
ATOM 6076 C C . ALA B 1 282 ? -8.102 2.164 11.914 1 98.19 282 ALA B C 1
ATOM 6078 O O . ALA B 1 282 ? -6.93 1.811 12.055 1 98.19 282 ALA B O 1
ATOM 6079 N N . PHE B 1 283 ? -8.938 2.414 12.984 1 98.06 283 PHE B N 1
ATOM 6080 C CA . PHE B 1 283 ? -8.43 2.412 14.352 1 98.06 283 PHE B CA 1
ATOM 6081 C C . PHE B 1 283 ? -9.312 1.551 15.25 1 98.06 283 PHE B C 1
ATOM 6083 O O . PHE B 1 283 ? -9.938 2.057 16.188 1 98.06 283 PHE B O 1
ATOM 6090 N N . PRO B 1 284 ? -9.234 0.271 15.078 1 96.12 284 PRO B N 1
ATOM 6091 C CA . PRO B 1 284 ? -10.086 -0.591 15.898 1 96.12 284 PRO B CA 1
ATOM 6092 C C . PRO B 1 284 ? -9.742 -0.529 17.375 1 96.12 284 PRO B C 1
ATOM 6094 O O . PRO B 1 284 ? -10.594 -0.812 18.234 1 96.12 284 PRO B O 1
ATOM 6097 N N . HIS B 1 285 ? -8.5 -0.137 17.734 1 96.5 285 HIS B N 1
ATOM 6098 C CA . HIS B 1 285 ? -8.07 -0.045 19.125 1 96.5 285 HIS B CA 1
ATOM 6099 C C . HIS B 1 285 ? -8.625 1.211 19.797 1 96.5 285 HIS B C 1
ATOM 6101 O O . HIS B 1 285 ? -8.578 1.344 21.016 1 96.5 285 HIS B O 1
ATOM 6107 N N . ILE B 1 286 ? -9.195 2.139 18.969 1 97.06 286 ILE B N 1
ATOM 6108 C CA . ILE B 1 286 ? -9.852 3.34 19.469 1 97.06 286 ILE B CA 1
ATOM 6109 C C . ILE B 1 286 ? -11.367 3.215 19.297 1 97.06 286 ILE B C 1
ATOM 6111 O O . ILE B 1 286 ? -12.133 3.527 20.203 1 97.06 286 ILE B O 1
ATOM 6115 N N . PHE B 1 287 ? -11.695 2.703 18.078 1 96.38 287 PHE B N 1
ATOM 6116 C CA . PHE B 1 287 ? -13.102 2.553 17.719 1 96.38 287 PHE B CA 1
ATOM 6117 C C . PHE B 1 287 ? -13.422 1.102 17.375 1 96.38 287 PHE B C 1
ATOM 6119 O O . PHE B 1 287 ? -13.398 0.711 16.203 1 96.38 287 PHE B O 1
ATOM 6126 N N . PRO B 1 288 ? -13.805 0.35 18.312 1 92.38 288 PRO B N 1
ATOM 6127 C CA . PRO B 1 288 ? -14.164 -1.04 18.016 1 92.38 288 PRO B CA 1
ATOM 6128 C C . PRO B 1 288 ? -15.289 -1.159 17 1 92.38 288 PRO B C 1
ATOM 6130 O O . PRO B 1 288 ? -16.109 -0.247 16.875 1 92.38 288 PRO B O 1
ATOM 6133 N N . PRO B 1 289 ? -15.344 -2.25 16.312 1 87.25 289 PRO B N 1
ATOM 6134 C CA . PRO B 1 289 ? -16.312 -2.424 15.227 1 87.25 289 PRO B CA 1
ATOM 6135 C C . PRO B 1 289 ? -17.75 -2.18 15.68 1 87.25 289 PRO B C 1
ATOM 6137 O O . PRO B 1 289 ? -18.578 -1.687 14.906 1 87.25 289 PRO B O 1
ATOM 6140 N N . GLU B 1 290 ? -18.047 -2.426 16.859 1 85.81 290 GLU B N 1
ATOM 6141 C CA . GLU B 1 290 ? -19.391 -2.289 17.391 1 85.81 290 GLU B CA 1
ATOM 6142 C C . GLU B 1 290 ? -19.812 -0.823 17.453 1 85.81 290 GLU B C 1
ATOM 6144 O O . GLU B 1 290 ? -21 -0.516 17.531 1 85.81 290 GLU B O 1
ATOM 6149 N N . LYS B 1 291 ? -18.891 0.075 17.406 1 85.38 291 LYS B N 1
ATOM 6150 C CA . LYS B 1 291 ? -19.172 1.504 17.484 1 85.38 291 LYS B CA 1
ATOM 6151 C C . LYS B 1 291 ? -19.656 2.047 16.141 1 85.38 291 LYS B C 1
ATOM 6153 O O . LYS B 1 291 ? -20.203 3.15 16.078 1 85.38 291 LYS B O 1
ATOM 6158 N N . GLY B 1 292 ? -19.453 1.253 15.102 1 87.62 292 GLY B N 1
ATOM 6159 C CA . GLY B 1 292 ? -19.875 1.692 13.781 1 87.62 292 GLY B CA 1
ATOM 6160 C C . GLY B 1 292 ? -19.016 2.816 13.227 1 87.62 292 GLY B C 1
ATOM 6161 O O . GLY B 1 292 ? -17.828 2.918 13.547 1 87.62 292 GLY B O 1
ATOM 6162 N N . ASN B 1 293 ? -19.594 3.588 12.367 1 93.5 293 ASN B N 1
ATOM 6163 C CA . ASN B 1 293 ? -18.922 4.703 11.711 1 93.5 293 ASN B CA 1
ATOM 6164 C C . ASN B 1 293 ? -18.922 5.953 12.586 1 93.5 293 ASN B C 1
ATOM 6166 O O . ASN B 1 293 ? -19.984 6.426 13 1 93.5 293 ASN B O 1
ATOM 6170 N N . VAL B 1 294 ? -17.766 6.453 12.898 1 96.75 294 VAL B N 1
ATOM 6171 C CA . VAL B 1 294 ? -17.641 7.641 13.734 1 96.75 294 VAL B CA 1
ATOM 6172 C C . VAL B 1 294 ? -17.172 8.82 12.883 1 96.75 294 VAL B C 1
ATOM 6174 O O . VAL B 1 294 ? -16.281 8.664 12.031 1 96.75 294 VAL B O 1
ATOM 6177 N N . PHE B 1 295 ? -17.734 10.039 13.094 1 97.69 295 PHE B N 1
ATOM 6178 C CA . PHE B 1 295 ? -17.391 11.242 12.344 1 97.69 295 PHE B CA 1
ATOM 6179 C C . PHE B 1 295 ? -15.945 11.641 12.602 1 97.69 295 PHE B C 1
ATOM 6181 O O . PHE B 1 295 ? -15.445 11.5 13.719 1 97.69 295 PHE B O 1
ATOM 6188 N N . CYS B 1 296 ? -15.32 12.117 11.555 1 98.75 296 CYS B N 1
ATOM 6189 C CA . CYS B 1 296 ? -13.953 12.609 11.648 1 98.75 296 CYS B CA 1
ATOM 6190 C C . CYS B 1 296 ? -13.891 14.094 11.305 1 98.75 296 CYS B C 1
ATOM 6192 O O . CYS B 1 296 ? -14.531 14.547 10.352 1 98.75 296 CYS B O 1
ATOM 6194 N N . MET B 1 297 ? -13.219 14.875 12.078 1 98.75 297 MET B N 1
ATOM 6195 C CA . MET B 1 297 ? -12.938 16.281 11.789 1 98.75 297 MET B CA 1
ATOM 6196 C C . MET B 1 297 ? -11.445 16.5 11.555 1 98.75 297 MET B C 1
ATOM 6198 O O . MET B 1 297 ? -10.617 16.078 12.367 1 98.75 297 MET B O 1
ATOM 6202 N N . ILE B 1 298 ? -11.094 17.203 10.469 1 98.75 298 ILE B N 1
ATOM 6203 C CA . ILE B 1 298 ? -9.703 17.312 10.047 1 98.75 298 ILE B CA 1
ATOM 6204 C C . ILE B 1 298 ? -9.312 18.781 9.945 1 98.75 298 ILE B C 1
ATOM 6206 O O . ILE B 1 298 ? -9.578 19.438 8.93 1 98.75 298 ILE B O 1
ATOM 6210 N N . PRO B 1 299 ? -8.672 19.375 10.922 1 98.56 299 PRO B N 1
ATOM 6211 C CA . PRO B 1 299 ? -8.031 20.672 10.734 1 98.56 299 PRO B CA 1
ATOM 6212 C C . PRO B 1 299 ? -6.809 20.609 9.82 1 98.56 299 PRO B C 1
ATOM 6214 O O . PRO B 1 299 ? -5.941 19.75 10.008 1 98.56 299 PRO B O 1
ATOM 6217 N N . GLN B 1 300 ? -6.766 21.406 8.844 1 96.19 300 GLN B N 1
ATOM 6218 C CA . GLN B 1 300 ? -5.695 21.312 7.852 1 96.19 300 GLN B CA 1
ATOM 6219 C C . GLN B 1 300 ? -5.457 22.672 7.18 1 96.19 300 GLN B C 1
ATOM 6221 O O . GLN B 1 300 ? -6.316 23.547 7.23 1 96.19 300 GLN B O 1
ATOM 6226 N N . ALA B 1 301 ? -4.25 22.812 6.594 1 93.62 301 ALA B N 1
ATOM 6227 C CA . ALA B 1 301 ? -4.031 23.938 5.684 1 93.62 301 ALA B CA 1
ATOM 6228 C C . ALA B 1 301 ? -4.785 23.734 4.375 1 93.62 301 ALA B C 1
ATOM 6230 O O . ALA B 1 301 ? -5.012 22.609 3.949 1 93.62 301 ALA B O 1
ATOM 6231 N N . ILE B 1 302 ? -5.121 24.766 3.715 1 92.06 302 ILE B N 1
ATOM 6232 C CA . ILE B 1 302 ? -6.055 24.75 2.594 1 92.06 302 ILE B CA 1
ATOM 6233 C C . ILE B 1 302 ? -5.449 23.969 1.428 1 92.06 302 ILE B C 1
ATOM 6235 O O . ILE B 1 302 ? -6.172 23.406 0.611 1 92.06 302 ILE B O 1
ATOM 6239 N N . ASP B 1 303 ? -4.109 23.922 1.335 1 89.25 303 ASP B N 1
ATOM 6240 C CA . ASP B 1 303 ? -3.457 23.219 0.236 1 89.25 303 ASP B CA 1
ATOM 6241 C C . ASP B 1 303 ? -3.705 21.719 0.326 1 89.25 303 ASP B C 1
ATOM 6243 O O . ASP B 1 303 ? -3.543 21 -0.661 1 89.25 303 ASP B O 1
ATOM 6247 N N . GLN B 1 304 ? -4.129 21.203 1.488 1 93.69 304 GLN B N 1
ATOM 6248 C CA . GLN B 1 304 ? -4.355 19.781 1.675 1 93.69 304 GLN B CA 1
ATOM 6249 C C . GLN B 1 304 ? -5.777 19.391 1.277 1 93.69 304 GLN B C 1
ATOM 6251 O O . GLN B 1 304 ? -6.117 18.203 1.237 1 93.69 304 GLN B O 1
ATOM 6256 N N . ASP B 1 305 ? -6.613 20.297 0.932 1 93.06 305 ASP B N 1
ATOM 6257 C CA . ASP B 1 305 ? -8.031 20.078 0.677 1 93.06 305 ASP B CA 1
ATOM 6258 C C . ASP B 1 305 ? -8.234 19.031 -0.422 1 93.06 305 ASP B C 1
ATOM 6260 O O . ASP B 1 305 ? -9.141 18.203 -0.336 1 93.06 305 ASP B O 1
ATOM 6264 N N . PRO B 1 306 ? -7.441 19.047 -1.463 1 92.12 306 PRO B N 1
ATOM 6265 C CA . PRO B 1 306 ? -7.664 18.078 -2.533 1 92.12 306 PRO B CA 1
ATOM 6266 C C . PRO B 1 306 ? -7.684 16.625 -2.025 1 92.12 306 PRO B C 1
ATOM 6268 O O . PRO B 1 306 ? -8.469 15.812 -2.504 1 92.12 306 PRO B O 1
ATOM 6271 N N . TYR B 1 307 ? -6.867 16.266 -1.119 1 96.25 307 TYR B N 1
ATOM 6272 C CA . TYR B 1 307 ? -6.844 14.914 -0.569 1 96.25 307 TYR B CA 1
ATOM 6273 C C . TYR B 1 307 ? -8.203 14.539 0.014 1 96.25 307 TYR B C 1
ATOM 6275 O O . TYR B 1 307 ? -8.734 13.461 -0.271 1 96.25 307 TYR B O 1
ATOM 6283 N N . PHE B 1 308 ? -8.75 15.43 0.704 1 97.38 308 PHE B N 1
ATOM 6284 C CA . PHE B 1 308 ? -9.938 15.055 1.464 1 97.38 308 PHE B CA 1
ATOM 6285 C C . PHE B 1 308 ? -11.203 15.359 0.675 1 97.38 308 PHE B C 1
ATOM 6287 O O . PHE B 1 308 ? -12.266 14.797 0.951 1 97.38 308 PHE B O 1
ATOM 6294 N N . ARG B 1 309 ? -11.062 16.312 -0.282 1 95 309 ARG B N 1
ATOM 6295 C CA . ARG B 1 309 ? -12.156 16.438 -1.241 1 95 309 ARG B CA 1
ATOM 6296 C C . ARG B 1 309 ? -12.383 15.117 -1.978 1 95 309 ARG B C 1
ATOM 6298 O O . ARG B 1 309 ? -13.516 14.656 -2.104 1 95 309 ARG B O 1
ATOM 6305 N N . LEU B 1 310 ? -11.312 14.547 -2.445 1 96.81 310 LEU B N 1
ATOM 6306 C CA . LEU B 1 310 ? -11.375 13.242 -3.107 1 96.81 310 LEU B CA 1
ATOM 6307 C C . LEU B 1 310 ? -11.906 12.172 -2.158 1 96.81 310 LEU B C 1
ATOM 6309 O O . LEU B 1 310 ? -12.719 11.336 -2.551 1 96.81 310 LEU B O 1
ATOM 6313 N N . THR B 1 311 ? -11.461 12.195 -0.924 1 98.44 311 THR B N 1
ATOM 6314 C CA . THR B 1 311 ? -11.906 11.25 0.097 1 98.44 311 THR B CA 1
ATOM 6315 C C . THR B 1 311 ? -13.422 11.352 0.302 1 98.44 311 THR B C 1
ATOM 6317 O O . THR B 1 311 ? -14.117 10.336 0.353 1 98.44 311 THR B O 1
ATOM 6320 N N . ARG B 1 312 ? -13.906 12.57 0.404 1 97.94 312 ARG B N 1
ATOM 6321 C CA . ARG B 1 312 ? -15.328 12.828 0.608 1 97.94 312 ARG B CA 1
ATOM 6322 C C . ARG B 1 312 ? -16.156 12.312 -0.568 1 97.94 312 ARG B C 1
ATOM 6324 O O . ARG B 1 312 ? -17.266 11.82 -0.383 1 97.94 312 ARG B O 1
ATOM 6331 N N . ASP B 1 313 ? -15.625 12.375 -1.738 1 96.81 313 ASP B N 1
ATOM 6332 C CA . ASP B 1 313 ? -16.328 11.945 -2.943 1 96.81 313 ASP B CA 1
ATOM 6333 C C . ASP B 1 313 ? -16.594 10.445 -2.922 1 96.81 313 ASP B C 1
ATOM 6335 O O . ASP B 1 313 ? -17.641 9.992 -3.383 1 96.81 313 ASP B O 1
ATOM 6339 N N . VAL B 1 314 ? -15.711 9.695 -2.373 1 97.75 314 VAL B N 1
ATOM 6340 C CA . VAL B 1 314 ? -15.836 8.25 -2.49 1 97.75 314 VAL B CA 1
ATOM 6341 C C . VAL B 1 314 ? -16.422 7.672 -1.203 1 97.75 314 VAL B C 1
ATOM 6343 O O . VAL B 1 314 ? -16.844 6.512 -1.171 1 97.75 314 VAL B O 1
ATOM 6346 N N . ALA B 1 315 ? -16.453 8.445 -0.109 1 98.38 315 ALA B N 1
ATOM 6347 C CA . ALA B 1 315 ? -16.844 7.965 1.209 1 98.38 315 ALA B CA 1
ATOM 6348 C C . ALA B 1 315 ? -18.234 7.32 1.157 1 98.38 315 ALA B C 1
ATOM 6350 O O . ALA B 1 315 ? -18.406 6.184 1.601 1 98.38 315 ALA B O 1
ATOM 6351 N N . PRO B 1 316 ? -19.266 7.941 0.517 1 97.25 316 PRO B N 1
ATOM 6352 C CA . PRO B 1 316 ? -20.609 7.348 0.526 1 97.25 316 PRO B CA 1
ATOM 6353 C C . PRO B 1 316 ? -20.656 6 -0.195 1 97.25 316 PRO B C 1
ATOM 6355 O O . PRO B 1 316 ? -21.312 5.066 0.277 1 97.25 316 PRO B O 1
ATOM 6358 N N . ARG B 1 317 ? -19.938 5.863 -1.293 1 95.38 317 ARG B N 1
ATOM 6359 C CA . ARG B 1 317 ? -19.969 4.617 -2.059 1 95.38 317 ARG B CA 1
ATOM 6360 C C . ARG B 1 317 ? -19.312 3.482 -1.272 1 95.38 317 ARG B C 1
ATOM 6362 O O . ARG B 1 317 ? -19.641 2.312 -1.487 1 95.38 317 ARG B O 1
ATOM 6369 N N . MET B 1 318 ? -18.5 3.846 -0.38 1 96.94 318 MET B N 1
ATOM 6370 C CA . MET B 1 318 ? -17.828 2.848 0.449 1 96.94 318 MET B CA 1
ATOM 6371 C C . MET B 1 318 ? -18.609 2.596 1.735 1 96.94 318 MET B C 1
ATOM 6373 O O . MET B 1 318 ? -18.219 1.756 2.549 1 96.94 318 MET B O 1
ATOM 6377 N N . GLY B 1 319 ? -19.656 3.385 1.951 1 96.5 319 GLY B N 1
ATOM 6378 C CA . GLY B 1 319 ? -20.484 3.205 3.129 1 96.5 319 GLY B CA 1
ATOM 6379 C C . GLY B 1 319 ? -19.953 3.914 4.355 1 96.5 319 GLY B C 1
ATOM 6380 O O . GLY B 1 319 ? -20.266 3.529 5.488 1 96.5 319 GLY B O 1
ATOM 6381 N N . TYR B 1 320 ? -19.125 4.926 4.195 1 97.69 320 TYR B N 1
ATOM 6382 C CA . TYR B 1 320 ? -18.531 5.648 5.312 1 97.69 320 TYR B CA 1
ATOM 6383 C C . TYR B 1 320 ? -19.031 7.086 5.363 1 97.69 320 TYR B C 1
ATOM 6385 O O . TYR B 1 320 ? -19.594 7.59 4.383 1 97.69 320 TYR B O 1
ATOM 6393 N N . LEU B 1 321 ? -18.875 7.691 6.484 1 97.56 321 LEU B N 1
ATOM 6394 C CA . LEU B 1 321 ? -19.25 9.094 6.672 1 97.56 321 LEU B CA 1
ATOM 6395 C C . LEU B 1 321 ? -18.203 10.016 6.047 1 97.56 321 LEU B C 1
ATOM 6397 O O . LEU B 1 321 ? -17 9.758 6.148 1 97.56 321 LEU B O 1
ATOM 6401 N N . LYS B 1 322 ? -18.688 11.094 5.43 1 98 322 LYS B N 1
ATOM 6402 C CA . LYS B 1 322 ? -17.766 12.094 4.902 1 98 322 LYS B CA 1
ATOM 6403 C C . LYS B 1 322 ? -17.016 12.805 6.031 1 98 322 LYS B C 1
ATOM 6405 O O . LYS B 1 322 ? -17.641 13.297 6.977 1 98 322 LYS B O 1
ATOM 6410 N N . PRO B 1 323 ? -15.727 12.828 5.965 1 98.5 323 PRO B N 1
ATOM 6411 C CA . PRO B 1 323 ? -15.016 13.609 6.98 1 98.5 323 PRO B CA 1
ATOM 6412 C C . PRO B 1 323 ? -15.281 15.109 6.863 1 98.5 323 PRO B C 1
ATOM 6414 O O . PRO B 1 323 ? -15.43 15.625 5.754 1 98.5 323 PRO B O 1
ATOM 6417 N N . ALA B 1 324 ? -15.375 15.773 7.961 1 98.56 324 ALA B N 1
ATOM 6418 C CA . ALA B 1 324 ? -15.438 17.234 7.992 1 98.56 324 ALA B CA 1
ATOM 6419 C C . ALA B 1 324 ? -14.031 17.844 7.996 1 98.56 324 ALA B C 1
ATOM 6421 O O . ALA B 1 324 ? -13.109 17.281 8.578 1 98.56 324 ALA B O 1
ATOM 6422 N N . VAL B 1 325 ? -13.906 18.969 7.312 1 98.19 325 VAL B N 1
ATOM 6423 C CA . VAL B 1 325 ? -12.602 19.609 7.238 1 98.19 325 VAL B CA 1
ATOM 6424 C C . VAL B 1 325 ? -12.727 21.078 7.621 1 98.19 325 VAL B C 1
ATOM 6426 O O . VAL B 1 325 ? -13.758 21.703 7.375 1 98.19 325 VAL B O 1
ATOM 6429 N N . ILE B 1 326 ? -11.758 21.609 8.312 1 98.12 326 ILE B N 1
ATOM 6430 C CA . ILE B 1 326 ? -11.602 23.031 8.586 1 98.12 326 ILE B CA 1
ATOM 6431 C C . ILE B 1 326 ? -10.242 23.516 8.094 1 98.12 326 ILE B C 1
ATOM 6433 O O . ILE B 1 326 ? -9.227 22.844 8.312 1 98.12 326 ILE B O 1
ATOM 6437 N N . HIS B 1 327 ? -10.211 24.641 7.336 1 96.81 327 HIS B N 1
ATOM 6438 C CA . HIS B 1 327 ? -9.023 25.047 6.594 1 96.81 327 HIS B CA 1
ATOM 6439 C C . HIS B 1 327 ? -8.359 26.266 7.234 1 96.81 327 HIS B C 1
ATOM 6441 O O . HIS B 1 327 ? -9.047 27.219 7.609 1 96.81 327 HIS B O 1
ATOM 6447 N N . SER B 1 328 ? -7.105 26.203 7.258 1 95.94 328 SER B N 1
ATOM 6448 C CA . SER B 1 328 ? -6.32 27.359 7.656 1 95.94 328 SER B CA 1
ATOM 6449 C C . SER B 1 328 ? -5.695 28.047 6.445 1 95.94 328 SER B C 1
ATOM 6451 O O . SER B 1 328 ? -5.414 27.406 5.434 1 95.94 328 SER B O 1
ATOM 6453 N N . LYS B 1 329 ? -5.523 29.344 6.59 1 92.12 329 LYS B N 1
ATOM 6454 C CA . LYS B 1 329 ? -4.668 30.094 5.668 1 92.12 329 LYS B CA 1
ATOM 6455 C C . LYS B 1 329 ? -3.199 29.734 5.875 1 92.12 329 LYS B C 1
ATOM 6457 O O . LYS B 1 329 ? -2.84 29.109 6.875 1 92.12 329 LYS B O 1
ATOM 6462 N N . PHE B 1 330 ? -2.424 30.062 4.941 1 89 330 PHE B N 1
ATOM 6463 C CA . PHE B 1 330 ? -0.997 29.797 5.047 1 89 330 PHE B CA 1
ATOM 6464 C C . PHE B 1 330 ? -0.331 30.75 6.027 1 89 330 PHE B C 1
ATOM 6466 O O . PHE B 1 330 ? -0.699 31.922 6.105 1 89 330 PHE B O 1
ATOM 6473 N N . PHE B 1 331 ? 0.589 30.188 6.738 1 90.94 331 PHE B N 1
ATOM 6474 C CA . PHE B 1 331 ? 1.477 31.016 7.547 1 90.94 331 PHE B CA 1
ATOM 6475 C C . PHE B 1 331 ? 2.504 31.719 6.668 1 90.94 331 PHE B C 1
ATOM 6477 O O . PHE B 1 331 ? 3.25 31.078 5.93 1 90.94 331 PHE B O 1
ATOM 6484 N N . PRO B 1 332 ? 2.543 33 6.781 1 87.5 332 PRO B N 1
ATOM 6485 C CA . PRO B 1 332 ? 3.393 33.75 5.848 1 87.5 332 PRO B CA 1
ATOM 6486 C C . PRO B 1 332 ? 4.883 33.5 6.094 1 87.5 332 PRO B C 1
ATOM 6488 O O . PRO B 1 332 ? 5.309 33.375 7.242 1 87.5 332 PRO B O 1
ATOM 6491 N N . GLY B 1 333 ? 5.609 33.594 4.98 1 87.62 333 GLY B N 1
ATOM 6492 C CA . GLY B 1 333 ? 7.059 33.531 5.113 1 87.62 333 GLY B CA 1
ATOM 6493 C C . GLY B 1 333 ? 7.629 34.812 5.734 1 87.62 333 GLY B C 1
ATOM 6494 O O . GLY B 1 333 ? 7.023 35.875 5.648 1 87.62 333 GLY B O 1
ATOM 6495 N N . LEU B 1 334 ? 8.781 34.719 6.215 1 88.5 334 LEU B N 1
ATOM 6496 C CA . LEU B 1 334 ? 9.398 35.812 6.957 1 88.5 334 LEU B CA 1
ATOM 6497 C C . LEU B 1 334 ? 9.75 36.969 6.027 1 88.5 334 LEU B C 1
ATOM 6499 O O . LEU B 1 334 ? 9.664 38.125 6.418 1 88.5 334 LEU B O 1
ATOM 6503 N N . CYS B 1 335 ? 10.07 36.688 4.832 1 83.19 335 CYS B N 1
ATOM 6504 C CA . CYS B 1 335 ? 10.555 37.688 3.904 1 83.19 335 CYS B CA 1
ATOM 6505 C C . CYS B 1 335 ? 9.398 38.312 3.117 1 83.19 335 CYS B C 1
ATOM 6507 O O . CYS B 1 335 ? 9.617 39.156 2.248 1 83.19 335 CYS B O 1
ATOM 6509 N N . GLY B 1 336 ? 8.219 38 3.535 1 73 336 GLY B N 1
ATOM 6510 C CA . GLY B 1 336 ? 7.07 38.625 2.889 1 73 336 GLY B CA 1
ATOM 6511 C C . GLY B 1 336 ? 6.758 38 1.533 1 73 336 GLY B C 1
ATOM 6512 O O . GLY B 1 336 ? 5.863 38.469 0.829 1 73 336 GLY B O 1
ATOM 6513 N N . SER B 1 337 ? 7.684 37.125 1.089 1 60.78 337 SER B N 1
ATOM 6514 C CA . SER B 1 337 ? 7.469 36.531 -0.233 1 60.78 337 SER B CA 1
ATOM 6515 C C . SER B 1 337 ? 6.133 35.812 -0.307 1 60.78 337 SER B C 1
ATOM 6517 O O . SER B 1 337 ? 5.578 35.406 0.719 1 60.78 337 SER B O 1
ATOM 6519 N N . LYS B 1 338 ? 5.594 35.906 -1.585 1 65.38 338 LYS B N 1
ATOM 6520 C CA . LYS B 1 338 ? 4.324 35.312 -1.992 1 65.38 338 LYS B CA 1
ATOM 6521 C C . LYS B 1 338 ? 4.355 33.812 -1.846 1 65.38 338 LYS B C 1
ATOM 6523 O O . LYS B 1 338 ? 5.266 33.156 -2.35 1 65.38 338 LYS B O 1
ATOM 6528 N N . GLY B 1 339 ? 3.811 33.344 -0.626 1 66.19 339 GLY B N 1
ATOM 6529 C CA . GLY B 1 339 ? 3.715 31.906 -0.408 1 66.19 339 GLY B CA 1
ATOM 6530 C C . GLY B 1 339 ? 3.793 31.516 1.057 1 66.19 339 GLY B C 1
ATOM 6531 O O . GLY B 1 339 ? 3.639 32.375 1.938 1 66.19 339 GLY B O 1
ATOM 6532 N N . LYS B 1 340 ? 4.035 30.156 1.328 1 71.88 340 LYS B N 1
ATOM 6533 C CA . LYS B 1 340 ? 4.078 29.641 2.693 1 71.88 340 LYS B CA 1
ATOM 6534 C C . LYS B 1 340 ? 5.52 29.484 3.174 1 71.88 340 LYS B C 1
ATOM 6536 O O . LYS B 1 340 ? 6.445 29.422 2.363 1 71.88 340 LYS B O 1
ATOM 6541 N N . MET B 1 341 ? 5.73 29.594 4.43 1 73.81 341 MET B N 1
ATOM 6542 C CA . MET B 1 341 ? 7.062 29.406 5.004 1 73.81 341 MET B CA 1
ATOM 6543 C C . MET B 1 341 ? 7.621 28.031 4.672 1 73.81 341 MET B C 1
ATOM 6545 O O . MET B 1 341 ? 6.887 27.047 4.68 1 73.81 341 MET B O 1
ATOM 6549 N N . SER B 1 342 ? 8.875 28.031 4.266 1 71.38 342 SER B N 1
ATOM 6550 C CA . SER B 1 342 ? 9.539 26.781 3.916 1 71.38 342 SER B CA 1
ATOM 6551 C C . SER B 1 342 ? 10.875 26.641 4.641 1 71.38 342 SER B C 1
ATOM 6553 O O . SER B 1 342 ? 11.523 27.641 4.949 1 71.38 342 SER B O 1
ATOM 6555 N N . SER B 1 343 ? 11.234 25.469 4.945 1 70.5 343 SER B N 1
ATOM 6556 C CA . SER B 1 343 ? 12.492 25.172 5.625 1 70.5 343 SER B CA 1
ATOM 6557 C C . SER B 1 343 ? 13.688 25.438 4.715 1 70.5 343 SER B C 1
ATOM 6559 O O . SER B 1 343 ? 14.812 25.594 5.191 1 70.5 343 SER B O 1
ATOM 6561 N N . SER B 1 344 ? 13.438 25.625 3.518 1 64.19 344 SER B N 1
ATOM 6562 C CA . SER B 1 344 ? 14.539 25.656 2.559 1 64.19 344 SER B CA 1
ATOM 6563 C C . SER B 1 344 ? 15.07 27.078 2.373 1 64.19 344 SER B C 1
ATOM 6565 O O . SER B 1 344 ? 16.172 27.266 1.845 1 64.19 344 SER B O 1
ATOM 6567 N N . THR B 1 345 ? 14.484 28.156 2.771 1 62.81 345 THR B N 1
ATOM 6568 C CA . THR B 1 345 ? 14.844 29.531 2.412 1 62.81 345 THR B CA 1
ATOM 6569 C C . THR B 1 345 ? 15.781 30.125 3.455 1 62.81 345 THR B C 1
ATOM 6571 O O . THR B 1 345 ? 16.328 31.219 3.252 1 62.81 345 THR B O 1
ATOM 6574 N N . GLY B 1 346 ? 16.234 29.391 4.387 1 66.19 346 GLY B N 1
ATOM 6575 C CA . GLY B 1 346 ? 17.125 29.906 5.41 1 66.19 346 GLY B CA 1
ATOM 6576 C C . GLY B 1 346 ? 16.469 30.906 6.332 1 66.19 346 GLY B C 1
ATOM 6577 O O . GLY B 1 346 ? 17.031 31.281 7.363 1 66.19 346 GLY B O 1
ATOM 6578 N N . ALA B 1 347 ? 15.422 31.438 6.062 1 80.25 347 ALA B N 1
ATOM 6579 C CA . ALA B 1 347 ? 14.781 32.5 6.867 1 80.25 347 ALA B CA 1
ATOM 6580 C C . ALA B 1 347 ? 13.703 31.906 7.77 1 80.25 347 ALA B C 1
ATOM 6582 O O . ALA B 1 347 ? 12.953 32.625 8.414 1 80.25 347 ALA B O 1
ATOM 6583 N N . ALA B 1 348 ? 13.719 30.703 7.918 1 87.38 348 ALA B N 1
ATOM 6584 C CA . ALA B 1 348 ? 12.695 30.078 8.742 1 87.38 348 ALA B CA 1
ATOM 6585 C C . ALA B 1 348 ? 13.094 30.078 10.219 1 87.38 348 ALA B C 1
ATOM 6587 O O . ALA B 1 348 ? 14.266 29.891 10.547 1 87.38 348 ALA B O 1
ATOM 6588 N N . VAL B 1 349 ? 12.18 30.391 11.062 1 93 349 VAL B N 1
ATOM 6589 C CA . VAL B 1 349 ? 12.406 30.297 12.5 1 93 349 VAL B CA 1
ATOM 6590 C C . VAL B 1 349 ? 12.07 28.891 12.992 1 93 349 VAL B C 1
ATOM 6592 O O . VAL B 1 349 ? 10.906 28.484 13 1 93 349 VAL B O 1
ATOM 6595 N N . PHE B 1 350 ? 13.039 28.188 13.453 1 92.56 350 PHE B N 1
ATOM 6596 C CA . PHE B 1 350 ? 12.883 26.797 13.867 1 92.56 350 PHE B CA 1
ATOM 6597 C C . PHE B 1 350 ? 12.602 26.719 15.359 1 92.56 350 PHE B C 1
ATOM 6599 O O . PHE B 1 350 ? 12.93 27.641 16.109 1 92.56 350 PHE B O 1
ATOM 6606 N N . LEU B 1 351 ? 12.078 25.609 15.758 1 94.44 351 LEU B N 1
ATOM 6607 C CA . LEU B 1 351 ? 11.758 25.375 17.156 1 94.44 351 LEU B CA 1
ATOM 6608 C C . LEU B 1 351 ? 13.023 25.094 17.969 1 94.44 351 LEU B C 1
ATOM 6610 O O . LEU B 1 351 ? 12.992 25.094 19.203 1 94.44 351 LEU B O 1
ATOM 6614 N N . THR B 1 352 ? 14.125 24.953 17.312 1 93.69 352 THR B N 1
ATOM 6615 C CA . THR B 1 352 ? 15.398 24.703 17.969 1 93.69 352 THR B CA 1
ATOM 6616 C C . THR B 1 352 ? 16.234 25.969 18.047 1 93.69 352 THR B C 1
ATOM 6618 O O . THR B 1 352 ? 17.328 25.969 18.594 1 93.69 352 THR B O 1
ATOM 6621 N N . ASP B 1 353 ? 15.766 27.078 17.5 1 95.06 353 ASP B N 1
ATOM 6622 C CA . ASP B 1 353 ? 16.531 28.312 17.469 1 95.06 353 ASP B CA 1
ATOM 6623 C C . ASP B 1 353 ? 16.719 28.891 18.875 1 95.06 353 ASP B C 1
ATOM 6625 O O . ASP B 1 353 ? 15.797 28.812 19.688 1 95.06 353 ASP B O 1
ATOM 6629 N N . THR B 1 354 ? 17.844 29.484 19.078 1 97.06 354 THR B N 1
ATOM 6630 C CA . THR B 1 354 ? 18.078 30.219 20.328 1 97.06 354 THR B CA 1
ATOM 6631 C C . THR B 1 354 ? 17.422 31.578 20.281 1 97.06 354 THR B C 1
ATOM 6633 O O . THR B 1 354 ? 17.078 32.094 19.219 1 97.06 354 THR B O 1
ATOM 6636 N N . PRO B 1 355 ? 17.266 32.125 21.469 1 97.94 355 PRO B N 1
ATOM 6637 C CA . PRO B 1 355 ? 16.703 33.469 21.5 1 97.94 355 PRO B CA 1
ATOM 6638 C C . PRO B 1 355 ? 17.469 34.438 20.609 1 97.94 355 PRO B C 1
ATOM 6640 O O . PRO B 1 355 ? 16.875 35.281 19.922 1 97.94 355 PRO B O 1
ATOM 6643 N N . LYS B 1 356 ? 18.734 34.344 20.641 1 98.06 356 LYS B N 1
ATOM 6644 C CA . LYS B 1 356 ? 19.562 35.219 19.812 1 98.06 356 LYS B CA 1
ATOM 6645 C C . LYS B 1 356 ? 19.297 34.969 18.328 1 98.06 356 LYS B C 1
ATOM 6647 O O . LYS B 1 356 ? 19.188 35.938 17.547 1 98.06 356 LYS B O 1
ATOM 6652 N N . MET B 1 357 ? 19.219 33.75 17.922 1 96.38 357 MET B N 1
ATOM 6653 C CA . MET B 1 357 ? 18.953 33.406 16.531 1 96.38 357 MET B CA 1
ATOM 6654 C C . MET B 1 357 ? 17.594 33.938 16.078 1 96.38 357 MET B C 1
ATOM 6656 O O . MET B 1 357 ? 17.469 34.469 14.969 1 96.38 357 MET B O 1
ATOM 6660 N N . ILE B 1 358 ? 16.594 33.844 16.938 1 97.31 358 ILE B N 1
ATOM 6661 C CA . ILE B 1 358 ? 15.258 34.344 16.641 1 97.31 358 ILE B CA 1
ATOM 6662 C C . ILE B 1 358 ? 15.312 35.844 16.406 1 97.31 358 ILE B C 1
ATOM 6664 O O . ILE B 1 358 ? 14.797 36.344 15.414 1 97.31 358 ILE B O 1
ATOM 6668 N N . LYS B 1 359 ? 15.945 36.531 17.344 1 97.75 359 LYS B N 1
ATOM 6669 C CA . LYS B 1 359 ? 16.094 37.969 17.234 1 97.75 359 LYS B CA 1
ATOM 6670 C C . LYS B 1 359 ? 16.781 38.375 15.93 1 97.75 359 LYS B C 1
ATOM 6672 O O . LYS B 1 359 ? 16.312 39.25 15.227 1 97.75 359 LYS B O 1
ATOM 6677 N N . ASP B 1 360 ? 17.844 37.719 15.594 1 96.75 360 ASP B N 1
ATOM 6678 C CA . ASP B 1 360 ? 18.625 38.031 14.398 1 96.75 360 ASP B CA 1
ATOM 6679 C C . ASP B 1 360 ? 17.812 37.75 13.133 1 96.75 360 ASP B C 1
ATOM 6681 O O . ASP B 1 360 ? 17.797 38.594 12.219 1 96.75 360 ASP B O 1
ATOM 6685 N N . LYS B 1 361 ? 17.156 36.625 13.094 1 94.69 361 LYS B N 1
ATOM 6686 C CA . LYS B 1 361 ? 16.375 36.281 11.914 1 94.69 361 LYS B CA 1
ATOM 6687 C C . LYS B 1 361 ? 15.25 37.281 11.672 1 94.69 361 LYS B C 1
ATOM 6689 O O . LYS B 1 361 ? 15.047 37.719 10.547 1 94.69 361 LYS B O 1
ATOM 6694 N N . ILE B 1 362 ? 14.539 37.656 12.719 1 96.19 362 ILE B N 1
ATOM 6695 C CA . ILE B 1 362 ? 13.422 38.594 12.586 1 96.19 362 ILE B CA 1
ATOM 6696 C C . ILE B 1 362 ? 13.938 39.969 12.172 1 96.19 362 ILE B C 1
ATOM 6698 O O . ILE B 1 362 ? 13.414 40.562 11.242 1 96.19 362 ILE B O 1
ATOM 6702 N N . ASN B 1 363 ? 14.977 40.406 12.789 1 95.81 363 ASN B N 1
ATOM 6703 C CA . ASN B 1 363 ? 15.5 41.75 12.492 1 95.81 363 ASN B CA 1
ATOM 6704 C C . ASN B 1 363 ? 16.078 41.812 11.086 1 95.81 363 ASN B C 1
ATOM 6706 O O . ASN B 1 363 ? 15.93 42.844 10.398 1 95.81 363 ASN B O 1
ATOM 6710 N N . LYS B 1 364 ? 16.656 40.812 10.648 1 92.75 364 LYS B N 1
ATOM 6711 C CA . LYS B 1 364 ? 17.391 40.844 9.383 1 92.75 364 LYS B CA 1
ATOM 6712 C C . LYS B 1 364 ? 16.453 40.531 8.219 1 92.75 364 LYS B C 1
ATOM 6714 O O . LYS B 1 364 ? 16.625 41.062 7.117 1 92.75 364 LYS B O 1
ATOM 6719 N N . HIS B 1 365 ? 15.477 39.625 8.492 1 91.62 365 HIS B N 1
ATOM 6720 C CA . HIS B 1 365 ? 14.828 39.062 7.324 1 91.62 365 HIS B CA 1
ATOM 6721 C C . HIS B 1 365 ? 13.352 39.438 7.27 1 91.62 365 HIS B C 1
ATOM 6723 O O . HIS B 1 365 ? 12.719 39.344 6.215 1 91.62 365 HIS B O 1
ATOM 6729 N N . ALA B 1 366 ? 12.758 39.844 8.359 1 92.81 366 ALA B N 1
ATOM 6730 C CA . ALA B 1 366 ? 11.32 40.125 8.359 1 92.81 366 ALA B CA 1
ATOM 6731 C C . ALA B 1 366 ? 10.984 41.344 7.516 1 92.81 366 ALA B C 1
ATOM 6733 O O . ALA B 1 366 ? 11.555 42.406 7.723 1 92.81 366 ALA B O 1
ATOM 6734 N N . PHE B 1 367 ? 10.086 41.156 6.637 1 91.12 367 PHE B N 1
ATOM 6735 C CA . PHE B 1 367 ? 9.641 42.281 5.816 1 91.12 367 PHE B CA 1
ATOM 6736 C C . PHE B 1 367 ? 8.789 43.25 6.633 1 91.12 367 PHE B C 1
ATOM 6738 O O . PHE B 1 367 ? 7.809 42.844 7.254 1 91.12 367 PHE B O 1
ATOM 6745 N N . SER B 1 368 ? 9.141 44.531 6.559 1 91.5 368 SER B N 1
ATOM 6746 C CA . SER B 1 368 ? 8.445 45.562 7.328 1 91.5 368 SER B CA 1
ATOM 6747 C C . SER B 1 368 ? 7.578 46.438 6.43 1 91.5 368 SER B C 1
ATOM 6749 O O . SER B 1 368 ? 7.965 46.75 5.305 1 91.5 368 SER B O 1
ATOM 6751 N N . GLY B 1 369 ? 6.473 46.812 6.934 1 90.25 369 GLY B N 1
ATOM 6752 C CA . GLY B 1 369 ? 5.586 47.719 6.211 1 90.25 369 GLY B CA 1
ATOM 6753 C C . GLY B 1 369 ? 5.684 49.156 6.688 1 90.25 369 GLY B C 1
ATOM 6754 O O . GLY B 1 369 ? 4.832 50 6.352 1 90.25 369 GLY B O 1
ATOM 6755 N N . GLY B 1 370 ? 6.668 49.469 7.48 1 90.38 370 GLY B N 1
ATOM 6756 C CA . GLY B 1 370 ? 6.824 50.812 8.023 1 90.38 370 GLY B CA 1
ATOM 6757 C C . GLY B 1 370 ? 7.629 51.719 7.125 1 90.38 370 GLY B C 1
ATOM 6758 O O . GLY B 1 370 ? 8.062 51.312 6.047 1 90.38 370 GLY B O 1
ATOM 6759 N N . GLY B 1 371 ? 7.711 52.969 7.543 1 87.38 371 GLY B N 1
ATOM 6760 C CA . GLY B 1 371 ? 8.484 53.938 6.809 1 87.38 371 GLY B CA 1
ATOM 6761 C C . GLY B 1 371 ? 9.977 53.656 6.785 1 87.38 371 GLY B C 1
ATOM 6762 O O . GLY B 1 371 ? 10.484 52.969 7.672 1 87.38 371 GLY B O 1
ATOM 6763 N N . ALA B 1 372 ? 10.641 54.156 5.836 1 83.62 372 ALA B N 1
ATOM 6764 C CA . ALA B 1 372 ? 12.07 53.938 5.664 1 83.62 372 ALA B CA 1
ATOM 6765 C C . ALA B 1 372 ? 12.875 54.594 6.773 1 83.62 372 ALA B C 1
ATOM 6767 O O . ALA B 1 372 ? 13.945 54.125 7.148 1 83.62 372 ALA B O 1
ATOM 6768 N N . ASP B 1 373 ? 12.312 55.719 7.207 1 87.31 373 ASP B N 1
ATOM 6769 C CA . ASP B 1 373 ? 12.953 56.438 8.32 1 87.31 373 ASP B CA 1
ATOM 6770 C C . ASP B 1 373 ? 11.922 56.938 9.312 1 87.31 373 ASP B C 1
ATOM 6772 O O . ASP B 1 373 ? 10.719 56.75 9.117 1 87.31 373 ASP B O 1
ATOM 6776 N N . LYS B 1 374 ? 12.43 57.5 10.383 1 90.81 374 LYS B N 1
ATOM 6777 C CA . LYS B 1 374 ? 11.57 57.938 11.477 1 90.81 374 LYS B CA 1
ATOM 6778 C C . LYS B 1 374 ? 10.57 59 10.992 1 90.81 374 LYS B C 1
ATOM 6780 O O . LYS B 1 374 ? 9.406 58.969 11.406 1 90.81 374 LYS B O 1
ATOM 6785 N N . LYS B 1 375 ? 11.008 59.906 10.172 1 91.81 375 LYS B N 1
ATOM 6786 C CA . LYS B 1 375 ? 10.148 61 9.672 1 91.81 375 LYS B CA 1
ATOM 6787 C C . LYS B 1 375 ? 9.008 60.438 8.828 1 91.81 375 LYS B C 1
ATOM 6789 O O . LYS B 1 375 ? 7.848 60.812 9.008 1 91.81 375 LYS B O 1
ATOM 6794 N N . GLU B 1 376 ? 9.359 59.531 7.977 1 92.31 376 GLU B N 1
ATOM 6795 C CA . GLU B 1 376 ? 8.352 58.906 7.121 1 92.31 376 GLU B CA 1
ATOM 6796 C C . GLU B 1 376 ? 7.359 58.094 7.941 1 92.31 376 GLU B C 1
ATOM 6798 O O . GLU B 1 376 ? 6.164 58.094 7.652 1 92.31 376 GLU B O 1
ATOM 6803 N N . GLN B 1 377 ? 7.867 57.406 8.867 1 93.44 377 GLN B N 1
ATOM 6804 C CA . GLN B 1 377 ? 7.008 56.594 9.734 1 93.44 377 GLN B CA 1
ATOM 6805 C C . GLN B 1 377 ? 6.023 57.5 10.5 1 93.44 377 GLN B C 1
ATOM 6807 O O . GLN B 1 377 ? 4.855 57.125 10.656 1 93.44 377 GLN B O 1
ATOM 6812 N N . LEU B 1 378 ? 6.465 58.562 10.977 1 92 378 LEU B N 1
ATOM 6813 C CA . LEU B 1 378 ? 5.609 59.5 11.711 1 92 378 LEU B CA 1
ATOM 6814 C C . LEU B 1 378 ? 4.535 60.094 10.805 1 92 378 LEU B C 1
ATOM 6816 O O . LEU B 1 378 ? 3.412 60.344 11.25 1 92 378 LEU B O 1
ATOM 6820 N N . LEU B 1 379 ? 4.895 60.281 9.578 1 91.62 379 LEU B N 1
ATOM 6821 C CA . LEU B 1 379 ? 3.992 60.969 8.641 1 91.62 379 LEU B CA 1
ATOM 6822 C C . LEU B 1 379 ? 3.025 59.969 8.016 1 91.62 379 LEU B C 1
ATOM 6824 O O . LEU B 1 379 ? 1.84 60.25 7.852 1 91.62 379 LEU B O 1
ATOM 6828 N N . LEU B 1 380 ? 3.48 58.75 7.691 1 92.12 380 LEU B N 1
ATOM 6829 C CA . LEU B 1 380 ? 2.699 57.844 6.852 1 92.12 380 LEU B CA 1
ATOM 6830 C C . LEU B 1 380 ? 2.221 56.656 7.648 1 92.12 380 LEU B C 1
ATOM 6832 O O . LEU B 1 380 ? 1.287 55.969 7.234 1 92.12 380 LEU B O 1
ATOM 6836 N N . GLY B 1 381 ? 2.939 56.375 8.719 1 93.25 381 GLY B N 1
ATOM 6837 C CA . GLY B 1 381 ? 2.623 55.156 9.484 1 93.25 381 GLY B CA 1
ATOM 6838 C C . GLY B 1 381 ? 3.016 53.875 8.773 1 93.25 381 GLY B C 1
ATOM 6839 O O . GLY B 1 381 ? 3.586 53.938 7.676 1 93.25 381 GLY B O 1
ATOM 6840 N N . GLY B 1 382 ? 2.803 52.75 9.43 1 93.38 382 GLY B N 1
ATOM 6841 C CA . GLY B 1 382 ? 3.115 51.438 8.859 1 93.38 382 GLY B CA 1
ATOM 6842 C C . GLY B 1 382 ? 1.919 50.781 8.203 1 93.38 382 GLY B C 1
ATOM 6843 O O . GLY B 1 382 ? 0.784 50.938 8.656 1 93.38 382 GLY B O 1
ATOM 6844 N N . ASN B 1 383 ? 2.139 50.094 7.129 1 92.94 383 ASN B N 1
ATOM 6845 C CA . ASN B 1 383 ? 1.116 49.25 6.492 1 92.94 383 ASN B CA 1
ATOM 6846 C C . ASN B 1 383 ? 1.049 47.875 7.121 1 92.94 383 ASN B C 1
ATOM 6848 O O . ASN B 1 383 ? 1.866 47 6.805 1 92.94 383 ASN B O 1
ATOM 6852 N N . THR B 1 384 ? 0.075 47.656 7.898 1 92.25 384 THR B N 1
ATOM 6853 C CA . THR B 1 384 ? -0.036 46.406 8.68 1 92.25 384 THR B CA 1
ATOM 6854 C C . THR B 1 384 ? -0.4 45.25 7.777 1 92.25 384 THR B C 1
ATOM 6856 O O . THR B 1 384 ? -0.209 44.062 8.156 1 92.25 384 THR B O 1
ATOM 6859 N N . ASN B 1 385 ? -0.878 45.438 6.562 1 86.94 385 ASN B N 1
ATOM 6860 C CA . ASN B 1 385 ? -1.309 44.375 5.668 1 86.94 385 ASN B CA 1
ATOM 6861 C C . ASN B 1 385 ? -0.118 43.688 5.02 1 86.94 385 ASN B C 1
ATOM 6863 O O . ASN B 1 385 ? -0.22 42.531 4.621 1 86.94 385 ASN B O 1
ATOM 6867 N N . VAL B 1 386 ? 0.934 44.344 4.969 1 88.62 386 VAL B N 1
ATOM 6868 C CA . VAL B 1 386 ? 2.088 43.75 4.297 1 88.62 386 VAL B CA 1
ATOM 6869 C C . VAL B 1 386 ? 3.188 43.469 5.316 1 88.62 386 VAL B C 1
ATOM 6871 O O . VAL B 1 386 ? 4.148 42.75 5.02 1 88.62 386 VAL B O 1
ATOM 6874 N N . ASP B 1 387 ? 3.053 44.156 6.469 1 93.25 387 ASP B N 1
ATOM 6875 C CA . ASP B 1 387 ? 4.066 43.969 7.504 1 93.25 387 ASP B CA 1
ATOM 6876 C C . ASP B 1 387 ? 4.043 42.562 8.062 1 93.25 387 ASP B C 1
ATOM 6878 O O . ASP B 1 387 ? 3.094 42.156 8.742 1 93.25 387 ASP B O 1
ATOM 6882 N N . VAL B 1 388 ? 5.062 41.781 7.934 1 93.5 388 VAL B N 1
ATOM 6883 C CA . VAL B 1 388 ? 5.098 40.344 8.289 1 93.5 388 VAL B CA 1
ATOM 6884 C C . VAL B 1 388 ? 5.098 40.219 9.805 1 93.5 388 VAL B C 1
ATOM 6886 O O . VAL B 1 388 ? 4.391 39.344 10.352 1 93.5 388 VAL B O 1
ATOM 6889 N N . PRO B 1 389 ? 5.848 41 10.531 1 95.69 389 PRO B N 1
ATOM 6890 C CA . PRO B 1 389 ? 5.777 40.875 11.992 1 95.69 389 PRO B CA 1
ATOM 6891 C C . PRO B 1 389 ? 4.359 41.062 12.523 1 95.69 389 PRO B C 1
ATOM 6893 O O . PRO B 1 389 ? 3.934 40.312 13.414 1 95.69 389 PRO B O 1
ATOM 6896 N N . VAL B 1 390 ? 3.684 42.031 12.008 1 95.38 390 VAL B N 1
ATOM 6897 C CA . VAL B 1 390 ? 2.301 42.25 12.438 1 95.38 390 VAL B CA 1
ATOM 6898 C C . VAL B 1 390 ? 1.46 41.031 12.055 1 95.38 390 VAL B C 1
ATOM 6900 O O . VAL B 1 390 ? 0.629 40.562 12.836 1 95.38 390 VAL B O 1
ATOM 6903 N N . GLN B 1 391 ? 1.642 40.5 10.914 1 93.81 391 GLN B N 1
ATOM 6904 C CA . GLN B 1 391 ? 0.924 39.312 10.469 1 93.81 391 GLN B CA 1
ATOM 6905 C C . GLN B 1 391 ? 1.213 38.125 11.383 1 93.81 391 GLN B C 1
ATOM 6907 O O . GLN B 1 391 ? 0.302 37.375 11.75 1 93.81 391 GLN B O 1
ATOM 6912 N N . TRP B 1 392 ? 2.465 37.938 11.711 1 95.88 392 TRP B N 1
ATOM 6913 C CA . TRP B 1 392 ? 2.834 36.844 12.609 1 95.88 392 TRP B CA 1
ATOM 6914 C C . TRP B 1 392 ? 2.203 37.031 13.984 1 95.88 392 TRP B C 1
ATOM 6916 O O . TRP B 1 392 ? 1.795 36.062 14.625 1 95.88 392 TRP B O 1
ATOM 6926 N N . LEU B 1 393 ? 2.16 38.25 14.438 1 97.06 393 LEU B N 1
ATOM 6927 C CA . LEU B 1 393 ? 1.572 38.531 15.742 1 97.06 393 LEU B CA 1
ATOM 6928 C C . LEU B 1 393 ? 0.089 38.188 15.758 1 97.06 393 LEU B C 1
ATOM 6930 O O . LEU B 1 393 ? -0.46 37.844 16.797 1 97.06 393 LEU B O 1
ATOM 6934 N N . ARG B 1 394 ? -0.591 38.25 14.617 1 96.19 394 ARG B N 1
ATOM 6935 C CA . ARG B 1 394 ? -1.979 37.812 14.539 1 96.19 394 ARG B CA 1
ATOM 6936 C C . ARG B 1 394 ? -2.109 36.344 14.938 1 96.19 394 ARG B C 1
ATOM 6938 O O . ARG B 1 394 ? -3.145 35.938 15.469 1 96.19 394 ARG B O 1
ATOM 6945 N N . PHE B 1 395 ? -1.083 35.594 14.648 1 96.38 395 PHE B N 1
ATOM 6946 C CA . PHE B 1 395 ? -1.082 34.156 14.984 1 96.38 395 PHE B CA 1
ATOM 6947 C C . PHE B 1 395 ? -0.653 33.938 16.422 1 96.38 395 PHE B C 1
ATOM 6949 O O . PHE B 1 395 ? -1.229 33.125 17.125 1 96.38 395 PHE B O 1
ATOM 6956 N N . PHE B 1 396 ? 0.32 34.781 16.922 1 97.19 396 PHE B N 1
ATOM 6957 C CA . PHE B 1 396 ? 1.026 34.344 18.125 1 97.19 396 PHE B CA 1
ATOM 6958 C C . PHE B 1 396 ? 0.647 35.219 19.312 1 97.19 396 PHE B C 1
ATOM 6960 O O . PHE B 1 396 ? 0.922 34.844 20.469 1 97.19 396 PHE B O 1
ATOM 6967 N N . LEU B 1 397 ? 0.108 36.406 19.062 1 96.69 397 LEU B N 1
ATOM 6968 C CA . LEU B 1 397 ? -0.374 37.25 20.141 1 96.69 397 LEU B CA 1
ATOM 6969 C C . LEU B 1 397 ? -1.854 37 20.406 1 96.69 397 LEU B C 1
ATOM 6971 O O . LEU B 1 397 ? -2.709 37.438 19.625 1 96.69 397 LEU B O 1
ATOM 6975 N N . GLU B 1 398 ? -2.215 36.469 21.469 1 94.44 398 GLU B N 1
ATOM 6976 C CA . GLU B 1 398 ? -3.574 36 21.734 1 94.44 398 GLU B CA 1
ATOM 6977 C C . GLU B 1 398 ? -4.484 37.156 22.141 1 94.44 398 GLU B C 1
ATOM 6979 O O . GLU B 1 398 ? -5.676 37.156 21.828 1 94.44 398 GLU B O 1
ATOM 6984 N N . ASP B 1 399 ? -3.936 38.125 22.781 1 95.75 399 ASP B N 1
ATOM 6985 C CA . ASP B 1 399 ? -4.723 39.25 23.281 1 95.75 399 ASP B CA 1
ATOM 6986 C C . ASP B 1 399 ? -5.191 40.156 22.125 1 95.75 399 ASP B C 1
ATOM 6988 O O . ASP B 1 399 ? -4.406 40.906 21.578 1 95.75 399 ASP B O 1
ATOM 6992 N N . ASP B 1 400 ? -6.449 40.125 21.906 1 95.69 400 ASP B N 1
ATOM 6993 C CA . ASP B 1 400 ? -7.023 40.875 20.781 1 95.69 400 ASP B CA 1
ATOM 6994 C C . ASP B 1 400 ? -6.855 42.375 20.984 1 95.69 400 ASP B C 1
ATOM 6996 O O . ASP B 1 400 ? -6.605 43.125 20.031 1 95.69 400 ASP B O 1
ATOM 7000 N N . GLU B 1 401 ? -7.043 42.812 22.156 1 96.5 401 GLU B N 1
ATOM 7001 C CA . GLU B 1 401 ? -6.941 44.25 22.438 1 96.5 401 GLU B CA 1
ATOM 7002 C C . GLU B 1 401 ? -5.512 44.75 22.25 1 96.5 401 GLU B C 1
ATOM 7004 O O . GLU B 1 401 ? -5.293 45.812 21.688 1 96.5 401 GLU B O 1
ATOM 7009 N N . GLU B 1 402 ? -4.664 44 22.766 1 96.94 402 GLU B N 1
ATOM 7010 C CA . GLU B 1 402 ? -3.26 44.375 22.578 1 96.94 402 GLU B CA 1
ATOM 7011 C C . GLU B 1 402 ? -2.877 44.406 21.109 1 96.94 402 GLU B C 1
ATOM 7013 O O . GLU B 1 402 ? -2.17 45.312 20.672 1 96.94 402 GLU B O 1
ATOM 7018 N N . LEU B 1 403 ? -3.256 43.438 20.359 1 97.5 403 LEU B N 1
ATOM 7019 C CA . LEU B 1 403 ? -2.969 43.406 18.922 1 97.5 403 LEU B CA 1
ATOM 7020 C C . LEU B 1 403 ? -3.564 44.594 18.203 1 97.5 403 LEU B C 1
ATOM 7022 O O . LEU B 1 403 ? -2.898 45.25 17.391 1 97.5 403 LEU B O 1
ATOM 7026 N N . ARG B 1 404 ? -4.797 44.969 18.531 1 96.69 404 ARG B N 1
ATOM 7027 C CA . ARG B 1 404 ? -5.461 46.094 17.922 1 96.69 404 ARG B CA 1
ATOM 7028 C C . ARG B 1 404 ? -4.73 47.406 18.25 1 96.69 404 ARG B C 1
ATOM 7030 O O . ARG B 1 404 ? -4.566 48.25 17.375 1 96.69 404 ARG B O 1
ATOM 7037 N N . ARG B 1 405 ? -4.379 47.5 19.422 1 97.5 405 ARG B N 1
ATOM 7038 C CA . ARG B 1 405 ? -3.645 48.688 19.844 1 97.5 405 ARG B CA 1
ATOM 7039 C C . ARG B 1 405 ? -2.32 48.812 19.109 1 97.5 405 ARG B C 1
ATOM 7041 O O . ARG B 1 405 ? -1.979 49.875 18.609 1 97.5 405 ARG B O 1
ATOM 7048 N N . LEU B 1 406 ? -1.624 47.719 19.078 1 97.31 406 LEU B N 1
ATOM 7049 C CA . LEU B 1 406 ? -0.337 47.688 18.391 1 97.31 406 LEU B CA 1
ATOM 7050 C C . LEU B 1 406 ? -0.502 48.062 16.922 1 97.31 406 LEU B C 1
ATOM 7052 O O . LEU B 1 406 ? 0.268 48.875 16.375 1 97.31 406 LEU B O 1
ATOM 7056 N N . GLN B 1 407 ? -1.448 47.5 16.25 1 96.94 407 GLN B N 1
ATOM 7057 C CA . GLN B 1 407 ? -1.716 47.781 14.852 1 96.94 407 GLN B CA 1
ATOM 7058 C C . GLN B 1 407 ? -2.08 49.25 14.641 1 96.94 407 GLN B C 1
ATOM 7060 O O . GLN B 1 407 ? -1.565 49.906 13.727 1 96.94 407 GLN B O 1
ATOM 7065 N N . ARG B 1 408 ? -2.928 49.781 15.484 1 96.5 408 ARG B N 1
ATOM 7066 C CA . ARG B 1 408 ? -3.348 51.188 15.398 1 96.5 408 ARG B CA 1
ATOM 7067 C C . ARG B 1 408 ? -2.158 52.125 15.57 1 96.5 408 ARG B C 1
ATOM 7069 O O . ARG B 1 408 ? -1.974 53.031 14.773 1 96.5 408 ARG B O 1
ATOM 7076 N N . ASP B 1 409 ? -1.416 51.875 16.578 1 96.88 409 ASP B N 1
ATOM 7077 C CA . ASP B 1 409 ? -0.266 52.719 16.859 1 96.88 409 ASP B CA 1
ATOM 7078 C C . ASP B 1 409 ? 0.757 52.656 15.727 1 96.88 409 ASP B C 1
ATOM 7080 O O . ASP B 1 409 ? 1.391 53.656 15.391 1 96.88 409 ASP B O 1
ATOM 7084 N N . TYR B 1 410 ? 0.956 51.5 15.188 1 96.75 410 TYR B N 1
ATOM 7085 C CA . TYR B 1 410 ? 1.875 51.312 14.07 1 96.75 410 TYR B CA 1
ATOM 7086 C C . TYR B 1 410 ? 1.38 52.062 12.828 1 96.75 410 TYR B C 1
ATOM 7088 O O . TYR B 1 410 ? 2.152 52.75 12.164 1 96.75 410 TYR B O 1
ATOM 7096 N N . MET B 1 411 ? 0.112 51.969 12.555 1 96.06 411 MET B N 1
ATOM 7097 C CA . MET B 1 411 ? -0.507 52.594 11.391 1 96.06 411 MET B CA 1
ATOM 7098 C C . MET B 1 411 ? -0.484 54.125 11.531 1 96.06 411 MET B C 1
ATOM 7100 O O . MET B 1 411 ? -0.386 54.844 10.531 1 96.06 411 MET B O 1
ATOM 7104 N N . LEU B 1 412 ? -0.542 54.562 12.758 1 95.19 412 LEU B N 1
ATOM 7105 C CA . LEU B 1 412 ? -0.58 56 13.008 1 95.19 412 LEU B CA 1
ATOM 7106 C C . LEU B 1 412 ? 0.828 56.562 13.18 1 95.19 412 LEU B C 1
ATOM 7108 O O . LEU B 1 412 ? 0.998 57.781 13.445 1 95.19 412 LEU B O 1
ATOM 7112 N N . GLY B 1 413 ? 1.789 55.688 13.117 1 94.31 413 GLY B N 1
ATOM 7113 C CA . GLY B 1 413 ? 3.174 56.125 13.203 1 94.31 413 GLY B CA 1
ATOM 7114 C C . GLY B 1 413 ? 3.623 56.406 14.617 1 94.31 413 GLY B C 1
ATOM 7115 O O . GLY B 1 413 ? 4.637 57.062 14.836 1 94.31 413 GLY B O 1
ATOM 7116 N N . ARG B 1 414 ? 2.889 55.938 15.578 1 94.88 414 ARG B N 1
ATOM 7117 C CA . ARG B 1 414 ? 3.203 56.219 16.984 1 94.88 414 ARG B CA 1
ATOM 7118 C C . ARG B 1 414 ? 4.305 55.281 17.469 1 94.88 414 ARG B C 1
ATOM 7120 O O . ARG B 1 414 ? 4.961 55.562 18.484 1 94.88 414 ARG B O 1
ATOM 7127 N N . ILE B 1 415 ? 4.453 54.188 16.828 1 95.38 415 ILE B N 1
ATOM 7128 C CA . ILE B 1 415 ? 5.543 53.25 17.156 1 95.38 415 ILE B CA 1
ATOM 7129 C C . ILE B 1 415 ? 6.309 52.906 15.875 1 95.38 415 ILE B C 1
ATOM 7131 O O . ILE B 1 415 ? 5.777 53.031 14.773 1 95.38 415 ILE B O 1
ATOM 7135 N N . MET B 1 416 ? 7.57 52.5 16.031 1 94.62 416 MET B N 1
ATOM 7136 C CA . MET B 1 416 ? 8.453 52.188 14.914 1 94.62 416 MET B CA 1
ATOM 7137 C C . MET B 1 416 ? 8.43 50.688 14.586 1 94.62 416 MET B C 1
ATOM 7139 O O . MET B 1 416 ? 7.934 49.906 15.383 1 94.62 416 MET B O 1
ATOM 7143 N N . THR B 1 417 ? 8.984 50.469 13.453 1 94.69 417 THR B N 1
ATOM 7144 C CA . THR B 1 417 ? 9.102 49.062 13.008 1 94.69 417 THR B CA 1
ATOM 7145 C C . THR B 1 417 ? 9.852 48.219 14.039 1 94.69 417 THR B C 1
ATOM 7147 O O . THR B 1 417 ? 9.5 47.062 14.289 1 94.69 417 THR B O 1
ATOM 7150 N N . GLY B 1 418 ? 10.906 48.781 14.562 1 95.06 418 GLY B N 1
ATOM 7151 C CA . GLY B 1 418 ? 11.688 48.062 15.57 1 95.06 418 GLY B CA 1
ATOM 7152 C C . GLY B 1 418 ? 10.867 47.688 16.781 1 95.06 418 GLY B C 1
ATOM 7153 O O . GLY B 1 418 ? 11.117 46.656 17.406 1 95.06 418 GLY B O 1
ATOM 7154 N N . ASP B 1 419 ? 9.914 48.5 17.156 1 95.56 419 ASP B N 1
ATOM 7155 C CA . ASP B 1 419 ? 9.062 48.219 18.312 1 95.56 419 ASP B CA 1
ATOM 7156 C C . ASP B 1 419 ? 8.164 47 18.047 1 95.56 419 ASP B C 1
ATOM 7158 O O . ASP B 1 419 ? 7.965 46.188 18.922 1 95.56 419 ASP B O 1
ATOM 7162 N N . VAL B 1 420 ? 7.562 46.969 16.891 1 96.81 420 VAL B N 1
ATOM 7163 C CA . VAL B 1 420 ? 6.703 45.844 16.5 1 96.81 420 VAL B CA 1
ATOM 7164 C C . VAL B 1 420 ? 7.516 44.562 16.484 1 96.81 420 VAL B C 1
ATOM 7166 O O . VAL B 1 420 ? 7.07 43.531 17.016 1 96.81 420 VAL B O 1
ATOM 7169 N N . LYS B 1 421 ? 8.688 44.625 15.875 1 97.5 421 LYS B N 1
ATOM 7170 C CA . LYS B 1 421 ? 9.57 43.469 15.82 1 97.5 421 LYS B CA 1
ATOM 7171 C C . LYS B 1 421 ? 9.938 42.969 17.219 1 97.5 421 LYS B C 1
ATOM 7173 O O . LYS B 1 421 ? 10.023 41.781 17.469 1 97.5 421 LYS B O 1
ATOM 7178 N N . LYS B 1 422 ? 10.18 43.906 18.094 1 97.75 422 LYS B N 1
ATOM 7179 C CA . LYS B 1 422 ? 10.531 43.562 19.469 1 97.75 422 LYS B CA 1
ATOM 7180 C C . LYS B 1 422 ? 9.422 42.75 20.141 1 97.75 422 LYS B C 1
ATOM 7182 O O . LYS B 1 422 ? 9.695 41.781 20.875 1 97.75 422 LYS B O 1
ATOM 7187 N N . VAL B 1 423 ? 8.18 43.156 19.969 1 97.88 423 VAL B N 1
ATOM 7188 C CA . VAL B 1 423 ? 7.047 42.438 20.531 1 97.88 423 VAL B CA 1
ATOM 7189 C C . VAL B 1 423 ? 6.992 41.031 19.953 1 97.88 423 VAL B C 1
ATOM 7191 O O . VAL B 1 423 ? 6.805 40.062 20.688 1 97.88 423 VAL B O 1
ATOM 7194 N N . LEU B 1 424 ? 7.16 40.938 18.641 1 98.12 424 LEU B N 1
ATOM 7195 C CA . LEU B 1 424 ? 7.145 39.625 18 1 98.12 424 LEU B CA 1
ATOM 7196 C C . LEU B 1 424 ? 8.266 38.75 18.531 1 98.12 424 LEU B C 1
ATOM 7198 O O . LEU B 1 424 ? 8.047 37.562 18.859 1 98.12 424 LEU B O 1
ATOM 7202 N N . ILE B 1 425 ? 9.484 39.281 18.594 1 98.38 425 ILE B N 1
ATOM 7203 C CA . ILE B 1 425 ? 10.648 38.562 19.062 1 98.38 425 ILE B CA 1
ATOM 7204 C C . ILE B 1 425 ? 10.391 38.031 20.469 1 98.38 425 ILE B C 1
ATOM 7206 O O . ILE B 1 425 ? 10.672 36.844 20.75 1 98.38 425 ILE B O 1
ATOM 7210 N N . GLN B 1 426 ? 9.859 38.844 21.297 1 98.12 426 GLN B N 1
ATOM 7211 C CA . GLN B 1 426 ? 9.562 38.438 22.656 1 98.12 426 GLN B CA 1
ATOM 7212 C C . GLN B 1 426 ? 8.555 37.281 22.672 1 98.12 426 GLN B C 1
ATOM 7214 O O . GLN B 1 426 ? 8.75 36.281 23.375 1 98.12 426 GLN B O 1
ATOM 7219 N N . ARG B 1 427 ? 7.469 37.406 21.938 1 97.56 427 ARG B N 1
ATOM 7220 C CA . ARG B 1 427 ? 6.422 36.406 21.891 1 97.56 427 ARG B CA 1
ATOM 7221 C C . ARG B 1 427 ? 6.957 35.094 21.328 1 97.56 427 ARG B C 1
ATOM 7223 O O . ARG B 1 427 ? 6.699 34.031 21.891 1 97.56 427 ARG B O 1
ATOM 7230 N N . LEU B 1 428 ? 7.676 35.156 20.25 1 97.56 428 LEU B N 1
ATOM 7231 C CA . LEU B 1 428 ? 8.219 33.938 19.625 1 97.56 428 LEU B CA 1
ATOM 7232 C C . LEU B 1 428 ? 9.242 33.281 20.531 1 97.56 428 LEU B C 1
ATOM 7234 O O . LEU B 1 428 ? 9.273 32.031 20.625 1 97.56 428 LEU B O 1
ATOM 7238 N N . THR B 1 429 ? 10.086 34.094 21.125 1 98.19 429 THR B N 1
ATOM 7239 C CA . THR B 1 429 ? 11.086 33.562 22.047 1 98.19 429 THR B CA 1
ATOM 7240 C C . THR B 1 429 ? 10.414 32.781 23.172 1 98.19 429 THR B C 1
ATOM 7242 O O . THR B 1 429 ? 10.859 31.688 23.531 1 98.19 429 THR B O 1
ATOM 7245 N N . ASN B 1 430 ? 9.375 33.312 23.703 1 97.94 430 ASN B N 1
ATOM 7246 C CA . ASN B 1 430 ? 8.648 32.625 24.781 1 97.94 430 ASN B CA 1
ATOM 7247 C C . ASN B 1 430 ? 8.07 31.281 24.297 1 97.94 430 ASN B C 1
ATOM 7249 O O . ASN B 1 430 ? 8.188 30.266 24.984 1 97.94 430 ASN B O 1
ATOM 7253 N N . ILE B 1 431 ? 7.469 31.266 23.172 1 97.31 431 ILE B N 1
ATOM 7254 C CA . ILE B 1 431 ? 6.832 30.078 22.625 1 97.31 431 ILE B CA 1
ATOM 7255 C C . ILE B 1 431 ? 7.891 29.016 22.344 1 97.31 431 ILE B C 1
ATOM 7257 O O . ILE B 1 431 ? 7.742 27.859 22.75 1 97.31 431 ILE B O 1
ATOM 7261 N N . VAL B 1 432 ? 8.992 29.391 21.688 1 97.62 432 VAL B N 1
ATOM 7262 C CA . VAL B 1 432 ? 10.031 28.453 21.266 1 97.62 432 VAL B CA 1
ATOM 7263 C C . VAL B 1 432 ? 10.766 27.906 22.484 1 97.62 432 VAL B C 1
ATOM 7265 O O . VAL B 1 432 ? 11.008 26.703 22.578 1 97.62 432 VAL B O 1
ATOM 7268 N N . THR B 1 433 ? 11.055 28.812 23.438 1 97.94 433 THR B N 1
ATOM 7269 C CA . THR B 1 433 ? 11.758 28.375 24.625 1 97.94 433 THR B CA 1
ATOM 7270 C C . THR B 1 433 ? 10.883 27.438 25.469 1 97.94 433 THR B C 1
ATOM 7272 O O . THR B 1 433 ? 11.375 26.453 26.031 1 97.94 433 THR B O 1
ATOM 7275 N N . ALA B 1 434 ? 9.641 27.766 25.594 1 97.81 434 ALA B N 1
ATOM 7276 C CA . ALA B 1 434 ? 8.719 26.875 26.297 1 97.81 434 ALA B CA 1
ATOM 7277 C C . ALA B 1 434 ? 8.648 25.516 25.625 1 97.81 434 ALA B C 1
ATOM 7279 O O . ALA B 1 434 ? 8.617 24.484 26.312 1 97.81 434 ALA B O 1
ATOM 7280 N N . HIS B 1 435 ? 8.57 25.469 24.359 1 97.44 435 HIS B N 1
ATOM 7281 C CA . HIS B 1 435 ? 8.547 24.219 23.625 1 97.44 435 HIS B CA 1
ATOM 7282 C C . HIS B 1 435 ? 9.828 23.422 23.844 1 97.44 435 HIS B C 1
ATOM 7284 O O . HIS B 1 435 ? 9.789 22.203 24 1 97.44 435 HIS B O 1
ATOM 7290 N N . GLN B 1 436 ? 10.945 24.156 23.781 1 97.81 436 GLN B N 1
ATOM 7291 C CA . GLN B 1 436 ? 12.234 23.5 23.984 1 97.81 436 GLN B CA 1
ATOM 7292 C C . GLN B 1 436 ? 12.305 22.859 25.375 1 97.81 436 GLN B C 1
ATOM 7294 O O . GLN B 1 436 ? 12.812 21.75 25.516 1 97.81 436 GLN B O 1
ATOM 7299 N N . GLU B 1 437 ? 11.812 23.531 26.359 1 98.19 437 GLU B N 1
ATOM 7300 C CA . GLU B 1 437 ? 11.797 22.984 27.719 1 98.19 437 GLU B CA 1
ATOM 7301 C C . GLU B 1 437 ? 10.906 21.75 27.812 1 98.19 437 GLU B C 1
ATOM 7303 O O . GLU B 1 437 ? 11.258 20.766 28.469 1 98.19 437 GLU B O 1
ATOM 7308 N N . ALA B 1 438 ? 9.789 21.828 27.172 1 98 438 ALA B N 1
ATOM 7309 C CA . ALA B 1 438 ? 8.891 20.672 27.141 1 98 438 ALA B CA 1
ATOM 7310 C C . ALA B 1 438 ? 9.523 19.516 26.391 1 98 438 ALA B C 1
ATOM 7312 O O . ALA B 1 438 ? 9.406 18.359 26.812 1 98 438 ALA B O 1
ATOM 7313 N N . ARG B 1 439 ? 10.148 19.828 25.297 1 97.19 439 ARG B N 1
ATOM 7314 C CA . ARG B 1 439 ? 10.781 18.812 24.438 1 97.19 439 ARG B CA 1
ATOM 7315 C C . ARG B 1 439 ? 11.867 18.062 25.203 1 97.19 439 ARG B C 1
ATOM 7317 O O . ARG B 1 439 ? 12.039 16.859 25.016 1 97.19 439 ARG B O 1
ATOM 7324 N N . LYS B 1 440 ? 12.594 18.734 26.016 1 97.19 440 LYS B N 1
ATOM 7325 C CA . LYS B 1 440 ? 13.664 18.141 26.812 1 97.19 440 LYS B CA 1
ATOM 7326 C C . LYS B 1 440 ? 13.109 17.078 27.766 1 97.19 440 LYS B C 1
ATOM 7328 O O . LYS B 1 440 ? 13.82 16.141 28.141 1 97.19 440 LYS B O 1
ATOM 7333 N N . LYS B 1 441 ? 11.898 17.172 28.047 1 97.81 441 LYS B N 1
ATOM 7334 C CA . LYS B 1 441 ? 11.289 16.281 29.031 1 97.81 441 LYS B CA 1
ATOM 7335 C C . LYS B 1 441 ? 10.68 15.055 28.344 1 97.81 441 LYS B C 1
ATOM 7337 O O . LYS B 1 441 ? 10.281 14.102 29.016 1 97.81 441 LYS B O 1
ATOM 7342 N N . VAL B 1 442 ? 10.57 15.109 27.062 1 98.12 442 VAL B N 1
ATOM 7343 C CA . VAL B 1 442 ? 9.992 13.984 26.344 1 98.12 442 VAL B CA 1
ATOM 7344 C C . VAL B 1 442 ? 10.969 12.805 26.359 1 98.12 442 VAL B C 1
ATOM 7346 O O . VAL B 1 442 ? 12.109 12.922 25.922 1 98.12 442 VAL B O 1
ATOM 7349 N N . THR B 1 443 ? 10.547 11.641 26.844 1 97.31 443 THR B N 1
ATOM 7350 C CA . THR B 1 443 ? 11.375 10.445 26.969 1 97.31 443 THR B CA 1
ATOM 7351 C C . THR B 1 443 ? 11.016 9.43 25.891 1 97.31 443 THR B C 1
ATOM 7353 O O . THR B 1 443 ? 10.023 9.602 25.172 1 97.31 443 THR B O 1
ATOM 7356 N N . GLU B 1 444 ? 11.82 8.453 25.828 1 96.38 444 GLU B N 1
ATOM 7357 C CA . GLU B 1 444 ? 11.516 7.352 24.922 1 96.38 444 GLU B CA 1
ATOM 7358 C C . GLU B 1 444 ? 10.227 6.641 25.328 1 96.38 444 GLU B C 1
ATOM 7360 O O . GLU B 1 444 ? 9.484 6.164 24.469 1 96.38 444 GLU B O 1
ATOM 7365 N N . ALA B 1 445 ? 10.008 6.609 26.547 1 97.31 445 ALA B N 1
ATOM 7366 C CA . ALA B 1 445 ? 8.773 6.004 27.047 1 97.31 445 ALA B CA 1
ATOM 7367 C C . ALA B 1 445 ? 7.547 6.781 26.578 1 97.31 445 ALA B C 1
ATOM 7369 O O . ALA B 1 445 ? 6.5 6.195 26.297 1 97.31 445 ALA B O 1
ATOM 7370 N N . ASP B 1 446 ? 7.676 8.102 26.531 1 97.81 446 ASP B N 1
ATOM 7371 C CA . ASP B 1 446 ? 6.586 8.93 26.016 1 97.81 446 ASP B CA 1
ATOM 7372 C C . ASP B 1 446 ? 6.309 8.617 24.547 1 97.81 446 ASP B C 1
ATOM 7374 O O . ASP B 1 446 ? 5.152 8.477 24.156 1 97.81 446 ASP B O 1
ATOM 7378 N N . VAL B 1 447 ? 7.406 8.523 23.859 1 98 447 VAL B N 1
ATOM 7379 C CA . VAL B 1 447 ? 7.273 8.211 22.438 1 98 447 VAL B CA 1
ATOM 7380 C C . VAL B 1 447 ? 6.566 6.867 22.266 1 98 447 VAL B C 1
ATOM 7382 O O . VAL B 1 447 ? 5.648 6.742 21.453 1 98 447 VAL B O 1
ATOM 7385 N N . GLU B 1 448 ? 6.934 5.922 23.031 1 97.62 448 GLU B N 1
ATOM 7386 C CA . GLU B 1 448 ? 6.309 4.605 22.969 1 97.62 448 GLU B CA 1
ATOM 7387 C C . GLU B 1 448 ? 4.828 4.68 23.344 1 97.62 448 GLU B C 1
ATOM 7389 O O . GLU B 1 448 ? 3.988 4.055 22.703 1 97.62 448 GLU B O 1
ATOM 7394 N N . LEU B 1 449 ? 4.562 5.438 24.328 1 97.56 449 LEU B N 1
ATOM 7395 C CA . LEU B 1 449 ? 3.184 5.57 24.781 1 97.56 449 LEU B CA 1
ATOM 7396 C C . LEU B 1 449 ? 2.303 6.172 23.688 1 97.56 449 LEU B C 1
ATOM 7398 O O . LEU B 1 449 ? 1.23 5.641 23.391 1 97.56 449 LEU B O 1
ATOM 7402 N N . PHE B 1 450 ? 2.766 7.242 23.062 1 98.5 450 PHE B N 1
ATOM 7403 C CA . PHE B 1 450 ? 1.966 7.969 22.078 1 98.5 450 PHE B CA 1
ATOM 7404 C C . PHE B 1 450 ? 1.838 7.172 20.781 1 98.5 450 PHE B C 1
ATOM 7406 O O . PHE B 1 450 ? 0.909 7.387 20 1 98.5 450 PHE B O 1
ATOM 7413 N N . THR B 1 451 ? 2.77 6.203 20.562 1 98.44 451 THR B N 1
ATOM 7414 C CA . THR B 1 451 ? 2.781 5.512 19.281 1 98.44 451 THR B CA 1
ATOM 7415 C C . THR B 1 451 ? 2.291 4.074 19.438 1 98.44 451 THR B C 1
ATOM 7417 O O . THR B 1 451 ? 2.133 3.355 18.438 1 98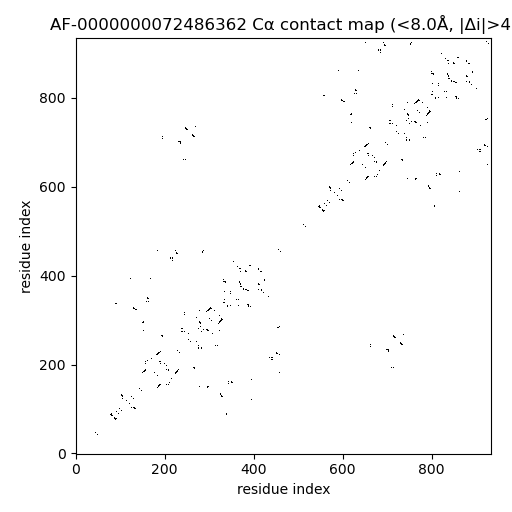.44 451 THR B O 1
ATOM 7420 N N . ALA B 1 452 ? 2.033 3.658 20.625 1 97.38 452 ALA B N 1
ATOM 7421 C CA . ALA B 1 452 ? 1.588 2.289 20.875 1 97.38 452 ALA B CA 1
ATOM 7422 C C . ALA B 1 452 ? 0.147 2.088 20.422 1 97.38 452 ALA B C 1
ATOM 7424 O O . ALA B 1 452 ? -0.699 2.965 20.594 1 97.38 452 ALA B O 1
ATOM 7425 N N . VAL B 1 453 ? -0.057 0.992 19.734 1 97.12 453 VAL B N 1
ATOM 7426 C CA . VAL B 1 453 ? -1.428 0.584 19.438 1 97.12 453 VAL B CA 1
ATOM 7427 C C . VAL B 1 453 ? -2.08 0.027 20.703 1 97.12 453 VAL B C 1
ATOM 7429 O O . VAL B 1 453 ? -1.932 -1.157 21.016 1 97.12 453 VAL B O 1
ATOM 7432 N N . ARG B 1 454 ? -2.785 0.813 21.406 1 95.62 454 ARG B N 1
ATOM 7433 C CA . ARG B 1 454 ? -3.359 0.475 22.703 1 95.62 454 ARG B CA 1
ATOM 7434 C C . ARG B 1 454 ? -4.82 0.906 22.797 1 95.62 454 ARG B C 1
ATOM 7436 O O . ARG B 1 454 ? -5.262 1.77 22.031 1 95.62 454 ARG B O 1
ATOM 7443 N N . LEU B 1 455 ? -5.516 0.297 23.688 1 94.12 455 LEU B N 1
ATOM 7444 C CA . LEU B 1 455 ? -6.891 0.726 23.922 1 94.12 455 LEU B CA 1
ATOM 7445 C C . LEU B 1 455 ? -6.938 2.174 24.391 1 94.12 455 LEU B C 1
ATOM 7447 O O . LEU B 1 455 ? -6.172 2.568 25.281 1 94.12 455 LEU B O 1
ATOM 7451 N N . MET B 1 456 ? -7.785 2.928 23.719 1 93.31 456 MET B N 1
ATOM 7452 C CA . MET B 1 456 ? -7.895 4.352 24.031 1 93.31 456 MET B CA 1
ATOM 7453 C C . MET B 1 456 ? -9.32 4.848 23.797 1 93.31 456 MET B C 1
ATOM 7455 O O . MET B 1 456 ? -10.07 4.254 23.031 1 93.31 456 MET B O 1
ATOM 7459 N N . GLY B 1 457 ? -9.641 5.906 24.516 1 88.12 457 GLY B N 1
ATOM 7460 C CA . GLY B 1 457 ? -10.93 6.535 24.281 1 88.12 457 GLY B CA 1
ATOM 7461 C C . GLY B 1 457 ? -12.102 5.586 24.469 1 88.12 457 GLY B C 1
ATOM 7462 O O . GLY B 1 457 ? -12.203 4.918 25.5 1 88.12 457 GLY B O 1
ATOM 7463 N N . PRO B 1 458 ? -12.938 5.527 23.469 1 81.94 458 PRO B N 1
ATOM 7464 C CA . PRO B 1 458 ? -14.148 4.707 23.547 1 81.94 458 PRO B CA 1
ATOM 7465 C C . PRO B 1 458 ? -13.852 3.23 23.781 1 81.94 458 PRO B C 1
ATOM 7467 O O . PRO B 1 458 ? -14.594 2.551 24.5 1 81.94 458 PRO B O 1
ATOM 7470 N N . ALA B 1 459 ? -12.781 2.795 23.219 1 82.5 459 ALA B N 1
ATOM 7471 C CA . ALA B 1 459 ? -12.438 1.384 23.391 1 82.5 459 ALA B CA 1
ATOM 7472 C C . ALA B 1 459 ? -12.039 1.079 24.828 1 82.5 459 ALA B C 1
ATOM 7474 O O . ALA B 1 459 ? -12.398 0.031 25.375 1 82.5 459 ALA B O 1
ATOM 7475 N N . LYS B 1 460 ? -11.281 1.947 25.406 1 82.62 460 LYS B N 1
ATOM 7476 C CA . LYS B 1 460 ? -10.883 1.77 26.797 1 82.62 460 LYS B CA 1
ATOM 7477 C C . LYS B 1 460 ? -12.086 1.842 27.734 1 82.62 460 LYS B C 1
ATOM 7479 O O . LYS B 1 460 ? -12.188 1.061 28.672 1 82.62 460 LYS B O 1
ATOM 7484 N N . GLU B 1 461 ? -12.977 2.725 27.422 1 81.38 461 GLU B N 1
ATOM 7485 C CA . GLU B 1 461 ? -14.188 2.875 28.234 1 81.38 461 GLU B CA 1
ATOM 7486 C C . GLU B 1 461 ? -15.055 1.624 28.156 1 81.38 461 GLU B C 1
ATOM 7488 O O . GLU B 1 461 ? -15.602 1.176 29.172 1 81.38 461 GLU B O 1
ATOM 7493 N N . GLU B 1 462 ? -15.141 1.063 27.016 1 79.56 462 GLU B N 1
ATOM 7494 C CA . GLU B 1 462 ? -15.938 -0.146 26.828 1 79.56 462 GLU B CA 1
ATOM 7495 C C . GLU B 1 462 ? -15.305 -1.341 27.531 1 79.56 462 GLU B C 1
ATOM 7497 O O . GLU B 1 462 ? -16.016 -2.172 28.109 1 79.56 462 GLU B O 1
ATOM 7502 N N . ALA B 1 463 ? -13.984 -1.382 27.469 1 79.75 463 ALA B N 1
ATOM 7503 C CA . ALA B 1 463 ? -13.281 -2.49 28.109 1 79.75 463 ALA B CA 1
ATOM 7504 C C . ALA B 1 463 ? -13.422 -2.428 29.625 1 79.75 463 ALA B C 1
ATOM 7506 O O . ALA B 1 463 ? -13.555 -3.461 30.281 1 79.75 463 ALA B O 1
ATOM 7507 N N . GLU B 1 464 ? -13.43 -1.25 30.172 1 76.88 464 GLU B N 1
ATOM 7508 C CA . GLU B 1 464 ? -13.57 -1.05 31.609 1 76.88 464 GLU B CA 1
ATOM 7509 C C . GLU B 1 464 ? -14.992 -1.349 32.062 1 76.88 464 GLU B C 1
ATOM 7511 O O . GLU B 1 464 ? -15.203 -1.795 33.219 1 76.88 464 GLU B O 1
ATOM 7516 N N . CYS B 1 465 ? -15.898 -1.182 31.203 1 72.25 465 CYS B N 1
ATOM 7517 C CA . CYS B 1 465 ? -17.281 -1.508 31.531 1 72.25 465 CYS B CA 1
ATOM 7518 C C . CYS B 1 465 ? -17.516 -3.014 31.5 1 72.25 465 CYS B C 1
ATOM 7520 O O . CYS B 1 465 ? -18.312 -3.543 32.281 1 72.25 465 CYS B O 1
ATOM 7522 N N . ARG B 1 466 ? -16.797 -3.74 30.688 1 68.31 466 ARG B N 1
ATOM 7523 C CA . ARG B 1 466 ? -16.953 -5.188 30.562 1 68.31 466 ARG B CA 1
ATOM 7524 C C . ARG B 1 466 ? -16.219 -5.914 31.688 1 68.31 466 ARG B C 1
ATOM 7526 O O . ARG B 1 466 ? -16.625 -7.012 32.094 1 68.31 466 ARG B O 1
ATOM 7533 N N . SER B 1 467 ? -15.117 -5.375 32.281 1 60.28 467 SER B N 1
ATOM 7534 C CA . SER B 1 467 ? -14.438 -5.98 33.406 1 60.28 467 SER B CA 1
ATOM 7535 C C . SER B 1 467 ? -15.172 -5.688 34.719 1 60.28 467 SER B C 1
ATOM 7537 O O . SER B 1 467 ? -15.172 -6.512 35.625 1 60.28 467 SER B O 1
#

Secondary structure (DSSP, 8-state):
------TTSGGGGGGSSTTS--SGGGTHHHHHHHHTTT-TT----SHHHHHHHHHHHHHHHSHHHHHHHS---S----PPEE-SS-EES---HHHHHHHHTPEE--HHHHHHHHHHHSSPPPHHHHTTSEEEEESHHHHHHHHHTT--EEEEEEE---SSS-BHHHHHHHHHHHHHHHHH---EEEEE-HHHHHHHS---HHHHHHHHHHHHHHHHTT---TTTEEEEEHHHHGGGGHHHHHHHHHH-BHHHHHHHH---TTSBHHHHHHHHHHHGGGSGGG-TTTS-GGG---EEEEEEEGGGHHHHHHHHHHTGGGT-PPPEEEEEPPPBPTT--SSB--GGGS---BTT--HHHHHHHHHHH----S-SSHHHHHHH---TTT-HHHHHHHHH---HHHHHHHHHHHHTTSS-HHHHHHHHHHHHHHHHHHHHHHHHT--HHHHHHHHS----THHHHHHHHH-/--------GGGGGGGSSTTS--SGGGTHHHHHHHHHTT-TT----SHHHHHHHHHHHHHHHSHHHHHHHS--------PPEE-SS-EES---HHHHHHHHTPEE--HHHHHHHHHHHSSPPPHHHHTTSEEEEESHHHHHHHHHTT--EEEEEEE---SSS-BHHHHHHHHHHHHHHHHH---EEEEE-HHHHHHHS---HHHHHHHHHHHHHHHHTT---TTTEEEEEHHHHGGGGHHHHHHHHHH-BHHHHHHHH---TTSBHHHHHHHHHHHGGGSGGG-TTTS-GGG---EEEEEEEGGGHHHHHHHHHHTGGGT-PPPEEEEEPPPBPTT--SSB--GGGS---BTT--HHHHHHHHHHH----S-SSHHHHHHH---TTT-HHHHHHHHH---HHHHHHHHHHHHTTSS-HHHHHHHHHHHHHHHHHHHHHHHHT--HHHHHHHHS----THHHHHHHHH-

Organism: Leishmania tarentolae (NCBI:txid5689)

pLDDT: mean 83.12, std 24.24, range [22.34, 98.88]

Sequence (934 aa):
MPLSFSGASILHASITFYRCCLPSLMKTRVTLLHYLLRQDRLRLHNRIEFLAALFFLVSLCFPSFVAHIIRMEDPAAQDAVVTPWTVEGDVNYDKLIKHFGCQAIDEKLLERVERLTGKKPHHFLRRGIFFSHRDLNLILDAYEKGQPFYLYTGRGPSSESMHVGHLIPFMFTKWLQDTFQVPLVIQLTDDEKFFFKDLTMEEIDKMTTENIKDIIALGFDPKLTFIFRDFEYVGQMYRIVARIEKAYTASQVRGCFGFKMEDNCGRWMFPAIQAAPSFSVAFPHIFPPEKGNVFCMIPQAIDQDPYFRLTRDVAPRMGYLKPAVIHSKFFPGLCGSKGKMSSSTGAAVFLTDTPKMIKDKINKHAFSGGGADKKEQLLLGGNTNVDVPVQWLRFFLEDDEELRRLQRDYMLGRIMTGDVKKVLIQRLTNIVTAHQEARKKVTEADVELFTAVRLMGPAKEEAECRSMPLSFSGASILHASITFYRCCLPSLMKTRVTLLHYLLRQDRLRLHNRIEFLAALFFLVSLCFPSFVAHIIRMEDPAAQDAVVTPWTVEGDVNYDKLIKHFGCQAIDEKLLERVERLTGKKPHHFLRRGIFFSHRDLNLILDAYEKGQPFYLYTGRGPSSESMHVGHLIPFMFTKWLQDTFQVPLVIQLTDDEKFFFKDLTMEEIDKMTTENIKDIIALGFDPKLTFIFRDFEYVGQMYRIVARIEKAYTASQVRGCFGFKMEDNCGRWMFPAIQAAPSFSVAFPHIFPPEKGNVFCMIPQAIDQDPYFRLTRDVAPRMGYLKPAVIHSKFFPGLCGSKGKMSSSTGAAVFLTDTPKMIKDKINKHAFSGGGADKKEQLLLGGNTNVDVPVQWLRFFLEDDEELRRLQRDYMLGRIMTGDVKKVLIQRLTNIVTAHQEARKKVTEADVELFTAVRLMGPAKEEAECRS

Foldseek 3Di:
DDDPPPPPPDPPPDPPDPPPPPPPPPPVVPVVVVVVPPPPPCCVPDPVVVVVVVVVVVCVPPVVVVVVVVVPPDVPQPAWDFAPVDTAHAHDVVVVCVVVVWAWQDPVNQVLLCVLQVDRDALCSVVCQQTTKDCVVVVSVCLNVVHAEEEEEEDEQDPQFAFPQVCQLLVNVQVVCVRSVAAYEYEHELLLCVQVDPDDSVNSVNSSLSVLLLSVLVPHDLQRFAYAYCVPLCVLQVVQLVVLVVQDDLVLQCVLRVDDPPRDVSSSSVLSVSLRVQWCSSFCLAPPPVSPTHEYEYEEAPNCSSSLVSSQVRQVVSPHHRHMYTHGYAQADQQLHGTHHDPPPVLTGTLPDALVRLLCSNVPRHDWQADPDLVRCQVQFGDLVSGNLLVVCSSQVRDPVVSVVVRVCRRNSVDDRVVSSVVSSVRVNVVSVSSVVSSVPQDPVNSCSNHPSHRHHPRVVVVVVVD/DDDPPPVPPDPPPDPPPPPPPPDDPPPPVVVVVVVVVPPPPCCVPPPVVVVVVVVVVVCVPPVVVVVVVVVPPDVPQPAWDFAPVDTAHAHDVVVVCVVVVWAWQDPVNQVLLCVLQVDRDALCSVVCQQTTKDCVVVVSVCLNVVHAEEEEEEDEQDPQFAFPQVCQLLVNVQVVCVRSVAAYEYEHALLLCVQVDPDDSVNSVNSSLSVLLLSVLSPHDLQRFAYAYCVPLCVLQVVQLVVLVVQDDLVLQCVLRVDDPPRDCSSSSVLSVSLRVQWCSSFCLAPPPVSPTHEYEYEEAPNCSSSLVSSQVRQVVSPHHRHMYTHGYAQADQQLHRTHHDPPPVLTGGLPDALVRLLCSNVPRHDWQADPDLVRCQVQFGDLVSGNLLVVCSSQVRDPVVSVVVRVCRRNSVDDRVVSSVVSSVRVNVVSVSSVVSSVPQDPVNSCSNHPSHRHHPRVVVVVVVD

Solvent-accessible surface area (backbone atoms only — not comparable to full-atom values): 51396 Å² total; per-residue (Å²): 135,82,87,80,79,78,86,76,74,73,84,69,63,80,74,68,74,81,69,84,73,74,75,75,70,71,70,66,62,62,61,59,60,60,61,70,68,63,64,76,74,74,68,71,68,57,69,65,56,52,55,51,50,54,54,54,55,52,35,68,76,48,50,73,55,43,60,57,53,68,60,57,58,63,85,64,75,67,75,42,46,74,42,76,86,45,55,40,39,65,72,56,65,70,60,46,32,60,72,69,70,46,42,71,63,48,71,69,56,50,51,47,51,22,66,75,67,72,41,83,65,54,62,47,53,77,68,48,39,41,32,33,27,44,58,54,65,55,52,53,49,32,54,74,72,69,44,71,50,33,39,38,42,66,48,59,52,49,65,88,59,57,35,61,66,6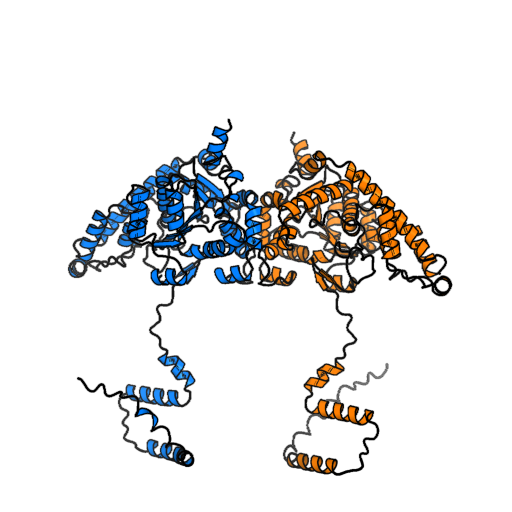6,41,52,63,52,56,54,49,47,51,48,35,70,68,68,70,41,40,32,40,35,42,30,34,47,54,57,44,45,52,75,39,99,58,54,70,67,59,43,50,53,24,38,52,47,46,49,44,55,54,55,30,70,64,65,55,68,70,34,35,40,38,44,43,40,74,73,45,44,33,74,28,36,67,56,23,48,54,42,20,46,66,36,26,40,46,57,51,31,69,67,69,65,63,55,51,80,40,33,38,34,63,73,52,42,58,30,60,69,38,31,70,46,37,38,78,48,36,52,46,40,37,36,77,88,69,56,82,42,46,24,39,30,64,37,51,55,44,51,45,57,56,52,53,56,40,39,68,46,20,60,86,73,72,43,69,58,51,20,35,36,27,26,60,75,49,69,21,43,62,50,53,60,32,54,57,49,86,82,74,73,65,55,57,44,47,78,54,48,63,66,54,48,46,49,48,48,71,73,45,39,27,72,32,43,41,94,43,72,69,46,16,48,72,64,12,26,42,63,89,61,11,26,48,56,52,49,32,66,74,67,48,77,52,64,66,59,52,52,49,52,51,51,34,26,39,61,21,74,46,52,62,69,57,54,45,50,54,38,42,52,53,51,40,52,54,33,50,52,38,44,57,38,36,70,67,60,46,71,66,51,52,47,59,30,48,48,92,50,71,23,53,63,31,38,54,52,52,61,69,73,106,136,84,84,81,80,77,89,72,75,74,84,72,65,83,78,70,71,88,67,71,90,65,75,75,72,68,68,64,61,62,57,55,59,59,57,68,67,61,63,77,74,74,68,68,67,55,68,66,58,46,53,50,48,52,52,51,55,52,36,66,75,49,49,74,56,46,60,58,55,69,58,58,59,64,87,64,75,69,76,41,46,73,42,76,86,46,57,39,39,65,75,56,65,70,60,47,33,61,72,69,70,45,42,70,66,49,71,68,58,48,50,47,52,22,65,76,67,71,41,82,65,55,62,48,52,77,68,49,39,42,32,32,28,43,59,54,65,56,53,53,50,31,54,72,72,70,45,72,49,33,38,37,42,67,46,60,52,48,64,86,58,58,35,60,66,66,41,54,63,51,56,52,50,47,50,49,35,70,68,69,68,41,39,33,40,36,42,32,35,45,52,58,45,46,53,77,40,99,58,54,69,69,60,43,51,54,24,38,52,46,45,50,45,55,53,55,31,72,64,64,55,70,69,34,36,41,38,44,44,42,73,73,45,44,34,75,28,37,67,55,23,48,54,41,20,45,68,36,26,42,46,57,52,29,70,66,68,64,63,54,51,80,39,32,38,34,61,72,51,42,57,29,61,70,38,31,70,46,38,39,78,48,35,49,47,39,38,36,77,90,69,57,83,41,46,24,39,28,63,38,48,54,44,50,43,59,56,52,54,57,41,40,70,46,19,60,84,73,73,43,68,59,51,22,36,36,26,26,60,76,49,69,21,44,62,50,52,59,33,53,58,49,84,81,73,74,64,56,57,43,46,80,54,47,64,66,52,47,44,49,48,49,72,75,44,40,26,72,32,43,40,95,44,72,68,46,16,49,73,65,12,27,42,63,89,61,11,28,49,58,52,52,34,66,74,70,47,79,53,62,66,60,52,52,50,52,52,49,34,26,39,60,21,74,46,55,63,68,57,55,44,48,54,38,43,54,52,52,39,53,53,31,50,52,38,44,58,38,35,72,66,59,45,71,66,51,54,48,58,30,48,48,94,50,69,23,52,64,31,38,55,51,52,62,71,73,105